Protein AF-A0A1S9RMY6-F1 (afdb_monomer_lite)

Sequence (888 aa):
MLRELLTLALVGLMMPFSWACPTPISSTKAPSSTPTMIPQKTDRLVFCHFMIGITSNRHSASDYDDDMKRAKDAGIDAFALNIGTDSYTDTQLGFAYESAAKNGMQVFLSFDFNWWNVGQGSAVGAKVKQYADQPAQLKVDGKVFVSSFSGDSVDVNAMNSAAGQELFFAPNFHPGQGNFDAVQGALNWMAWPNNGNNKAPTAGQTLSVTQGDEAYNKALNGKPYIAPVSPWFSTHFGSEVSYSKNWVFPSDLLWYDRWREILALGPRFVEIITWNDYGESHYVGPLSSPHTDDGASKWVMDMPHNGWLDMAKPFIAAYKAGVTVALPYIQEEKLIYWYRPTKKDLNCDATDTTMQGNPNNSSGNFFAGRPNGHESMADEVFVVSLLKSAARVTVQSGDQSATFDAPAGISAHRVPMGVGKQKFAVSRNGQDILSGTSLKDIVDTCICGIYNFNAYVGTLPAPTTIDRLQPAGYAMLSQGLKVSGPTNTLNGGTAKEFPYLVNNLLTLSPGIGERDWGLIRDNKPSPLPRPRHHSPHTPQAQPQPQLQCALLTRLSPELRLIIWEMALGGQRLHIIQRSGQRLGHVICPLGHGHDAEPGADSGSRPRLDSYNQTARGTGHPFCEICHGAGIAQPVKEGDSWGVGFTECIHLLYATNTFEFSIPWSLPYLQPTIPPEYWGLIRAVELRWSFRGHWLPTKDPVRAIYVSAGRAQWLETCRSLKQLPALRSFVLILGSSWFSEPVEKLSMFLEPLCGLNLTQGKRRTERLRDKMEVGVDPLEWKRGNGSSTSLDEAMSSSASRVSFESGSSSSRLARSSASSLRSEGSACSCFDSGLALSMDIMDDHDRDVDSGLASWELRLQGQSYYSHEVGQIGDDLWRKGIDCWISMV

Secondary structure (DSSP, 8-state):
---SS----------------------PPPP-------------EEEEEEEGGG-TT--SGGGGHHHHHHHHHTT--EEEEEE---TTHHHHHHHHHHHHHHHT-EEEEEEETTTS-GGGHHHHHHHHHHHTTSTTB-EETTEEEEEEES-TT--HHHHHHHH-S-EEEEE-PPTTTS-TTT-S-EE----S-B-SSSS--BTTB-B-HHHHHHHHHHHHTTSPEEEEE-S--EEEE-TTSSS-EEEE---TTHHHHHHHHHHHH--SEEEES-SS-TTTT---S-TTS-----STHHHHTT---HHHHHHHHHHHHHHHTT-S--GGG--S-EEEEEE-SB-TT---TTT-SSSSS----TTS---SSS-BTGGGS-SEEEEEEEESS-EEEEEEETTEEEEEEE-SEEEEEEEE--SB-EEEEEEETTEEEEEEE-SS-BBSS-GGGS---PPEEEEESPPSS-----GGGGTTTTSS-SSPPP--GGGSS-PPPP---------------S----TT-TTSPPPPPPPPP--S-S-----------TTGGGS-HHHHHHHHHHHHSS-EEEEEEEGGGEEEEEE-TT-S-------------------------------SSTTTS---S---------SS-TTTHHHHHHS-EEEESSTTHHHHHGGGS-HHHHTT--EEEEEE--SS--S--S-HHHHHHHHHHHHHHHHHHHHHTT-TT--EEEEEE-GGGTTS-GGGHHHHHGGGTT----PPPPHHHHHHHHHHS-------------------------------------------------------------------------SS---S-EEEEEETT-GGGGGTHHHHHHHHHTTT---EEEE-

InterPro domains:
  IPR005197 Glycoside hydrolase family 71 [PF03659] (46-434)
  IPR005197 Glycoside hydrolase family 71 [cd11577] (40-322)
  IPR056632 Domain of unknown function DUF7730 [PF24864] (545-755)

Foldseek 3Di:
DPDPPDDDDDDDDDDDDDDDDDDDDDDDDDPPPPPPLPQDQALAAEEAEAEPVFQLVDDALVLCQVVLQLCVLLRHQEYAYEDADDPCSVVSVVSVLVSCLVNVHAYEYAYECVRDPLACLLVLLLVLLVCQPRNRQDDDPNAGEYEYEENQNHDLVSSCVNNVTHYQYAYQHDQPRHDLVSHQHYEPPCQFWDQVLPAEADDVGIDGLVNSVVSRCVSNVPGAYAREHFQWWAAAAFQLAQDAFFATGAHQCSLVVVLLVCLVVLTRYYYYHHCDPLRGLGHCHFLASDTFAPQNCLQSFLAGNVLSSVLCSLSSVCSSSSHNFSLVVLPDKKKKKKAFLEDLPQDLLVWALQQDDDHNCPVVRHDRDHGPNSVSYAQKMKMKTAANAKWKKWKDAAPDIDIDTDGRGIDMDIDHHHFFKIWMFTGDPRHTPWIDIALRTRDSDDALSHNRPHMHMAMPVGDLDRGGHDPSNCPNNPRSGRHDGDHPSSPPDDRDDDDDDDDDDDDDDDDDDDDDDCVVCPLPADDDPPPDPDDPDDDDDDQDPDPDDPVLVVDDLVVNLVVLCVVQFQWEWEWDQDPNRDIDIDTDPPGPDPPDDDDDDDDDDDDDDDDDDDDDDDDDDDCPVHPPPPDDDPPPPCPDPPRDPPSNLLRNQQGYAYEYAPLLVLLVVVVVDPLVNLLRHAHYEYEDADPDDQDDDPPPVVNVSNVSVVVSLLSSLVSLLSRNAHQYYEYEYEPNVVRDDLLCVLVSCLSNQPRDHDFDDWPVVVVVVVVVPDDDDDDDDDDDDDDDDDYDDDDDDDDDDDDDDDDDDDDDDDDDDDDDDDDDDDDDDDDDDDDDDDDDDDPPDPDDIPRHRAAEYEYEPPPPCPVPVVVSCVSNVVSNNNHHYHYD

Structure (mmCIF, N/CA/C/O backbone):
data_AF-A0A1S9RMY6-F1
#
_entry.id   AF-A0A1S9RMY6-F1
#
loop_
_atom_site.group_PDB
_atom_site.id
_atom_site.type_symbol
_atom_site.label_atom_id
_atom_site.label_alt_id
_atom_site.label_comp_id
_atom_site.label_asym_id
_atom_site.label_entity_id
_atom_site.label_seq_id
_atom_site.pdbx_PDB_ins_code
_atom_site.Cartn_x
_atom_site.Cartn_y
_atom_site.Cartn_z
_atom_site.occupancy
_atom_site.B_iso_or_equiv
_atom_site.auth_seq_id
_atom_site.auth_comp_id
_atom_site.auth_asym_id
_atom_site.auth_atom_id
_atom_site.pdbx_PDB_model_num
ATOM 1 N N . MET A 1 1 ? -53.483 19.531 -7.779 1.00 40.19 1 MET A N 1
ATOM 2 C CA . MET A 1 1 ? -54.023 18.154 -7.811 1.00 40.19 1 MET A CA 1
ATOM 3 C C . MET A 1 1 ? -53.890 17.484 -6.438 1.00 40.19 1 MET A C 1
ATOM 5 O O . MET A 1 1 ? -53.155 16.524 -6.287 1.00 40.19 1 MET A O 1
ATOM 9 N N . LEU A 1 2 ? -54.628 17.967 -5.431 1.00 35.31 2 LEU A N 1
ATOM 10 C CA . LEU A 1 2 ? -55.013 17.157 -4.266 1.00 35.31 2 LEU A CA 1
ATOM 11 C C . LEU A 1 2 ? -56.508 16.873 -4.449 1.00 35.31 2 LEU A C 1
ATOM 13 O O . LEU A 1 2 ? -57.294 17.792 -4.218 1.00 35.31 2 LEU A O 1
ATOM 17 N N . ARG A 1 3 ? -56.902 15.680 -4.932 1.00 27.38 3 ARG A N 1
ATOM 18 C CA . ARG A 1 3 ? -58.319 15.238 -4.891 1.00 27.38 3 ARG A CA 1
ATOM 19 C C . ARG A 1 3 ? -58.653 13.765 -5.184 1.00 27.38 3 ARG A C 1
ATOM 21 O O . ARG A 1 3 ? -59.828 13.436 -5.107 1.00 27.38 3 ARG A O 1
ATOM 28 N N . GLU A 1 4 ? -57.685 12.880 -5.428 1.00 32.75 4 GLU A N 1
ATOM 29 C CA . GLU A 1 4 ? -57.944 11.438 -5.667 1.00 32.75 4 GLU A CA 1
ATOM 30 C C . GLU A 1 4 ? -57.416 10.536 -4.532 1.00 32.75 4 GLU A C 1
ATOM 32 O O . GLU A 1 4 ? -56.929 9.433 -4.745 1.00 32.75 4 GLU A O 1
ATOM 37 N N . LEU A 1 5 ? -57.519 11.025 -3.292 1.00 32.09 5 LEU A N 1
ATOM 38 C CA . LEU A 1 5 ? -57.152 10.309 -2.065 1.00 32.09 5 LEU A CA 1
ATOM 39 C C . LEU A 1 5 ? -58.237 10.503 -0.989 1.00 32.09 5 LEU A C 1
ATOM 41 O O . LEU A 1 5 ? -57.959 11.103 0.044 1.00 32.09 5 LEU A O 1
ATOM 45 N N . LEU A 1 6 ? -59.486 10.068 -1.247 1.00 27.39 6 LEU A N 1
ATOM 46 C CA . LEU A 1 6 ? -60.552 9.967 -0.221 1.00 27.39 6 LEU A CA 1
ATOM 47 C C . LEU A 1 6 ? -61.852 9.265 -0.702 1.00 27.39 6 LEU A C 1
ATOM 49 O O . LEU A 1 6 ? -62.910 9.886 -0.755 1.00 27.39 6 LEU A O 1
ATOM 53 N N . THR A 1 7 ? -61.814 7.955 -0.988 1.00 29.59 7 THR A N 1
ATOM 54 C CA . THR A 1 7 ? -63.048 7.139 -1.142 1.00 29.59 7 THR A CA 1
ATOM 55 C C . THR A 1 7 ? -62.829 5.638 -0.886 1.00 29.59 7 THR A C 1
ATOM 57 O O . THR A 1 7 ? -62.691 4.858 -1.819 1.00 29.59 7 THR A O 1
ATOM 60 N N . LEU A 1 8 ? -62.816 5.228 0.389 1.00 25.33 8 LEU A N 1
ATOM 61 C CA . LEU A 1 8 ? -63.727 4.212 0.963 1.00 25.33 8 LEU A CA 1
ATOM 62 C C . LEU A 1 8 ? -63.372 3.966 2.444 1.00 25.33 8 LEU A C 1
ATOM 64 O O . LEU A 1 8 ? -62.287 3.485 2.757 1.00 25.33 8 LEU A O 1
ATOM 68 N N . ALA A 1 9 ? -64.300 4.266 3.354 1.00 25.78 9 ALA A N 1
ATOM 69 C CA . ALA A 1 9 ? -64.231 3.889 4.767 1.00 25.78 9 ALA A CA 1
ATOM 70 C C . ALA A 1 9 ? -65.653 3.841 5.362 1.00 25.78 9 ALA A C 1
ATOM 72 O O . ALA A 1 9 ? -66.499 4.634 4.954 1.00 25.78 9 ALA A O 1
ATOM 73 N N . LEU A 1 10 ? -65.865 2.957 6.352 1.00 25.67 10 LEU A N 1
ATOM 74 C CA . LEU A 1 10 ? -67.161 2.544 6.936 1.00 25.67 10 LEU A CA 1
ATOM 75 C C . LEU A 1 10 ? -68.070 1.798 5.927 1.00 25.67 10 LEU A C 1
ATOM 77 O O . LEU A 1 10 ? -68.237 2.231 4.795 1.00 25.67 10 LEU A O 1
ATOM 81 N N . VAL A 1 11 ? -68.683 0.650 6.248 1.00 29.48 11 VAL A N 1
ATOM 82 C CA . VAL A 1 11 ? -69.037 0.020 7.547 1.00 29.48 11 VAL A CA 1
ATOM 83 C C . VAL A 1 11 ? -68.469 -1.419 7.624 1.00 29.48 11 VAL A C 1
ATOM 85 O O . VAL A 1 11 ? -68.343 -2.061 6.590 1.00 29.48 11 VAL A O 1
ATOM 88 N N . GLY A 1 12 ? -68.129 -2.021 8.775 1.00 24.81 12 GLY A N 1
ATOM 89 C CA . GLY A 1 12 ? -68.074 -1.507 10.155 1.00 24.81 12 GLY A CA 1
ATOM 90 C C . GLY A 1 12 ? -68.701 -2.437 11.222 1.00 24.81 12 GLY A C 1
ATOM 91 O O . GLY A 1 12 ? -69.661 -3.137 10.941 1.00 24.81 12 GLY A O 1
ATOM 92 N N . LEU A 1 13 ? -68.183 -2.352 12.459 1.00 27.41 13 LEU A N 1
ATOM 93 C CA . LEU A 1 13 ? -68.825 -2.685 13.756 1.00 27.41 13 LEU A CA 1
ATOM 94 C C . LEU A 1 13 ? -69.414 -4.102 14.014 1.00 27.41 13 LEU A C 1
ATOM 96 O O . LEU A 1 13 ? -70.560 -4.351 13.661 1.00 27.41 13 LEU A O 1
ATOM 100 N N . MET A 1 14 ? -68.728 -4.931 14.836 1.00 26.48 14 MET A N 1
ATOM 101 C CA . MET A 1 14 ? -69.129 -5.286 16.235 1.00 26.48 14 MET A CA 1
ATOM 102 C C . MET A 1 14 ? -68.528 -6.602 16.816 1.00 26.48 14 MET A C 1
ATOM 104 O O . MET A 1 14 ? -68.572 -7.644 16.178 1.00 26.48 14 MET A O 1
ATOM 108 N N . MET A 1 15 ? -68.160 -6.540 18.111 1.00 28.56 15 MET A N 1
ATOM 109 C CA . MET A 1 15 ? -68.163 -7.619 19.140 1.00 28.56 15 MET A CA 1
ATOM 110 C C . MET A 1 15 ? -67.079 -8.754 19.135 1.00 28.56 15 MET A C 1
ATOM 112 O O . MET A 1 15 ? -66.407 -8.947 18.126 1.00 28.56 15 MET A O 1
ATOM 116 N N . PRO A 1 16 ? -66.783 -9.403 20.304 1.00 44.31 16 PRO A N 1
ATOM 117 C CA . PRO A 1 16 ? -65.393 -9.751 20.685 1.00 44.31 16 PRO A CA 1
ATOM 118 C C . PRO A 1 16 ? -65.153 -11.107 21.434 1.00 44.31 16 PRO A C 1
ATOM 120 O O . PRO A 1 16 ? -66.068 -11.892 21.642 1.00 44.31 16 PRO A O 1
ATOM 123 N N . PHE A 1 17 ? -63.912 -11.297 21.928 1.00 28.27 17 PHE A N 1
ATOM 124 C CA . PHE A 1 17 ? -63.446 -12.221 22.999 1.00 28.27 17 PHE A CA 1
ATOM 125 C C . PHE A 1 17 ? -63.621 -13.754 22.850 1.00 28.27 17 PHE A C 1
ATOM 127 O O . PHE A 1 17 ? -64.725 -14.272 22.989 1.00 28.27 17 PHE A O 1
ATOM 134 N N . SER A 1 18 ? -62.498 -14.503 22.839 1.00 26.00 18 SER A N 1
ATOM 135 C CA . SER A 1 18 ? -62.109 -15.467 23.912 1.00 26.00 18 SER A CA 1
ATOM 136 C C . SER A 1 18 ? -60.808 -16.249 23.611 1.00 26.00 18 SER A C 1
ATOM 138 O O . SER A 1 18 ? -60.327 -16.261 22.482 1.00 26.00 18 SER A O 1
ATOM 140 N N . TRP A 1 19 ? -60.217 -16.873 24.641 1.00 34.25 19 TRP A N 1
ATOM 141 C CA . TRP A 1 19 ? -58.987 -17.689 24.587 1.00 34.25 19 TRP A CA 1
ATOM 142 C C . TRP A 1 19 ? -59.186 -19.121 24.049 1.00 34.25 19 TRP A C 1
ATOM 144 O O . TRP A 1 19 ? -60.247 -19.714 24.229 1.00 34.25 19 TRP A O 1
ATOM 154 N N . ALA A 1 20 ? -58.091 -19.730 23.571 1.00 27.42 20 ALA A N 1
ATOM 155 C CA . ALA A 1 20 ? -57.866 -21.181 23.590 1.00 27.42 20 ALA A CA 1
ATOM 156 C C . ALA A 1 20 ? -56.366 -21.494 23.806 1.00 27.42 20 ALA A C 1
ATOM 158 O O . ALA A 1 20 ? -55.507 -20.768 23.306 1.00 27.42 20 ALA A O 1
ATOM 159 N N . CYS A 1 21 ? -56.041 -22.558 24.552 1.00 27.81 21 CYS A N 1
ATOM 160 C CA . CYS A 1 21 ? -54.656 -22.955 24.863 1.00 27.81 21 CYS A CA 1
ATOM 161 C C . CYS A 1 21 ? -54.056 -23.922 23.815 1.00 27.81 21 CYS A C 1
ATOM 163 O O . CYS A 1 21 ? -54.800 -24.710 23.230 1.00 27.81 21 CYS A O 1
ATOM 165 N N . PRO A 1 22 ? -52.719 -23.948 23.623 1.00 35.81 22 PRO A N 1
ATOM 166 C CA . PRO A 1 22 ? -52.059 -24.846 22.672 1.00 35.81 22 PRO A CA 1
ATOM 167 C C . PRO A 1 22 ? -51.617 -26.184 23.299 1.00 35.81 22 PRO A C 1
ATOM 169 O O . PRO A 1 22 ? -50.788 -26.201 24.206 1.00 35.81 22 PRO A O 1
ATOM 172 N N . THR A 1 23 ? -52.091 -27.313 22.762 1.00 27.77 23 THR A N 1
ATOM 173 C CA . THR A 1 23 ? -51.474 -28.658 22.887 1.00 27.77 23 THR A CA 1
ATOM 174 C C . THR A 1 23 ? -51.725 -29.455 21.575 1.00 27.77 23 THR A C 1
ATOM 176 O O . THR A 1 23 ? -52.382 -28.925 20.679 1.00 27.77 23 THR A O 1
ATOM 179 N N . PRO A 1 24 ? -51.103 -30.626 21.330 1.00 35.00 24 PRO A N 1
ATOM 180 C CA . PRO A 1 24 ? -49.762 -30.655 20.747 1.00 35.00 24 PRO A CA 1
ATOM 181 C C . PRO A 1 24 ? -49.682 -31.496 19.455 1.00 35.00 24 PRO A C 1
ATOM 183 O O . PRO A 1 24 ? -50.164 -32.627 19.405 1.00 35.00 24 PRO A O 1
ATOM 186 N N . ILE A 1 25 ? -49.001 -30.994 18.419 1.00 30.64 25 ILE A N 1
ATOM 187 C CA . ILE A 1 25 ? -48.734 -31.777 17.199 1.00 30.64 25 ILE A CA 1
ATOM 188 C C . ILE A 1 25 ? -47.434 -32.577 17.362 1.00 30.64 25 ILE A C 1
ATOM 190 O O . ILE A 1 25 ? -46.420 -32.060 17.829 1.00 30.64 25 ILE A O 1
ATOM 194 N N . SER A 1 26 ? -47.500 -33.864 17.009 1.00 27.53 26 SER A N 1
ATOM 195 C CA . SER A 1 26 ? -46.445 -34.856 17.243 1.00 27.53 26 SER A CA 1
ATOM 196 C C . SER A 1 26 ? -45.198 -34.650 16.371 1.00 27.53 26 SER A C 1
ATOM 198 O O . SER A 1 26 ? -45.248 -34.046 15.300 1.00 27.53 26 SER A O 1
ATOM 200 N N . SER A 1 27 ? -44.067 -35.191 16.822 1.00 39.03 27 SER A N 1
ATOM 201 C CA . SER A 1 27 ? -42.757 -35.020 16.200 1.00 39.03 27 SER A CA 1
ATOM 202 C C . SER A 1 27 ? -42.558 -35.880 14.944 1.00 39.03 27 SER A C 1
ATOM 204 O O . SER A 1 27 ? -42.190 -37.053 15.003 1.00 39.03 27 SER A O 1
ATOM 206 N N . THR A 1 28 ? -42.664 -35.260 13.769 1.00 30.95 28 THR A N 1
ATOM 207 C CA . THR A 1 28 ? -41.978 -35.759 12.568 1.00 30.95 28 THR A CA 1
ATOM 208 C C . THR A 1 28 ? -40.510 -35.343 12.626 1.00 30.95 28 THR A C 1
ATOM 210 O O . THR A 1 28 ? -40.214 -34.148 12.673 1.00 30.95 28 THR A O 1
ATOM 213 N N . LYS A 1 29 ? -39.578 -36.308 12.621 1.00 33.44 29 LYS A N 1
ATOM 214 C CA . LYS A 1 29 ? -38.132 -36.023 12.576 1.00 33.44 29 LYS A CA 1
ATOM 215 C C . LYS A 1 29 ? -37.803 -35.128 11.377 1.00 33.44 29 LYS A C 1
ATOM 217 O O . LYS A 1 29 ? -37.966 -35.558 10.238 1.00 33.44 29 LYS A O 1
ATOM 222 N N . ALA A 1 30 ? -37.265 -33.938 11.633 1.00 29.69 30 ALA A N 1
ATOM 223 C CA . ALA A 1 30 ? -36.529 -33.210 10.607 1.00 29.69 30 ALA A CA 1
ATOM 224 C C . ALA A 1 30 ? -35.314 -34.057 10.170 1.00 29.69 30 ALA A C 1
ATOM 226 O O . ALA A 1 30 ? -34.680 -34.683 11.030 1.00 29.69 30 ALA A O 1
ATOM 227 N N . PRO A 1 31 ? -34.968 -34.108 8.871 1.00 31.52 31 PRO A N 1
ATOM 228 C CA . PRO A 1 31 ? -33.744 -34.761 8.434 1.00 31.52 31 PRO A CA 1
ATOM 229 C C . PRO A 1 31 ? -32.549 -34.000 9.012 1.00 31.52 31 PRO A C 1
ATOM 231 O O . PRO A 1 31 ? -32.338 -32.828 8.709 1.00 31.52 31 PRO A O 1
ATOM 234 N N . SER A 1 32 ? -31.752 -34.663 9.851 1.00 35.97 32 SER A N 1
ATOM 235 C CA . SER A 1 32 ? -30.537 -34.098 10.444 1.00 35.97 32 SER A CA 1
ATOM 236 C C . SER A 1 32 ? -29.379 -34.092 9.438 1.00 35.97 32 SER A C 1
ATOM 238 O O . SER A 1 32 ? -28.316 -34.659 9.688 1.00 35.97 32 SER A O 1
ATOM 240 N N . SER A 1 33 ? -29.596 -33.476 8.275 1.00 31.59 33 SER A N 1
ATOM 241 C CA . SER A 1 33 ? -28.551 -33.181 7.301 1.00 31.59 33 SER A CA 1
ATOM 242 C C . SER A 1 33 ? -27.780 -31.945 7.755 1.00 31.59 33 SER A C 1
ATOM 244 O O . SER A 1 33 ? -27.959 -30.849 7.220 1.00 31.59 33 SER A O 1
ATOM 246 N N . THR A 1 34 ? -26.919 -32.120 8.761 1.00 32.91 34 THR A N 1
ATOM 247 C CA . THR A 1 34 ? -25.829 -31.174 9.023 1.00 32.91 34 THR A CA 1
ATOM 248 C C . THR A 1 34 ? -25.098 -30.950 7.695 1.00 32.91 34 THR A C 1
ATOM 250 O O . THR A 1 34 ? -24.687 -31.949 7.090 1.00 32.91 34 THR A O 1
ATOM 253 N N . PRO A 1 35 ? -24.951 -29.704 7.199 1.00 39.16 35 PRO A N 1
ATOM 254 C CA . PRO A 1 35 ? -24.263 -29.462 5.938 1.00 39.16 35 PRO A CA 1
ATOM 255 C C . PRO A 1 35 ? -22.855 -30.033 6.068 1.00 39.16 35 PRO A C 1
ATOM 257 O O . PRO A 1 35 ? -22.073 -29.608 6.918 1.00 39.16 35 PRO A O 1
ATOM 260 N N . THR A 1 36 ? -22.569 -31.081 5.299 1.00 36.75 36 THR A N 1
ATOM 261 C CA . THR A 1 36 ? -21.333 -31.841 5.469 1.00 36.75 36 THR A CA 1
ATOM 262 C C . THR A 1 36 ? -20.213 -31.027 4.843 1.00 36.75 36 THR A C 1
ATOM 264 O O . THR A 1 36 ? -20.001 -31.082 3.635 1.00 36.75 36 THR A O 1
ATOM 267 N N . MET A 1 37 ? -19.537 -30.225 5.670 1.00 48.66 37 MET A N 1
ATOM 268 C CA . MET A 1 37 ? -18.413 -29.371 5.282 1.00 48.66 37 MET A CA 1
ATOM 269 C C . MET A 1 37 ? -17.174 -30.227 4.995 1.00 48.66 37 MET A C 1
ATOM 271 O O . MET A 1 37 ? -16.189 -30.189 5.726 1.00 48.66 37 MET A O 1
ATOM 275 N N . ILE A 1 38 ? -17.250 -31.039 3.938 1.00 50.69 38 ILE A N 1
ATOM 276 C CA . ILE A 1 38 ? -16.104 -31.721 3.344 1.00 50.69 38 ILE A CA 1
ATOM 277 C C . ILE A 1 38 ? -15.214 -30.614 2.765 1.00 50.69 38 ILE A C 1
ATOM 279 O O . ILE A 1 38 ? -15.672 -29.922 1.852 1.00 50.69 38 ILE A O 1
ATOM 283 N N . PRO A 1 39 ? -13.979 -30.413 3.261 1.00 53.38 39 PRO A N 1
ATOM 284 C CA . PRO A 1 39 ? -13.091 -29.406 2.700 1.00 53.38 39 PRO A CA 1
ATOM 285 C C . PRO A 1 39 ? -12.806 -29.767 1.244 1.00 53.38 39 PRO A C 1
ATOM 287 O O . PRO A 1 39 ? -12.274 -30.844 0.961 1.00 53.38 39 PRO A O 1
ATOM 290 N N . GLN A 1 40 ? -13.175 -28.892 0.311 1.00 57.69 40 GLN A N 1
ATOM 291 C CA . GLN A 1 40 ? -12.792 -29.099 -1.077 1.00 57.69 40 GLN A CA 1
ATOM 292 C C . GLN A 1 40 ? -11.306 -28.782 -1.226 1.00 57.69 40 GLN A C 1
ATOM 294 O O . GLN A 1 40 ? -10.814 -27.787 -0.693 1.00 57.69 40 GLN A O 1
ATOM 299 N N . LYS A 1 41 ? -10.585 -29.614 -1.985 1.00 64.50 41 LYS A N 1
ATOM 300 C CA . LYS A 1 41 ? -9.242 -29.264 -2.451 1.00 64.50 41 LYS A CA 1
ATOM 301 C C . LYS A 1 41 ? -9.387 -28.191 -3.532 1.00 64.50 41 LYS A C 1
ATOM 303 O O . LYS A 1 41 ? -9.462 -28.516 -4.715 1.00 64.50 41 LYS A O 1
ATOM 308 N N . THR A 1 42 ? -9.484 -26.936 -3.108 1.00 86.44 42 THR A N 1
ATOM 309 C CA . THR A 1 42 ? -9.455 -25.786 -4.013 1.00 86.44 42 THR A CA 1
ATOM 310 C C . THR A 1 42 ? -8.023 -25.508 -4.479 1.00 86.44 42 THR A C 1
ATOM 312 O O . THR A 1 42 ? -7.054 -26.001 -3.898 1.00 86.44 42 THR A O 1
ATOM 315 N N . ASP A 1 43 ? -7.896 -24.706 -5.528 1.00 92.62 43 ASP A N 1
ATOM 316 C CA . ASP A 1 43 ? -6.659 -24.074 -5.985 1.00 92.62 43 ASP A CA 1
ATOM 317 C C . ASP A 1 43 ? -6.606 -22.582 -5.596 1.00 92.62 43 ASP A C 1
ATOM 319 O O . ASP A 1 43 ? -5.919 -21.787 -6.237 1.00 92.62 43 ASP A O 1
ATOM 323 N N . ARG A 1 44 ? -7.351 -22.197 -4.547 1.00 97.69 44 ARG A N 1
ATOM 324 C CA . ARG A 1 44 ? -7.447 -20.814 -4.074 1.00 97.69 44 ARG A CA 1
ATOM 325 C C . ARG A 1 44 ? -6.203 -20.392 -3.305 1.00 97.69 44 ARG A C 1
ATOM 327 O O . ARG A 1 44 ? -5.849 -21.031 -2.312 1.00 97.69 44 ARG A O 1
ATOM 334 N N . LEU A 1 45 ? -5.610 -19.274 -3.717 1.00 98.62 45 LEU A N 1
ATOM 335 C CA . LEU A 1 45 ? -4.443 -18.676 -3.063 1.00 98.62 45 LEU A CA 1
ATOM 336 C C . LEU A 1 45 ? -4.770 -17.283 -2.515 1.00 98.62 45 LEU A C 1
ATOM 338 O O . LEU A 1 45 ? -5.570 -16.544 -3.092 1.00 98.62 45 LEU A O 1
ATOM 342 N N . VAL A 1 46 ? -4.123 -16.926 -1.408 1.00 98.88 46 VAL A N 1
ATOM 343 C CA . VAL A 1 46 ? -4.137 -15.575 -0.839 1.00 98.88 46 VAL A CA 1
ATOM 344 C C . VAL A 1 46 ? -2.734 -14.995 -0.940 1.00 98.88 46 VAL A C 1
ATOM 346 O O . VAL A 1 46 ? -1.780 -15.560 -0.407 1.00 98.88 46 VAL A O 1
ATOM 349 N N . PHE A 1 47 ? -2.615 -13.853 -1.601 1.00 98.94 47 PHE A N 1
ATOM 350 C CA . PHE A 1 47 ? -1.395 -13.066 -1.701 1.00 98.94 47 PHE A CA 1
ATOM 351 C C . PHE A 1 47 ? -1.464 -11.860 -0.761 1.00 98.94 47 PHE A C 1
ATOM 353 O O . PHE A 1 47 ? -2.539 -11.469 -0.299 1.00 98.94 47 PHE A O 1
ATOM 360 N N . CYS A 1 48 ? -0.320 -11.245 -0.486 1.00 98.94 48 CYS A N 1
ATOM 361 C CA . CYS A 1 48 ? -0.259 -9.962 0.206 1.00 98.94 48 CYS A CA 1
ATOM 362 C C . CYS A 1 48 ? 0.789 -9.063 -0.453 1.00 98.94 48 CYS A C 1
ATOM 364 O O . CYS A 1 48 ? 1.892 -9.512 -0.761 1.00 98.94 48 CYS A O 1
ATOM 366 N N . HIS A 1 49 ? 0.435 -7.810 -0.708 1.00 98.88 49 HIS A N 1
ATOM 367 C CA . HIS A 1 49 ? 1.266 -6.877 -1.460 1.00 98.88 49 HIS A CA 1
ATOM 368 C C . HIS A 1 49 ? 2.357 -6.279 -0.566 1.00 98.88 49 HIS A C 1
ATOM 370 O O . HIS A 1 49 ? 2.053 -5.764 0.509 1.00 98.88 49 HIS A O 1
ATOM 376 N N . PHE A 1 50 ? 3.621 -6.360 -0.976 1.00 98.88 50 PHE A N 1
ATOM 377 C CA . PHE A 1 50 ? 4.776 -6.034 -0.136 1.00 98.88 50 PHE A CA 1
ATOM 378 C C . PHE A 1 50 ? 5.671 -4.997 -0.823 1.00 98.88 50 PHE A C 1
ATOM 380 O O . PHE A 1 50 ? 6.261 -5.266 -1.868 1.00 98.88 50 PHE A O 1
ATOM 387 N N . MET A 1 51 ? 5.812 -3.822 -0.212 1.00 98.62 51 MET A N 1
ATOM 388 C CA . MET A 1 51 ? 6.586 -2.697 -0.734 1.00 98.62 51 MET A CA 1
ATOM 389 C C . MET A 1 51 ? 8.086 -2.914 -0.510 1.00 98.62 51 MET A C 1
ATOM 391 O O . MET A 1 51 ? 8.564 -2.799 0.620 1.00 98.62 51 MET A O 1
ATOM 395 N N . ILE A 1 52 ? 8.848 -3.194 -1.577 1.00 98.62 52 ILE A N 1
ATOM 396 C CA . ILE A 1 52 ? 10.321 -3.260 -1.506 1.00 98.62 52 ILE A CA 1
ATOM 397 C C . ILE A 1 52 ? 10.927 -1.855 -1.356 1.00 98.62 52 ILE A C 1
ATOM 399 O O . ILE A 1 52 ? 11.933 -1.707 -0.660 1.00 98.62 52 ILE A O 1
ATOM 403 N N . GLY A 1 53 ? 10.286 -0.820 -1.914 1.00 96.19 53 GLY A N 1
ATOM 404 C CA . GLY A 1 53 ? 10.756 0.579 -1.931 1.00 96.19 53 GLY A CA 1
ATOM 405 C C . GLY A 1 53 ? 10.950 1.267 -0.566 1.00 96.19 53 GLY A C 1
ATOM 406 O O . GLY A 1 53 ? 11.398 2.406 -0.513 1.00 96.19 53 GLY A O 1
ATOM 407 N N . ILE A 1 54 ? 10.639 0.589 0.545 1.00 96.56 54 ILE A N 1
ATOM 408 C CA . ILE A 1 54 ? 10.906 1.061 1.917 1.00 96.56 54 ILE A CA 1
ATOM 409 C C . ILE A 1 54 ? 11.831 0.121 2.713 1.00 96.56 54 ILE A C 1
ATOM 411 O O . ILE A 1 54 ? 11.970 0.266 3.923 1.00 96.56 54 ILE A O 1
ATOM 415 N N . THR A 1 55 ? 12.460 -0.871 2.073 1.00 97.69 55 THR A N 1
ATOM 416 C CA . THR A 1 55 ? 13.259 -1.918 2.755 1.00 97.69 55 THR A CA 1
ATOM 417 C C . THR A 1 55 ? 14.772 -1.752 2.625 1.00 97.69 55 THR A C 1
ATOM 419 O O . THR A 1 55 ? 15.530 -2.659 2.965 1.00 97.69 55 THR A O 1
ATOM 422 N N . SER A 1 56 ? 15.244 -0.586 2.176 1.00 96.56 56 SER A N 1
ATOM 423 C CA . SER A 1 56 ? 16.673 -0.304 1.944 1.00 96.56 56 SER A CA 1
ATOM 424 C C . SER A 1 56 ? 17.586 -0.518 3.169 1.00 96.56 56 SER A C 1
ATOM 426 O O . SER A 1 56 ? 18.790 -0.713 3.009 1.00 96.56 56 SER A O 1
ATOM 428 N N . ASN A 1 57 ? 17.023 -0.539 4.382 1.00 95.38 57 ASN A N 1
ATOM 429 C CA . ASN A 1 57 ? 17.714 -0.808 5.645 1.00 95.38 57 ASN A CA 1
ATOM 430 C C . ASN A 1 57 ? 17.819 -2.294 6.038 1.00 95.38 57 ASN A C 1
ATOM 432 O O . ASN A 1 57 ? 18.397 -2.585 7.082 1.00 95.38 57 ASN A O 1
ATOM 436 N N . ARG A 1 58 ? 17.270 -3.234 5.261 1.00 97.94 58 ARG A N 1
ATOM 437 C CA . ARG A 1 58 ? 17.457 -4.674 5.506 1.00 97.94 58 ARG A CA 1
ATOM 438 C C . ARG A 1 58 ? 18.816 -5.124 4.977 1.00 97.94 58 ARG A C 1
ATOM 440 O O . ARG A 1 58 ? 19.254 -4.683 3.912 1.00 97.94 58 ARG A O 1
ATOM 447 N N . HIS A 1 59 ? 19.501 -5.983 5.722 1.00 96.94 59 HIS A N 1
ATOM 448 C CA . HIS A 1 59 ? 20.899 -6.357 5.478 1.00 96.94 59 HIS A CA 1
ATOM 449 C C . HIS A 1 59 ? 21.088 -7.864 5.244 1.00 96.94 59 HIS A C 1
ATOM 451 O O . HIS A 1 59 ? 22.197 -8.304 4.940 1.00 96.94 59 HIS A O 1
ATOM 457 N N . SER A 1 60 ? 20.025 -8.653 5.396 1.00 98.38 60 SER A N 1
ATOM 458 C CA . SER A 1 60 ? 20.037 -10.108 5.319 1.00 98.38 60 SER A CA 1
ATOM 459 C C . SER A 1 60 ? 18.655 -10.682 4.987 1.00 98.38 60 SER A C 1
ATOM 461 O O . SER A 1 60 ? 17.625 -10.052 5.230 1.00 98.38 60 SER A O 1
ATOM 463 N N . ALA A 1 61 ? 18.612 -11.938 4.534 1.00 98.56 61 ALA A N 1
ATOM 464 C CA . ALA A 1 61 ? 17.367 -12.702 4.439 1.00 98.56 61 ALA A CA 1
ATOM 465 C C . ALA A 1 61 ? 16.658 -12.854 5.801 1.00 98.56 61 ALA A C 1
ATOM 467 O O . ALA A 1 61 ? 15.432 -12.842 5.871 1.00 98.56 61 ALA A O 1
ATOM 468 N N . SER A 1 62 ? 17.408 -12.929 6.906 1.00 98.50 62 SER A N 1
ATOM 469 C CA . SER A 1 62 ? 16.840 -12.998 8.261 1.00 98.50 62 SER A CA 1
ATOM 470 C C . SER A 1 62 ? 15.951 -11.805 8.623 1.00 98.50 62 SER A C 1
ATOM 472 O O . SER A 1 62 ? 15.016 -11.983 9.398 1.00 98.50 62 SER A O 1
ATOM 474 N N . ASP A 1 63 ? 16.166 -10.631 8.023 1.00 98.50 63 ASP A N 1
ATOM 475 C CA . ASP A 1 63 ? 15.341 -9.440 8.273 1.00 98.50 63 ASP A CA 1
ATOM 476 C C . ASP A 1 63 ? 13.921 -9.557 7.680 1.00 98.50 63 ASP A C 1
ATOM 478 O O . ASP A 1 63 ? 13.056 -8.744 7.996 1.00 98.50 63 ASP A O 1
ATOM 482 N N . TYR A 1 64 ? 13.669 -10.572 6.840 1.00 98.75 64 TYR A N 1
ATOM 483 C CA . TYR A 1 64 ? 12.354 -10.938 6.294 1.00 98.75 64 TYR A CA 1
ATOM 484 C C . TYR A 1 64 ? 11.716 -12.150 6.993 1.00 98.75 64 TYR A C 1
ATOM 486 O O . TYR A 1 64 ? 10.526 -12.402 6.803 1.00 98.75 64 TYR A O 1
ATOM 494 N N . ASP A 1 65 ? 12.461 -12.906 7.808 1.00 98.75 65 ASP A N 1
ATOM 495 C CA . ASP A 1 65 ? 12.009 -14.212 8.310 1.00 98.75 65 ASP A CA 1
ATOM 496 C C . ASP A 1 65 ? 10.700 -14.130 9.112 1.00 98.75 65 ASP A C 1
ATOM 498 O O . ASP A 1 65 ? 9.842 -15.004 8.990 1.00 98.75 65 ASP A O 1
ATOM 502 N N . ASP A 1 66 ? 10.531 -13.094 9.934 1.00 98.50 66 ASP A N 1
ATOM 503 C CA . ASP A 1 66 ? 9.342 -12.937 10.782 1.00 98.50 66 ASP A CA 1
ATOM 504 C C . ASP A 1 66 ? 8.130 -12.374 10.020 1.00 98.50 66 ASP A C 1
ATOM 506 O O . ASP A 1 66 ? 6.993 -12.652 10.410 1.00 98.50 66 ASP A O 1
ATOM 510 N N . ASP A 1 67 ? 8.348 -11.682 8.894 1.00 98.69 67 ASP A N 1
ATOM 511 C CA . ASP A 1 67 ? 7.276 -11.354 7.945 1.00 98.69 67 ASP A CA 1
ATOM 512 C C . ASP A 1 67 ? 6.763 -12.638 7.275 1.00 98.69 67 ASP A C 1
ATOM 514 O O . ASP A 1 67 ? 5.563 -12.919 7.292 1.00 98.69 67 ASP A O 1
ATOM 518 N N . MET A 1 68 ? 7.686 -13.461 6.755 1.00 98.69 68 MET A N 1
ATOM 519 C CA . MET A 1 68 ? 7.377 -14.724 6.073 1.00 98.69 68 MET A CA 1
ATOM 520 C C . MET A 1 68 ? 6.610 -15.692 6.982 1.00 98.69 68 MET A C 1
ATOM 522 O O . MET A 1 68 ? 5.579 -16.231 6.578 1.00 98.69 68 MET A O 1
ATOM 526 N N . LYS A 1 69 ? 7.068 -15.889 8.228 1.00 98.69 69 LYS A N 1
ATOM 527 C CA . LYS A 1 69 ? 6.376 -16.735 9.220 1.00 98.69 69 LYS A CA 1
ATOM 528 C C . LYS A 1 69 ? 4.975 -16.208 9.524 1.00 98.69 69 LYS A C 1
ATOM 530 O O . LYS A 1 69 ? 4.013 -16.963 9.452 1.00 98.69 69 LYS A O 1
ATOM 535 N N . ARG A 1 70 ? 4.836 -14.910 9.821 1.00 98.38 70 ARG A N 1
ATOM 536 C CA . ARG A 1 70 ? 3.547 -14.315 10.213 1.00 98.38 70 ARG A CA 1
ATOM 537 C C . ARG A 1 70 ? 2.521 -14.347 9.080 1.00 98.38 70 ARG A C 1
ATOM 539 O O . ARG A 1 70 ? 1.344 -14.577 9.351 1.00 98.38 70 ARG A O 1
ATOM 546 N N . ALA A 1 71 ? 2.949 -14.136 7.836 1.00 98.75 71 ALA A N 1
ATOM 547 C CA . ALA A 1 71 ? 2.079 -14.255 6.670 1.00 98.75 71 ALA A CA 1
ATOM 548 C C . ALA A 1 71 ? 1.605 -15.705 6.472 1.00 98.75 71 ALA A C 1
ATOM 550 O O . ALA A 1 71 ? 0.403 -15.954 6.353 1.00 98.75 71 ALA A O 1
ATOM 551 N N . LYS A 1 72 ? 2.532 -16.667 6.552 1.00 98.44 72 LYS A N 1
ATOM 552 C CA . LYS A 1 72 ? 2.248 -18.105 6.471 1.00 98.44 72 LYS A CA 1
ATOM 553 C C . LYS A 1 72 ? 1.287 -18.587 7.560 1.00 98.44 72 LYS A C 1
ATOM 555 O O . LYS A 1 72 ? 0.307 -19.263 7.256 1.00 98.44 72 LYS A O 1
ATOM 560 N N . ASP A 1 73 ? 1.510 -18.172 8.805 1.00 97.94 73 ASP A N 1
ATOM 561 C CA . ASP A 1 73 ? 0.646 -18.470 9.957 1.00 97.94 73 ASP A CA 1
ATOM 562 C C . ASP A 1 73 ? -0.733 -17.792 9.857 1.00 97.94 73 ASP A C 1
ATOM 564 O O . ASP A 1 73 ? -1.693 -18.217 10.504 1.00 97.94 73 ASP A O 1
ATOM 568 N N . ALA A 1 74 ? -0.862 -16.739 9.041 1.00 98.31 74 ALA A N 1
ATOM 569 C CA . ALA A 1 74 ? -2.149 -16.149 8.684 1.00 98.31 74 ALA A CA 1
ATOM 570 C C . ALA A 1 74 ? -2.848 -16.851 7.503 1.00 98.31 74 ALA A C 1
ATOM 572 O O . ALA A 1 74 ? -4.008 -16.557 7.219 1.00 98.31 74 ALA A O 1
ATOM 573 N N . GLY A 1 75 ? -2.172 -17.794 6.838 1.00 98.31 75 GLY A N 1
ATOM 574 C CA . GLY A 1 75 ? -2.676 -18.534 5.684 1.00 98.31 75 GLY A CA 1
ATOM 575 C C . GLY A 1 75 ? -2.432 -17.862 4.329 1.00 98.31 75 GLY A C 1
ATOM 576 O O . GLY A 1 75 ? -3.007 -18.323 3.342 1.00 98.31 75 GLY A O 1
ATOM 577 N N . ILE A 1 76 ? -1.603 -16.814 4.272 1.00 98.88 76 ILE A N 1
ATOM 578 C CA . ILE A 1 76 ? -1.126 -16.183 3.030 1.00 98.88 76 ILE A CA 1
ATOM 579 C C . ILE A 1 76 ? -0.097 -17.122 2.378 1.00 98.88 76 ILE A C 1
ATOM 581 O O . ILE A 1 76 ? 0.770 -17.658 3.062 1.00 98.88 76 ILE A O 1
ATOM 585 N N . ASP A 1 77 ? -0.203 -17.339 1.067 1.00 98.81 77 ASP A N 1
ATOM 586 C CA . ASP A 1 77 ? 0.652 -18.256 0.298 1.00 98.81 77 ASP A CA 1
ATOM 587 C C . ASP A 1 77 ? 1.910 -17.574 -0.252 1.00 98.81 77 ASP A C 1
ATOM 589 O O . ASP A 1 77 ? 2.979 -18.188 -0.317 1.00 98.81 77 ASP A O 1
ATOM 593 N N . ALA A 1 78 ? 1.788 -16.303 -0.653 1.00 98.94 78 ALA A N 1
ATOM 594 C CA . ALA A 1 78 ? 2.891 -15.547 -1.232 1.00 98.94 78 ALA A CA 1
ATOM 595 C C . ALA A 1 78 ? 2.834 -14.039 -0.953 1.00 98.94 78 ALA A C 1
ATOM 597 O O . ALA A 1 78 ? 1.751 -13.464 -0.823 1.00 98.94 78 ALA A O 1
ATOM 598 N N . PHE A 1 79 ? 4.000 -13.386 -0.944 1.00 98.94 79 PHE A N 1
ATOM 599 C CA . PHE A 1 79 ? 4.069 -11.930 -1.097 1.00 98.94 79 PHE A CA 1
ATOM 600 C C . PHE A 1 79 ? 4.202 -11.531 -2.575 1.00 98.94 79 PHE A C 1
ATOM 602 O O . PHE A 1 79 ? 5.053 -12.064 -3.295 1.00 98.94 79 PHE A O 1
ATOM 609 N N . ALA A 1 80 ? 3.404 -10.549 -2.996 1.00 98.94 80 ALA A N 1
ATOM 610 C CA . ALA A 1 80 ? 3.591 -9.825 -4.248 1.00 98.94 80 ALA A CA 1
ATOM 611 C C . ALA A 1 80 ? 4.624 -8.716 -4.000 1.00 98.94 80 ALA A C 1
ATOM 613 O O . ALA A 1 80 ? 4.314 -7.703 -3.374 1.00 98.94 80 ALA A O 1
ATOM 614 N N . LEU A 1 81 ? 5.873 -8.928 -4.415 1.00 98.94 81 LEU A N 1
ATOM 615 C CA . LEU A 1 81 ? 6.979 -8.006 -4.156 1.00 98.94 81 LEU A CA 1
ATOM 616 C C . LEU A 1 81 ? 6.892 -6.821 -5.124 1.00 98.94 81 LEU A C 1
ATOM 618 O O . LEU A 1 81 ? 7.305 -6.929 -6.281 1.00 98.94 81 LEU A O 1
ATOM 622 N N . ASN A 1 82 ? 6.335 -5.707 -4.651 1.00 98.75 82 ASN A N 1
ATOM 623 C CA . ASN A 1 82 ? 6.235 -4.453 -5.386 1.00 98.75 82 ASN A CA 1
ATOM 624 C C . ASN A 1 82 ? 7.630 -3.862 -5.604 1.00 98.75 82 ASN A C 1
ATOM 626 O O . ASN A 1 82 ? 8.344 -3.588 -4.634 1.00 98.75 82 ASN A O 1
ATOM 630 N N . ILE A 1 83 ? 8.007 -3.678 -6.871 1.00 98.62 83 ILE A N 1
ATOM 631 C CA . ILE A 1 83 ? 9.316 -3.165 -7.269 1.00 98.62 83 ILE A CA 1
ATOM 632 C C . ILE A 1 83 ? 9.224 -1.944 -8.188 1.00 98.62 83 ILE A C 1
ATOM 634 O O . ILE A 1 83 ? 8.715 -2.010 -9.309 1.00 98.62 83 ILE A O 1
ATOM 638 N N . GLY A 1 84 ? 9.828 -0.849 -7.722 1.00 95.38 84 GLY A N 1
ATOM 639 C CA . GLY A 1 84 ? 10.281 0.255 -8.560 1.00 95.38 84 GLY A CA 1
ATOM 640 C C . GLY A 1 84 ? 11.608 -0.073 -9.256 1.00 95.38 84 GLY A C 1
ATOM 641 O O . GLY A 1 84 ? 11.879 -1.227 -9.604 1.00 95.38 84 GLY A O 1
ATOM 642 N N . THR A 1 85 ? 12.455 0.940 -9.440 1.00 93.25 85 THR A N 1
ATOM 643 C CA . THR A 1 85 ? 13.765 0.831 -10.115 1.00 93.25 85 THR A CA 1
ATOM 644 C C . THR A 1 85 ? 14.940 1.225 -9.209 1.00 93.25 85 THR A C 1
ATOM 646 O O . THR A 1 85 ? 15.966 1.709 -9.690 1.00 93.25 85 THR A O 1
ATOM 649 N N . ASP A 1 86 ? 14.789 1.076 -7.893 1.00 94.38 86 ASP A N 1
ATOM 650 C CA . ASP A 1 86 ? 15.782 1.479 -6.899 1.00 94.38 86 ASP A CA 1
ATOM 651 C C . ASP A 1 86 ? 17.109 0.711 -7.001 1.00 94.38 86 ASP A C 1
ATOM 653 O O . ASP A 1 86 ? 17.175 -0.473 -7.339 1.00 94.38 86 ASP A O 1
ATOM 657 N N . SER A 1 87 ? 18.199 1.373 -6.603 1.00 96.12 87 SER A N 1
ATOM 658 C CA . SER A 1 87 ? 19.558 0.811 -6.637 1.00 96.12 87 SER A CA 1
ATOM 659 C C . SER A 1 87 ? 19.779 -0.387 -5.703 1.00 96.12 87 SER A C 1
ATOM 661 O O . SER A 1 87 ? 20.765 -1.105 -5.861 1.00 96.12 87 SER A O 1
ATOM 663 N N . TYR A 1 88 ? 18.879 -0.610 -4.742 1.00 96.06 88 TYR A N 1
ATOM 664 C CA . TYR A 1 88 ? 18.912 -1.725 -3.793 1.00 96.06 88 TYR A CA 1
ATOM 665 C C . TYR A 1 88 ? 17.886 -2.830 -4.107 1.00 96.06 88 TYR A C 1
ATOM 667 O O . TYR A 1 88 ? 17.888 -3.849 -3.414 1.00 96.06 88 TYR A O 1
ATOM 675 N N . THR A 1 89 ? 17.038 -2.676 -5.136 1.00 97.56 89 THR A N 1
ATOM 676 C CA . THR A 1 89 ? 15.940 -3.614 -5.439 1.00 97.56 89 THR A CA 1
ATOM 677 C C . THR A 1 89 ? 16.424 -5.052 -5.602 1.00 97.56 89 THR A C 1
ATOM 679 O O . THR A 1 89 ? 15.894 -5.940 -4.943 1.00 97.56 89 THR A O 1
ATOM 682 N N . ASP A 1 90 ? 17.466 -5.302 -6.399 1.00 98.06 90 ASP A N 1
ATOM 683 C CA . ASP A 1 90 ? 17.954 -6.671 -6.637 1.00 98.06 90 ASP A CA 1
ATOM 684 C C . ASP A 1 90 ? 18.538 -7.335 -5.379 1.00 98.06 90 ASP A C 1
ATOM 686 O O . ASP A 1 90 ? 18.375 -8.543 -5.193 1.00 98.06 90 ASP A O 1
ATOM 690 N N . THR A 1 91 ? 19.158 -6.549 -4.492 1.00 98.56 91 THR A N 1
ATOM 691 C CA . THR A 1 91 ? 19.646 -7.007 -3.181 1.00 98.56 91 THR A CA 1
ATOM 692 C C . THR A 1 91 ? 18.478 -7.418 -2.286 1.00 98.56 91 THR A C 1
ATOM 694 O O . THR A 1 91 ? 18.494 -8.503 -1.707 1.00 98.56 91 THR A O 1
ATOM 697 N N . GLN A 1 92 ? 17.439 -6.581 -2.210 1.00 98.75 92 GLN A N 1
ATOM 698 C CA . GLN A 1 92 ? 16.267 -6.844 -1.375 1.00 98.75 92 GLN A CA 1
ATOM 699 C C . GLN A 1 92 ? 15.403 -7.986 -1.916 1.00 98.75 92 GLN A C 1
ATOM 701 O O . GLN A 1 92 ? 14.954 -8.827 -1.141 1.00 98.75 92 GLN A O 1
ATOM 706 N N . LEU A 1 93 ? 15.264 -8.104 -3.240 1.00 98.88 93 LEU A N 1
ATOM 707 C CA . LEU A 1 93 ? 14.695 -9.292 -3.874 1.00 98.88 93 LEU A CA 1
ATOM 708 C C . LEU A 1 93 ? 15.515 -10.546 -3.535 1.00 98.88 93 LEU A C 1
ATOM 710 O O . LEU A 1 93 ? 14.932 -11.564 -3.178 1.00 98.88 93 LEU A O 1
ATOM 714 N N . GLY A 1 94 ? 16.850 -10.488 -3.583 1.00 98.69 94 GLY A N 1
ATOM 715 C CA . GLY A 1 94 ? 17.710 -11.606 -3.177 1.00 98.69 94 GLY A CA 1
ATOM 716 C C . GLY A 1 94 ? 17.398 -12.103 -1.760 1.00 98.69 94 GLY A C 1
ATOM 717 O O . GLY A 1 94 ? 17.101 -13.283 -1.569 1.00 98.69 94 GLY A O 1
ATOM 718 N N . PHE A 1 95 ? 17.368 -11.189 -0.786 1.00 98.88 95 PHE A N 1
ATOM 719 C CA . PHE A 1 95 ? 17.022 -11.496 0.606 1.00 98.88 95 PHE A CA 1
ATOM 720 C C . PHE A 1 95 ? 15.580 -12.004 0.777 1.00 98.88 95 PHE A C 1
ATOM 722 O O . PHE A 1 95 ? 15.354 -12.957 1.526 1.00 98.88 95 PHE A O 1
ATOM 729 N N . ALA A 1 96 ? 14.610 -11.420 0.068 1.00 98.88 96 ALA A N 1
ATOM 730 C CA . ALA A 1 96 ? 13.210 -11.832 0.132 1.00 98.88 96 ALA A CA 1
ATOM 731 C C . ALA A 1 96 ? 12.988 -13.248 -0.432 1.00 98.88 96 ALA A C 1
ATOM 733 O O . ALA A 1 96 ? 12.313 -14.055 0.207 1.00 98.88 96 ALA A O 1
ATOM 734 N N . TYR A 1 97 ? 13.587 -13.589 -1.581 1.00 98.88 97 TYR A N 1
ATOM 735 C CA . TYR A 1 97 ? 13.497 -14.936 -2.164 1.00 98.88 97 TYR A CA 1
ATOM 736 C C . TYR A 1 97 ? 14.231 -15.989 -1.314 1.00 98.88 97 TYR A C 1
ATOM 738 O O . TYR A 1 97 ? 13.714 -17.096 -1.146 1.00 98.88 97 TYR A O 1
ATOM 746 N N . GLU A 1 98 ? 15.392 -15.658 -0.734 1.00 98.88 98 GLU A N 1
ATOM 747 C CA . GLU A 1 98 ? 16.112 -16.550 0.189 1.00 98.88 98 GLU A CA 1
ATOM 748 C C . GLU A 1 98 ? 15.285 -16.826 1.458 1.00 98.88 98 GLU A C 1
ATOM 750 O O . GLU A 1 98 ? 15.092 -17.985 1.838 1.00 98.88 98 GLU A O 1
ATOM 755 N N . SER A 1 99 ? 14.737 -15.781 2.089 1.00 98.88 99 SER A N 1
ATOM 756 C CA . SER A 1 99 ? 13.903 -15.922 3.288 1.00 98.88 99 SER A CA 1
ATOM 757 C C . SER A 1 99 ? 12.605 -16.675 3.003 1.00 98.88 99 SER A C 1
ATOM 759 O O . SER A 1 99 ? 12.214 -17.554 3.776 1.00 98.88 99 SER A O 1
ATOM 761 N N . ALA A 1 100 ? 11.956 -16.405 1.868 1.00 98.88 100 ALA A N 1
ATOM 762 C CA . ALA A 1 100 ? 10.767 -17.139 1.458 1.00 98.88 100 ALA A CA 1
ATOM 763 C C . ALA A 1 100 ? 11.070 -18.641 1.319 1.00 98.88 100 ALA A C 1
ATOM 765 O O . ALA A 1 100 ? 10.389 -19.458 1.941 1.00 98.88 100 ALA A O 1
ATOM 766 N N . ALA A 1 101 ? 12.159 -19.011 0.633 1.00 98.75 101 ALA A N 1
ATOM 767 C CA . ALA A 1 101 ? 12.578 -20.408 0.491 1.00 98.75 101 ALA A CA 1
ATOM 768 C C . ALA A 1 101 ? 12.868 -21.063 1.854 1.00 98.75 101 ALA A C 1
ATOM 770 O O . ALA A 1 101 ? 12.383 -22.159 2.140 1.00 98.75 101 ALA A O 1
ATOM 771 N N . LYS A 1 102 ? 13.607 -20.364 2.724 1.00 98.69 102 LYS A N 1
ATOM 772 C CA . LYS A 1 102 ? 13.992 -20.808 4.073 1.00 98.69 102 LYS A CA 1
ATOM 773 C C . LYS A 1 102 ? 12.796 -21.069 4.995 1.00 98.69 102 LYS A C 1
ATOM 775 O O . LYS A 1 102 ? 12.809 -22.038 5.749 1.00 98.69 102 LYS A O 1
ATOM 780 N N . ASN A 1 103 ? 11.764 -20.226 4.937 1.00 98.56 103 ASN A N 1
ATOM 781 C CA . ASN A 1 103 ? 10.556 -20.354 5.763 1.00 98.56 103 ASN A CA 1
ATOM 782 C C . ASN A 1 103 ? 9.436 -21.156 5.059 1.00 98.56 103 ASN A C 1
ATOM 784 O O . ASN A 1 103 ? 8.385 -21.432 5.649 1.00 98.56 103 ASN A O 1
ATOM 788 N N . GLY A 1 104 ? 9.647 -21.569 3.804 1.00 97.50 104 GLY A N 1
ATOM 789 C CA . GLY A 1 104 ? 8.664 -22.261 2.970 1.00 97.50 104 GLY A CA 1
ATOM 790 C C . GLY A 1 104 ? 7.438 -21.402 2.645 1.00 97.50 104 GLY A C 1
ATOM 791 O O . GLY A 1 104 ? 6.317 -21.904 2.726 1.00 97.50 104 GLY A O 1
ATOM 792 N N . MET A 1 105 ? 7.659 -20.116 2.381 1.00 98.31 105 MET A N 1
ATOM 793 C CA . MET A 1 105 ? 6.729 -19.186 1.733 1.00 98.31 105 MET A CA 1
ATOM 794 C C . MET A 1 105 ? 7.045 -19.109 0.236 1.00 98.31 105 MET A C 1
ATOM 796 O O . MET A 1 105 ? 8.138 -19.489 -0.188 1.00 98.31 105 MET A O 1
ATOM 800 N N . GLN A 1 106 ? 6.120 -18.574 -0.560 1.00 98.81 106 GLN A N 1
ATOM 801 C CA . GLN A 1 106 ? 6.408 -18.186 -1.941 1.00 98.81 106 GLN A CA 1
ATOM 802 C C . GLN A 1 106 ? 6.448 -16.659 -2.099 1.00 98.81 106 GLN A C 1
ATOM 804 O O . GLN A 1 106 ? 6.003 -15.903 -1.236 1.00 98.81 106 GLN A O 1
ATOM 809 N N . VAL A 1 107 ? 7.014 -16.198 -3.208 1.00 98.94 107 VAL A N 1
ATOM 810 C CA . VAL A 1 107 ? 7.071 -14.786 -3.608 1.00 98.94 107 VAL A CA 1
ATOM 811 C C . VAL A 1 107 ? 6.957 -14.672 -5.125 1.00 98.94 107 VAL A C 1
ATOM 813 O O . VAL A 1 107 ? 7.271 -15.614 -5.855 1.00 98.94 107 VAL A O 1
ATOM 816 N N . PHE A 1 108 ? 6.515 -13.518 -5.611 1.00 98.94 108 PHE A N 1
ATOM 817 C CA . PHE A 1 108 ? 6.558 -13.167 -7.030 1.00 98.94 108 PHE A CA 1
ATOM 818 C C . PHE A 1 108 ? 6.803 -11.672 -7.217 1.00 98.94 108 PHE A C 1
ATOM 820 O O . PHE A 1 108 ? 6.644 -10.890 -6.284 1.00 98.94 108 PHE A O 1
ATOM 827 N N . LEU A 1 109 ? 7.205 -11.272 -8.424 1.00 98.94 109 LEU A N 1
ATOM 828 C CA . LEU A 1 109 ? 7.421 -9.864 -8.756 1.00 98.94 109 LEU A CA 1
ATOM 829 C C . LEU A 1 109 ? 6.097 -9.173 -9.113 1.00 98.94 109 LEU A C 1
ATOM 831 O O . LEU A 1 109 ? 5.341 -9.679 -9.945 1.00 98.94 109 LEU A O 1
ATOM 835 N N . SER A 1 110 ? 5.877 -7.998 -8.524 1.00 98.81 110 SER A N 1
ATOM 836 C CA . SER A 1 110 ? 4.853 -7.029 -8.912 1.00 98.81 110 SER A CA 1
ATOM 837 C C . SER A 1 110 ? 5.544 -5.759 -9.409 1.00 98.81 110 SER A C 1
ATOM 839 O O . SER A 1 110 ? 6.114 -5.007 -8.623 1.00 98.81 110 SER A O 1
ATOM 841 N N . PHE A 1 111 ? 5.521 -5.506 -10.713 1.00 98.75 111 PHE A N 1
ATOM 842 C CA . PHE A 1 111 ? 6.175 -4.328 -11.296 1.00 98.75 111 PHE A CA 1
ATOM 843 C C . PHE A 1 111 ? 5.342 -3.061 -11.073 1.00 98.75 111 PHE A C 1
ATOM 845 O O . PHE A 1 111 ? 4.163 -3.047 -11.416 1.00 98.75 111 PHE A O 1
ATOM 852 N N . ASP A 1 112 ? 5.925 -1.990 -10.531 1.00 97.94 112 ASP A N 1
ATOM 853 C CA . ASP A 1 112 ? 5.227 -0.705 -10.399 1.00 97.94 112 ASP A CA 1
ATOM 854 C C . ASP A 1 112 ? 5.468 0.187 -11.630 1.00 97.94 112 ASP A C 1
ATOM 856 O O . ASP A 1 112 ? 6.559 0.734 -11.815 1.00 97.94 112 ASP A O 1
ATOM 860 N N . PHE A 1 113 ? 4.440 0.369 -12.468 1.00 96.50 113 PHE A N 1
ATOM 861 C CA . PHE A 1 113 ? 4.506 1.221 -13.663 1.00 96.50 113 PHE A CA 1
ATOM 862 C C . PHE A 1 113 ? 4.419 2.739 -13.387 1.00 96.50 113 PHE A C 1
ATOM 864 O O . PHE A 1 113 ? 4.364 3.528 -14.329 1.00 96.50 113 PHE A O 1
ATOM 871 N N . ASN A 1 114 ? 4.485 3.175 -12.122 1.00 90.75 114 ASN A N 1
ATOM 872 C CA . ASN A 1 114 ? 4.917 4.538 -11.787 1.00 90.75 114 ASN A CA 1
ATOM 873 C C . ASN A 1 114 ? 6.439 4.727 -11.981 1.00 90.75 114 ASN A C 1
ATOM 875 O O . ASN A 1 114 ? 6.894 5.847 -12.208 1.00 90.75 114 ASN A O 1
ATOM 879 N N . TRP A 1 115 ? 7.222 3.642 -11.902 1.00 92.62 115 TRP A N 1
ATOM 880 C CA . TRP A 1 115 ? 8.687 3.637 -12.050 1.00 92.62 115 TRP A CA 1
ATOM 881 C C . TRP A 1 115 ? 9.149 2.920 -13.324 1.00 92.62 115 TRP A C 1
ATOM 883 O O . TRP A 1 115 ? 10.088 3.359 -13.988 1.00 92.62 115 TRP A O 1
ATOM 893 N N . TRP A 1 116 ? 8.478 1.824 -13.683 1.00 95.00 116 TRP A N 1
ATOM 894 C CA . TRP A 1 116 ? 8.674 1.108 -14.943 1.00 95.00 116 TRP A CA 1
ATOM 895 C C . TRP A 1 116 ? 7.847 1.744 -16.065 1.00 95.00 116 TRP A C 1
ATOM 897 O O . TRP A 1 116 ? 6.748 2.241 -15.847 1.00 95.00 116 TRP A O 1
ATOM 907 N N . ASN A 1 117 ? 8.346 1.705 -17.299 1.00 95.12 117 ASN A N 1
ATOM 908 C CA . ASN A 1 117 ? 7.643 2.244 -18.464 1.00 95.12 117 ASN A CA 1
ATOM 909 C C . ASN A 1 117 ? 7.065 1.118 -19.337 1.00 95.12 117 ASN A C 1
ATOM 911 O O . ASN A 1 117 ? 7.716 0.101 -19.561 1.00 95.12 117 ASN A O 1
ATOM 915 N N . VAL A 1 118 ? 5.869 1.309 -19.901 1.00 94.38 118 VAL A N 1
ATOM 916 C CA . VAL A 1 118 ? 5.199 0.310 -20.762 1.00 94.38 118 VAL A CA 1
ATOM 917 C C . VAL A 1 118 ? 6.026 -0.126 -21.986 1.00 94.38 118 VAL A C 1
ATOM 919 O O . VAL A 1 118 ? 5.945 -1.278 -22.408 1.00 94.38 118 VAL A O 1
ATOM 922 N N . GLY A 1 119 ? 6.907 0.733 -22.509 1.00 95.62 119 GLY A N 1
ATOM 923 C CA . GLY A 1 119 ? 7.852 0.380 -23.577 1.00 95.62 119 GLY A CA 1
ATOM 924 C C . GLY A 1 119 ? 8.981 -0.574 -23.153 1.00 95.62 119 GLY A C 1
ATOM 925 O O . GLY A 1 119 ? 9.755 -1.019 -23.997 1.00 95.62 119 GLY A O 1
ATOM 926 N N . GLN A 1 120 ? 9.099 -0.909 -21.864 1.00 96.56 120 GLN A N 1
ATOM 927 C CA . GLN A 1 120 ? 10.169 -1.742 -21.304 1.00 96.56 120 GLN A CA 1
ATOM 928 C C . GLN A 1 120 ? 9.803 -3.234 -21.191 1.00 96.56 120 GLN A C 1
ATOM 930 O O . GLN A 1 120 ? 10.454 -3.950 -20.432 1.00 96.56 120 GLN A O 1
ATOM 935 N N . GLY A 1 121 ? 8.817 -3.738 -21.947 1.00 97.25 121 GLY A N 1
ATOM 936 C CA . GLY A 1 121 ? 8.367 -5.142 -21.887 1.00 97.25 121 GLY A CA 1
ATOM 937 C C . GLY A 1 121 ? 9.513 -6.169 -21.873 1.00 97.25 121 GLY A C 1
ATOM 938 O O . GLY A 1 121 ? 9.573 -7.018 -20.986 1.00 97.25 121 GLY A O 1
ATOM 939 N N . SER A 1 122 ? 10.508 -6.029 -22.759 1.00 98.38 122 SER A N 1
ATOM 940 C CA . SER A 1 122 ? 11.707 -6.889 -22.769 1.00 98.38 122 SER A CA 1
ATOM 941 C C . SER A 1 122 ? 12.546 -6.825 -21.483 1.00 98.38 122 SER A C 1
ATOM 943 O O . SER A 1 122 ? 13.137 -7.825 -21.088 1.00 98.38 122 SER A O 1
ATOM 945 N N . ALA A 1 123 ? 12.628 -5.667 -20.821 1.00 98.31 123 ALA A N 1
ATOM 946 C CA . ALA A 1 123 ? 13.381 -5.505 -19.576 1.00 98.31 123 ALA A CA 1
ATOM 947 C C . ALA A 1 123 ? 12.606 -6.053 -18.367 1.00 98.31 123 ALA A C 1
ATOM 949 O O . ALA A 1 123 ? 13.209 -6.690 -17.505 1.00 98.31 123 ALA A O 1
ATOM 950 N N . VAL A 1 124 ? 11.276 -5.895 -18.350 1.00 98.44 124 VAL A N 1
ATOM 951 C CA . VAL A 1 124 ? 10.376 -6.570 -17.398 1.00 98.44 124 VAL A CA 1
ATOM 952 C C . VAL A 1 124 ? 10.545 -8.088 -17.522 1.00 98.44 124 VAL A C 1
ATOM 954 O O . VAL A 1 124 ? 10.838 -8.761 -16.537 1.00 98.44 124 VAL A O 1
ATOM 957 N N . GLY A 1 125 ? 10.493 -8.630 -18.744 1.00 98.62 125 GLY A N 1
ATOM 958 C CA . GLY A 1 125 ? 10.718 -10.057 -19.002 1.00 98.62 125 GLY A CA 1
ATOM 959 C C . GLY A 1 125 ? 12.112 -10.537 -18.582 1.00 98.62 125 GLY A C 1
ATOM 960 O O . GLY A 1 125 ? 12.240 -11.564 -17.917 1.00 98.62 125 GLY A O 1
ATOM 961 N N . ALA A 1 126 ? 13.163 -9.770 -18.884 1.00 98.62 126 ALA A N 1
ATOM 962 C CA . ALA A 1 126 ? 14.521 -10.078 -18.433 1.00 98.62 126 ALA A CA 1
ATOM 963 C C . ALA A 1 126 ? 14.660 -10.055 -16.896 1.00 98.62 126 ALA A C 1
ATOM 965 O O . ALA A 1 126 ? 15.376 -10.886 -16.336 1.00 98.62 126 ALA A O 1
ATOM 966 N N . LYS A 1 127 ? 13.944 -9.158 -16.202 1.00 98.56 127 LYS A N 1
ATOM 967 C CA . LYS A 1 127 ? 13.884 -9.123 -14.734 1.00 98.56 127 LYS A CA 1
ATOM 968 C C . LYS A 1 127 ? 13.127 -10.330 -14.172 1.00 98.56 127 LYS A C 1
ATOM 970 O O . LYS A 1 127 ? 13.615 -10.945 -13.232 1.00 98.56 127 LYS A O 1
ATOM 975 N N . VAL A 1 128 ? 12.012 -10.743 -14.782 1.00 98.69 128 VAL A N 1
ATOM 976 C CA . VAL A 1 128 ? 11.321 -11.999 -14.426 1.00 98.69 128 VAL A CA 1
ATOM 977 C C . VAL A 1 128 ? 12.264 -13.197 -14.571 1.00 98.69 128 VAL A C 1
ATOM 979 O O . VAL A 1 128 ? 12.382 -13.998 -13.647 1.00 98.69 128 VAL A O 1
ATOM 982 N N . LYS A 1 129 ? 13.013 -13.290 -15.677 1.00 98.62 129 LYS A N 1
ATOM 983 C CA . LYS A 1 129 ? 13.971 -14.381 -15.935 1.00 98.62 129 LYS A CA 1
ATOM 984 C C . LYS A 1 129 ? 15.040 -14.549 -14.848 1.00 98.62 129 LYS A C 1
ATOM 986 O O . LYS A 1 129 ? 15.462 -15.669 -14.585 1.00 98.62 129 LYS A O 1
ATOM 991 N N . GLN A 1 130 ? 15.466 -13.458 -14.210 1.00 98.19 130 GLN A N 1
ATOM 992 C CA . GLN A 1 130 ? 16.457 -13.467 -13.124 1.00 98.19 130 GLN A CA 1
ATOM 993 C C . GLN A 1 130 ? 15.954 -14.181 -11.853 1.00 98.19 130 GLN A C 1
ATOM 995 O O . GLN A 1 130 ? 16.764 -14.709 -11.091 1.00 98.19 130 GLN A O 1
ATOM 1000 N N . TYR A 1 131 ? 14.633 -14.226 -11.640 1.00 98.31 131 TYR A N 1
ATOM 1001 C CA . TYR A 1 131 ? 14.004 -14.812 -10.449 1.00 98.31 131 TYR A CA 1
ATOM 1002 C C . TYR A 1 131 ? 13.124 -16.043 -10.747 1.00 98.31 131 TYR A C 1
ATOM 1004 O O . TYR A 1 131 ? 12.818 -16.810 -9.837 1.00 98.31 131 TYR A O 1
ATOM 1012 N N . ALA A 1 132 ? 12.803 -16.300 -12.020 1.00 97.94 132 ALA A N 1
ATOM 1013 C CA . ALA A 1 132 ? 11.921 -17.371 -12.495 1.00 97.94 132 ALA A CA 1
ATOM 1014 C C . ALA A 1 132 ? 12.256 -18.790 -11.991 1.00 97.94 132 ALA A C 1
ATOM 1016 O O . ALA A 1 132 ? 11.347 -19.606 -11.844 1.00 97.94 132 ALA A O 1
ATOM 1017 N N . ASP A 1 133 ? 13.530 -19.093 -11.725 1.00 97.25 133 ASP A N 1
ATOM 1018 C CA . ASP A 1 133 ? 13.995 -20.406 -11.242 1.00 97.25 133 ASP A CA 1
ATOM 1019 C C . ASP A 1 133 ? 14.452 -20.407 -9.774 1.00 97.25 133 ASP A C 1
ATOM 1021 O O . ASP A 1 133 ? 15.028 -21.385 -9.297 1.00 97.25 133 ASP A O 1
ATOM 1025 N N . GLN A 1 134 ? 14.179 -19.332 -9.030 1.00 98.25 134 GLN A N 1
ATOM 1026 C CA . GLN A 1 134 ? 14.447 -19.294 -7.593 1.00 98.25 134 GLN A CA 1
ATOM 1027 C C . GLN A 1 134 ? 13.494 -20.241 -6.839 1.00 98.25 134 GLN A C 1
ATOM 1029 O O . GLN A 1 134 ? 12.305 -20.280 -7.166 1.00 98.25 134 GLN A O 1
ATOM 1034 N N . PRO A 1 135 ? 13.944 -20.959 -5.787 1.00 98.12 135 PRO A N 1
ATOM 1035 C CA . PRO A 1 135 ? 13.130 -21.983 -5.116 1.00 98.12 135 PRO A CA 1
ATOM 1036 C C . PRO A 1 135 ? 11.793 -21.493 -4.538 1.00 98.12 135 PRO A C 1
ATOM 1038 O O . PRO A 1 135 ? 10.871 -22.289 -4.382 1.00 98.12 135 PRO A O 1
ATOM 1041 N N . ALA A 1 136 ? 11.688 -20.199 -4.219 1.00 98.56 136 ALA A N 1
ATOM 1042 C CA . ALA A 1 136 ? 10.485 -19.573 -3.672 1.00 98.56 136 ALA A CA 1
ATOM 1043 C C . ALA A 1 136 ? 9.582 -18.893 -4.716 1.00 98.56 136 ALA A C 1
ATOM 1045 O O . ALA A 1 136 ? 8.536 -18.363 -4.346 1.00 98.56 136 ALA A O 1
ATOM 1046 N N . GLN A 1 137 ? 9.954 -18.880 -6.001 1.00 98.75 137 GLN A N 1
ATOM 1047 C CA . GLN A 1 137 ? 9.122 -18.283 -7.047 1.00 98.75 137 GLN A CA 1
ATOM 1048 C C . GLN A 1 137 ? 7.747 -18.964 -7.078 1.00 98.75 137 GLN A C 1
ATOM 1050 O O . GLN A 1 137 ? 7.642 -20.182 -7.251 1.00 98.75 137 GLN A O 1
ATOM 1055 N N . LEU A 1 138 ? 6.677 -18.179 -6.950 1.00 98.81 138 LEU A N 1
ATOM 1056 C CA . LEU A 1 138 ? 5.322 -18.675 -7.152 1.00 98.81 138 LEU A CA 1
ATOM 1057 C C . LEU A 1 138 ? 5.170 -19.141 -8.605 1.00 98.81 138 LEU A C 1
ATOM 1059 O O . LEU A 1 138 ? 5.393 -18.366 -9.541 1.00 98.81 138 LEU A O 1
ATOM 1063 N N . LYS A 1 139 ? 4.770 -20.401 -8.796 1.00 98.44 139 LYS A N 1
ATOM 1064 C CA . LYS A 1 139 ? 4.354 -20.928 -10.099 1.00 98.44 139 LYS A CA 1
ATOM 1065 C C . LYS A 1 139 ? 2.916 -21.442 -10.014 1.00 98.44 139 LYS A C 1
ATOM 1067 O O . LYS A 1 139 ? 2.579 -22.199 -9.107 1.00 98.44 139 LYS A O 1
ATOM 1072 N N . VAL A 1 140 ? 2.079 -21.021 -10.958 1.00 97.75 140 VAL A N 1
ATOM 1073 C CA . VAL A 1 140 ? 0.639 -21.323 -11.055 1.00 97.75 140 VAL A CA 1
ATOM 1074 C C . VAL A 1 140 ? 0.387 -21.967 -12.411 1.00 97.75 140 VAL A C 1
ATOM 1076 O O . VAL A 1 140 ? 0.903 -21.498 -13.421 1.00 97.75 140 VAL A O 1
ATOM 1079 N N . ASP A 1 141 ? -0.359 -23.071 -12.440 1.00 96.75 141 ASP A N 1
ATOM 1080 C CA . ASP A 1 141 ? -0.608 -23.871 -13.654 1.00 96.75 141 ASP A CA 1
ATOM 1081 C C . ASP A 1 141 ? 0.686 -24.291 -14.395 1.00 96.75 141 ASP A C 1
ATOM 1083 O O . ASP A 1 141 ? 0.700 -24.474 -15.610 1.00 96.75 141 ASP A O 1
ATOM 1087 N N . GLY A 1 142 ? 1.794 -24.425 -13.651 1.00 96.81 142 GLY A N 1
ATOM 1088 C CA . GLY A 1 142 ? 3.143 -24.712 -14.162 1.00 96.81 142 GLY A CA 1
ATOM 1089 C C . GLY A 1 142 ? 3.951 -23.488 -14.623 1.00 96.81 142 GLY A C 1
ATOM 1090 O O . GLY A 1 142 ? 5.143 -23.620 -14.894 1.00 96.81 142 GLY A O 1
ATOM 1091 N N . LYS A 1 143 ? 3.336 -22.303 -14.676 1.00 98.56 143 LYS A N 1
ATOM 1092 C CA . LYS A 1 143 ? 3.886 -21.061 -15.241 1.00 98.56 143 LYS A CA 1
ATOM 1093 C C . LYS A 1 143 ? 4.396 -20.118 -14.149 1.00 98.56 143 LYS A C 1
ATOM 1095 O O . LYS A 1 143 ? 3.873 -20.122 -13.039 1.00 98.56 143 LYS A O 1
ATOM 1100 N N . VAL A 1 144 ? 5.387 -19.283 -14.455 1.00 98.81 144 VAL A N 1
ATOM 1101 C CA . VAL A 1 144 ? 5.952 -18.291 -13.518 1.00 98.81 144 VAL A CA 1
ATOM 1102 C C . VAL A 1 144 ? 4.930 -17.184 -13.256 1.00 98.81 144 VAL A C 1
ATOM 1104 O O . VAL A 1 144 ? 4.528 -16.496 -14.192 1.00 98.81 144 VAL A O 1
ATOM 1107 N N . PHE A 1 145 ? 4.494 -17.005 -12.008 1.00 98.88 145 PHE A N 1
ATOM 1108 C CA . PHE A 1 145 ? 3.508 -15.977 -11.665 1.00 98.88 145 PHE A CA 1
ATOM 1109 C C . PHE A 1 145 ? 4.154 -14.588 -11.583 1.00 98.88 145 PHE A C 1
ATOM 1111 O O . PHE A 1 145 ? 5.223 -14.434 -10.987 1.00 98.88 145 PHE A O 1
ATOM 1118 N N . VAL A 1 146 ? 3.505 -13.589 -12.184 1.00 98.81 146 VAL A N 1
ATOM 1119 C CA . VAL A 1 146 ? 3.960 -12.190 -12.250 1.00 98.81 146 VAL A CA 1
ATOM 1120 C C . VAL A 1 146 ? 2.741 -11.264 -12.233 1.00 98.81 146 VAL A C 1
ATOM 1122 O O . VAL A 1 146 ? 1.746 -11.547 -12.903 1.00 98.81 146 VAL A O 1
ATOM 1125 N N . SER A 1 147 ? 2.821 -10.135 -11.533 1.00 98.75 147 SER A N 1
ATOM 1126 C CA . SER A 1 147 ? 1.796 -9.082 -11.558 1.00 98.75 147 SER A CA 1
ATOM 1127 C C . SER A 1 147 ? 2.414 -7.698 -11.796 1.00 98.75 147 SER A C 1
ATOM 1129 O O . SER A 1 147 ? 3.613 -7.556 -12.060 1.00 98.75 147 SER A O 1
ATOM 1131 N N . SER A 1 148 ? 1.584 -6.661 -11.734 1.00 98.62 148 SER A N 1
ATOM 1132 C CA . SER A 1 148 ? 2.013 -5.265 -11.747 1.00 98.62 148 SER A CA 1
ATOM 1133 C C . SER A 1 148 ? 0.989 -4.368 -11.063 1.00 98.62 148 SER A C 1
ATOM 1135 O O . SER A 1 148 ? -0.193 -4.711 -11.022 1.00 98.62 148 SER A O 1
ATOM 1137 N N . PHE A 1 149 ? 1.434 -3.203 -10.593 1.00 97.12 149 PHE A N 1
ATOM 1138 C CA . PHE A 1 149 ? 0.576 -2.041 -10.376 1.00 97.12 149 PHE A CA 1
ATOM 1139 C C . PHE A 1 149 ? 0.540 -1.219 -11.673 1.00 97.12 149 PHE A C 1
ATOM 1141 O O . PHE A 1 149 ? 1.599 -0.859 -12.196 1.00 97.12 149 PHE A O 1
ATOM 1148 N N . SER A 1 150 ? -0.657 -0.917 -12.194 1.00 95.31 150 SER A N 1
ATOM 1149 C CA . SER A 1 150 ? -0.851 -0.333 -13.534 1.00 95.31 150 SER A CA 1
ATOM 1150 C C . SER A 1 150 ? -0.135 -1.124 -14.659 1.00 95.31 150 SER A C 1
ATOM 1152 O O . SER A 1 150 ? 0.249 -2.286 -14.485 1.00 95.31 150 SER A O 1
ATOM 1154 N N . GLY A 1 151 ? 0.041 -0.507 -15.836 1.00 95.38 151 GLY A N 1
ATOM 1155 C CA . GLY A 1 151 ? 0.868 -1.037 -16.933 1.00 95.38 151 GLY A CA 1
ATOM 1156 C C . GLY A 1 151 ? 0.122 -1.405 -18.219 1.00 95.38 151 GLY A C 1
ATOM 1157 O O . GLY A 1 151 ? 0.699 -2.086 -19.058 1.00 95.38 151 GLY A O 1
ATOM 1158 N N . ASP A 1 152 ? -1.126 -0.955 -18.385 1.00 96.12 152 ASP A N 1
ATOM 1159 C CA . ASP A 1 152 ? -2.101 -1.295 -19.442 1.00 96.12 152 ASP A CA 1
ATOM 1160 C C . ASP A 1 152 ? -1.572 -1.570 -20.862 1.00 96.12 152 ASP A C 1
ATOM 1162 O O . ASP A 1 152 ? -2.079 -2.458 -21.552 1.00 96.12 152 ASP A O 1
ATOM 1166 N N . SER A 1 153 ? -0.562 -0.813 -21.297 1.00 95.31 153 SER A N 1
ATOM 1167 C CA . SER A 1 153 ? 0.003 -0.858 -22.653 1.00 95.31 153 SER A CA 1
ATOM 1168 C C . SER A 1 153 ? 1.368 -1.556 -22.744 1.00 95.31 153 SER A C 1
ATOM 1170 O O . SER A 1 153 ? 2.074 -1.366 -23.735 1.00 95.31 153 SER A O 1
ATOM 1172 N N . VAL A 1 154 ? 1.794 -2.312 -21.722 1.00 97.12 154 VAL A N 1
ATOM 1173 C CA . VAL A 1 154 ? 3.082 -3.027 -21.754 1.00 97.12 154 VAL A CA 1
ATOM 1174 C C . VAL A 1 154 ? 3.097 -4.103 -22.842 1.00 97.12 154 VAL A C 1
ATOM 1176 O O . VAL A 1 154 ? 2.132 -4.850 -23.012 1.00 97.12 154 VAL A O 1
ATOM 1179 N N . ASP A 1 155 ? 4.210 -4.219 -23.572 1.00 96.19 155 ASP A N 1
ATOM 1180 C CA . ASP A 1 155 ? 4.376 -5.284 -24.566 1.00 96.19 155 ASP A CA 1
ATOM 1181 C C . ASP A 1 155 ? 4.577 -6.651 -23.883 1.00 96.19 155 ASP A C 1
ATOM 1183 O O . ASP A 1 155 ? 5.693 -7.087 -23.581 1.00 96.19 155 ASP A O 1
ATOM 1187 N N . VAL A 1 156 ? 3.453 -7.335 -23.656 1.00 96.94 156 VAL A N 1
ATOM 1188 C CA . VAL A 1 156 ? 3.375 -8.693 -23.100 1.00 96.94 156 VAL A CA 1
ATOM 1189 C C . VAL A 1 156 ? 4.091 -9.719 -23.989 1.00 96.94 156 VAL A C 1
ATOM 1191 O O . VAL A 1 156 ? 4.646 -10.688 -23.471 1.00 96.94 156 VAL A O 1
ATOM 1194 N N . ASN A 1 157 ? 4.153 -9.517 -25.311 1.00 96.19 157 ASN A N 1
ATOM 1195 C CA . ASN A 1 157 ? 4.848 -10.441 -26.213 1.00 96.19 157 ASN A CA 1
ATOM 1196 C C . ASN A 1 157 ? 6.368 -10.303 -26.075 1.00 96.19 157 ASN A C 1
ATOM 1198 O O . ASN A 1 157 ? 7.069 -11.314 -25.973 1.00 96.19 157 ASN A O 1
ATOM 1202 N N . ALA A 1 158 ? 6.876 -9.072 -26.005 1.00 97.62 158 ALA A N 1
ATOM 1203 C CA . ALA A 1 158 ? 8.278 -8.798 -25.703 1.00 97.62 158 ALA A CA 1
ATOM 1204 C C . ALA A 1 158 ? 8.666 -9.292 -24.299 1.00 97.62 158 ALA A C 1
ATOM 1206 O O . ALA A 1 158 ? 9.721 -9.907 -24.134 1.00 97.62 158 ALA A O 1
ATOM 1207 N N . MET A 1 159 ? 7.789 -9.104 -23.306 1.00 98.38 159 MET A N 1
ATOM 1208 C CA . MET A 1 159 ? 7.975 -9.615 -21.946 1.00 98.38 159 MET A CA 1
ATOM 1209 C C . MET A 1 159 ? 8.076 -11.146 -21.910 1.00 98.38 159 MET A C 1
ATOM 1211 O O . MET A 1 159 ? 9.070 -11.673 -21.411 1.00 98.38 159 MET A O 1
ATOM 1215 N N . ASN A 1 160 ? 7.109 -11.864 -22.489 1.00 97.31 160 ASN A N 1
ATOM 1216 C CA . ASN A 1 160 ? 7.131 -13.330 -22.565 1.00 97.31 160 ASN A CA 1
ATOM 1217 C C . ASN A 1 160 ? 8.385 -13.839 -23.303 1.00 97.31 160 ASN A C 1
ATOM 1219 O O . ASN A 1 160 ? 9.056 -14.765 -22.841 1.00 97.31 160 ASN A O 1
ATOM 1223 N N . SER A 1 161 ? 8.747 -13.191 -24.416 1.00 97.62 161 SER A N 1
ATOM 1224 C CA . SER A 1 161 ? 9.929 -13.546 -25.215 1.00 97.62 161 SER A CA 1
ATOM 1225 C C . SER A 1 161 ? 11.241 -13.361 -24.445 1.00 97.62 161 SER A C 1
ATOM 1227 O O . SER A 1 161 ? 12.137 -14.200 -24.541 1.00 97.62 161 SER A O 1
ATOM 1229 N N . ALA A 1 162 ? 11.367 -12.282 -23.667 1.00 98.44 162 ALA A N 1
ATOM 1230 C CA . ALA A 1 162 ? 12.561 -12.004 -22.872 1.00 98.44 162 ALA A CA 1
ATOM 1231 C C . ALA A 1 162 ? 12.638 -12.843 -21.584 1.00 98.44 162 ALA A C 1
ATOM 1233 O O . ALA A 1 162 ? 13.740 -13.203 -21.163 1.00 98.44 162 ALA A O 1
ATOM 1234 N N . ALA A 1 163 ? 11.491 -13.199 -20.993 1.00 98.00 163 ALA A N 1
ATOM 1235 C CA . ALA A 1 163 ? 11.418 -14.099 -19.845 1.00 98.00 163 ALA A CA 1
ATOM 1236 C C . ALA A 1 163 ? 11.916 -15.513 -20.186 1.00 98.00 163 ALA A C 1
ATOM 1238 O O . ALA A 1 163 ? 12.659 -16.118 -19.412 1.00 98.00 163 ALA A O 1
ATOM 1239 N N . GLY A 1 164 ? 11.558 -16.035 -21.364 1.00 95.19 164 GLY A N 1
ATOM 1240 C CA . GLY A 1 164 ? 12.007 -17.353 -21.830 1.00 95.19 164 GLY A CA 1
ATOM 1241 C C . GLY A 1 164 ? 11.417 -18.544 -21.060 1.00 95.19 164 GLY A C 1
ATOM 1242 O O . GLY A 1 164 ? 11.899 -19.663 -21.217 1.00 95.19 164 GLY A O 1
ATOM 1243 N N . GLN A 1 165 ? 10.382 -18.309 -20.251 1.00 95.50 165 GLN A N 1
ATOM 1244 C CA . GLN A 1 165 ? 9.507 -19.313 -19.642 1.00 95.50 165 GLN A CA 1
ATOM 1245 C C . GLN A 1 165 ? 8.052 -18.887 -19.855 1.00 95.50 165 GLN A C 1
ATOM 1247 O O . GLN A 1 165 ? 7.780 -17.709 -20.095 1.00 95.50 165 GLN A O 1
ATOM 1252 N N . GLU A 1 166 ? 7.107 -19.820 -19.739 1.00 97.31 166 GLU A N 1
ATOM 1253 C CA . GLU A 1 166 ? 5.693 -19.447 -19.714 1.00 97.31 166 GLU A CA 1
ATOM 1254 C C . GLU A 1 166 ? 5.364 -18.654 -18.445 1.00 97.31 166 GLU A C 1
ATOM 1256 O O . GLU A 1 166 ? 5.693 -19.079 -17.332 1.00 97.31 166 GLU A O 1
ATOM 1261 N N . LEU A 1 167 ? 4.678 -17.524 -18.618 1.00 98.56 167 LEU A N 1
ATOM 1262 C CA . LEU A 1 167 ? 4.214 -16.679 -17.523 1.00 98.56 167 LEU A CA 1
ATOM 1263 C C . LEU A 1 167 ? 2.729 -16.918 -17.230 1.00 98.56 167 LEU A C 1
ATOM 1265 O O . LEU A 1 167 ? 1.928 -17.183 -18.128 1.00 98.56 167 LEU A O 1
ATOM 1269 N N . PHE A 1 168 ? 2.365 -16.791 -15.957 1.00 98.69 168 PHE A N 1
ATOM 1270 C CA . PHE A 1 168 ? 1.019 -16.436 -15.535 1.00 98.69 168 PHE A CA 1
ATOM 1271 C C . PHE A 1 168 ? 1.057 -14.943 -15.200 1.00 98.69 168 PHE A C 1
ATOM 1273 O O . PHE A 1 168 ? 1.352 -14.566 -14.067 1.00 98.69 168 PHE A O 1
ATOM 1280 N N . PHE A 1 169 ? 0.838 -14.092 -16.204 1.00 98.69 169 PHE A N 1
ATOM 1281 C CA . PHE A 1 169 ? 0.806 -12.648 -16.003 1.00 98.69 169 PHE A CA 1
ATOM 1282 C C . PHE A 1 169 ? -0.602 -12.209 -15.595 1.00 98.69 169 PHE A C 1
ATOM 1284 O O . PHE A 1 169 ? -1.576 -12.458 -16.314 1.00 98.69 169 PHE A O 1
ATOM 1291 N N . ALA A 1 170 ? -0.699 -11.569 -14.431 1.00 98.69 170 ALA A N 1
ATOM 1292 C CA . ALA A 1 170 ? -1.935 -11.048 -13.861 1.00 98.69 170 ALA A CA 1
ATOM 1293 C C . ALA A 1 170 ? -1.754 -9.590 -13.386 1.00 98.69 170 ALA A C 1
ATOM 1295 O O . ALA A 1 170 ? -1.683 -9.328 -12.185 1.00 98.69 170 ALA A O 1
ATOM 1296 N N . PRO A 1 171 ? -1.626 -8.634 -14.323 1.00 98.44 171 PRO A N 1
ATOM 1297 C CA . PRO A 1 171 ? -1.370 -7.232 -14.014 1.00 98.44 171 PRO A CA 1
ATOM 1298 C C . PRO A 1 171 ? -2.603 -6.501 -13.490 1.00 98.44 171 PRO A C 1
ATOM 1300 O O . PRO A 1 171 ? -3.743 -6.910 -13.728 1.00 98.44 171 PRO A O 1
ATOM 1303 N N . ASN A 1 172 ? -2.379 -5.346 -12.871 1.00 97.81 172 ASN A N 1
ATOM 1304 C CA . ASN A 1 172 ? -3.409 -4.340 -12.654 1.00 97.81 172 ASN A CA 1
ATOM 1305 C C . ASN A 1 172 ? -3.645 -3.508 -13.928 1.00 97.81 172 ASN A C 1
ATOM 1307 O O . ASN A 1 172 ? -3.306 -2.333 -14.005 1.00 97.81 172 ASN A O 1
ATOM 1311 N N . PHE A 1 173 ? -4.224 -4.146 -14.947 1.00 97.56 173 PHE A N 1
ATOM 1312 C CA . PHE A 1 173 ? -4.778 -3.452 -16.112 1.00 97.56 173 PHE A CA 1
ATOM 1313 C C . PHE A 1 173 ? -6.173 -2.909 -15.786 1.00 97.56 173 PHE A C 1
ATOM 1315 O O . PHE A 1 173 ? -7.005 -3.610 -15.209 1.00 97.56 173 PHE A O 1
ATOM 1322 N N . HIS A 1 174 ? -6.456 -1.684 -16.209 1.00 95.50 174 HIS A N 1
ATOM 1323 C CA . HIS A 1 174 ? -7.737 -1.017 -16.047 1.00 95.50 174 HIS A CA 1
ATOM 1324 C C . HIS A 1 174 ? -8.756 -1.546 -17.078 1.00 95.50 174 HIS A C 1
ATOM 1326 O O . HIS A 1 174 ? -8.502 -1.484 -18.288 1.00 95.50 174 HIS A O 1
ATOM 1332 N N . PRO A 1 175 ? -9.935 -2.045 -16.651 1.00 94.44 175 PRO A N 1
ATOM 1333 C CA . PRO A 1 175 ? -10.992 -2.487 -17.557 1.00 94.44 175 PRO A CA 1
ATOM 1334 C C . PRO A 1 175 ? -11.374 -1.410 -18.579 1.00 94.44 175 PRO A C 1
ATOM 1336 O O . PRO A 1 175 ? -11.778 -0.306 -18.220 1.00 94.44 175 PRO A O 1
ATOM 1339 N N . GLY A 1 176 ? -11.259 -1.745 -19.866 1.00 93.31 176 GLY A N 1
ATOM 1340 C CA . GLY A 1 176 ? -11.509 -0.820 -20.977 1.00 93.31 176 GLY A CA 1
ATOM 1341 C C . GLY A 1 176 ? -10.293 -0.014 -21.453 1.00 93.31 176 GLY A C 1
ATOM 1342 O O . GLY A 1 176 ? -10.447 0.755 -22.398 1.00 93.31 176 GLY A O 1
ATOM 1343 N N . GLN A 1 177 ? -9.110 -0.198 -20.853 1.00 94.06 177 GLN A N 1
ATOM 1344 C CA . GLN A 1 177 ? -7.843 0.375 -21.329 1.00 94.06 177 GLN A CA 1
ATOM 1345 C C . GLN A 1 177 ? -6.845 -0.725 -21.721 1.00 94.06 177 GLN A C 1
ATOM 1347 O O . GLN A 1 177 ? -6.499 -0.842 -22.896 1.00 94.06 177 GLN A O 1
ATOM 1352 N N . GLY A 1 178 ? -6.411 -1.550 -20.763 1.00 94.38 178 GLY A N 1
ATOM 1353 C CA . GLY A 1 178 ? -5.420 -2.599 -20.998 1.00 94.38 178 GLY A CA 1
ATOM 1354 C C . GLY A 1 178 ? -5.925 -3.786 -21.824 1.00 94.38 178 GLY A C 1
ATOM 1355 O O . GLY A 1 178 ? -7.124 -4.059 -21.919 1.00 94.38 178 GLY A O 1
ATOM 1356 N N . ASN A 1 179 ? -4.993 -4.533 -22.421 1.00 95.56 179 ASN A N 1
ATOM 1357 C CA . ASN A 1 179 ? -5.313 -5.685 -23.269 1.00 95.56 179 ASN A CA 1
ATOM 1358 C C . ASN A 1 179 ? -5.554 -6.966 -22.444 1.00 95.56 179 ASN A C 1
ATOM 1360 O O . ASN A 1 179 ? -4.636 -7.752 -22.197 1.00 95.56 179 ASN A O 1
ATOM 1364 N N . PHE A 1 180 ? -6.813 -7.205 -22.067 1.00 97.25 180 PHE A N 1
ATOM 1365 C CA . PHE A 1 180 ? -7.220 -8.394 -21.307 1.00 97.25 180 PHE A CA 1
ATOM 1366 C C . PHE A 1 180 ? -7.102 -9.720 -22.084 1.00 97.25 180 PHE A C 1
ATOM 1368 O O . PHE A 1 180 ? -7.070 -10.780 -21.456 1.00 97.25 180 PHE A O 1
ATOM 1375 N N . ASP A 1 181 ? -6.969 -9.717 -23.416 1.00 96.25 181 ASP A N 1
ATOM 1376 C CA . ASP A 1 181 ? -6.753 -10.951 -24.186 1.00 96.25 181 ASP A CA 1
ATOM 1377 C C . ASP A 1 181 ? -5.322 -11.493 -24.029 1.00 96.25 181 ASP A C 1
ATOM 1379 O O . ASP A 1 181 ? -5.140 -12.711 -23.972 1.00 96.25 181 ASP A O 1
ATOM 1383 N N . ALA A 1 182 ? -4.326 -10.616 -23.857 1.00 96.12 182 ALA A N 1
ATOM 1384 C CA . ALA A 1 182 ? -2.910 -10.988 -23.738 1.00 96.12 182 ALA A CA 1
ATOM 1385 C C . ALA A 1 182 ? -2.519 -11.624 -22.383 1.00 96.12 182 ALA A C 1
ATOM 1387 O O . ALA A 1 182 ? -1.520 -12.342 -22.296 1.00 96.12 182 ALA A O 1
ATOM 1388 N N . VAL A 1 183 ? -3.291 -11.365 -21.323 1.00 98.00 183 VAL A N 1
ATOM 1389 C CA . VAL A 1 183 ? -2.971 -11.743 -19.930 1.00 98.00 183 VAL A CA 1
ATOM 1390 C C . VAL A 1 183 ? -3.629 -13.063 -19.506 1.00 98.00 183 VAL A C 1
ATOM 1392 O O . VAL A 1 183 ? -4.558 -13.545 -20.158 1.00 98.00 183 VAL A O 1
ATOM 1395 N N . GLN A 1 184 ? -3.156 -13.674 -18.415 1.00 98.25 184 GLN A N 1
ATOM 1396 C CA . GLN A 1 184 ? -3.687 -14.941 -17.880 1.00 98.25 184 GLN A CA 1
ATOM 1397 C C . GLN A 1 184 ? -4.662 -14.716 -16.715 1.00 98.25 184 GLN A C 1
ATOM 1399 O O . GLN A 1 184 ? -5.546 -15.540 -16.495 1.00 98.25 184 GLN A O 1
ATOM 1404 N N . GLY A 1 185 ? -4.547 -13.583 -16.025 1.00 98.38 185 GLY A N 1
ATOM 1405 C CA . GLY A 1 185 ? -5.525 -13.068 -15.069 1.00 98.38 185 GLY A CA 1
ATOM 1406 C C . GLY A 1 185 ? -5.414 -11.547 -14.963 1.00 98.38 185 GLY A C 1
ATOM 1407 O O . GLY A 1 185 ? -4.762 -10.925 -15.799 1.00 98.38 185 GLY A O 1
ATOM 1408 N N . ALA A 1 186 ? -6.008 -10.940 -13.936 1.00 98.56 186 ALA A N 1
ATOM 1409 C CA . ALA A 1 186 ? -5.771 -9.530 -13.609 1.00 98.56 186 ALA A CA 1
ATOM 1410 C C . ALA A 1 186 ? -5.958 -9.246 -12.113 1.00 98.56 186 ALA A C 1
ATOM 1412 O O . ALA A 1 186 ? -6.800 -9.868 -11.456 1.00 98.56 186 ALA A O 1
ATOM 1413 N N . LEU A 1 187 ? -5.189 -8.274 -11.617 1.00 98.31 187 LEU A N 1
ATOM 1414 C CA . LEU A 1 187 ? -5.294 -7.698 -10.280 1.00 98.31 187 LEU A CA 1
ATOM 1415 C C . LEU A 1 187 ? -6.203 -6.472 -10.307 1.00 98.31 187 LEU A C 1
ATOM 1417 O O . LEU A 1 187 ? -5.886 -5.470 -10.944 1.00 98.31 187 LEU A O 1
ATOM 1421 N N . ASN A 1 188 ? -7.308 -6.502 -9.570 1.00 97.38 188 ASN A N 1
ATOM 1422 C CA . ASN A 1 188 ? -8.026 -5.268 -9.278 1.00 97.38 188 ASN A CA 1
ATOM 1423 C C . ASN A 1 188 ? -7.402 -4.597 -8.049 1.00 97.38 188 ASN A C 1
ATOM 1425 O O . ASN A 1 188 ? -7.429 -5.168 -6.968 1.00 97.38 188 ASN A O 1
ATOM 1429 N N . TRP A 1 189 ? -6.866 -3.385 -8.208 1.00 95.88 189 TRP A N 1
ATOM 1430 C CA . TRP A 1 189 ? -6.332 -2.578 -7.100 1.00 95.88 189 TRP A CA 1
ATOM 1431 C C . TRP A 1 189 ? -7.417 -1.852 -6.285 1.00 95.88 189 TRP A C 1
ATOM 1433 O O . TRP A 1 189 ? -7.146 -1.300 -5.223 1.00 95.88 189 TRP A O 1
ATOM 1443 N N . MET A 1 190 ? -8.659 -1.815 -6.775 1.00 95.50 190 MET A N 1
ATOM 1444 C CA . MET A 1 190 ? -9.738 -0.968 -6.261 1.00 95.50 190 MET A CA 1
ATOM 1445 C C . MET A 1 190 ? -10.350 -1.513 -4.957 1.00 95.50 190 MET A C 1
ATOM 1447 O O . MET A 1 190 ? -11.525 -1.869 -4.907 1.00 95.50 190 MET A O 1
ATOM 1451 N N . ALA A 1 191 ? -9.542 -1.593 -3.897 1.00 97.00 191 ALA A N 1
ATOM 1452 C CA . ALA A 1 191 ? -9.887 -2.207 -2.617 1.00 97.00 191 ALA A CA 1
ATOM 1453 C C . ALA A 1 191 ? -10.892 -1.404 -1.773 1.00 97.00 191 ALA A C 1
ATOM 1455 O O . ALA A 1 191 ? -11.438 -1.957 -0.819 1.00 97.00 191 ALA A O 1
ATOM 1456 N N . TRP A 1 192 ? -11.158 -0.140 -2.128 1.00 97.75 192 TRP A N 1
ATOM 1457 C CA . TRP A 1 192 ? -12.023 0.785 -1.386 1.00 97.75 192 TRP A CA 1
ATOM 1458 C C . TRP A 1 192 ? -13.041 1.503 -2.290 1.00 97.75 192 TRP A C 1
ATOM 1460 O O . TRP A 1 192 ? -12.778 1.701 -3.484 1.00 97.75 192 TRP A O 1
ATOM 1470 N N . PRO A 1 193 ? -14.180 1.970 -1.741 1.00 96.06 193 PRO A N 1
ATOM 1471 C CA . PRO A 1 193 ? -15.102 2.846 -2.458 1.00 96.06 193 PRO A CA 1
ATOM 1472 C C . PRO A 1 193 ? -14.444 4.172 -2.870 1.00 96.06 193 PRO A C 1
ATOM 1474 O O . PRO A 1 193 ? -13.764 4.817 -2.077 1.00 96.06 193 PRO A O 1
ATOM 1477 N N . ASN A 1 194 ? -14.653 4.599 -4.113 1.00 95.31 194 ASN A N 1
ATOM 1478 C CA . ASN A 1 194 ? -13.952 5.744 -4.713 1.00 95.31 194 ASN A CA 1
ATOM 1479 C C . ASN A 1 194 ? -14.794 6.388 -5.836 1.00 95.31 194 ASN A C 1
ATOM 1481 O O . ASN A 1 194 ? -15.891 5.921 -6.129 1.00 95.31 194 ASN A O 1
ATOM 1485 N N . ASN A 1 195 ? -14.306 7.455 -6.474 1.00 92.94 195 ASN A N 1
ATOM 1486 C CA . ASN A 1 195 ? -15.011 8.166 -7.554 1.00 92.94 195 ASN A CA 1
ATOM 1487 C C . ASN A 1 195 ? -14.695 7.682 -8.991 1.00 92.94 195 ASN A C 1
ATOM 1489 O O . ASN A 1 195 ? -15.044 8.362 -9.955 1.00 92.94 195 ASN A O 1
ATOM 1493 N N . GLY A 1 196 ? -13.985 6.562 -9.154 1.00 88.88 196 GLY A N 1
ATOM 1494 C CA . GLY A 1 196 ? -13.500 6.048 -10.442 1.00 88.88 196 GLY A CA 1
ATOM 1495 C C . GLY A 1 196 ? -12.174 6.642 -10.933 1.00 88.88 196 GLY A C 1
ATOM 1496 O O . GLY A 1 196 ? -11.630 6.153 -11.915 1.00 88.88 196 GLY A O 1
ATOM 1497 N N . ASN A 1 197 ? -11.622 7.651 -10.248 1.00 87.00 197 ASN A N 1
ATOM 1498 C CA . ASN A 1 197 ? -10.364 8.329 -10.603 1.00 87.00 197 ASN A CA 1
ATOM 1499 C C . ASN A 1 197 ? -9.297 8.189 -9.493 1.00 87.00 197 ASN A C 1
ATOM 1501 O O . ASN A 1 197 ? -8.455 9.070 -9.293 1.00 87.00 197 ASN A O 1
ATOM 1505 N N . ASN A 1 198 ? -9.369 7.093 -8.727 1.00 87.94 198 ASN A N 1
ATOM 1506 C CA . ASN A 1 198 ? -8.535 6.826 -7.550 1.00 87.94 198 ASN A CA 1
ATOM 1507 C C . ASN A 1 198 ? -8.548 7.985 -6.523 1.00 87.94 198 ASN A C 1
ATOM 1509 O O . ASN A 1 198 ? -7.495 8.427 -6.064 1.00 87.94 198 ASN A O 1
ATOM 1513 N N . LYS A 1 199 ? -9.740 8.532 -6.222 1.00 90.88 199 LYS A N 1
ATOM 1514 C CA . LYS A 1 199 ? -10.002 9.564 -5.192 1.00 90.88 199 LYS A CA 1
ATOM 1515 C C . LYS A 1 199 ? -11.282 9.259 -4.418 1.00 90.88 199 LYS A C 1
ATOM 1517 O O . LYS A 1 199 ? -12.104 8.466 -4.882 1.00 90.88 199 LYS A O 1
ATOM 1522 N N . ALA A 1 200 ? -11.442 9.879 -3.249 1.00 92.31 200 ALA A N 1
ATOM 1523 C CA . ALA A 1 200 ? -12.632 9.731 -2.416 1.00 92.31 200 ALA A CA 1
ATOM 1524 C C . ALA A 1 200 ? -13.933 9.949 -3.226 1.00 92.31 200 ALA A C 1
ATOM 1526 O O . ALA A 1 200 ? -13.934 10.760 -4.159 1.00 92.31 200 ALA A O 1
ATOM 1527 N N . PRO A 1 201 ? -15.040 9.247 -2.906 1.00 93.12 201 PRO A N 1
ATOM 1528 C CA . PRO A 1 201 ? -16.318 9.440 -3.590 1.00 93.12 201 PRO A CA 1
ATOM 1529 C C . PRO A 1 201 ? -16.784 10.900 -3.572 1.00 93.12 201 PRO A C 1
ATOM 1531 O O . PRO A 1 201 ? -16.660 11.588 -2.559 1.00 93.12 201 PRO A O 1
ATOM 1534 N N . THR A 1 202 ? -17.363 11.364 -4.679 1.00 89.44 202 THR A N 1
ATOM 1535 C CA . THR A 1 202 ? -17.874 12.737 -4.821 1.00 89.44 202 THR A CA 1
ATOM 1536 C C . THR A 1 202 ? -19.367 12.735 -5.152 1.00 89.44 202 THR A C 1
ATOM 1538 O O . THR A 1 202 ? -19.963 11.700 -5.461 1.00 89.44 202 THR A O 1
ATOM 1541 N N . ALA A 1 203 ? -20.017 13.900 -5.074 1.00 84.06 203 ALA A N 1
ATOM 1542 C CA . ALA A 1 203 ? -21.444 14.027 -5.361 1.00 84.06 203 ALA A CA 1
ATOM 1543 C C . ALA A 1 203 ? -21.763 13.623 -6.817 1.00 84.06 203 ALA A C 1
ATOM 1545 O O . ALA A 1 203 ? -21.512 14.377 -7.754 1.00 84.06 203 ALA A O 1
ATOM 1546 N N . GLY A 1 204 ? -22.329 12.425 -6.993 1.00 79.50 204 GLY A N 1
ATOM 1547 C CA . GLY A 1 204 ? -22.650 11.839 -8.300 1.00 79.50 204 GLY A CA 1
ATOM 1548 C C . GLY A 1 204 ? -21.592 10.885 -8.873 1.00 79.50 204 GLY A C 1
ATOM 1549 O O . GLY A 1 204 ? -21.838 10.310 -9.930 1.00 79.50 204 GLY A O 1
ATOM 1550 N N . GLN A 1 205 ? -20.457 10.668 -8.195 1.00 86.81 205 GLN A N 1
ATOM 1551 C CA . GLN A 1 205 ? -19.435 9.692 -8.597 1.00 86.81 205 GLN A CA 1
ATOM 1552 C C . GLN A 1 205 ? -19.006 8.834 -7.400 1.00 86.81 205 GLN A C 1
ATOM 1554 O O . GLN A 1 205 ? -18.129 9.207 -6.618 1.00 86.81 205 GLN A O 1
ATOM 1559 N N . THR A 1 206 ? -19.612 7.650 -7.303 1.00 91.75 206 THR A N 1
ATOM 1560 C CA . THR A 1 206 ? -19.285 6.618 -6.313 1.00 91.75 206 THR A CA 1
ATOM 1561 C C . THR A 1 206 ? -19.283 5.256 -6.995 1.00 91.75 206 THR A C 1
ATOM 1563 O O . THR A 1 206 ? -20.285 4.872 -7.596 1.00 91.75 206 THR A O 1
ATOM 1566 N N . LEU A 1 207 ? -18.181 4.522 -6.863 1.00 93.69 207 LEU A N 1
ATOM 1567 C CA . LEU A 1 207 ? -18.038 3.113 -7.215 1.00 93.69 207 LEU A CA 1
ATOM 1568 C C . LEU A 1 207 ? -17.772 2.305 -5.942 1.00 93.69 207 LEU A C 1
ATOM 1570 O O . LEU A 1 207 ? -16.919 2.689 -5.140 1.00 93.69 207 LEU A O 1
ATOM 1574 N N . SER A 1 208 ? -18.477 1.189 -5.758 1.00 94.38 208 SER A N 1
ATOM 1575 C CA . SER A 1 208 ? -18.162 0.197 -4.724 1.00 94.38 208 SER A CA 1
ATOM 1576 C C . SER A 1 208 ? -17.105 -0.799 -5.208 1.00 94.38 208 SER A C 1
ATOM 1578 O O . SER A 1 208 ? -16.933 -1.011 -6.410 1.00 94.38 208 SER A O 1
ATOM 1580 N N . VAL A 1 209 ? -16.438 -1.475 -4.270 1.00 95.50 209 VAL A N 1
ATOM 1581 C CA . VAL A 1 209 ? -15.475 -2.550 -4.574 1.00 95.50 209 VAL A CA 1
ATOM 1582 C C . VAL A 1 209 ? -16.119 -3.647 -5.435 1.00 95.50 209 VAL A C 1
ATOM 1584 O O . VAL A 1 209 ? -15.515 -4.101 -6.404 1.00 95.50 209 VAL A O 1
ATOM 1587 N N . THR A 1 210 ? -17.382 -3.989 -5.160 1.00 94.69 210 THR A N 1
ATOM 1588 C CA . THR A 1 210 ? -18.174 -4.965 -5.926 1.00 94.69 210 THR A CA 1
ATOM 1589 C C . THR A 1 210 ? -18.379 -4.554 -7.387 1.00 94.69 210 THR A C 1
ATOM 1591 O O . THR A 1 210 ? -18.300 -5.397 -8.273 1.00 94.69 210 THR A O 1
ATOM 1594 N N . GLN A 1 211 ? -18.571 -3.262 -7.677 1.00 95.12 211 GLN A N 1
ATOM 1595 C CA . GLN A 1 211 ? -18.645 -2.772 -9.063 1.00 95.12 211 GLN A CA 1
ATOM 1596 C C . GLN A 1 211 ? -17.284 -2.875 -9.776 1.00 95.12 211 GLN A C 1
ATOM 1598 O O . GLN A 1 211 ? -17.229 -3.067 -10.991 1.00 95.12 211 GLN A O 1
ATOM 1603 N N . GLY A 1 212 ? -16.182 -2.811 -9.019 1.00 95.56 212 GLY A N 1
ATOM 1604 C CA . GLY A 1 212 ? -14.849 -3.181 -9.496 1.00 95.56 212 GLY A CA 1
ATOM 1605 C C . GLY A 1 212 ? -14.750 -4.672 -9.824 1.00 95.56 212 GLY A C 1
ATOM 1606 O O . GLY A 1 212 ? -14.317 -5.020 -10.921 1.00 95.56 212 GLY A O 1
ATOM 1607 N N . ASP A 1 213 ? -15.218 -5.553 -8.932 1.00 97.31 213 ASP A N 1
ATOM 1608 C CA . ASP A 1 213 ? -15.276 -6.997 -9.204 1.00 97.31 213 ASP A CA 1
ATOM 1609 C C . ASP A 1 213 ? -16.073 -7.292 -10.486 1.00 97.31 213 ASP A C 1
ATOM 1611 O O . ASP A 1 213 ? -15.605 -8.045 -11.338 1.00 97.31 213 ASP A O 1
ATOM 1615 N N . GLU A 1 214 ? -17.245 -6.678 -10.666 1.00 96.94 214 GLU A N 1
ATOM 1616 C CA . GLU A 1 214 ? -18.068 -6.818 -11.875 1.00 96.94 214 GLU A CA 1
ATOM 1617 C C . GLU A 1 214 ? -17.321 -6.366 -13.141 1.00 96.94 214 GLU A C 1
ATOM 1619 O O . GLU A 1 214 ? -17.320 -7.079 -14.149 1.00 96.94 214 GLU A O 1
ATOM 1624 N N . ALA A 1 215 ? -16.644 -5.213 -13.093 1.00 96.94 215 ALA A N 1
ATOM 1625 C CA . ALA A 1 215 ? -15.878 -4.680 -14.218 1.00 96.94 215 ALA A CA 1
ATOM 1626 C C . ALA A 1 215 ? -14.700 -5.589 -14.613 1.00 96.94 215 ALA A C 1
ATOM 1628 O O . ALA A 1 215 ? -14.514 -5.867 -15.801 1.00 96.94 215 ALA A O 1
ATOM 1629 N N . TYR A 1 216 ? -13.939 -6.095 -13.637 1.00 98.00 216 TYR A N 1
ATOM 1630 C CA . TYR A 1 216 ? -12.812 -6.995 -13.893 1.00 98.00 216 TYR A CA 1
ATOM 1631 C C . TYR A 1 216 ? -13.263 -8.384 -14.348 1.00 98.00 216 TYR A C 1
ATOM 1633 O O . TYR A 1 216 ? -12.730 -8.883 -15.334 1.00 98.00 216 TYR A O 1
ATOM 1641 N N . ASN A 1 217 ? -14.272 -8.996 -13.718 1.00 97.56 217 ASN A N 1
ATOM 1642 C CA . ASN A 1 217 ? -14.789 -10.300 -14.159 1.00 97.56 217 ASN A CA 1
ATOM 1643 C C . ASN A 1 217 ? -15.363 -10.231 -15.587 1.00 97.56 217 ASN A C 1
ATOM 1645 O O . ASN A 1 217 ? -15.171 -11.159 -16.375 1.00 97.56 217 ASN A O 1
ATOM 1649 N N . LYS A 1 218 ? -16.000 -9.109 -15.955 1.00 97.69 218 LYS A N 1
ATOM 1650 C CA . LYS A 1 218 ? -16.454 -8.848 -17.328 1.00 97.69 218 LYS A CA 1
ATOM 1651 C C . LYS A 1 218 ? -15.288 -8.706 -18.312 1.00 97.69 218 LYS A C 1
ATOM 1653 O O . LYS A 1 218 ? -15.357 -9.280 -19.395 1.00 97.69 218 LYS A O 1
ATOM 1658 N N . ALA A 1 219 ? -14.238 -7.962 -17.958 1.00 97.81 219 ALA A N 1
ATOM 1659 C CA . ALA A 1 219 ? -13.060 -7.779 -18.812 1.00 97.81 219 ALA A CA 1
ATOM 1660 C C . ALA A 1 219 ? -12.232 -9.069 -18.970 1.00 97.81 219 ALA A C 1
ATOM 1662 O O . ALA A 1 219 ? -11.707 -9.341 -20.045 1.00 97.81 219 ALA A O 1
ATOM 1663 N N . LEU A 1 220 ? -12.165 -9.893 -17.920 1.00 98.00 220 LEU A N 1
ATOM 1664 C CA . LEU A 1 220 ? -11.469 -11.180 -17.910 1.00 98.00 220 LEU A CA 1
ATOM 1665 C C . LEU A 1 220 ? -12.196 -12.286 -18.686 1.00 98.00 220 LEU A C 1
ATOM 1667 O O . LEU A 1 220 ? -11.557 -13.270 -19.051 1.00 98.00 220 LEU A O 1
ATOM 1671 N N . ASN A 1 221 ? -13.506 -12.156 -18.930 1.00 96.56 221 ASN A N 1
ATOM 1672 C CA . ASN A 1 221 ? -14.309 -13.104 -19.714 1.00 96.56 221 ASN A CA 1
ATOM 1673 C C . ASN A 1 221 ? -14.106 -14.583 -19.292 1.00 96.56 221 ASN A C 1
ATOM 1675 O O . ASN A 1 221 ? -13.923 -15.474 -20.120 1.00 96.56 221 ASN A O 1
ATOM 1679 N N . GLY A 1 222 ? -14.079 -14.835 -17.978 1.00 96.12 222 GLY A N 1
ATOM 1680 C CA . GLY A 1 222 ? -13.862 -16.166 -17.394 1.00 96.12 222 GLY A CA 1
ATOM 1681 C C . GLY A 1 222 ? -12.403 -16.536 -17.086 1.00 96.12 222 GLY A C 1
ATOM 1682 O O . GLY A 1 222 ? -12.169 -17.592 -16.497 1.00 96.12 222 GLY A O 1
ATOM 1683 N N . LYS A 1 223 ? -11.418 -15.689 -17.419 1.00 98.06 223 LYS A N 1
ATOM 1684 C CA . LYS A 1 223 ? -10.039 -15.827 -16.915 1.00 98.06 223 LYS A CA 1
ATOM 1685 C C . LYS A 1 223 ? -9.972 -15.569 -15.393 1.00 98.06 223 LYS A C 1
ATOM 1687 O O . LYS A 1 223 ? -10.779 -14.795 -14.877 1.00 98.06 223 LYS A O 1
ATOM 1692 N N . PRO A 1 224 ? -9.015 -16.172 -14.659 1.00 97.88 224 PRO A N 1
ATOM 1693 C CA . PRO A 1 224 ? -8.844 -15.957 -13.223 1.00 97.88 224 PRO A CA 1
ATOM 1694 C C . PRO A 1 224 ? -8.734 -14.492 -12.778 1.00 97.88 224 PRO A C 1
ATOM 1696 O O . PRO A 1 224 ? -7.925 -13.716 -13.284 1.00 97.88 224 PRO A O 1
ATOM 1699 N N . TYR A 1 225 ? -9.513 -14.162 -11.753 1.00 98.38 225 TYR A N 1
ATOM 1700 C CA . TYR A 1 225 ? -9.552 -12.859 -11.098 1.00 98.38 225 TYR A CA 1
ATOM 1701 C C . TYR A 1 225 ? -8.779 -12.880 -9.769 1.00 98.38 225 TYR A C 1
ATOM 1703 O O . TYR A 1 225 ? -8.937 -13.830 -8.992 1.00 98.38 225 TYR A O 1
ATOM 1711 N N . ILE A 1 226 ? -7.979 -11.837 -9.506 1.00 98.81 226 ILE A N 1
ATOM 1712 C CA . ILE A 1 226 ? -7.411 -11.543 -8.183 1.00 98.81 226 ILE A CA 1
ATOM 1713 C C . ILE A 1 226 ? -8.234 -10.418 -7.547 1.00 98.81 226 ILE A C 1
ATOM 1715 O O . ILE A 1 226 ? -8.195 -9.271 -7.999 1.00 98.81 226 ILE A O 1
ATOM 1719 N N . ALA A 1 227 ? -8.990 -10.760 -6.505 1.00 98.81 227 ALA A N 1
ATOM 1720 C CA . ALA A 1 227 ? -9.867 -9.820 -5.819 1.00 98.81 227 ALA A CA 1
ATOM 1721 C C . ALA A 1 227 ? -9.126 -9.060 -4.700 1.00 98.81 227 ALA A C 1
ATOM 1723 O O . ALA A 1 227 ? -8.468 -9.702 -3.875 1.00 98.81 227 ALA A O 1
ATOM 1724 N N . PRO A 1 228 ? -9.264 -7.726 -4.604 1.00 98.38 228 PRO A N 1
ATOM 1725 C CA . PRO A 1 228 ? -8.623 -6.947 -3.557 1.00 98.38 228 PRO A CA 1
ATOM 1726 C C . PRO A 1 228 ? -9.355 -7.065 -2.226 1.00 98.38 228 PRO A C 1
ATOM 1728 O O . PRO A 1 228 ? -10.593 -7.121 -2.173 1.00 98.38 228 PRO A O 1
ATOM 1731 N N . VAL A 1 229 ? -8.578 -6.989 -1.147 1.00 98.50 229 VAL A N 1
ATOM 1732 C CA . VAL A 1 229 ? -9.056 -6.723 0.212 1.00 98.50 229 VAL A CA 1
ATOM 1733 C C . VAL A 1 229 ? -8.079 -5.766 0.892 1.00 98.50 229 VAL A C 1
ATOM 1735 O O . VAL A 1 229 ? -6.874 -6.008 0.892 1.00 98.50 229 VAL A O 1
ATOM 1738 N N . SER A 1 230 ? -8.587 -4.703 1.510 1.00 98.38 230 SER A N 1
ATOM 1739 C CA . SER A 1 230 ? -7.792 -3.771 2.313 1.00 98.38 230 SER A CA 1
ATOM 1740 C C . SER A 1 230 ? -8.596 -3.280 3.521 1.00 98.38 230 SER A C 1
ATOM 1742 O O . SER A 1 230 ? -9.824 -3.193 3.413 1.00 98.38 230 SER A O 1
ATOM 1744 N N . PRO A 1 231 ? -7.970 -3.010 4.685 1.00 97.44 231 PRO A N 1
ATOM 1745 C CA . PRO A 1 231 ? -8.722 -2.635 5.876 1.00 97.44 231 PRO A CA 1
ATOM 1746 C C . PRO A 1 231 ? -9.044 -1.142 5.989 1.00 97.44 231 PRO A C 1
ATOM 1748 O O . PRO A 1 231 ? -10.053 -0.785 6.595 1.00 97.44 231 PRO A O 1
ATOM 1751 N N . TRP A 1 232 ? -8.173 -0.279 5.463 1.00 98.12 232 TRP A N 1
ATOM 1752 C CA . TRP A 1 232 ? -8.182 1.165 5.707 1.00 98.12 232 TRP A CA 1
ATOM 1753 C C . TRP A 1 232 ? -7.517 1.914 4.556 1.00 98.12 232 TRP A C 1
ATOM 1755 O O . TRP A 1 232 ? -6.843 1.282 3.753 1.00 98.12 232 TRP A O 1
ATOM 1765 N N . PHE A 1 233 ? -7.678 3.233 4.471 1.00 98.31 233 PHE A N 1
ATOM 1766 C CA . PHE A 1 233 ? -6.821 4.095 3.654 1.00 98.31 233 PHE A CA 1
ATOM 1767 C C . PHE A 1 233 ? -6.733 5.486 4.274 1.00 98.31 233 PHE A C 1
ATOM 1769 O O . PHE A 1 233 ? -7.755 6.136 4.509 1.00 98.31 233 PHE A O 1
ATOM 1776 N N . SER A 1 234 ? -5.513 5.971 4.491 1.00 97.94 234 SER A N 1
ATOM 1777 C CA . SER A 1 234 ? -5.250 7.346 4.911 1.00 97.94 234 SER A CA 1
ATOM 1778 C C . SER A 1 234 ? -3.832 7.746 4.531 1.00 97.94 234 SER A C 1
ATOM 1780 O O . SER A 1 234 ? -2.874 7.112 4.965 1.00 97.94 234 SER A O 1
ATOM 1782 N N . THR A 1 235 ? -3.681 8.843 3.798 1.00 97.19 235 THR A N 1
ATOM 1783 C CA . THR A 1 235 ? -2.367 9.398 3.458 1.00 97.19 235 THR A CA 1
ATOM 1784 C C . THR A 1 235 ? -2.351 10.910 3.670 1.00 97.19 235 THR A C 1
ATOM 1786 O O . THR A 1 235 ? -3.368 11.572 3.458 1.00 97.19 235 THR A O 1
ATOM 1789 N N . HIS A 1 236 ? -1.228 11.447 4.156 1.00 97.12 236 HIS A N 1
ATOM 1790 C CA . HIS A 1 236 ? -1.134 12.823 4.663 1.00 97.12 236 HIS A CA 1
ATOM 1791 C C . HIS A 1 236 ? 0.274 13.430 4.465 1.00 97.12 236 HIS A C 1
ATOM 1793 O O . HIS A 1 236 ? 0.851 14.086 5.332 1.00 97.12 236 HIS A O 1
ATOM 1799 N N . PHE A 1 237 ? 0.863 13.174 3.298 1.00 95.88 237 PHE A N 1
ATOM 1800 C CA . PHE A 1 237 ? 2.168 13.683 2.889 1.00 95.88 237 PHE A CA 1
ATOM 1801 C C . PHE A 1 237 ? 2.088 15.150 2.436 1.00 95.88 237 PHE A C 1
ATOM 1803 O O . PHE A 1 237 ? 1.489 15.460 1.400 1.00 95.88 237 PHE A O 1
ATOM 1810 N N . GLY A 1 238 ? 2.734 16.045 3.190 1.00 94.38 238 GLY A N 1
ATOM 1811 C CA . GLY A 1 238 ? 2.815 17.476 2.892 1.00 94.38 238 GLY A CA 1
ATOM 1812 C C . GLY A 1 238 ? 3.966 17.856 1.952 1.00 94.38 238 GLY A C 1
ATOM 1813 O O . GLY A 1 238 ? 4.364 17.099 1.063 1.00 94.38 238 GLY A O 1
ATOM 1814 N N . SER A 1 239 ? 4.506 19.065 2.144 1.00 92.06 239 SER A N 1
ATOM 1815 C CA . SER A 1 239 ? 5.637 19.602 1.359 1.00 92.06 239 SER A CA 1
ATOM 1816 C C . SER A 1 239 ? 6.998 18.976 1.715 1.00 92.06 239 SER A C 1
ATOM 1818 O O . SER A 1 239 ? 8.009 19.318 1.107 1.00 92.06 239 SER A O 1
ATOM 1820 N N . GLU A 1 240 ? 7.059 18.108 2.727 1.00 90.06 240 GLU A N 1
ATOM 1821 C CA . GLU A 1 240 ? 8.292 17.471 3.204 1.00 90.06 240 GLU A CA 1
ATOM 1822 C C . GLU A 1 240 ? 8.776 16.285 2.349 1.00 90.06 240 GLU A C 1
ATOM 1824 O O . GLU A 1 240 ? 9.915 15.849 2.512 1.00 90.06 240 GLU A O 1
ATOM 1829 N N . VAL A 1 241 ? 7.951 15.794 1.417 1.00 90.44 241 VAL A N 1
ATOM 1830 C CA . VAL A 1 241 ? 8.305 14.748 0.440 1.00 90.44 241 VAL A CA 1
ATOM 1831 C C . VAL A 1 241 ? 8.044 15.212 -0.994 1.00 90.44 241 VAL A C 1
ATOM 1833 O O . VAL A 1 241 ? 7.240 16.107 -1.242 1.00 90.44 241 VAL A O 1
ATOM 1836 N N . SER A 1 242 ? 8.693 14.570 -1.968 1.00 89.00 242 SER A N 1
ATOM 1837 C CA . SER A 1 242 ? 8.494 14.844 -3.401 1.00 89.00 242 SER A CA 1
ATOM 1838 C C . SER A 1 242 ? 7.242 14.189 -4.003 1.00 89.00 242 SER A C 1
ATOM 1840 O O . SER A 1 242 ? 6.979 14.367 -5.190 1.00 89.00 242 SER A O 1
ATOM 1842 N N . TYR A 1 243 ? 6.480 13.435 -3.209 1.00 89.12 243 TYR A N 1
ATOM 1843 C CA . TYR A 1 243 ? 5.277 12.689 -3.594 1.00 89.12 243 TYR A CA 1
ATOM 1844 C C . TYR A 1 243 ? 4.098 13.060 -2.681 1.00 89.12 243 TYR A C 1
ATOM 1846 O O . TYR A 1 243 ? 3.494 12.208 -2.037 1.00 89.12 243 TYR A O 1
ATOM 1854 N N . SER A 1 244 ? 3.797 14.356 -2.582 1.00 94.25 244 SER A N 1
ATOM 1855 C CA . SER A 1 244 ? 2.727 14.868 -1.722 1.00 94.25 244 SER A CA 1
ATOM 1856 C C . SER A 1 244 ? 1.362 14.254 -2.085 1.00 94.25 244 SER A C 1
ATOM 1858 O O . SER A 1 244 ? 0.989 14.157 -3.255 1.00 94.25 244 SER A O 1
ATOM 1860 N N . LYS A 1 245 ? 0.618 13.826 -1.064 1.00 95.12 245 LYS A N 1
ATOM 1861 C CA . LYS A 1 245 ? -0.587 12.984 -1.153 1.00 95.12 245 LYS A CA 1
ATOM 1862 C C . LYS A 1 245 ? -1.461 13.259 0.074 1.00 95.12 245 LYS A C 1
ATOM 1864 O O . LYS A 1 245 ? -0.940 13.199 1.182 1.00 95.12 245 LYS A O 1
ATOM 1869 N N . ASN A 1 246 ? -2.753 13.569 -0.080 1.00 97.25 246 ASN A N 1
ATOM 1870 C CA . ASN A 1 246 ? -3.596 13.929 1.078 1.00 97.25 246 ASN A CA 1
ATOM 1871 C C . ASN A 1 246 ? -5.097 13.589 0.920 1.00 97.25 246 ASN A C 1
ATOM 1873 O O . ASN A 1 246 ? -5.911 14.461 0.606 1.00 97.25 246 ASN A O 1
ATOM 1877 N N . TRP A 1 247 ? -5.476 12.323 1.123 1.00 97.31 247 TRP A N 1
ATOM 1878 C CA . TRP A 1 247 ? -6.876 11.862 1.098 1.00 97.31 247 TRP A CA 1
ATOM 1879 C C . TRP A 1 247 ? -7.100 10.593 1.936 1.00 97.31 247 TRP A C 1
ATOM 1881 O O . TRP A 1 247 ? -6.159 9.953 2.412 1.00 97.31 247 TRP A O 1
ATOM 1891 N N . VAL A 1 248 ? -8.374 10.234 2.097 1.00 98.00 248 VAL A N 1
ATOM 1892 C CA . VAL A 1 248 ? -8.848 8.970 2.684 1.00 98.00 248 VAL A CA 1
ATOM 1893 C C . VAL A 1 248 ? -9.800 8.255 1.717 1.00 98.00 248 VAL A C 1
ATOM 1895 O O . VAL A 1 248 ? -10.389 8.893 0.843 1.00 98.00 248 VAL A O 1
ATOM 1898 N N . PHE A 1 249 ? -10.011 6.950 1.898 1.00 97.69 249 PHE A N 1
ATOM 1899 C CA . PHE A 1 249 ? -11.168 6.249 1.321 1.00 97.69 249 PHE A CA 1
ATOM 1900 C C . PHE A 1 249 ? -12.107 5.754 2.435 1.00 97.69 249 PHE A C 1
ATOM 1902 O O . PHE A 1 249 ? -11.618 5.391 3.511 1.00 97.69 249 PHE A O 1
ATOM 1909 N N . PRO A 1 250 ? -13.434 5.669 2.196 1.00 96.12 250 PRO A N 1
ATOM 1910 C CA . PRO A 1 250 ? -14.389 5.117 3.156 1.00 96.12 250 PRO A CA 1
ATOM 1911 C C . PRO A 1 250 ? -13.984 3.704 3.588 1.00 96.12 250 PRO A C 1
ATOM 1913 O O . PRO A 1 250 ? -13.960 2.783 2.772 1.00 96.12 250 PRO A O 1
ATOM 1916 N N . SER A 1 251 ? -13.653 3.548 4.871 1.00 96.25 251 SER A N 1
ATOM 1917 C CA . SER A 1 251 ? -12.992 2.337 5.382 1.00 96.25 251 SER A CA 1
ATOM 1918 C C . SER A 1 251 ? -13.678 1.697 6.590 1.00 96.25 251 SER A C 1
ATOM 1920 O O . SER A 1 251 ? -13.685 0.480 6.687 1.00 96.25 251 SER A O 1
ATOM 1922 N N . ASP A 1 252 ? -14.285 2.486 7.481 1.00 95.56 252 ASP A N 1
ATOM 1923 C CA . ASP A 1 252 ? -15.143 2.105 8.619 1.00 95.56 252 ASP A CA 1
ATOM 1924 C C . ASP A 1 252 ? -15.239 0.595 8.969 1.00 95.56 252 ASP A C 1
ATOM 1926 O O . ASP A 1 252 ? -14.486 0.126 9.820 1.00 95.56 252 ASP A O 1
ATOM 1930 N N . LEU A 1 253 ? -16.138 -0.172 8.324 1.00 97.00 253 LEU A N 1
ATOM 1931 C CA . LEU A 1 253 ? -16.288 -1.637 8.488 1.00 97.00 253 LEU A CA 1
ATOM 1932 C C . LEU A 1 253 ? -15.829 -2.466 7.269 1.00 97.00 253 LEU A C 1
ATOM 1934 O O . LEU A 1 253 ? -16.014 -3.686 7.246 1.00 97.00 253 LEU A O 1
ATOM 1938 N N . LEU A 1 254 ? -15.206 -1.822 6.278 1.00 97.25 254 LEU A N 1
ATOM 1939 C CA . LEU A 1 254 ? -14.838 -2.388 4.977 1.00 97.25 254 LEU A CA 1
ATOM 1940 C C . LEU A 1 254 ? -14.079 -3.709 5.106 1.00 97.25 254 LEU A C 1
ATOM 1942 O O . LEU A 1 254 ? -14.434 -4.662 4.425 1.00 97.25 254 LEU A O 1
ATOM 1946 N N . TRP A 1 255 ? -13.104 -3.814 6.016 1.00 98.12 255 TRP A N 1
ATOM 1947 C CA . TRP A 1 255 ? -12.344 -5.054 6.230 1.00 98.12 255 TRP A CA 1
ATOM 1948 C C . TRP A 1 255 ? -13.244 -6.267 6.516 1.00 98.12 255 TRP A C 1
ATOM 1950 O O . TRP A 1 255 ? -13.070 -7.336 5.934 1.00 98.12 255 TRP A O 1
ATOM 1960 N N . TYR A 1 256 ? -14.225 -6.107 7.407 1.00 98.50 256 TYR A N 1
ATOM 1961 C CA . TYR A 1 256 ? -15.121 -7.184 7.830 1.00 98.50 256 TYR A CA 1
ATOM 1962 C C . TYR A 1 256 ? -16.143 -7.533 6.748 1.00 98.50 256 TYR A C 1
ATOM 1964 O O . TYR A 1 256 ? -16.345 -8.713 6.449 1.00 98.50 256 TYR A O 1
ATOM 1972 N N . ASP A 1 257 ? -16.767 -6.526 6.138 1.00 98.31 257 ASP A N 1
ATOM 1973 C CA . ASP A 1 257 ? -17.768 -6.764 5.101 1.00 98.31 257 ASP A CA 1
ATOM 1974 C C . ASP A 1 257 ? -17.124 -7.288 3.810 1.00 98.31 257 ASP A C 1
ATOM 1976 O O . ASP A 1 257 ? -17.628 -8.250 3.228 1.00 98.31 257 ASP A O 1
ATOM 1980 N N . ARG A 1 258 ? -15.936 -6.796 3.438 1.00 98.38 258 ARG A N 1
ATOM 1981 C CA . ARG A 1 258 ? -15.193 -7.289 2.276 1.00 98.38 258 ARG A CA 1
ATOM 1982 C C . ARG A 1 258 ? -14.747 -8.739 2.438 1.00 98.38 258 ARG A C 1
ATOM 1984 O O . ARG A 1 258 ? -14.890 -9.514 1.498 1.00 98.38 258 ARG A O 1
ATOM 1991 N N . TRP A 1 259 ? -14.284 -9.169 3.615 1.00 98.62 259 TRP A N 1
ATOM 1992 C CA . TRP A 1 259 ? -13.984 -10.593 3.830 1.00 98.62 259 TRP A CA 1
ATOM 1993 C C . TRP A 1 259 ? -15.229 -11.490 3.699 1.00 98.62 259 TRP A C 1
ATOM 1995 O O . TRP A 1 259 ? -15.119 -12.622 3.225 1.00 98.62 259 TRP A O 1
ATOM 2005 N N . ARG A 1 260 ? -16.426 -10.988 4.036 1.00 98.06 260 ARG A N 1
ATOM 2006 C CA . ARG A 1 260 ? -17.699 -11.694 3.792 1.00 98.06 260 ARG A CA 1
ATOM 2007 C C . ARG A 1 260 ? -18.066 -11.727 2.305 1.00 98.06 260 ARG A C 1
ATOM 2009 O O . ARG A 1 260 ? -18.520 -12.766 1.830 1.00 98.06 260 ARG A O 1
ATOM 2016 N N . GLU A 1 261 ? -17.833 -10.640 1.569 1.00 98.12 261 GLU A N 1
ATOM 2017 C CA . GLU A 1 261 ? -17.976 -10.603 0.105 1.00 98.12 261 GLU A CA 1
ATOM 2018 C C . GLU A 1 261 ? -17.038 -11.606 -0.575 1.00 98.12 261 GLU A C 1
ATOM 2020 O O . GLU A 1 261 ? -17.493 -12.380 -1.409 1.00 98.12 261 GLU A O 1
ATOM 2025 N N . ILE A 1 262 ? -15.763 -11.674 -0.178 1.00 98.56 262 ILE A N 1
ATOM 2026 C CA . ILE A 1 262 ? -14.783 -12.636 -0.711 1.00 98.56 262 ILE A CA 1
ATOM 2027 C C . ILE A 1 262 ? -15.219 -14.088 -0.490 1.00 98.56 262 ILE A C 1
ATOM 2029 O O . ILE A 1 262 ? -15.053 -14.917 -1.387 1.00 98.56 262 ILE A O 1
ATOM 2033 N N . LEU A 1 263 ? -15.819 -14.411 0.663 1.00 98.19 263 LEU A N 1
ATOM 2034 C CA . LEU A 1 263 ? -16.385 -15.743 0.896 1.00 98.19 263 LEU A CA 1
ATOM 2035 C C . LEU A 1 263 ? -17.560 -16.066 -0.040 1.00 98.19 263 LEU A C 1
ATOM 2037 O O . LEU A 1 263 ? -17.703 -17.223 -0.432 1.00 98.19 263 LEU A O 1
ATOM 2041 N N . ALA A 1 264 ? -18.380 -15.076 -0.407 1.00 96.50 264 ALA A N 1
ATOM 2042 C CA . ALA A 1 264 ? -19.522 -15.250 -1.307 1.00 96.50 264 ALA A CA 1
ATOM 2043 C C . ALA A 1 264 ? -19.124 -15.262 -2.797 1.00 96.50 264 ALA A C 1
ATOM 2045 O O . ALA A 1 264 ? -19.623 -16.091 -3.555 1.00 96.50 264 ALA A O 1
ATOM 2046 N N . LEU A 1 265 ? -18.212 -14.373 -3.204 1.00 96.50 265 LEU A N 1
ATOM 2047 C CA . LEU A 1 265 ? -17.650 -14.271 -4.554 1.00 96.50 265 LEU A CA 1
ATOM 2048 C C . LEU A 1 265 ? -16.770 -15.484 -4.884 1.00 96.50 265 LEU A C 1
ATOM 2050 O O . LEU A 1 265 ? -16.768 -15.971 -6.010 1.00 96.50 265 LEU A O 1
ATOM 2054 N N . GLY A 1 266 ? -16.017 -15.973 -3.894 1.00 96.31 266 GLY A N 1
ATOM 2055 C CA . GLY A 1 266 ? -15.191 -17.168 -4.009 1.00 96.31 266 GLY A CA 1
ATOM 2056 C C . GLY A 1 266 ? -14.166 -17.167 -5.158 1.00 96.31 266 GLY A C 1
ATOM 2057 O O . GLY A 1 266 ? -14.041 -18.215 -5.803 1.00 96.31 266 GLY A O 1
ATOM 2058 N N . PRO A 1 267 ? -13.441 -16.057 -5.422 1.00 97.44 267 PRO A N 1
ATOM 2059 C CA . PRO A 1 267 ? -12.525 -15.925 -6.560 1.00 97.44 267 PRO A CA 1
ATOM 2060 C C . PRO A 1 267 ? -11.375 -16.940 -6.498 1.00 97.44 267 PRO A C 1
ATOM 2062 O O . PRO A 1 267 ? -11.120 -17.537 -5.449 1.00 97.44 267 PRO A O 1
ATOM 2065 N N . ARG A 1 268 ? -10.635 -17.117 -7.603 1.00 97.38 268 ARG A N 1
ATOM 2066 C CA . ARG A 1 268 ? -9.446 -17.991 -7.621 1.00 97.38 268 ARG A CA 1
ATOM 2067 C C . ARG A 1 268 ? -8.313 -17.430 -6.762 1.00 97.38 268 ARG A C 1
ATOM 2069 O O . ARG A 1 268 ? -7.644 -18.194 -6.077 1.00 97.38 268 ARG A O 1
ATOM 2076 N N . PHE A 1 269 ? -8.131 -16.113 -6.775 1.00 98.81 269 PHE A N 1
ATOM 2077 C CA . PHE A 1 269 ? -7.086 -15.443 -6.013 1.00 98.81 269 PHE A CA 1
ATOM 2078 C C . PHE A 1 269 ? -7.642 -14.250 -5.234 1.00 98.81 269 PHE A C 1
ATOM 2080 O O . PHE A 1 269 ? -8.609 -13.602 -5.647 1.00 98.81 269 PHE A O 1
ATOM 2087 N N . VAL A 1 270 ? -6.993 -13.947 -4.116 1.00 98.94 270 VAL A N 1
ATOM 2088 C CA . VAL A 1 270 ? -7.227 -12.760 -3.289 1.00 98.94 270 VAL A CA 1
ATOM 2089 C C . VAL A 1 270 ? -5.884 -12.092 -3.042 1.00 98.94 270 VAL A C 1
ATOM 2091 O O . VAL A 1 270 ? -4.925 -12.794 -2.736 1.00 98.94 270 VAL A O 1
ATOM 2094 N N . GLU A 1 271 ? -5.808 -10.766 -3.117 1.00 98.88 271 GLU A N 1
ATOM 2095 C CA . GLU A 1 271 ? -4.611 -10.019 -2.719 1.00 98.88 271 GLU A CA 1
ATOM 2096 C C . GLU A 1 271 ? -4.944 -9.016 -1.614 1.00 98.88 271 GLU A C 1
ATOM 2098 O O . GLU A 1 271 ? -5.841 -8.178 -1.744 1.00 98.88 271 GLU A O 1
ATOM 2103 N N . ILE A 1 272 ? -4.226 -9.137 -0.496 1.00 98.94 272 ILE A N 1
ATOM 2104 C CA . ILE A 1 272 ? -4.306 -8.206 0.625 1.00 98.94 272 ILE A CA 1
ATOM 2105 C C . ILE A 1 272 ? -3.406 -7.009 0.316 1.00 98.94 272 ILE A C 1
ATOM 2107 O O . ILE A 1 272 ? -2.185 -7.141 0.221 1.00 98.94 272 ILE A O 1
ATOM 2111 N N . ILE A 1 273 ? -4.019 -5.840 0.184 1.00 98.56 273 ILE A N 1
ATOM 2112 C CA . ILE A 1 273 ? -3.358 -4.559 -0.072 1.00 98.56 273 ILE A CA 1
ATOM 2113 C C . ILE A 1 273 ? -3.334 -3.831 1.280 1.00 98.56 273 ILE A C 1
ATOM 2115 O O . ILE A 1 273 ? -4.352 -3.293 1.704 1.00 98.56 273 ILE A O 1
ATOM 2119 N N . THR A 1 274 ? -2.262 -3.871 2.073 1.00 98.56 274 THR A N 1
ATOM 2120 C CA . THR A 1 274 ? -0.881 -4.356 1.833 1.00 98.56 274 THR A CA 1
ATOM 2121 C C . THR A 1 274 ? -0.293 -4.998 3.098 1.00 98.56 274 THR A C 1
ATOM 2123 O O . THR A 1 274 ? -0.875 -4.910 4.178 1.00 98.56 274 THR A O 1
ATOM 2126 N N . TRP A 1 275 ? 0.912 -5.565 3.019 1.00 98.81 275 TRP A N 1
ATOM 2127 C CA . TRP A 1 275 ? 1.690 -5.953 4.195 1.00 98.81 275 TRP A CA 1
ATOM 2128 C C . TRP A 1 275 ? 2.250 -4.743 4.951 1.00 98.81 275 TRP A C 1
ATOM 2130 O O . TRP A 1 275 ? 2.057 -4.651 6.159 1.00 98.81 275 TRP A O 1
ATOM 2140 N N . ASN A 1 276 ? 2.930 -3.828 4.254 1.00 98.50 276 ASN A N 1
ATOM 2141 C CA . ASN A 1 276 ? 3.823 -2.827 4.851 1.00 98.50 276 ASN A CA 1
ATOM 2142 C C . ASN A 1 276 ? 3.749 -1.425 4.214 1.00 98.50 276 ASN A C 1
ATOM 2144 O O . ASN A 1 276 ? 4.683 -0.652 4.393 1.00 98.50 276 ASN A O 1
ATOM 2148 N N . ASP A 1 277 ? 2.695 -1.062 3.478 1.00 98.06 277 ASP A N 1
ATOM 2149 C CA . ASP A 1 277 ? 2.535 0.338 3.060 1.00 98.06 277 ASP A CA 1
ATOM 2150 C C . ASP A 1 277 ? 1.996 1.181 4.227 1.00 98.06 277 ASP A C 1
ATOM 2152 O O . ASP A 1 277 ? 0.795 1.217 4.524 1.00 98.06 277 ASP A O 1
ATOM 2156 N N . TYR A 1 278 ? 2.940 1.809 4.926 1.00 98.19 278 TYR A N 1
ATOM 2157 C CA . TYR A 1 278 ? 2.707 2.709 6.051 1.00 98.19 278 TYR A CA 1
ATOM 2158 C C . TYR A 1 278 ? 2.233 4.102 5.590 1.00 98.19 278 TYR A C 1
ATOM 2160 O O . TYR A 1 278 ? 1.410 4.725 6.266 1.00 98.19 278 TYR A O 1
ATOM 2168 N N . GLY A 1 279 ? 2.682 4.563 4.418 1.00 96.88 279 GLY A N 1
ATOM 2169 C CA . GLY A 1 279 ? 2.354 5.865 3.833 1.00 96.88 279 GLY A CA 1
ATOM 2170 C C . GLY A 1 279 ? 0.892 6.049 3.437 1.00 96.88 279 GLY A C 1
ATOM 2171 O O . GLY A 1 279 ? 0.358 7.156 3.555 1.00 96.88 279 GLY A O 1
ATOM 2172 N N . GLU A 1 280 ? 0.220 4.976 3.027 1.00 97.56 280 GLU A N 1
ATOM 2173 C CA . GLU A 1 280 ? -1.216 4.969 2.708 1.00 97.56 280 GLU A CA 1
ATOM 2174 C C . GLU A 1 280 ? -2.072 4.303 3.811 1.00 97.56 280 GLU A C 1
ATOM 2176 O O . GLU A 1 280 ? -3.292 4.164 3.695 1.00 97.56 280 GLU A O 1
ATOM 2181 N N . SER A 1 281 ? -1.445 4.002 4.958 1.00 98.56 281 SER A N 1
ATOM 2182 C CA . SER A 1 281 ? -2.065 3.487 6.190 1.00 98.56 281 SER A CA 1
ATOM 2183 C C . SER A 1 281 ? -2.821 2.159 6.036 1.00 98.56 281 SER A C 1
ATOM 2185 O O . SER A 1 281 ? -3.745 1.878 6.799 1.00 98.56 281 SER A O 1
ATOM 2187 N N . HIS A 1 282 ? -2.433 1.325 5.069 1.00 97.75 282 HIS A N 1
ATOM 2188 C CA . HIS A 1 282 ? -3.126 0.071 4.745 1.00 97.75 282 HIS A CA 1
ATOM 2189 C C . HIS A 1 282 ? -2.281 -1.195 4.921 1.00 97.75 282 HIS A C 1
ATOM 2191 O O . HIS A 1 282 ? -2.573 -2.253 4.368 1.00 97.75 282 HIS A O 1
ATOM 2197 N N . TYR A 1 283 ? -1.228 -1.100 5.725 1.00 98.62 283 TYR A N 1
ATOM 2198 C CA . TYR A 1 283 ? -0.461 -2.231 6.233 1.00 98.62 283 TYR A CA 1
ATOM 2199 C C . TYR A 1 283 ? -1.306 -3.132 7.155 1.00 98.62 283 TYR A C 1
ATOM 2201 O O . TYR A 1 283 ? -2.027 -2.641 8.024 1.00 98.62 283 TYR A O 1
ATOM 2209 N N . VAL A 1 284 ? -1.181 -4.456 7.004 1.00 98.56 284 VAL A N 1
ATOM 2210 C CA . VAL A 1 284 ? -1.649 -5.469 7.981 1.00 98.56 284 VAL A CA 1
ATOM 2211 C C . VAL A 1 284 ? -0.502 -6.145 8.745 1.00 98.56 284 VAL A C 1
ATOM 2213 O O . VAL A 1 284 ? -0.744 -6.890 9.698 1.00 98.56 284 VAL A O 1
ATOM 2216 N N . GLY A 1 285 ? 0.741 -5.905 8.322 1.00 97.81 285 GLY A N 1
ATOM 2217 C CA . GLY A 1 285 ? 1.960 -6.351 8.987 1.00 97.81 285 GLY A CA 1
ATOM 2218 C C . GLY A 1 285 ? 2.270 -5.555 10.266 1.00 97.81 285 GLY A C 1
ATOM 2219 O O . GLY A 1 285 ? 1.588 -4.575 10.586 1.00 97.81 285 GLY A O 1
ATOM 2220 N N . PRO A 1 286 ? 3.282 -5.986 11.039 1.00 96.88 286 PRO A N 1
ATOM 2221 C CA . PRO A 1 286 ? 3.661 -5.336 12.286 1.00 96.88 286 PRO A CA 1
ATOM 2222 C C . PRO A 1 286 ? 4.559 -4.115 12.037 1.00 96.88 286 PRO A C 1
ATOM 2224 O O . PRO A 1 286 ? 5.480 -4.182 11.227 1.00 96.88 286 PRO A O 1
ATOM 2227 N N . LEU A 1 287 ? 4.377 -3.044 12.815 1.00 96.81 287 LEU A N 1
ATOM 2228 C CA . LEU A 1 287 ? 5.227 -1.842 12.793 1.00 96.81 287 LEU A CA 1
ATOM 2229 C C . LEU A 1 287 ? 6.714 -2.163 13.038 1.00 96.81 287 LEU A C 1
ATOM 2231 O O . LEU A 1 287 ? 7.602 -1.451 12.570 1.00 96.81 287 LEU A O 1
ATOM 2235 N N . SER A 1 288 ? 6.979 -3.238 13.783 1.00 95.44 288 SER A N 1
ATOM 2236 C CA . SER A 1 288 ? 8.321 -3.745 14.086 1.00 95.44 288 SER A CA 1
ATOM 2237 C C . SER A 1 288 ? 9.015 -4.455 12.915 1.00 95.44 288 SER A C 1
ATOM 2239 O O . SER A 1 288 ? 10.213 -4.735 13.019 1.00 95.44 288 SER A O 1
ATOM 2241 N N . SER A 1 289 ? 8.312 -4.692 11.799 1.00 96.94 289 SER A N 1
ATOM 2242 C CA . SER A 1 289 ? 8.882 -5.165 10.532 1.00 96.94 289 SER A CA 1
ATOM 2243 C C . SER A 1 289 ? 9.897 -4.141 9.991 1.00 96.94 289 SER A C 1
ATOM 2245 O O . SER A 1 289 ? 9.535 -2.972 9.831 1.00 96.94 289 SER A O 1
ATOM 2247 N N . PRO A 1 290 ? 11.167 -4.504 9.713 1.00 97.12 290 PRO A N 1
ATOM 2248 C CA . PRO A 1 290 ? 12.196 -3.524 9.355 1.00 97.12 290 PRO A CA 1
ATOM 2249 C C . PRO A 1 290 ? 11.881 -2.738 8.073 1.00 97.12 290 PRO A C 1
ATOM 2251 O O . PRO A 1 290 ? 11.664 -3.325 7.013 1.00 97.12 290 PRO A O 1
ATOM 2254 N N . HIS A 1 291 ? 11.883 -1.409 8.163 1.00 97.25 291 HIS A N 1
ATOM 2255 C CA . HIS A 1 291 ? 11.714 -0.491 7.031 1.00 97.25 291 HIS A CA 1
ATOM 2256 C C . HIS A 1 291 ? 12.383 0.862 7.322 1.00 97.25 291 HIS A C 1
ATOM 2258 O O . HIS A 1 291 ? 12.735 1.152 8.472 1.00 97.25 291 HIS A O 1
ATOM 2264 N N . THR A 1 292 ? 12.567 1.681 6.290 1.00 96.56 292 THR A N 1
ATOM 2265 C CA . THR A 1 292 ? 12.921 3.103 6.385 1.00 96.56 292 THR A CA 1
ATOM 2266 C C . THR A 1 292 ? 11.671 3.973 6.393 1.00 96.56 292 THR A C 1
ATOM 2268 O O . THR A 1 292 ? 10.745 3.709 5.632 1.00 96.56 292 THR A O 1
ATOM 2271 N N . ASP A 1 293 ? 11.674 5.027 7.208 1.00 95.69 293 ASP A N 1
ATOM 2272 C CA . ASP A 1 293 ? 10.636 6.064 7.215 1.00 95.69 293 ASP A CA 1
ATOM 2273 C C . ASP A 1 293 ? 10.564 6.775 5.851 1.00 95.69 293 ASP A C 1
ATOM 2275 O O . ASP A 1 293 ? 11.550 7.355 5.394 1.00 95.69 293 ASP A O 1
ATOM 2279 N N . ASP A 1 294 ? 9.395 6.726 5.221 1.00 93.94 294 ASP A N 1
ATOM 2280 C CA . ASP A 1 294 ? 9.013 7.464 4.009 1.00 93.94 294 ASP A CA 1
ATOM 2281 C C . ASP A 1 294 ? 8.438 8.859 4.336 1.00 93.94 294 ASP A C 1
ATOM 2283 O O . ASP A 1 294 ? 8.144 9.654 3.446 1.00 93.94 294 ASP A O 1
ATOM 2287 N N . GLY A 1 295 ? 8.270 9.175 5.623 1.00 93.75 295 GLY A N 1
ATOM 2288 C CA . GLY A 1 295 ? 7.578 10.357 6.124 1.00 93.75 295 GLY A CA 1
ATOM 2289 C C . GLY A 1 295 ? 6.282 10.033 6.870 1.00 93.75 295 GLY A C 1
ATOM 2290 O O . GLY A 1 295 ? 5.727 10.941 7.496 1.00 93.75 295 GLY A O 1
ATOM 2291 N N . ALA A 1 296 ? 5.799 8.789 6.841 1.00 95.50 296 ALA A N 1
ATOM 2292 C CA . ALA A 1 296 ? 4.526 8.393 7.438 1.00 95.50 296 ALA A CA 1
ATOM 2293 C C . ALA A 1 296 ? 4.553 8.249 8.966 1.00 95.50 296 ALA A C 1
ATOM 2295 O O . ALA A 1 296 ? 3.500 8.258 9.611 1.00 95.50 296 ALA A O 1
ATOM 2296 N N . SER A 1 297 ? 5.737 8.166 9.586 1.00 95.00 297 SER A N 1
ATOM 2297 C CA . SER A 1 297 ? 5.894 7.952 11.036 1.00 95.00 297 SER A CA 1
ATOM 2298 C C . SER A 1 297 ? 5.112 8.940 11.917 1.00 95.00 297 SER A C 1
ATOM 2300 O O . SER A 1 297 ? 4.690 8.584 13.019 1.00 95.00 297 SER A O 1
ATOM 2302 N N . LYS A 1 298 ? 4.820 10.141 11.398 1.00 92.75 298 LYS A N 1
ATOM 2303 C CA . LYS A 1 298 ? 3.951 11.170 11.998 1.00 92.75 298 LYS A CA 1
ATOM 2304 C C . LYS A 1 298 ? 2.546 10.662 12.356 1.00 92.75 298 LYS A C 1
ATOM 2306 O O . LYS A 1 298 ? 2.005 11.077 13.382 1.00 92.75 298 LYS A O 1
ATOM 2311 N N . TRP A 1 299 ? 1.956 9.805 11.512 1.00 95.31 299 TRP A N 1
ATOM 2312 C CA . TRP A 1 299 ? 0.616 9.225 11.699 1.00 95.31 299 TRP A CA 1
ATOM 2313 C C . TRP A 1 299 ? 0.617 7.713 11.963 1.00 95.31 299 TRP A C 1
ATOM 2315 O O . TRP A 1 299 ? -0.363 7.192 12.494 1.00 95.31 299 TRP A O 1
ATOM 2325 N N . VAL A 1 300 ? 1.712 7.023 11.639 1.00 96.12 300 VAL A N 1
ATOM 2326 C CA . VAL A 1 300 ? 1.903 5.571 11.815 1.00 96.12 300 VAL A CA 1
ATOM 2327 C C . VAL A 1 300 ? 2.428 5.209 13.212 1.00 96.12 300 VAL A C 1
ATOM 2329 O O . VAL A 1 300 ? 2.165 4.115 13.716 1.00 96.12 300 VAL A O 1
ATOM 2332 N N . MET A 1 301 ? 3.137 6.120 13.889 1.00 92.94 301 MET A N 1
ATOM 2333 C CA . MET A 1 301 ? 3.592 5.880 15.260 1.00 92.94 301 MET A CA 1
ATOM 2334 C C . MET A 1 301 ? 2.419 5.577 16.198 1.00 92.94 301 MET A C 1
ATOM 2336 O O . MET A 1 301 ? 1.395 6.267 16.213 1.00 92.94 301 MET A O 1
ATOM 2340 N N . ASP A 1 302 ? 2.610 4.559 17.042 1.00 93.25 302 ASP A N 1
ATOM 2341 C CA . ASP A 1 302 ? 1.615 4.100 18.008 1.00 93.25 302 ASP A CA 1
ATOM 2342 C C . ASP A 1 302 ? 0.274 3.688 17.344 1.00 93.25 302 ASP A C 1
ATOM 2344 O O . ASP A 1 302 ? -0.779 3.825 17.972 1.00 93.25 302 ASP A O 1
ATOM 2348 N N . MET A 1 303 ? 0.304 3.206 16.090 1.00 96.50 303 MET A N 1
ATOM 2349 C CA . MET A 1 303 ? -0.841 2.667 15.329 1.00 96.50 303 MET A CA 1
ATOM 2350 C C . MET A 1 303 ? -0.587 1.219 14.850 1.00 96.50 303 MET A C 1
ATOM 2352 O O . MET A 1 303 ? -0.356 0.977 13.664 1.00 96.50 303 MET A O 1
ATOM 2356 N N . PRO A 1 304 ? -0.560 0.220 15.750 1.00 96.69 304 PRO A N 1
ATOM 2357 C CA . PRO A 1 304 ? -0.412 -1.179 15.353 1.00 96.69 304 PRO A CA 1
ATOM 2358 C C . PRO A 1 304 ? -1.666 -1.671 14.612 1.00 96.69 304 PRO A C 1
ATOM 2360 O O . PRO A 1 304 ? -2.777 -1.438 15.077 1.00 96.69 304 PRO A O 1
ATOM 2363 N N . HIS A 1 305 ? -1.500 -2.393 13.496 1.00 97.69 305 HIS A N 1
ATOM 2364 C CA . HIS A 1 305 ? -2.614 -2.910 12.672 1.00 97.69 305 HIS A CA 1
ATOM 2365 C C . HIS A 1 305 ? -2.840 -4.431 12.775 1.00 97.69 305 HIS A C 1
ATOM 2367 O O . HIS A 1 305 ? -3.795 -4.963 12.209 1.00 97.69 305 HIS A O 1
ATOM 2373 N N . ASN A 1 306 ? -2.013 -5.139 13.555 1.00 94.38 306 ASN A N 1
ATOM 2374 C CA . ASN A 1 306 ? -2.020 -6.604 13.717 1.00 94.38 306 ASN A CA 1
ATOM 2375 C C . ASN A 1 306 ? -3.409 -7.235 13.944 1.00 94.38 306 ASN A C 1
ATOM 2377 O O . ASN A 1 306 ? -3.644 -8.366 13.519 1.00 94.38 306 ASN A O 1
ATOM 2381 N N . GLY A 1 307 ? -4.331 -6.524 14.606 1.00 96.88 307 GLY A N 1
ATOM 2382 C CA . GLY A 1 307 ? -5.690 -7.011 14.850 1.00 96.88 307 GLY A CA 1
ATOM 2383 C C . GLY A 1 307 ? -6.482 -7.287 13.569 1.00 96.88 307 GLY A C 1
ATOM 2384 O O . GLY A 1 307 ? -7.261 -8.235 13.536 1.00 96.88 307 GLY A O 1
ATOM 2385 N N . TRP A 1 308 ? -6.248 -6.542 12.487 1.00 98.62 308 TRP A N 1
ATOM 2386 C CA . TRP A 1 308 ? -6.894 -6.809 11.201 1.00 98.62 308 TRP A CA 1
ATOM 2387 C C . TRP A 1 308 ? -6.398 -8.112 10.567 1.00 98.62 308 TRP A C 1
ATOM 2389 O O . TRP A 1 308 ? -7.224 -8.905 10.107 1.00 98.62 308 TRP A O 1
ATOM 2399 N N . LEU A 1 309 ? -5.094 -8.401 10.623 1.00 98.06 309 LEU A N 1
ATOM 2400 C CA . LEU A 1 309 ? -4.559 -9.692 10.177 1.00 98.06 309 LEU A CA 1
ATOM 2401 C C . LEU A 1 309 ? -5.136 -10.850 11.008 1.00 98.06 309 LEU A C 1
ATOM 2403 O O . LEU A 1 309 ? -5.561 -11.857 10.448 1.00 98.06 309 LEU A O 1
ATOM 2407 N N . ASP A 1 310 ? -5.221 -10.689 12.332 1.00 96.44 310 ASP A N 1
ATOM 2408 C CA . ASP A 1 310 ? -5.819 -11.684 13.233 1.00 96.44 310 ASP A CA 1
ATOM 2409 C C . ASP A 1 310 ? -7.318 -11.913 12.964 1.00 96.44 310 ASP A C 1
ATOM 2411 O O . ASP A 1 310 ? -7.779 -13.056 13.003 1.00 96.44 310 ASP A O 1
ATOM 2415 N N . MET A 1 311 ? -8.070 -10.860 12.623 1.00 98.25 311 MET A N 1
ATOM 2416 C CA . MET A 1 311 ? -9.477 -10.956 12.213 1.00 98.25 311 MET A CA 1
ATOM 2417 C C . MET A 1 311 ? -9.647 -11.726 10.891 1.00 98.25 311 MET A C 1
ATOM 2419 O O . MET A 1 311 ? -10.640 -12.432 10.719 1.00 98.25 311 MET A O 1
ATOM 2423 N N . ALA A 1 312 ? -8.691 -11.609 9.963 1.00 98.44 312 ALA A N 1
ATOM 2424 C CA . ALA A 1 312 ? -8.755 -12.230 8.639 1.00 98.44 312 ALA A CA 1
ATOM 2425 C C . ALA A 1 312 ? -8.500 -13.747 8.649 1.00 98.44 312 ALA A C 1
ATOM 2427 O O . ALA A 1 312 ? -9.065 -14.458 7.820 1.00 98.44 312 ALA A O 1
ATOM 2428 N N . LYS A 1 313 ? -7.709 -14.271 9.595 1.00 98.56 313 LYS A N 1
ATOM 2429 C CA . LYS A 1 313 ? -7.333 -15.702 9.688 1.00 98.56 313 LYS A CA 1
ATOM 2430 C C . LYS A 1 313 ? -8.492 -16.701 9.482 1.00 98.56 313 LYS A C 1
ATOM 2432 O O . LYS A 1 313 ? -8.368 -17.565 8.609 1.00 98.56 313 LYS A O 1
ATOM 2437 N N . PRO A 1 314 ? -9.632 -16.620 10.204 1.00 98.56 314 PRO A N 1
ATOM 2438 C CA . PRO A 1 314 ? -10.753 -17.540 9.988 1.00 98.56 314 PRO A CA 1
ATOM 2439 C C . PRO A 1 314 ? -11.459 -17.348 8.633 1.00 98.56 314 PRO A C 1
ATOM 2441 O O . PRO A 1 314 ? -12.001 -18.315 8.098 1.00 98.56 314 PRO A O 1
ATOM 2444 N N . PHE A 1 315 ? -11.434 -16.143 8.047 1.00 98.75 315 PHE A N 1
ATOM 2445 C CA . PHE A 1 315 ? -11.947 -15.905 6.692 1.00 98.75 315 PHE A CA 1
ATOM 2446 C C . PHE A 1 315 ? -11.020 -16.504 5.626 1.00 98.75 315 PHE A C 1
ATOM 2448 O O . PHE A 1 315 ? -11.503 -17.206 4.744 1.00 98.75 315 PHE A O 1
ATOM 2455 N N . ILE A 1 316 ? -9.700 -16.318 5.741 1.00 98.81 316 ILE A N 1
ATOM 2456 C CA . ILE A 1 316 ? -8.689 -16.918 4.851 1.00 98.81 316 ILE A CA 1
ATOM 2457 C C . ILE A 1 316 ? -8.814 -18.450 4.849 1.00 98.81 316 ILE A C 1
ATOM 2459 O O . ILE A 1 316 ? -8.850 -19.076 3.788 1.00 98.81 316 ILE A O 1
ATOM 2463 N N . ALA A 1 317 ? -8.951 -19.062 6.027 1.00 98.44 317 ALA A N 1
ATOM 2464 C CA . ALA A 1 317 ? -9.110 -20.508 6.150 1.00 98.44 317 ALA A CA 1
ATOM 2465 C C . ALA A 1 317 ? -10.426 -21.025 5.526 1.00 98.44 317 ALA A C 1
ATOM 2467 O O . ALA A 1 317 ? -10.410 -22.029 4.812 1.00 98.44 317 ALA A O 1
ATOM 2468 N N . ALA A 1 318 ? -11.547 -20.322 5.725 1.00 98.25 318 ALA A N 1
ATOM 2469 C CA . ALA A 1 318 ? -12.829 -20.656 5.095 1.00 98.25 318 ALA A CA 1
ATOM 2470 C C . ALA A 1 318 ? -12.794 -20.488 3.564 1.00 98.25 318 ALA A C 1
ATOM 2472 O O . ALA A 1 318 ? -13.229 -21.378 2.827 1.00 98.25 318 ALA A O 1
ATOM 2473 N N . TYR A 1 319 ? -12.200 -19.390 3.086 1.00 98.56 319 TYR A N 1
ATOM 2474 C CA . TYR A 1 319 ? -11.998 -19.087 1.670 1.00 98.56 319 TYR A CA 1
ATOM 2475 C C . TYR A 1 319 ? -11.253 -20.229 0.967 1.00 98.56 319 TYR A C 1
ATOM 2477 O O . TYR A 1 319 ? -11.762 -20.784 -0.013 1.00 98.56 319 TYR A O 1
ATOM 2485 N N . LYS A 1 320 ? -10.104 -20.646 1.514 1.00 97.81 320 LYS A N 1
ATOM 2486 C CA . LYS A 1 320 ? -9.257 -21.718 0.959 1.00 97.81 320 LYS A CA 1
ATOM 2487 C C . LYS A 1 320 ? -9.898 -23.107 1.064 1.00 97.81 320 LYS A C 1
ATOM 2489 O O . LYS A 1 320 ? -9.691 -23.941 0.186 1.00 97.81 320 LYS A O 1
ATOM 2494 N N . ALA A 1 321 ? -10.740 -23.346 2.071 1.00 96.81 321 ALA A N 1
ATOM 2495 C CA . ALA A 1 321 ? -11.518 -24.583 2.202 1.00 96.81 321 ALA A CA 1
ATOM 2496 C C . ALA A 1 321 ? -12.751 -24.670 1.272 1.00 96.81 321 ALA A C 1
ATOM 2498 O O . ALA A 1 321 ? -13.407 -25.713 1.229 1.00 96.81 321 ALA A O 1
ATOM 2499 N N . GLY A 1 322 ? -13.072 -23.599 0.534 1.00 95.94 322 GLY A N 1
ATOM 2500 C CA . GLY A 1 322 ? -14.196 -23.565 -0.408 1.00 95.94 322 GLY A CA 1
ATOM 2501 C C . GLY A 1 322 ? -15.541 -23.138 0.193 1.00 95.94 322 GLY A C 1
ATOM 2502 O O . GLY A 1 322 ? -16.559 -23.272 -0.481 1.00 95.94 322 GLY A O 1
ATOM 2503 N N . VAL A 1 323 ? -15.583 -22.644 1.438 1.00 95.50 323 VAL A N 1
ATOM 2504 C CA . VAL A 1 323 ? -16.833 -22.498 2.212 1.00 95.50 323 VAL A CA 1
ATOM 2505 C C . VAL A 1 323 ? -17.162 -21.055 2.600 1.00 95.50 323 VAL A C 1
ATOM 2507 O O . VAL A 1 323 ? -16.286 -20.240 2.866 1.00 95.50 323 VAL A O 1
ATOM 2510 N N . THR A 1 324 ? -18.458 -20.751 2.691 1.00 95.38 324 THR A N 1
ATOM 2511 C CA . THR A 1 324 ? -18.996 -19.400 2.942 1.00 95.38 324 THR A CA 1
ATOM 2512 C C . THR A 1 324 ? -19.126 -19.025 4.426 1.00 95.38 324 THR A C 1
ATOM 2514 O O . THR A 1 324 ? -19.600 -17.937 4.748 1.00 95.38 324 THR A O 1
ATOM 2517 N N . VAL A 1 325 ? -18.733 -19.911 5.352 1.00 94.31 325 VAL A N 1
ATOM 2518 C CA . VAL A 1 325 ? -18.953 -19.752 6.801 1.00 94.31 325 VAL A CA 1
ATOM 2519 C C . VAL A 1 325 ? -17.642 -19.919 7.568 1.00 94.31 325 VAL A C 1
ATOM 2521 O O . VAL A 1 325 ? -17.074 -21.008 7.612 1.00 94.31 325 VAL A O 1
ATOM 2524 N N . ALA A 1 326 ? -17.196 -18.846 8.227 1.00 96.50 326 ALA A N 1
ATOM 2525 C CA . ALA A 1 326 ? -15.922 -18.792 8.949 1.00 96.50 326 ALA A CA 1
ATOM 2526 C C . ALA A 1 326 ? -15.944 -19.394 10.372 1.00 96.50 326 ALA A C 1
ATOM 2528 O O . ALA A 1 326 ? -14.884 -19.683 10.922 1.00 96.50 326 ALA A O 1
ATOM 2529 N N . LEU A 1 327 ? -17.125 -19.625 10.968 1.00 97.12 327 LEU A N 1
ATOM 2530 C CA . LEU A 1 327 ? -17.281 -20.126 12.348 1.00 97.12 327 LEU A CA 1
ATOM 2531 C C . LEU A 1 327 ? -16.420 -21.374 12.679 1.00 97.12 327 LEU A C 1
ATOM 2533 O O . LEU A 1 327 ? -15.749 -21.343 13.710 1.00 97.12 327 LEU A O 1
ATOM 2537 N N . PRO A 1 328 ? -16.344 -22.434 11.844 1.00 97.19 328 PRO A N 1
ATOM 2538 C CA . PRO A 1 328 ? -15.518 -23.612 12.143 1.00 97.19 328 PRO A CA 1
ATOM 2539 C C . PRO A 1 328 ? -14.006 -23.341 12.217 1.00 97.19 328 PRO A C 1
ATOM 2541 O O . PRO A 1 328 ? -13.262 -24.175 12.729 1.00 97.19 328 PRO A O 1
ATOM 2544 N N . TYR A 1 329 ? -13.548 -22.194 11.709 1.00 97.38 329 TYR A N 1
ATOM 2545 C CA . TYR A 1 329 ? -12.134 -21.820 11.636 1.00 97.38 329 TYR A CA 1
ATOM 2546 C C . TYR A 1 329 ? -11.709 -20.856 12.753 1.00 97.38 329 TYR A C 1
ATOM 2548 O O . TYR A 1 329 ? -10.526 -20.532 12.860 1.00 97.38 329 TYR A O 1
ATOM 2556 N N . ILE A 1 330 ? -12.638 -20.432 13.619 1.00 97.44 330 ILE A N 1
ATOM 2557 C CA . ILE A 1 330 ? -12.352 -19.612 14.804 1.00 97.44 330 ILE A CA 1
ATOM 2558 C C . ILE A 1 330 ? -11.634 -20.481 15.848 1.00 97.44 330 ILE A C 1
ATOM 2560 O O . ILE A 1 330 ? -12.267 -21.165 16.650 1.00 97.44 330 ILE A O 1
ATOM 2564 N N . GLN A 1 331 ? -10.297 -20.473 15.837 1.00 94.44 331 GLN A N 1
ATOM 2565 C CA . GLN A 1 331 ? -9.483 -21.260 16.777 1.00 94.44 331 GLN A CA 1
ATOM 2566 C C . GLN A 1 331 ? -9.446 -20.652 18.185 1.00 94.44 331 GLN A C 1
ATOM 2568 O O . GLN A 1 331 ? -9.481 -21.383 19.176 1.00 94.44 331 GLN A O 1
ATOM 2573 N N . GLU A 1 332 ? -9.466 -19.326 18.283 1.00 95.06 332 GLU A N 1
ATOM 2574 C CA . GLU A 1 332 ? -9.444 -18.550 19.528 1.00 95.06 332 GLU A CA 1
ATOM 2575 C C . GLU A 1 332 ? -10.647 -17.601 19.541 1.00 95.06 332 GLU A C 1
ATOM 2577 O O . GLU A 1 332 ? -10.995 -17.051 18.497 1.00 95.06 332 GLU A O 1
ATOM 2582 N N . GLU A 1 333 ? -11.288 -17.399 20.697 1.00 97.12 333 GLU A N 1
ATOM 2583 C CA . GLU A 1 333 ? -12.283 -16.326 20.817 1.00 97.12 333 GLU A CA 1
ATOM 2584 C C . GLU A 1 333 ? -11.548 -14.988 20.970 1.00 97.12 333 GLU A C 1
ATOM 2586 O O . GLU A 1 333 ? -10.684 -14.862 21.841 1.00 97.12 333 GLU A O 1
ATOM 2591 N N . LYS A 1 334 ? -11.870 -14.004 20.123 1.00 98.44 334 LYS A N 1
ATOM 2592 C CA . LYS A 1 334 ? -11.224 -12.681 20.119 1.00 98.44 334 LYS A CA 1
ATOM 2593 C C . LYS A 1 334 ? -12.230 -11.549 19.978 1.00 98.44 334 LYS A C 1
ATOM 2595 O O . LYS A 1 334 ? -13.315 -11.721 19.428 1.00 98.44 334 LYS A O 1
ATOM 2600 N N . LEU A 1 335 ? -11.819 -10.365 20.410 1.00 98.69 335 LEU A N 1
ATOM 2601 C CA . LEU A 1 335 ? -12.463 -9.101 20.074 1.00 98.69 335 LEU A CA 1
ATOM 2602 C C . LEU A 1 335 ? -11.428 -8.204 19.396 1.00 98.69 335 LEU A C 1
ATOM 2604 O O . LEU A 1 335 ? -10.398 -7.920 19.996 1.00 98.69 335 LEU A O 1
ATOM 2608 N N . ILE A 1 336 ? -11.677 -7.765 18.169 1.00 98.75 336 ILE A N 1
ATOM 2609 C CA . ILE A 1 336 ? -10.832 -6.809 17.448 1.00 98.75 336 ILE A CA 1
ATOM 2610 C C . ILE A 1 336 ? -11.573 -5.478 17.411 1.00 98.75 336 ILE A C 1
ATOM 2612 O O . ILE A 1 336 ? -12.783 -5.459 17.201 1.00 98.75 336 ILE A O 1
ATOM 2616 N N . TYR A 1 337 ? -10.878 -4.368 17.636 1.00 98.75 337 TYR A N 1
ATOM 2617 C CA . TYR A 1 337 ? -11.485 -3.039 17.650 1.00 98.75 337 TYR A CA 1
ATOM 2618 C C . TYR A 1 337 ? -10.575 -2.001 16.999 1.00 98.75 337 TYR A C 1
ATOM 2620 O O . TYR A 1 337 ? -9.352 -2.119 17.081 1.00 98.75 337 TYR A O 1
ATOM 2628 N N . TRP A 1 338 ? -11.162 -0.985 16.365 1.00 98.81 338 TRP A N 1
ATOM 2629 C CA . TRP A 1 338 ? -10.411 0.121 15.771 1.00 98.81 338 TRP A CA 1
ATOM 2630 C C . TRP A 1 338 ? -11.185 1.438 15.731 1.00 98.81 338 TRP A C 1
ATOM 2632 O O . TRP A 1 338 ? -12.415 1.465 15.801 1.00 98.81 338 TRP A O 1
ATOM 2642 N N . TYR A 1 339 ? -10.435 2.538 15.665 1.00 98.62 339 TYR A N 1
ATOM 2643 C CA . TYR A 1 339 ? -10.936 3.915 15.619 1.00 98.62 339 TYR A CA 1
ATOM 2644 C C . TYR A 1 339 ? -9.811 4.891 15.242 1.00 98.62 339 TYR A C 1
ATOM 2646 O O . TYR A 1 339 ? -8.632 4.601 15.452 1.00 98.62 339 TYR A O 1
ATOM 2654 N N . ARG A 1 340 ? -10.166 6.080 14.738 1.00 97.81 340 ARG A N 1
ATOM 2655 C CA . ARG A 1 340 ? -9.224 7.211 14.617 1.00 97.81 340 ARG A CA 1
ATOM 2656 C C . ARG A 1 340 ? -8.906 7.794 16.000 1.00 97.81 340 ARG A C 1
ATOM 2658 O O . ARG A 1 340 ? -9.783 7.788 16.864 1.00 97.81 340 ARG A O 1
ATOM 2665 N N . PRO A 1 341 ? -7.698 8.340 16.227 1.00 95.75 341 PRO A N 1
ATOM 2666 C CA . PRO A 1 341 ? -7.307 8.888 17.528 1.00 95.75 341 PRO A CA 1
ATOM 2667 C C . PRO A 1 341 ? -8.035 10.194 17.878 1.00 95.75 341 PRO A C 1
ATOM 2669 O O . PRO A 1 341 ? -8.000 10.626 19.026 1.00 95.75 341 PRO A O 1
ATOM 2672 N N . THR A 1 342 ? -8.661 10.833 16.891 1.00 96.88 342 THR A N 1
ATOM 2673 C CA . THR A 1 342 ? -9.334 12.128 16.979 1.00 96.88 342 THR A CA 1
ATOM 2674 C C . THR A 1 342 ? -10.641 12.096 16.185 1.00 96.88 342 THR A C 1
ATOM 2676 O O . THR A 1 342 ? -10.831 11.274 15.281 1.00 96.88 342 THR A O 1
ATOM 2679 N N . LYS A 1 343 ? -11.547 13.024 16.507 1.00 96.81 343 LYS A N 1
ATOM 2680 C CA . LYS A 1 343 ? -12.759 13.275 15.715 1.00 96.81 343 LYS A CA 1
ATOM 2681 C C . LYS A 1 343 ? -12.413 13.917 14.380 1.00 96.81 343 LYS A C 1
ATOM 2683 O O . LYS A 1 343 ? -11.535 14.776 14.323 1.00 96.81 343 LYS A O 1
ATOM 2688 N N . LYS A 1 344 ? -13.133 13.549 13.318 1.00 96.31 344 LYS A N 1
ATOM 2689 C CA . LYS A 1 344 ? -12.836 14.013 11.952 1.00 96.31 344 LYS A CA 1
ATOM 2690 C C . LYS A 1 344 ? -12.940 15.530 11.788 1.00 96.31 344 LYS A C 1
ATOM 2692 O O . LYS A 1 344 ? -12.195 16.104 11.005 1.00 96.31 344 LYS A O 1
ATOM 2697 N N . ASP A 1 345 ? -13.821 16.166 12.557 1.00 96.12 345 ASP A N 1
ATOM 2698 C CA . ASP A 1 345 ? -14.074 17.610 12.508 1.00 96.12 345 ASP A CA 1
ATOM 2699 C C . ASP A 1 345 ? -13.246 18.409 13.537 1.00 96.12 345 ASP A C 1
ATOM 2701 O O . ASP A 1 345 ? -13.439 19.617 13.686 1.00 96.12 345 ASP A O 1
ATOM 2705 N N . LEU A 1 346 ? -12.280 17.769 14.218 1.00 96.88 346 LEU A N 1
ATOM 2706 C CA . LEU A 1 346 ? -11.218 18.484 14.934 1.00 96.88 346 LEU A CA 1
ATOM 2707 C C . LEU A 1 346 ? -10.515 19.453 13.965 1.00 96.88 346 LEU A C 1
ATOM 2709 O O . LEU A 1 346 ? -10.394 19.163 12.773 1.00 96.88 346 LEU A O 1
ATOM 2713 N N . ASN A 1 347 ? -10.057 20.607 14.454 1.00 97.00 347 ASN A N 1
ATOM 2714 C CA . ASN A 1 347 ? -9.320 21.584 13.654 1.00 97.00 347 ASN A CA 1
ATOM 2715 C C . ASN A 1 347 ? -7.837 21.596 14.055 1.00 97.00 347 ASN A C 1
ATOM 2717 O O . ASN A 1 347 ? -7.512 21.842 15.216 1.00 97.00 347 ASN A O 1
ATOM 2721 N N . CYS A 1 348 ? -6.966 21.359 13.074 1.00 96.69 348 CYS A N 1
ATOM 2722 C CA . CYS A 1 348 ? -5.508 21.400 13.188 1.00 96.69 348 CYS A CA 1
ATOM 2723 C C . CYS A 1 348 ? -4.880 22.443 12.239 1.00 96.69 348 CYS A C 1
ATOM 2725 O O . CYS A 1 348 ? -3.662 22.486 12.097 1.00 96.69 348 CYS A O 1
ATOM 2727 N N . ASP A 1 349 ? -5.683 23.313 11.611 1.00 96.56 349 ASP A N 1
ATOM 2728 C CA . ASP A 1 349 ? -5.296 24.202 10.501 1.00 96.56 349 ASP A CA 1
ATOM 2729 C C . ASP A 1 349 ? -4.052 25.061 10.799 1.00 96.56 349 ASP A C 1
ATOM 2731 O O . ASP A 1 349 ? -3.209 25.310 9.934 1.00 96.56 349 ASP A O 1
ATOM 2735 N N . ALA A 1 350 ? -3.920 25.512 12.049 1.00 94.88 350 ALA A N 1
ATOM 2736 C CA . ALA A 1 350 ? -2.806 26.340 12.502 1.00 94.88 350 ALA A CA 1
ATOM 2737 C C . ALA A 1 350 ? -1.460 25.585 12.560 1.00 94.88 350 ALA A C 1
ATOM 2739 O O . ALA A 1 350 ? -0.401 26.207 12.453 1.00 94.88 350 ALA A O 1
ATOM 2740 N N . THR A 1 351 ? -1.487 24.261 12.728 1.00 93.94 351 THR A N 1
ATOM 2741 C CA . THR A 1 351 ? -0.315 23.415 13.024 1.00 93.94 351 THR A CA 1
ATOM 2742 C C . THR A 1 351 ? -0.042 22.336 11.974 1.00 93.94 351 THR A C 1
ATOM 2744 O O . THR A 1 351 ? 1.065 21.804 11.927 1.00 93.94 351 THR A O 1
ATOM 2747 N N . ASP A 1 352 ? -1.007 22.058 11.103 1.00 96.19 352 ASP A N 1
ATOM 2748 C CA . ASP A 1 352 ? -0.966 20.971 10.128 1.00 96.19 352 ASP A CA 1
ATOM 2749 C C . ASP A 1 352 ? 0.018 21.219 8.965 1.00 96.19 352 ASP A C 1
ATOM 2751 O O . ASP A 1 352 ? 0.233 22.364 8.548 1.00 96.19 352 ASP A O 1
ATOM 2755 N N . THR A 1 353 ? 0.629 20.155 8.432 1.00 91.38 353 THR A N 1
ATOM 2756 C CA . THR A 1 353 ? 1.669 20.219 7.384 1.00 91.38 353 THR A CA 1
ATOM 2757 C C . THR A 1 353 ? 1.118 20.442 5.975 1.00 91.38 353 THR A C 1
ATOM 2759 O O . THR A 1 353 ? 1.828 20.973 5.122 1.00 91.38 353 THR A O 1
ATOM 2762 N N . THR A 1 354 ? -0.144 20.094 5.726 1.00 94.69 354 THR A N 1
ATOM 2763 C CA . THR A 1 354 ? -0.799 20.127 4.404 1.00 94.69 354 THR A CA 1
ATOM 2764 C C . THR A 1 354 ? -1.589 21.416 4.143 1.00 94.69 354 THR A C 1
ATOM 2766 O O . THR A 1 354 ? -2.074 21.658 3.039 1.00 94.69 354 THR A O 1
ATOM 2769 N N . MET A 1 355 ? -1.690 22.291 5.144 1.00 92.69 355 MET A N 1
ATOM 2770 C CA . MET A 1 355 ? -2.353 23.598 5.044 1.00 92.69 355 MET A CA 1
ATOM 2771 C C . MET A 1 355 ? -1.550 24.664 4.282 1.00 92.69 355 MET A C 1
ATOM 2773 O O . MET A 1 355 ? -2.097 25.706 3.926 1.00 92.69 355 MET A O 1
ATOM 2777 N N . GLN A 1 356 ? -0.234 24.481 4.136 1.00 80.31 356 GLN A N 1
ATOM 2778 C CA . GLN A 1 356 ? 0.711 25.517 3.702 1.00 80.31 356 GLN A CA 1
ATOM 2779 C C . GLN A 1 356 ? 1.928 24.902 2.992 1.00 80.31 356 GLN A C 1
ATOM 2781 O O . GLN A 1 356 ? 2.204 23.712 3.126 1.00 80.31 356 GLN A O 1
ATOM 2786 N N . GLY A 1 357 ? 2.702 25.741 2.301 1.00 79.50 357 GLY A N 1
ATOM 2787 C CA . GLY A 1 357 ? 3.877 25.327 1.532 1.00 79.50 357 GLY A CA 1
ATOM 2788 C C . GLY A 1 357 ? 3.562 25.156 0.047 1.00 79.50 357 GLY A C 1
ATOM 2789 O O . GLY A 1 357 ? 2.536 25.632 -0.428 1.00 79.50 357 GLY A O 1
ATOM 2790 N N . ASN A 1 358 ? 4.463 24.489 -0.674 1.00 84.19 358 ASN A N 1
ATOM 2791 C CA . ASN A 1 358 ? 4.348 24.239 -2.113 1.00 84.19 358 ASN A CA 1
ATOM 2792 C C . ASN A 1 358 ? 4.531 22.730 -2.381 1.00 84.19 358 ASN A C 1
ATOM 2794 O O . ASN A 1 358 ? 5.582 22.319 -2.877 1.00 84.19 358 ASN A O 1
ATOM 2798 N N . PRO A 1 359 ? 3.560 21.894 -1.966 1.00 87.50 359 PRO A N 1
ATOM 2799 C CA . PRO A 1 359 ? 3.630 20.441 -2.098 1.00 87.50 359 PRO A CA 1
ATOM 2800 C C . PRO A 1 359 ? 3.599 20.013 -3.569 1.00 87.50 359 PRO A C 1
ATOM 2802 O O . PRO A 1 359 ? 2.945 20.653 -4.397 1.00 87.50 359 PRO A O 1
ATOM 2805 N N . ASN A 1 360 ? 4.283 18.917 -3.911 1.00 87.19 360 ASN A N 1
ATOM 2806 C CA . ASN A 1 360 ? 4.309 18.448 -5.293 1.00 87.19 360 ASN A CA 1
ATOM 2807 C C . ASN A 1 360 ? 2.985 17.767 -5.661 1.00 87.19 360 ASN A C 1
ATOM 2809 O O . ASN A 1 360 ? 2.746 16.622 -5.283 1.00 87.19 360 ASN A O 1
ATOM 2813 N N . ASN A 1 361 ? 2.165 18.453 -6.458 1.00 91.44 361 ASN A N 1
ATOM 2814 C CA . ASN A 1 361 ? 0.892 17.937 -6.953 1.00 91.44 361 ASN A CA 1
ATOM 2815 C C . ASN A 1 361 ? 0.922 17.511 -8.434 1.00 91.44 361 ASN A C 1
ATOM 2817 O O . ASN A 1 361 ? -0.121 17.485 -9.084 1.00 91.44 361 ASN A O 1
ATOM 2821 N N . SER A 1 362 ? 2.091 17.162 -8.991 1.00 85.50 362 SER A N 1
ATOM 2822 C CA . SER A 1 362 ? 2.206 16.701 -10.390 1.00 85.50 362 SER A CA 1
ATOM 2823 C C . SER A 1 362 ? 1.343 15.472 -10.717 1.00 85.50 362 SER A C 1
ATOM 2825 O O . SER A 1 362 ? 1.028 15.232 -11.877 1.00 85.50 362 SER A O 1
ATOM 2827 N N . SER A 1 363 ? 0.946 14.709 -9.695 1.00 82.94 363 SER A N 1
ATOM 2828 C CA . SER A 1 363 ? 0.094 13.520 -9.801 1.00 82.94 363 SER A CA 1
ATOM 2829 C C . SER A 1 363 ? -1.400 13.774 -9.534 1.00 82.94 363 SER A C 1
ATOM 2831 O O . SER A 1 363 ? -2.190 12.835 -9.601 1.00 82.94 363 SER A O 1
ATOM 2833 N N . GLY A 1 364 ? -1.811 1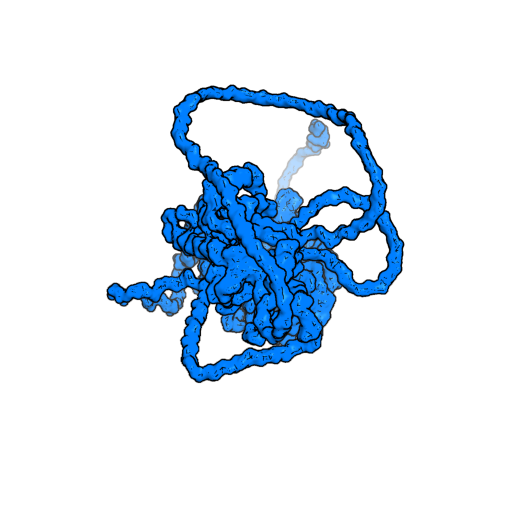5.006 -9.199 1.00 88.88 364 GLY A N 1
ATOM 2834 C CA . GLY A 1 364 ? -3.202 15.325 -8.834 1.00 88.88 364 GLY A CA 1
ATOM 2835 C C . GLY A 1 364 ? -3.691 14.654 -7.538 1.00 88.88 364 GLY A C 1
ATOM 2836 O O . GLY A 1 364 ? -4.895 14.512 -7.323 1.00 88.88 364 GLY A O 1
ATOM 2837 N N . ASN A 1 365 ? -2.761 14.195 -6.696 1.00 89.06 365 ASN A N 1
ATOM 2838 C CA . ASN A 1 365 ? -3.020 13.419 -5.483 1.00 89.06 365 ASN A CA 1
ATOM 2839 C C . ASN A 1 365 ? -2.947 14.248 -4.187 1.00 89.06 365 ASN A C 1
ATOM 2841 O O . ASN A 1 365 ? -3.341 13.771 -3.121 1.00 89.06 365 ASN A O 1
ATOM 2845 N N . PHE A 1 366 ? -2.461 15.488 -4.250 1.00 94.56 366 PHE A N 1
ATOM 2846 C CA . PHE A 1 366 ? -2.433 16.389 -3.106 1.00 94.56 366 PHE A CA 1
ATOM 2847 C C . PHE A 1 366 ? -3.656 17.315 -3.082 1.00 94.56 366 PHE A C 1
ATOM 2849 O O . PHE A 1 366 ? -4.007 17.949 -4.078 1.00 94.56 366 PHE A O 1
ATOM 2856 N N . PHE A 1 367 ? -4.250 17.454 -1.898 1.00 94.94 367 PHE A N 1
ATOM 2857 C CA . PHE A 1 367 ? -5.323 18.398 -1.589 1.00 94.94 367 PHE A CA 1
ATOM 2858 C C . PHE A 1 367 ? -4.880 19.232 -0.387 1.00 94.94 367 PHE A C 1
ATOM 2860 O O . PHE A 1 367 ? -4.331 18.681 0.562 1.00 94.94 367 PHE A O 1
ATOM 2867 N N . ALA A 1 368 ? -5.078 20.550 -0.418 1.00 94.88 368 ALA A N 1
ATOM 2868 C CA . ALA A 1 368 ? -4.659 21.414 0.684 1.00 94.88 368 ALA A CA 1
ATOM 2869 C C . ALA A 1 368 ? -5.658 21.354 1.854 1.00 94.88 368 ALA A C 1
ATOM 2871 O O . ALA A 1 368 ? -6.863 21.500 1.646 1.00 94.88 368 ALA A O 1
ATOM 2872 N N . GLY A 1 369 ? -5.146 21.198 3.076 1.00 95.25 369 GLY A N 1
ATOM 2873 C CA . GLY A 1 369 ? -5.933 21.142 4.313 1.00 95.25 369 GLY A CA 1
ATOM 2874 C C . GLY A 1 369 ? -6.318 19.732 4.758 1.00 95.25 369 GLY A C 1
ATOM 2875 O O . GLY A 1 369 ? -5.581 18.783 4.524 1.00 95.25 369 GLY A O 1
ATOM 2876 N N . ARG A 1 370 ? -7.445 19.563 5.459 1.00 96.38 370 ARG A N 1
ATOM 2877 C CA . ARG A 1 370 ? -7.841 18.238 5.976 1.00 96.38 370 ARG A CA 1
ATOM 2878 C C . ARG A 1 370 ? -7.961 17.210 4.825 1.00 96.38 370 ARG A C 1
ATOM 2880 O O . ARG A 1 370 ? -8.505 17.587 3.787 1.00 96.38 370 ARG A O 1
ATOM 2887 N N . PRO A 1 371 ? -7.490 15.948 4.985 1.00 96.94 371 PRO A N 1
ATOM 2888 C CA . PRO A 1 371 ? -7.502 14.939 3.924 1.00 96.94 371 PRO A CA 1
ATOM 2889 C C . PRO A 1 371 ? -8.812 14.892 3.129 1.00 96.94 371 PRO A C 1
ATOM 2891 O O . PRO A 1 371 ? -9.900 14.830 3.707 1.00 96.94 371 PRO A O 1
ATOM 2894 N N . ASN A 1 372 ? -8.715 14.905 1.798 1.00 96.44 372 ASN A N 1
ATOM 2895 C CA . ASN A 1 372 ? -9.894 14.867 0.937 1.00 96.44 372 ASN A CA 1
ATOM 2896 C C . ASN A 1 372 ? -10.739 13.606 1.207 1.00 96.44 372 ASN A C 1
ATOM 2898 O O . ASN A 1 372 ? -10.204 12.500 1.300 1.00 96.44 372 ASN A O 1
ATOM 2902 N N . GLY A 1 373 ? -12.055 13.785 1.353 1.00 95.81 373 GLY A N 1
ATOM 2903 C CA . GLY A 1 373 ? -12.989 12.708 1.682 1.00 95.81 373 GLY A CA 1
ATOM 2904 C C . GLY A 1 373 ? -13.162 12.427 3.176 1.00 95.81 373 GLY A C 1
ATOM 2905 O O . GLY A 1 373 ? -13.892 11.489 3.512 1.00 95.81 373 GLY A O 1
ATOM 2906 N N . HIS A 1 374 ? -12.541 13.200 4.078 1.00 96.31 374 HIS A N 1
ATOM 2907 C CA . HIS A 1 374 ? -12.668 13.020 5.531 1.00 96.31 374 HIS A CA 1
ATOM 2908 C C . HIS A 1 374 ? -14.123 12.956 6.018 1.00 96.31 374 HIS A C 1
ATOM 2910 O O . HIS A 1 374 ? -14.428 12.278 6.999 1.00 96.31 374 HIS A O 1
ATOM 2916 N N . GLU A 1 375 ? -15.026 13.648 5.326 1.00 94.81 375 GLU A N 1
ATOM 2917 C CA . GLU A 1 375 ? -16.452 13.736 5.611 1.00 94.81 375 GLU A CA 1
ATOM 2918 C C . GLU A 1 375 ? -17.132 12.362 5.557 1.00 94.81 375 GLU A C 1
ATOM 2920 O O . GLU A 1 375 ? -18.069 12.118 6.320 1.00 94.81 375 GLU A O 1
ATOM 2925 N N . SER A 1 376 ? -16.630 11.459 4.706 1.00 93.25 376 SER A N 1
ATOM 2926 C CA . SER A 1 376 ? -17.167 10.107 4.498 1.00 93.25 376 SER A CA 1
ATOM 2927 C C . SER A 1 376 ? -16.887 9.130 5.644 1.00 93.25 376 SER A C 1
ATOM 2929 O O . SER A 1 376 ? -17.592 8.134 5.774 1.00 93.25 376 SER A O 1
ATOM 2931 N N . MET A 1 377 ? -15.897 9.423 6.491 1.00 94.75 377 MET A N 1
ATOM 2932 C CA . MET A 1 377 ? -15.489 8.562 7.603 1.00 94.75 377 MET A CA 1
ATOM 2933 C C . MET A 1 377 ? -16.437 8.754 8.798 1.00 94.75 377 MET A C 1
ATOM 2935 O O . MET A 1 377 ? -16.750 9.895 9.159 1.00 94.75 377 MET A O 1
ATOM 2939 N N . ALA A 1 378 ? -16.885 7.687 9.463 1.00 96.69 378 ALA A N 1
ATOM 2940 C CA . ALA A 1 378 ? -17.717 7.826 10.664 1.00 96.69 378 ALA A CA 1
ATOM 2941 C C . ALA A 1 378 ? -16.869 8.100 11.922 1.00 96.69 378 ALA A C 1
ATOM 2943 O O . ALA A 1 378 ? -15.797 7.518 12.106 1.00 96.69 378 ALA A O 1
ATOM 2944 N N . ASP A 1 379 ? -17.327 8.998 12.803 1.00 97.75 379 ASP A N 1
ATOM 2945 C CA . ASP A 1 379 ? -16.766 9.209 14.153 1.00 97.75 379 ASP A CA 1
ATOM 2946 C C . ASP A 1 379 ? -17.298 8.114 15.096 1.00 97.75 379 ASP A C 1
ATOM 2948 O O . ASP A 1 379 ? -18.137 8.349 15.970 1.00 97.75 379 ASP A O 1
ATOM 2952 N N . GLU A 1 380 ? -16.817 6.890 14.881 1.00 98.31 380 GLU A N 1
ATOM 2953 C CA . GLU A 1 380 ? -17.237 5.688 15.601 1.00 98.31 380 GLU A CA 1
ATOM 2954 C C . GLU A 1 380 ? -16.042 4.845 16.071 1.00 98.31 380 GLU A C 1
ATOM 2956 O O . GLU A 1 380 ? -14.931 4.926 15.544 1.00 98.31 380 GLU A O 1
ATOM 2961 N N . VAL A 1 381 ? -16.305 4.021 17.083 1.00 98.62 381 VAL A N 1
ATOM 2962 C CA . VAL A 1 381 ? -15.485 2.892 17.514 1.00 98.62 381 VAL A CA 1
ATOM 2963 C C . VAL A 1 381 ? -16.080 1.629 16.905 1.00 98.62 381 VAL A C 1
ATOM 2965 O O . VAL A 1 381 ? -17.221 1.258 17.202 1.00 98.62 381 VAL A O 1
ATOM 2968 N N . PHE A 1 382 ? -15.301 0.968 16.056 1.00 98.62 382 PHE A N 1
ATOM 2969 C CA . PHE A 1 382 ? -15.678 -0.267 15.379 1.00 98.62 382 PHE A CA 1
ATOM 2970 C C . PHE A 1 382 ? -15.187 -1.467 16.179 1.00 98.62 382 PHE A C 1
ATOM 2972 O O . PHE A 1 382 ? -14.071 -1.455 16.701 1.00 98.62 382 PHE A O 1
ATOM 2979 N N . VAL A 1 383 ? -16.017 -2.506 16.292 1.00 98.38 383 VAL A N 1
ATOM 2980 C CA . VAL A 1 383 ? -15.708 -3.706 17.079 1.00 98.38 383 VAL A CA 1
ATOM 2981 C C . VAL A 1 383 ? -16.199 -4.955 16.357 1.00 98.38 383 VAL A C 1
ATOM 2983 O O . VAL A 1 383 ? -17.380 -5.060 16.037 1.00 98.38 383 VAL A O 1
ATOM 2986 N N . VAL A 1 384 ? -15.317 -5.932 16.152 1.00 98.69 384 VAL A N 1
ATOM 2987 C CA . VAL A 1 384 ? -15.628 -7.243 15.5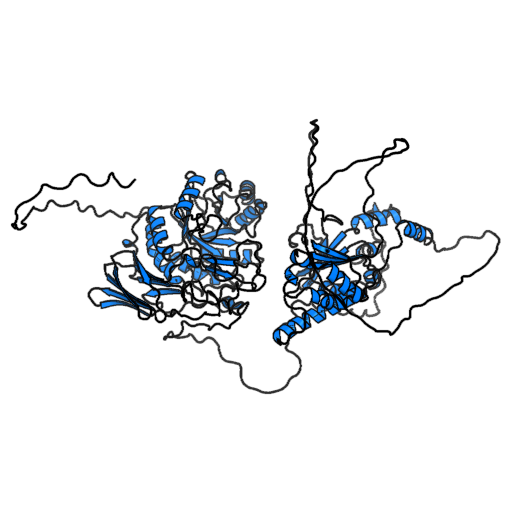70 1.00 98.69 384 VAL A CA 1
ATOM 2988 C C . VAL A 1 384 ? -15.316 -8.344 16.576 1.00 98.69 384 VAL A C 1
ATOM 2990 O O . VAL A 1 384 ? -14.186 -8.472 17.045 1.00 98.69 384 VAL A O 1
ATOM 2993 N N . SER A 1 385 ? -16.316 -9.161 16.900 1.00 98.56 385 SER A N 1
ATOM 2994 C CA . SER A 1 385 ? -16.158 -10.326 17.774 1.00 98.56 385 SER A CA 1
ATOM 2995 C C . SER A 1 385 ? -16.019 -11.611 16.959 1.00 98.56 385 SER A C 1
ATOM 2997 O O . SER A 1 385 ? -16.768 -11.817 16.007 1.00 98.56 385 SER A O 1
ATOM 2999 N N . LEU A 1 386 ? -15.051 -12.454 17.324 1.00 98.56 386 LEU A N 1
ATOM 3000 C CA . LEU A 1 386 ? -14.831 -13.808 16.810 1.00 98.56 386 LEU A CA 1
ATOM 3001 C C . LEU A 1 386 ? -15.188 -14.763 17.949 1.00 98.56 386 LEU A C 1
ATOM 3003 O O . LEU A 1 386 ? -14.439 -14.863 18.920 1.00 98.56 386 LEU A O 1
ATOM 3007 N N . LEU A 1 387 ? -16.332 -15.438 17.857 1.00 98.44 387 LEU A N 1
ATOM 3008 C CA . LEU A 1 387 ? -16.914 -16.204 18.959 1.00 98.44 387 LEU A CA 1
ATOM 3009 C C . LEU A 1 387 ? -17.287 -17.630 18.538 1.00 98.44 387 LEU A C 1
ATOM 3011 O O . LEU A 1 387 ? -17.922 -17.854 17.511 1.00 98.44 387 LEU A O 1
ATOM 3015 N N . LYS A 1 388 ? -16.973 -18.607 19.390 1.00 97.56 388 LYS A N 1
ATOM 3016 C CA . LYS A 1 388 ? -17.398 -20.013 19.267 1.00 97.56 388 LYS A CA 1
ATOM 3017 C C . LYS A 1 388 ? -18.809 -20.247 19.812 1.00 97.56 388 LYS A C 1
ATOM 3019 O O . LYS A 1 388 ? -19.418 -21.282 19.560 1.00 97.56 388 LYS A O 1
ATOM 3024 N N . SER A 1 389 ? -19.327 -19.322 20.613 1.00 97.25 389 SER A N 1
ATOM 3025 C CA . SER A 1 389 ? -20.664 -19.375 21.215 1.00 97.25 389 SER A CA 1
ATOM 3026 C C . SER A 1 389 ? -21.186 -17.963 21.451 1.00 97.25 389 SER A C 1
ATOM 3028 O O . SER A 1 389 ? -20.392 -17.044 21.638 1.00 97.25 389 SER A O 1
ATOM 3030 N N . ALA A 1 390 ? -22.505 -17.774 21.484 1.00 97.81 390 ALA A N 1
ATOM 3031 C CA . ALA A 1 390 ? -23.075 -16.451 21.725 1.00 97.81 390 ALA A CA 1
ATOM 3032 C C . ALA A 1 390 ? -22.561 -15.832 23.044 1.00 97.81 390 ALA A C 1
ATOM 3034 O O . ALA A 1 390 ? -22.275 -16.536 24.022 1.00 97.81 390 ALA A O 1
ATOM 3035 N N . ALA A 1 391 ? -22.405 -14.514 23.045 1.00 98.44 391 ALA A N 1
ATOM 3036 C CA . ALA A 1 391 ? -21.931 -13.719 24.172 1.00 98.44 391 ALA A CA 1
ATOM 3037 C C . ALA A 1 391 ? -22.488 -12.291 24.063 1.00 98.44 391 ALA A C 1
ATOM 3039 O O . ALA A 1 391 ? -23.253 -11.980 23.155 1.00 98.44 391 ALA A O 1
ATOM 3040 N N . ARG A 1 392 ? -22.103 -11.411 24.984 1.00 98.25 392 ARG A N 1
ATOM 3041 C CA . ARG A 1 392 ? -22.514 -10.008 25.011 1.00 98.25 392 ARG A CA 1
ATOM 3042 C C . ARG A 1 392 ? -21.297 -9.098 24.997 1.00 98.25 392 ARG A C 1
ATOM 3044 O O . ARG A 1 392 ? -20.488 -9.150 25.921 1.00 98.25 392 ARG A O 1
ATOM 3051 N N . VAL A 1 393 ? -21.183 -8.276 23.961 1.00 98.50 393 VAL A N 1
ATOM 3052 C CA . VAL A 1 393 ? -20.103 -7.302 23.780 1.00 98.50 393 VAL A CA 1
ATOM 3053 C C . VAL A 1 393 ? -20.521 -5.979 24.413 1.00 98.50 393 VAL A C 1
ATOM 3055 O O . VAL A 1 393 ? -21.528 -5.390 24.023 1.00 98.50 393 VAL A O 1
ATOM 3058 N N . THR A 1 394 ? -19.732 -5.500 25.368 1.00 98.38 394 THR A N 1
ATOM 3059 C CA . THR A 1 394 ? -19.864 -4.183 25.998 1.00 98.38 394 THR A CA 1
ATOM 3060 C C . THR A 1 394 ? -18.695 -3.308 25.570 1.00 98.38 394 THR A C 1
ATOM 3062 O O . THR A 1 394 ? -17.543 -3.742 25.595 1.00 98.38 394 THR A O 1
ATOM 3065 N N . VAL A 1 395 ? -18.990 -2.064 25.202 1.00 98.56 395 VAL A N 1
ATOM 3066 C CA . VAL A 1 395 ? -18.022 -1.075 24.726 1.00 98.56 395 VAL A CA 1
ATOM 3067 C C . VAL A 1 395 ? -18.246 0.222 25.493 1.00 98.56 395 VAL A C 1
ATOM 3069 O O . VAL A 1 395 ? -19.327 0.800 25.411 1.00 98.56 395 VAL A O 1
ATOM 3072 N N . GLN A 1 396 ? -17.228 0.688 26.213 1.00 98.38 396 GLN A N 1
ATOM 3073 C CA . GLN A 1 396 ? -17.185 2.035 26.777 1.00 98.38 396 GLN A CA 1
ATOM 3074 C C . GLN A 1 396 ? -16.301 2.917 25.888 1.00 98.38 396 GLN A C 1
ATOM 3076 O O . GLN A 1 396 ? -15.127 2.602 25.694 1.00 98.38 396 GLN A O 1
ATOM 3081 N N . SER A 1 397 ? -16.853 4.024 25.393 1.00 98.25 397 SER A N 1
ATOM 3082 C CA . SER A 1 397 ? -16.146 5.047 24.621 1.00 98.25 397 SER A CA 1
ATOM 3083 C C . SER A 1 397 ? -16.234 6.381 25.360 1.00 98.25 397 SER A C 1
ATOM 3085 O O . SER A 1 397 ? -17.270 7.050 25.349 1.00 98.25 397 SER A O 1
ATOM 3087 N N . GLY A 1 398 ? -15.173 6.734 26.091 1.00 96.62 398 GLY A N 1
ATOM 3088 C CA . GLY A 1 398 ? -15.214 7.845 27.043 1.00 96.62 398 GLY A CA 1
ATOM 3089 C C . GLY A 1 398 ? -16.284 7.623 28.119 1.00 96.62 398 GLY A C 1
ATOM 3090 O O . GLY A 1 398 ? -16.334 6.570 28.759 1.00 96.62 398 GLY A O 1
ATOM 3091 N N . ASP A 1 399 ? -17.172 8.600 28.289 1.00 94.00 399 ASP A N 1
ATOM 3092 C CA . ASP A 1 399 ? -18.322 8.511 29.201 1.00 94.00 399 ASP A CA 1
ATOM 3093 C C . ASP A 1 399 ? -19.516 7.724 28.622 1.00 94.00 399 ASP A C 1
ATOM 3095 O O . ASP A 1 399 ? -20.460 7.405 29.346 1.00 94.00 399 ASP A O 1
ATOM 3099 N N . GLN A 1 400 ? -19.501 7.394 27.325 1.00 93.94 400 GLN A N 1
ATOM 3100 C CA . GLN A 1 400 ? -20.573 6.636 26.676 1.00 93.94 400 GLN A CA 1
ATOM 3101 C C . GLN A 1 400 ? -20.351 5.130 26.830 1.00 93.94 400 GLN A C 1
ATOM 3103 O O . GLN A 1 400 ? -19.220 4.650 26.806 1.00 93.94 400 GLN A O 1
ATOM 3108 N N . SER A 1 401 ? -21.433 4.362 26.957 1.00 95.50 401 SER A N 1
ATOM 3109 C CA . SER A 1 401 ? -21.383 2.900 27.027 1.00 95.50 401 SER A CA 1
ATOM 3110 C C . SER A 1 401 ? -22.516 2.285 26.215 1.00 95.50 401 SER A C 1
ATOM 3112 O O . SER A 1 401 ? -23.657 2.741 26.293 1.00 95.50 401 SER A O 1
ATOM 3114 N N . ALA A 1 402 ? -22.196 1.254 25.437 1.00 97.12 402 ALA A N 1
ATOM 3115 C CA . ALA A 1 402 ? -23.140 0.500 24.624 1.00 97.12 402 ALA A CA 1
ATOM 3116 C C . ALA A 1 402 ? -22.910 -1.007 24.792 1.00 97.12 402 ALA A C 1
ATOM 3118 O O . ALA A 1 402 ? -21.805 -1.466 25.094 1.00 97.12 402 ALA A O 1
ATOM 3119 N N . THR A 1 403 ? -23.971 -1.795 24.635 1.00 97.69 403 THR A N 1
ATOM 3120 C CA . THR A 1 403 ? -23.957 -3.233 24.920 1.00 97.69 403 THR A CA 1
ATOM 3121 C C . THR A 1 403 ? -24.828 -3.974 23.918 1.00 97.69 403 THR A C 1
ATOM 3123 O O . THR A 1 403 ? -25.979 -3.600 23.701 1.00 97.69 403 THR A O 1
ATOM 3126 N N . PHE A 1 404 ? -24.279 -5.030 23.321 1.00 96.81 404 PHE A N 1
ATOM 3127 C CA . PHE A 1 404 ? -24.885 -5.766 22.216 1.00 96.81 404 PHE A CA 1
ATOM 3128 C C . PHE A 1 404 ? -24.782 -7.270 22.460 1.00 96.81 404 PHE A C 1
ATOM 3130 O O . PHE A 1 404 ? -23.740 -7.758 22.897 1.00 96.81 404 PHE A O 1
ATOM 3137 N N . ASP A 1 405 ? -25.831 -8.021 22.137 1.00 97.06 405 ASP A N 1
ATOM 3138 C CA . ASP A 1 405 ? -25.743 -9.480 22.077 1.00 97.06 405 ASP A CA 1
ATOM 3139 C C . ASP A 1 405 ? -25.111 -9.890 20.733 1.00 97.06 405 ASP A C 1
ATOM 3141 O O . ASP A 1 405 ? -25.559 -9.465 19.666 1.00 97.06 405 ASP A O 1
ATOM 3145 N N . ALA A 1 406 ? -24.051 -10.696 20.794 1.00 96.94 406 ALA A N 1
ATOM 3146 C CA . ALA A 1 406 ? -23.262 -11.154 19.656 1.00 96.94 406 ALA A CA 1
ATOM 3147 C C . ALA A 1 406 ? -23.439 -12.676 19.459 1.00 96.94 406 ALA A C 1
ATOM 3149 O O . ALA A 1 406 ? -23.316 -13.443 20.424 1.00 96.94 406 ALA A O 1
ATOM 3150 N N . PRO A 1 407 ? -23.747 -13.148 18.236 1.00 96.94 407 PRO A N 1
ATOM 3151 C CA . PRO A 1 407 ? -23.940 -14.568 17.953 1.00 96.94 407 PRO A CA 1
ATOM 3152 C C . PRO A 1 407 ? -22.613 -15.344 17.959 1.00 96.94 407 PRO A C 1
ATOM 3154 O O . PRO A 1 407 ? -21.527 -14.773 17.953 1.00 96.94 407 PRO A O 1
ATOM 3157 N N . ALA A 1 408 ? -22.700 -16.676 17.903 1.00 97.06 408 ALA A N 1
ATOM 3158 C CA . ALA A 1 408 ? -21.556 -17.488 17.496 1.00 97.06 408 ALA A CA 1
ATOM 3159 C C . ALA A 1 408 ? -21.209 -17.194 16.023 1.00 97.06 408 ALA A C 1
ATOM 3161 O O . ALA A 1 408 ? -22.102 -17.136 15.176 1.00 97.06 408 ALA A O 1
ATOM 3162 N N . GLY A 1 409 ? -19.924 -17.048 15.715 1.00 97.44 409 GLY A N 1
ATOM 3163 C CA . GLY A 1 409 ? -19.411 -16.688 14.398 1.00 97.44 409 GLY A CA 1
ATOM 3164 C C . GLY A 1 409 ? -18.565 -15.424 14.466 1.00 97.44 409 GLY A C 1
ATOM 3165 O O . GLY A 1 409 ? -17.822 -15.220 15.423 1.00 97.44 409 GLY A O 1
ATOM 3166 N N . ILE A 1 410 ? -18.666 -14.596 13.428 1.00 98.06 410 ILE A N 1
ATOM 3167 C CA . ILE A 1 410 ? -17.987 -13.302 13.351 1.00 98.06 410 ILE A CA 1
ATOM 3168 C C . ILE A 1 410 ? -19.064 -12.226 13.196 1.00 98.06 410 ILE A C 1
ATOM 3170 O O . ILE A 1 410 ? -19.883 -12.332 12.283 1.00 98.06 410 ILE A O 1
ATOM 3174 N N . SER A 1 411 ? -19.089 -11.222 14.076 1.00 97.50 411 SER A N 1
ATOM 3175 C CA . SER A 1 411 ? -20.068 -10.123 14.024 1.00 97.50 411 SER A CA 1
ATOM 3176 C C . SER A 1 411 ? -19.437 -8.764 14.307 1.00 97.50 411 SER A C 1
ATOM 3178 O O . SER A 1 411 ? -18.623 -8.633 15.223 1.00 97.50 411 SER A O 1
ATOM 3180 N N . ALA A 1 412 ? -19.846 -7.753 13.538 1.00 98.00 412 ALA A N 1
ATOM 3181 C CA . ALA A 1 412 ? -19.417 -6.366 13.686 1.00 98.00 412 ALA A CA 1
ATOM 3182 C C . ALA A 1 412 ? -20.471 -5.499 14.392 1.00 98.00 412 ALA A C 1
ATOM 3184 O O . ALA A 1 412 ? -21.671 -5.633 14.151 1.00 98.00 412 ALA A O 1
ATOM 3185 N N . HIS A 1 413 ? -19.999 -4.571 15.219 1.00 96.94 413 HIS A N 1
ATOM 3186 C CA . HIS A 1 413 ? -20.775 -3.559 15.929 1.00 96.94 413 HIS A CA 1
ATOM 3187 C C . HIS A 1 413 ? -20.061 -2.199 15.834 1.00 96.94 413 HIS A C 1
ATOM 3189 O O . HIS A 1 413 ? -18.854 -2.129 15.595 1.00 96.94 413 HIS A O 1
ATOM 3195 N N . ARG A 1 414 ? -20.819 -1.115 16.022 1.00 96.88 414 ARG A N 1
ATOM 3196 C CA . ARG A 1 414 ? -20.347 0.278 15.978 1.00 96.88 414 ARG A CA 1
ATOM 3197 C C . ARG A 1 414 ? -20.879 1.050 17.185 1.00 96.88 414 ARG A C 1
ATOM 3199 O O . ARG A 1 414 ? -21.996 0.781 17.633 1.00 96.88 414 ARG A O 1
ATOM 3206 N N . VAL A 1 415 ? -20.090 1.982 17.710 1.00 97.19 415 VAL A N 1
ATOM 3207 C CA . VAL A 1 415 ? -20.448 2.841 18.854 1.00 97.19 415 VAL A CA 1
ATOM 3208 C C . VAL A 1 415 ? -19.987 4.270 18.568 1.00 97.19 415 VAL A C 1
ATOM 3210 O O . VAL A 1 415 ? -18.871 4.423 18.077 1.00 97.19 415 VAL A O 1
ATOM 3213 N N . PRO A 1 416 ? -20.774 5.320 18.867 1.00 97.44 416 PRO A N 1
ATOM 3214 C CA . PRO A 1 416 ? -20.329 6.698 18.672 1.00 97.44 416 PRO A CA 1
ATOM 3215 C C . PRO A 1 416 ? -19.044 7.018 19.447 1.00 97.44 416 PRO A C 1
ATOM 3217 O O . PRO A 1 416 ? -18.843 6.557 20.570 1.00 97.44 416 PRO A O 1
ATOM 3220 N N . MET A 1 417 ? -18.170 7.822 18.842 1.00 96.38 417 MET A N 1
ATOM 3221 C CA . MET A 1 417 ? -16.860 8.153 19.398 1.00 96.38 417 MET A CA 1
ATOM 3222 C C . MET A 1 417 ? -16.950 9.138 20.577 1.00 96.38 417 MET A C 1
ATOM 3224 O O . MET A 1 417 ? -17.245 10.329 20.401 1.00 96.38 417 MET A O 1
ATOM 3228 N N . GLY A 1 418 ? -16.620 8.660 21.777 1.00 97.44 418 GLY A N 1
ATOM 3229 C CA . GLY A 1 418 ? -16.371 9.463 22.974 1.00 97.44 418 GLY A CA 1
ATOM 3230 C C . GLY A 1 418 ? -14.877 9.715 23.208 1.00 97.44 418 GLY A C 1
ATOM 3231 O O . GLY A 1 418 ? -14.050 8.816 23.055 1.00 97.44 418 GLY A O 1
ATOM 3232 N N . VAL A 1 419 ? -14.538 10.946 23.601 1.00 97.06 419 VAL A N 1
ATOM 3233 C CA . VAL A 1 419 ? -13.177 11.350 24.001 1.00 97.06 419 VAL A CA 1
ATOM 3234 C C . VAL A 1 419 ? -12.794 10.660 25.317 1.00 97.06 419 VAL A C 1
ATOM 3236 O O . VAL A 1 419 ? -13.636 10.452 26.189 1.00 97.06 419 VAL A O 1
ATOM 3239 N N . GLY A 1 420 ? -11.520 10.303 25.463 1.00 96.38 420 GLY A N 1
ATOM 3240 C CA . GLY A 1 420 ? -10.959 9.604 26.613 1.00 96.38 420 GLY A CA 1
ATOM 3241 C C . GLY A 1 420 ? -10.774 8.102 26.382 1.00 96.38 420 GLY A C 1
ATOM 3242 O O . GLY A 1 420 ? -10.436 7.644 25.285 1.00 96.38 420 GLY A O 1
ATOM 3243 N N . LYS A 1 421 ? -10.956 7.332 27.458 1.00 96.81 421 LYS A N 1
ATOM 3244 C CA . LYS A 1 421 ? -10.638 5.899 27.540 1.00 96.81 421 LYS A CA 1
ATOM 3245 C C . LYS A 1 421 ? -11.598 5.043 26.719 1.00 96.81 421 LYS A C 1
ATOM 3247 O O . LYS A 1 421 ? -12.813 5.158 26.867 1.00 96.81 421 LYS A O 1
ATOM 3252 N N . GLN A 1 422 ? -11.043 4.113 25.947 1.00 98.12 422 GLN A N 1
ATOM 3253 C CA . GLN A 1 422 ? -11.801 3.100 25.208 1.00 98.12 422 GLN A CA 1
ATOM 3254 C C . GLN A 1 422 ? -11.649 1.750 25.923 1.00 98.12 422 GLN A C 1
ATOM 3256 O O . GLN A 1 422 ? -10.523 1.276 26.103 1.00 98.12 422 GLN A O 1
ATOM 3261 N N . LYS A 1 423 ? -12.749 1.141 26.376 1.00 98.38 423 LYS A N 1
ATOM 3262 C CA . LYS A 1 423 ? -12.740 -0.151 27.088 1.00 98.38 423 LYS A CA 1
ATOM 3263 C C . LYS A 1 423 ? -13.724 -1.123 26.469 1.00 98.38 423 LYS A C 1
ATOM 3265 O O . LYS A 1 423 ? -14.783 -0.725 25.991 1.00 98.38 423 LYS A O 1
ATOM 3270 N N . PHE A 1 424 ? -13.399 -2.404 26.556 1.00 98.50 424 PHE A N 1
ATOM 3271 C CA . PHE A 1 424 ? -14.164 -3.462 25.920 1.00 98.50 424 PHE A CA 1
ATOM 3272 C C . PHE A 1 424 ? -14.280 -4.663 26.855 1.00 98.50 424 PHE A C 1
ATOM 3274 O O . PHE A 1 424 ? -13.329 -5.001 27.562 1.00 98.50 424 PHE A O 1
ATOM 3281 N N . ALA A 1 425 ? -15.434 -5.321 26.828 1.00 98.25 425 ALA A N 1
ATOM 3282 C CA . ALA A 1 425 ? -15.665 -6.596 27.488 1.00 98.25 425 ALA A CA 1
ATOM 3283 C C . ALA A 1 425 ? -16.531 -7.500 26.605 1.00 98.25 425 ALA A C 1
ATOM 3285 O O . ALA A 1 425 ? -17.436 -7.035 25.914 1.00 98.25 425 ALA A O 1
ATOM 3286 N N . VAL A 1 426 ? -16.270 -8.801 26.646 1.00 98.56 426 VAL A N 1
ATOM 3287 C CA . VAL A 1 426 ? -17.143 -9.846 26.117 1.00 98.56 426 VAL A CA 1
ATOM 3288 C C . VAL A 1 426 ? -17.559 -10.699 27.300 1.00 98.56 426 VAL A C 1
ATOM 3290 O O . VAL A 1 426 ? -16.714 -11.320 27.942 1.00 98.56 426 VAL A O 1
ATOM 3293 N N . SER A 1 427 ? -18.856 -10.729 27.586 1.00 98.12 427 SER A N 1
ATOM 3294 C CA . SER A 1 427 ? -19.425 -11.408 28.747 1.00 98.12 427 SER A CA 1
ATOM 3295 C C . SER A 1 427 ? -20.311 -12.583 28.337 1.00 98.12 427 SER A C 1
ATOM 3297 O O . SER A 1 427 ? -21.069 -12.517 27.367 1.00 98.12 427 SER A O 1
ATOM 3299 N N . ARG A 1 428 ? -20.228 -13.687 29.079 1.00 97.44 428 ARG A N 1
ATOM 3300 C CA . ARG A 1 428 ? -21.051 -14.890 28.895 1.00 97.44 428 ARG A CA 1
ATOM 3301 C C . ARG A 1 428 ? -21.472 -15.392 30.274 1.00 97.44 428 ARG A C 1
ATOM 3303 O O . ARG A 1 428 ? -20.648 -15.495 31.174 1.00 97.44 428 ARG A O 1
ATOM 3310 N N . ASN A 1 429 ? -22.765 -15.656 30.468 1.00 94.00 429 ASN A N 1
ATOM 3311 C CA . ASN A 1 429 ? -23.345 -16.063 31.761 1.00 94.00 429 ASN A CA 1
ATOM 3312 C C . ASN A 1 429 ? -23.009 -15.120 32.944 1.00 94.00 429 ASN A C 1
ATOM 3314 O O . ASN A 1 429 ? -22.898 -15.565 34.083 1.00 94.00 429 ASN A O 1
ATOM 3318 N N . GLY A 1 430 ? -22.836 -13.818 32.681 1.00 90.25 430 GLY A N 1
ATOM 3319 C CA . GLY A 1 430 ? -22.489 -12.823 33.706 1.00 90.25 430 GLY A CA 1
ATOM 3320 C C . GLY A 1 430 ? -21.020 -12.831 34.150 1.00 90.25 430 GLY A C 1
ATOM 3321 O O . GLY A 1 430 ? -20.715 -12.272 35.198 1.00 90.25 430 GLY A O 1
ATOM 3322 N N . GLN A 1 431 ? -20.124 -13.464 33.386 1.00 95.06 431 GLN A N 1
ATOM 3323 C CA . GLN A 1 431 ? -18.671 -13.413 33.574 1.00 95.06 431 GLN A CA 1
ATOM 3324 C C . GLN A 1 431 ? -18.003 -12.870 32.308 1.00 95.06 431 GLN A C 1
ATOM 3326 O O . GLN A 1 431 ? -18.382 -13.265 31.203 1.00 95.06 431 GLN A O 1
ATOM 3331 N N . ASP A 1 432 ? -17.004 -12.003 32.459 1.00 96.75 432 ASP A N 1
ATOM 3332 C CA . ASP A 1 432 ? -16.184 -11.534 31.339 1.00 96.75 432 ASP A CA 1
ATOM 3333 C C . ASP A 1 432 ? -15.215 -12.642 30.909 1.00 96.75 432 ASP A C 1
ATOM 3335 O O . ASP A 1 432 ? -14.368 -13.081 31.685 1.00 96.75 432 ASP A O 1
ATOM 3339 N N . ILE A 1 433 ? -15.342 -13.098 29.661 1.00 97.38 433 ILE A N 1
ATOM 3340 C CA . ILE A 1 433 ? -14.430 -14.071 29.036 1.00 97.38 433 ILE A CA 1
ATOM 3341 C C . ILE A 1 433 ? -13.260 -13.381 28.322 1.00 97.38 433 ILE A C 1
ATOM 3343 O O . ILE A 1 433 ? -12.206 -13.981 28.139 1.00 97.38 433 ILE A O 1
ATOM 3347 N N . LEU A 1 434 ? -13.447 -12.114 27.942 1.00 97.88 434 LEU A N 1
ATOM 3348 C CA . LEU A 1 434 ? -12.434 -11.200 27.424 1.00 97.88 434 LEU A CA 1
ATOM 3349 C C . LEU A 1 434 ? -12.737 -9.817 28.003 1.00 97.88 434 LEU A C 1
ATOM 3351 O O . LEU A 1 434 ? -13.881 -9.378 27.926 1.00 97.88 434 LEU A O 1
ATOM 3355 N N . SER A 1 435 ? -11.747 -9.095 28.520 1.00 97.62 435 SER A N 1
ATOM 3356 C CA . SER A 1 435 ? -11.909 -7.674 28.849 1.00 97.62 435 SER A CA 1
ATOM 3357 C C . SER A 1 435 ? -10.579 -6.924 28.781 1.00 97.62 435 SER A C 1
ATOM 3359 O O . SER A 1 435 ? -9.505 -7.526 28.834 1.00 97.62 435 SER A O 1
ATOM 3361 N N . GLY A 1 436 ? -10.643 -5.604 28.605 1.00 97.12 436 GLY A N 1
ATOM 3362 C CA . GLY A 1 436 ? -9.458 -4.752 28.571 1.00 97.12 436 GLY A CA 1
ATOM 3363 C C . GLY A 1 436 ? -9.753 -3.282 28.279 1.00 97.12 436 GLY A C 1
ATOM 3364 O O . GLY A 1 436 ? -10.864 -2.894 27.919 1.00 97.12 436 GLY A O 1
ATOM 3365 N N . THR A 1 437 ? -8.724 -2.456 28.446 1.00 96.69 437 THR A N 1
ATOM 3366 C CA . THR A 1 437 ? -8.703 -1.038 28.055 1.00 96.69 437 THR A CA 1
ATOM 3367 C C . THR A 1 437 ? -7.691 -0.878 26.927 1.00 96.69 437 THR A C 1
ATOM 3369 O O . THR A 1 437 ? -6.645 -1.525 26.957 1.00 96.69 437 THR A O 1
ATOM 3372 N N . SER A 1 438 ? -7.998 -0.049 25.934 1.00 96.75 438 SER A N 1
ATOM 3373 C CA . SER A 1 438 ? -7.058 0.259 24.858 1.00 96.75 438 SER A CA 1
ATOM 3374 C C . SER A 1 438 ? -5.852 1.055 25.362 1.00 96.75 438 SER A C 1
ATOM 3376 O O . SER A 1 438 ? -5.943 1.792 26.344 1.00 96.75 438 SER A O 1
ATOM 3378 N N . LEU A 1 439 ? -4.725 0.932 24.660 1.00 94.56 439 LEU A N 1
ATOM 3379 C CA . LEU A 1 439 ? -3.495 1.667 24.960 1.00 94.56 439 LEU A CA 1
ATOM 3380 C C . LEU A 1 439 ? -3.489 3.093 24.383 1.00 94.56 439 LEU A C 1
ATOM 3382 O O . LEU A 1 439 ? -2.659 3.900 24.794 1.00 94.56 439 LEU A O 1
ATOM 3386 N N . LYS A 1 440 ? -4.404 3.414 23.456 1.00 94.50 440 LYS A N 1
ATOM 3387 C CA . LYS A 1 440 ? -4.541 4.750 22.855 1.00 94.50 440 LYS A CA 1
ATOM 3388 C C . LYS A 1 440 ? -5.903 5.352 23.198 1.00 94.50 440 LYS A C 1
ATOM 3390 O O . LYS A 1 440 ? -6.928 4.882 22.705 1.00 94.50 440 LYS A O 1
ATOM 3395 N N . ASP A 1 441 ? -5.922 6.381 24.038 1.00 95.12 441 ASP A N 1
ATOM 3396 C CA . ASP A 1 441 ? -7.139 7.157 24.301 1.00 95.12 441 ASP A CA 1
ATOM 3397 C C . ASP A 1 441 ? -7.506 8.000 23.060 1.00 95.12 441 ASP A C 1
ATOM 3399 O O . ASP A 1 441 ? -6.638 8.357 22.261 1.00 95.12 441 ASP A O 1
ATOM 3403 N N . ILE A 1 442 ? -8.793 8.314 22.893 1.00 97.19 442 ILE A N 1
ATOM 3404 C CA . ILE A 1 442 ? -9.277 9.230 21.846 1.00 97.19 442 ILE A CA 1
ATOM 3405 C C . ILE A 1 442 ? -9.206 10.654 22.392 1.00 97.19 442 ILE A C 1
ATOM 3407 O O . ILE A 1 442 ? -9.650 10.893 23.513 1.00 97.19 442 ILE A O 1
ATOM 3411 N N . VAL A 1 443 ? -8.668 11.603 21.629 1.00 95.88 443 VAL A N 1
ATOM 3412 C CA . VAL A 1 443 ? -8.380 12.964 22.107 1.00 95.88 443 VAL A CA 1
ATOM 3413 C C . VAL A 1 443 ? -9.018 14.052 21.242 1.00 95.88 443 VAL A C 1
ATOM 3415 O O . VAL A 1 443 ? -9.334 13.863 20.069 1.00 95.88 443 VAL A O 1
ATOM 3418 N N . ASP A 1 444 ? -9.194 15.220 21.848 1.00 95.94 444 ASP A N 1
ATOM 3419 C CA . ASP A 1 444 ? -9.649 16.481 21.255 1.00 95.94 444 ASP A CA 1
ATOM 3420 C C . ASP A 1 444 ? -8.476 17.424 20.911 1.00 95.94 444 ASP A C 1
ATOM 3422 O O . ASP A 1 444 ? -8.656 18.626 20.728 1.00 95.94 444 ASP A O 1
ATOM 3426 N N . THR A 1 445 ? -7.261 16.877 20.803 1.00 93.75 445 THR A N 1
ATOM 3427 C CA . THR A 1 445 ? -6.025 17.614 20.508 1.00 93.75 445 THR A CA 1
ATOM 3428 C C . THR A 1 445 ? -5.282 17.010 19.318 1.00 93.75 445 THR A C 1
ATOM 3430 O O . THR A 1 445 ? -5.282 15.798 19.102 1.00 93.75 445 THR A O 1
ATOM 3433 N N . CYS A 1 446 ? -4.641 17.863 18.517 1.00 93.00 446 CYS A N 1
ATOM 3434 C CA . CYS A 1 446 ? -3.932 17.447 17.308 1.00 93.00 446 CYS A CA 1
ATOM 3435 C C . CYS A 1 446 ? -2.611 16.748 17.660 1.00 93.00 446 CYS A C 1
ATOM 3437 O O . CYS A 1 446 ? -1.603 17.401 17.940 1.00 93.00 446 CYS A O 1
ATOM 3439 N N . ILE A 1 447 ? -2.606 15.413 17.635 1.00 90.81 447 ILE A N 1
ATOM 3440 C CA . ILE A 1 447 ? -1.391 14.600 17.793 1.00 90.81 447 ILE A CA 1
ATOM 3441 C C . ILE A 1 447 ? -0.392 14.993 16.695 1.00 90.81 447 ILE A C 1
ATOM 3443 O O . ILE A 1 447 ? -0.762 15.104 15.528 1.00 90.81 447 ILE A O 1
ATOM 3447 N N . CYS A 1 448 ? 0.862 15.262 17.076 1.00 90.81 448 CYS A N 1
ATOM 3448 C CA . CYS A 1 448 ? 1.900 15.816 16.190 1.00 90.81 448 CYS A CA 1
ATOM 3449 C C . CYS A 1 448 ? 1.518 17.157 15.508 1.00 90.81 448 CYS A C 1
ATOM 3451 O O . CYS A 1 448 ? 2.219 17.610 14.612 1.00 90.81 448 CYS A O 1
ATOM 3453 N N . GLY A 1 449 ? 0.422 17.809 15.916 1.00 93.94 449 GLY A N 1
ATOM 3454 C CA . GLY A 1 449 ? -0.118 19.006 15.266 1.00 93.94 449 GLY A CA 1
ATOM 3455 C C . GLY A 1 449 ? -0.876 18.761 13.953 1.00 93.94 449 GLY A C 1
ATOM 3456 O O . GLY A 1 449 ? -1.228 19.745 13.307 1.00 93.94 449 GLY A O 1
ATOM 3457 N N . ILE A 1 450 ? -1.137 17.508 13.557 1.00 95.44 450 ILE A N 1
ATOM 3458 C CA . ILE A 1 450 ? -1.645 17.154 12.215 1.00 95.44 450 ILE A CA 1
ATOM 3459 C C . ILE A 1 450 ? -3.011 16.454 12.207 1.00 95.44 450 ILE A C 1
ATOM 3461 O O . ILE A 1 450 ? -3.465 15.900 13.214 1.00 95.44 450 ILE A O 1
ATOM 3465 N N . TYR A 1 451 ? -3.626 16.402 11.025 1.00 96.94 451 TYR A N 1
ATOM 3466 C CA . TYR A 1 451 ? -4.805 15.602 10.709 1.00 96.94 451 TYR A CA 1
ATOM 3467 C C . TYR A 1 451 ? -4.489 14.101 10.572 1.00 96.94 451 TYR A C 1
ATOM 3469 O O . TYR A 1 451 ? -4.500 13.533 9.482 1.00 96.94 451 TYR A O 1
ATOM 3477 N N . ASN A 1 452 ? -4.254 13.419 11.698 1.00 95.69 452 ASN A N 1
ATOM 3478 C CA . ASN A 1 452 ? -4.070 11.965 11.706 1.00 95.69 452 ASN A CA 1
ATOM 3479 C C . ASN A 1 452 ? -5.401 11.209 11.474 1.00 95.69 452 ASN A C 1
ATOM 3481 O O . ASN A 1 452 ? -6.204 11.051 12.394 1.00 95.69 452 ASN A O 1
ATOM 3485 N N . PHE A 1 453 ? -5.596 10.711 10.247 1.00 97.94 453 PHE A N 1
ATOM 3486 C CA . PHE A 1 453 ? -6.725 9.860 9.844 1.00 97.94 453 PHE A CA 1
ATOM 3487 C C . PHE A 1 453 ? -6.407 8.352 9.804 1.00 97.94 453 PHE A C 1
ATOM 3489 O O . PHE A 1 453 ? -7.269 7.550 9.429 1.00 97.94 453 PHE A O 1
ATOM 3496 N N . ASN A 1 454 ? -5.214 7.943 10.244 1.00 97.94 454 ASN A N 1
ATOM 3497 C CA . ASN A 1 454 ? -4.892 6.536 10.472 1.00 97.94 454 ASN A CA 1
ATOM 3498 C C . ASN A 1 454 ? -5.695 5.982 11.671 1.00 97.94 454 ASN A C 1
ATOM 3500 O O . ASN A 1 454 ? -6.130 6.735 12.550 1.00 97.94 454 ASN A O 1
ATOM 3504 N N . ALA A 1 455 ? -5.901 4.668 11.717 1.00 97.94 455 ALA A N 1
ATOM 3505 C CA . ALA A 1 455 ? -6.608 4.005 12.805 1.00 97.94 455 ALA A CA 1
ATOM 3506 C C . ALA A 1 455 ? -5.638 3.418 13.840 1.00 97.94 455 ALA A C 1
ATOM 3508 O O . ALA A 1 455 ? -4.576 2.904 13.514 1.00 97.94 455 ALA A O 1
ATOM 3509 N N . TYR A 1 456 ? -6.041 3.415 15.107 1.00 98.31 456 TYR A N 1
ATOM 3510 C CA . TYR A 1 456 ? -5.477 2.488 16.084 1.00 98.31 456 TYR A CA 1
ATOM 3511 C C . TYR A 1 456 ? -6.253 1.171 16.015 1.00 98.31 456 TYR A C 1
ATOM 3513 O O . TYR A 1 456 ? -7.482 1.212 16.077 1.00 98.31 456 TYR A O 1
ATOM 3521 N N . VAL A 1 457 ? -5.573 0.019 15.957 1.00 98.62 457 VAL A N 1
ATOM 3522 C CA . VAL A 1 457 ? -6.212 -1.309 16.000 1.00 98.62 457 VAL A CA 1
ATOM 3523 C C . VAL A 1 457 ? -5.734 -2.081 17.227 1.00 98.62 457 VAL A C 1
ATOM 3525 O O . VAL A 1 457 ? -4.538 -2.244 17.461 1.00 98.62 457 VAL A O 1
ATOM 3528 N N . GLY A 1 458 ? -6.673 -2.599 18.014 1.00 97.44 458 GLY A N 1
ATOM 3529 C CA . GLY A 1 458 ? -6.386 -3.420 19.186 1.00 97.44 458 GLY A CA 1
ATOM 3530 C C . GLY A 1 458 ? -7.120 -4.757 19.173 1.00 97.44 458 GLY A C 1
ATOM 3531 O O . GLY A 1 458 ? -8.072 -4.968 18.418 1.00 97.44 458 GLY A O 1
ATOM 3532 N N . THR A 1 459 ? -6.669 -5.670 20.034 1.00 97.44 459 THR A N 1
ATOM 3533 C CA . THR A 1 459 ? -7.277 -6.992 20.232 1.00 97.44 459 THR A CA 1
ATOM 3534 C C . THR A 1 459 ? -7.519 -7.275 21.712 1.00 97.44 459 THR A C 1
ATOM 3536 O O . THR A 1 459 ? -6.770 -6.809 22.570 1.00 97.44 459 THR A O 1
ATOM 3539 N N . LEU A 1 460 ? -8.533 -8.088 22.005 1.00 97.69 460 LEU A N 1
ATOM 3540 C CA . LEU A 1 460 ? -8.650 -8.886 23.222 1.00 97.69 460 LEU A CA 1
ATOM 3541 C C . LEU A 1 460 ? -8.616 -10.382 22.838 1.00 97.69 460 LEU A C 1
ATOM 3543 O O . LEU A 1 460 ? -9.353 -10.754 21.922 1.00 97.69 460 LEU A O 1
ATOM 3547 N N . PRO A 1 461 ? -7.826 -11.243 23.512 1.00 96.31 461 PRO A N 1
ATOM 3548 C CA . PRO A 1 461 ? -6.851 -10.905 24.550 1.00 96.31 461 PRO A CA 1
ATOM 3549 C C . PRO A 1 461 ? -5.806 -9.889 24.066 1.00 96.31 461 PRO A C 1
ATOM 3551 O O . PRO A 1 461 ? -5.473 -9.837 22.879 1.00 96.31 461 PRO A O 1
ATOM 3554 N N . ALA A 1 462 ? -5.351 -9.032 24.981 1.00 92.19 462 ALA A N 1
ATOM 3555 C CA . ALA A 1 462 ? -4.352 -8.020 24.662 1.00 92.19 462 ALA A CA 1
ATOM 3556 C C . ALA A 1 462 ? -3.001 -8.697 24.357 1.00 92.19 462 ALA A C 1
ATOM 3558 O O . ALA A 1 462 ? -2.634 -9.639 25.070 1.00 92.19 462 ALA A O 1
ATOM 3559 N N . PRO A 1 463 ? -2.245 -8.248 23.337 1.00 88.75 463 PRO A N 1
ATOM 3560 C CA . PRO A 1 463 ? -0.914 -8.777 23.069 1.00 88.75 463 PRO A CA 1
ATOM 3561 C C . PRO A 1 463 ? 0.021 -8.564 24.267 1.00 88.75 463 PRO A C 1
ATOM 3563 O O . PRO A 1 463 ? -0.030 -7.535 24.938 1.00 88.75 463 PRO A O 1
ATOM 3566 N N . THR A 1 464 ? 0.910 -9.524 24.524 1.00 86.56 464 THR A N 1
ATOM 3567 C CA . THR A 1 464 ? 1.900 -9.447 25.617 1.00 86.56 464 THR A CA 1
ATOM 3568 C C . THR A 1 464 ? 3.040 -8.462 25.339 1.00 86.56 464 THR A C 1
ATOM 3570 O O . THR A 1 464 ? 3.823 -8.158 26.240 1.00 86.56 464 THR A O 1
ATOM 3573 N N . THR A 1 465 ? 3.137 -7.957 24.108 1.00 88.00 465 THR A N 1
ATOM 3574 C CA . THR A 1 465 ? 4.118 -6.972 23.648 1.00 88.00 465 THR A CA 1
ATOM 3575 C C . THR A 1 465 ? 3.425 -5.858 22.865 1.00 88.00 465 THR A C 1
ATOM 3577 O O . THR A 1 465 ? 2.444 -6.086 22.160 1.00 88.00 465 THR A O 1
ATOM 3580 N N . ILE A 1 466 ? 3.944 -4.634 22.981 1.00 88.81 466 ILE A N 1
ATOM 3581 C CA . ILE A 1 466 ? 3.470 -3.482 22.205 1.00 88.81 466 ILE A CA 1
ATOM 3582 C C . ILE A 1 466 ? 4.296 -3.420 20.920 1.00 88.81 466 ILE A C 1
ATOM 3584 O O . ILE A 1 466 ? 5.507 -3.217 20.985 1.00 88.81 466 ILE A O 1
ATOM 3588 N N . ASP A 1 467 ? 3.643 -3.588 19.773 1.00 94.00 467 ASP A N 1
ATOM 3589 C CA . ASP A 1 467 ? 4.255 -3.452 18.447 1.00 94.00 467 ASP A CA 1
ATOM 3590 C C . ASP A 1 467 ? 4.544 -1.975 18.118 1.00 94.00 467 ASP A C 1
ATOM 3592 O O . ASP A 1 467 ? 3.731 -1.099 18.426 1.00 94.00 467 ASP A O 1
ATOM 3596 N N . ARG A 1 468 ? 5.726 -1.688 17.554 1.00 93.00 468 ARG A N 1
ATOM 3597 C CA . ARG A 1 468 ? 6.265 -0.327 17.364 1.00 93.00 468 ARG A CA 1
ATOM 3598 C C . ARG A 1 468 ? 7.225 -0.249 16.188 1.00 93.00 468 ARG A C 1
ATOM 3600 O O . ARG A 1 468 ? 7.919 -1.216 15.896 1.00 93.00 468 ARG A O 1
ATOM 3607 N N . LEU A 1 469 ? 7.320 0.944 15.607 1.00 94.00 469 LEU A N 1
ATOM 3608 C CA . LEU A 1 469 ? 8.313 1.287 14.593 1.00 94.00 469 LEU A CA 1
ATOM 3609 C C . LEU A 1 469 ? 9.741 1.068 15.119 1.00 94.00 469 LEU A C 1
ATOM 3611 O O . LEU A 1 469 ? 10.063 1.430 16.254 1.00 94.00 469 LEU A O 1
ATOM 3615 N N . GLN A 1 470 ? 10.598 0.501 14.270 1.00 92.50 470 GLN A N 1
ATOM 3616 C CA . GLN A 1 470 ? 12.044 0.424 14.502 1.00 92.50 470 GLN A CA 1
ATOM 3617 C C . GLN A 1 470 ? 12.689 1.822 14.385 1.00 92.50 470 GLN A C 1
ATOM 3619 O O . GLN A 1 470 ? 12.108 2.697 13.744 1.00 92.50 470 GLN A O 1
ATOM 3624 N N . PRO A 1 471 ? 13.913 2.062 14.905 1.00 92.00 471 PRO A N 1
ATOM 3625 C CA . PRO A 1 471 ? 14.569 3.376 14.832 1.00 92.00 471 PRO A CA 1
ATOM 3626 C C . PRO A 1 471 ? 14.667 3.987 13.421 1.00 92.00 471 PRO A C 1
ATOM 3628 O O . PRO A 1 471 ? 14.546 5.200 13.269 1.00 92.00 471 PRO A O 1
ATOM 3631 N N . ALA A 1 472 ? 14.833 3.160 12.383 1.00 93.25 472 ALA A N 1
ATOM 3632 C CA . ALA A 1 472 ? 14.853 3.604 10.984 1.00 93.25 472 ALA A CA 1
ATOM 3633 C C . ALA A 1 472 ? 13.479 4.088 10.469 1.00 93.25 472 ALA A C 1
ATOM 3635 O O . ALA A 1 472 ? 13.432 4.937 9.581 1.00 93.25 472 ALA A O 1
ATOM 3636 N N . GLY A 1 473 ? 12.384 3.609 11.069 1.00 93.00 473 GLY A N 1
ATOM 3637 C CA . GLY A 1 473 ? 11.004 4.044 10.832 1.00 93.00 473 GLY A CA 1
ATOM 3638 C C . GLY A 1 473 ? 10.619 5.337 11.565 1.00 93.00 473 GLY A C 1
ATOM 3639 O O . GLY A 1 473 ? 9.447 5.683 11.588 1.00 93.00 473 GLY A O 1
ATOM 3640 N N . TYR A 1 474 ? 11.576 6.051 12.172 1.00 91.88 474 TYR A N 1
ATOM 3641 C CA . TYR A 1 474 ? 11.375 7.383 12.770 1.00 91.88 474 TYR A CA 1
ATOM 3642 C C . TYR A 1 474 ? 12.231 8.488 12.117 1.00 91.88 474 TYR A C 1
ATOM 3644 O O . TYR A 1 474 ? 12.242 9.625 12.595 1.00 91.88 474 TYR A O 1
ATOM 3652 N N . ALA A 1 475 ? 12.986 8.181 11.055 1.00 91.94 475 ALA A N 1
ATOM 3653 C CA . ALA A 1 475 ? 14.005 9.074 10.485 1.00 91.94 475 ALA A CA 1
ATOM 3654 C C . ALA A 1 475 ? 13.459 10.395 9.892 1.00 91.94 475 ALA A C 1
ATOM 3656 O O . ALA A 1 475 ? 14.203 11.370 9.743 1.00 91.94 475 ALA A O 1
ATOM 3657 N N . MET A 1 476 ? 12.164 10.452 9.576 1.00 92.50 476 MET A N 1
ATOM 3658 C CA . MET A 1 476 ? 11.462 11.614 9.028 1.00 92.50 476 MET A CA 1
ATOM 3659 C C . MET A 1 476 ? 10.393 12.189 9.970 1.00 92.50 476 MET A C 1
ATOM 3661 O O . MET A 1 476 ? 9.740 13.167 9.606 1.00 92.50 476 MET A O 1
ATOM 3665 N N . LEU A 1 477 ? 10.255 11.668 11.197 1.00 90.88 477 LEU A N 1
ATOM 3666 C CA . LEU A 1 477 ? 9.197 12.038 12.149 1.00 90.88 477 LEU A CA 1
ATOM 3667 C C . LEU A 1 477 ? 9.044 13.552 12.368 1.00 90.88 477 LEU A C 1
ATOM 3669 O O . LEU A 1 477 ? 7.930 14.062 12.401 1.00 90.88 477 LEU A O 1
ATOM 3673 N N . SER A 1 478 ? 10.149 14.281 12.527 1.00 89.31 478 SER A N 1
ATOM 3674 C CA . SER A 1 478 ? 10.138 15.733 12.758 1.00 89.31 478 SER A CA 1
ATOM 3675 C C . SER A 1 478 ? 10.135 16.574 11.476 1.00 89.31 478 SER A C 1
ATOM 3677 O O . SER A 1 478 ? 10.072 17.800 11.552 1.00 89.31 478 SER A O 1
ATOM 3679 N N . GLN A 1 479 ? 10.218 15.955 10.296 1.00 89.94 479 GLN A N 1
ATOM 3680 C CA . GLN A 1 479 ? 10.306 16.670 9.024 1.00 89.94 479 GLN A CA 1
ATOM 3681 C C . GLN A 1 479 ? 8.914 17.161 8.603 1.00 89.94 479 GLN A C 1
ATOM 3683 O O . GLN A 1 479 ? 7.946 16.409 8.620 1.00 89.94 479 GLN A O 1
ATOM 3688 N N . GLY A 1 480 ? 8.789 18.446 8.264 1.00 85.00 480 GLY A N 1
ATOM 3689 C CA . GLY A 1 480 ? 7.511 19.088 7.923 1.00 85.00 480 GLY A CA 1
ATOM 3690 C C . GLY A 1 480 ? 6.644 19.501 9.122 1.00 85.00 480 GLY A C 1
ATOM 3691 O O . GLY A 1 480 ? 5.970 20.526 9.034 1.00 85.00 480 GLY A O 1
ATOM 3692 N N . LEU A 1 481 ? 6.685 18.770 10.246 1.00 90.94 481 LEU A N 1
ATOM 3693 C CA . LEU A 1 481 ? 5.890 19.081 11.444 1.00 90.94 481 LEU A CA 1
ATOM 3694 C C . LEU A 1 481 ? 6.143 20.504 11.971 1.00 90.94 481 LEU A C 1
ATOM 3696 O O . LEU A 1 481 ? 7.284 20.909 12.193 1.00 90.94 481 LEU A O 1
ATOM 3700 N N . LYS A 1 482 ? 5.061 21.243 12.256 1.00 89.94 482 LYS A N 1
ATOM 3701 C CA . LYS A 1 482 ? 5.128 22.571 12.900 1.00 89.94 482 LYS A CA 1
ATOM 3702 C C . LYS A 1 482 ? 5.158 22.494 14.432 1.00 89.94 482 LYS A C 1
ATOM 3704 O O . LYS A 1 482 ? 5.511 23.475 15.082 1.00 89.94 482 LYS A O 1
ATOM 3709 N N . VAL A 1 483 ? 4.779 21.349 15.006 1.00 87.69 483 VAL A N 1
ATOM 3710 C CA . VAL A 1 483 ? 4.719 21.089 16.453 1.00 87.69 483 VAL A CA 1
ATOM 3711 C C . VAL A 1 483 ? 5.308 19.709 16.737 1.00 87.69 483 VAL A C 1
ATOM 3713 O O . VAL A 1 483 ? 4.971 18.739 16.063 1.00 87.69 483 VAL A O 1
ATOM 3716 N N . SER A 1 484 ? 6.170 19.601 17.748 1.00 79.44 484 SER A N 1
ATOM 3717 C CA . SER A 1 484 ? 6.729 18.314 18.175 1.00 79.44 484 SER A CA 1
ATOM 3718 C C . SER A 1 484 ? 5.641 17.397 18.737 1.00 79.44 484 SER A C 1
ATOM 3720 O O . SER A 1 484 ? 4.981 17.743 19.717 1.00 79.44 484 SER A O 1
ATOM 3722 N N . GLY A 1 485 ? 5.480 16.211 18.151 1.00 71.00 485 GLY A N 1
ATOM 3723 C CA . GLY A 1 485 ? 4.628 15.160 18.706 1.00 71.00 485 GLY A CA 1
ATOM 3724 C C . GLY A 1 485 ? 5.255 14.448 19.915 1.00 71.00 485 GLY A C 1
ATOM 3725 O O . GLY A 1 485 ? 6.482 14.417 20.041 1.00 71.00 485 GLY A O 1
ATOM 3726 N N . PRO A 1 486 ? 4.439 13.845 20.801 1.00 73.00 486 PRO A N 1
ATOM 3727 C CA . PRO A 1 486 ? 4.928 12.871 21.774 1.00 73.00 486 PRO A CA 1
ATOM 3728 C C . PRO A 1 486 ? 5.365 11.582 21.059 1.00 73.00 486 PRO A C 1
ATOM 3730 O O . PRO A 1 486 ? 4.872 11.280 19.973 1.00 73.00 486 PRO A O 1
ATOM 3733 N N . THR A 1 487 ? 6.248 10.791 21.677 1.00 65.50 487 THR A N 1
ATOM 3734 C CA . THR A 1 487 ? 6.664 9.485 21.134 1.00 65.50 487 THR A CA 1
ATOM 3735 C C . THR A 1 487 ? 6.372 8.337 22.099 1.00 65.50 487 THR A C 1
ATOM 3737 O O . THR A 1 487 ? 6.408 8.522 23.315 1.00 65.50 487 THR A O 1
ATOM 3740 N N . ASN A 1 488 ? 6.105 7.139 21.560 1.00 65.06 488 ASN A N 1
ATOM 3741 C CA . ASN A 1 488 ? 5.876 5.900 22.323 1.00 65.06 488 ASN A CA 1
ATOM 3742 C C . ASN A 1 488 ? 4.746 6.002 23.377 1.00 65.06 488 ASN A C 1
ATOM 3744 O O . ASN A 1 488 ? 4.860 5.496 24.497 1.00 65.06 488 ASN A O 1
ATOM 3748 N N . THR A 1 489 ? 3.641 6.656 23.021 1.00 72.62 489 THR A N 1
ATOM 3749 C CA . THR A 1 489 ? 2.512 6.990 23.909 1.00 72.62 489 THR A CA 1
ATOM 3750 C C . THR A 1 489 ? 1.788 5.777 24.500 1.00 72.62 489 THR A C 1
ATOM 3752 O O . THR A 1 489 ? 1.216 5.882 25.584 1.00 72.62 489 THR A O 1
ATOM 3755 N N . LEU A 1 490 ? 1.857 4.605 23.856 1.00 78.62 490 LEU A N 1
ATOM 3756 C CA . LEU A 1 490 ? 1.165 3.383 24.301 1.00 78.62 490 LEU A CA 1
ATOM 3757 C C . LEU A 1 490 ? 1.733 2.771 25.599 1.00 78.62 490 LEU A C 1
ATOM 3759 O O . LEU A 1 490 ? 1.160 1.824 26.133 1.00 78.62 490 LEU A O 1
ATOM 3763 N N . ASN A 1 491 ? 2.856 3.278 26.124 1.00 59.53 491 ASN A N 1
ATOM 3764 C CA . ASN A 1 491 ? 3.587 2.682 27.254 1.00 59.53 491 ASN A CA 1
ATOM 3765 C C . ASN A 1 491 ? 2.935 2.908 28.643 1.00 59.53 491 ASN A C 1
ATOM 3767 O O . ASN A 1 491 ? 3.554 2.634 29.669 1.00 59.53 491 ASN A O 1
ATOM 3771 N N . GLY A 1 492 ? 1.691 3.400 28.702 1.00 47.75 492 GLY A N 1
ATOM 3772 C CA . GLY A 1 492 ? 0.992 3.821 29.928 1.00 47.75 492 GLY A CA 1
ATOM 3773 C C . GLY A 1 492 ? 0.582 2.717 30.919 1.00 47.75 492 GLY A C 1
ATOM 3774 O O . GLY A 1 492 ? -0.167 3.004 31.851 1.00 47.75 492 GLY A O 1
ATOM 3775 N N . GLY A 1 493 ? 1.032 1.469 30.742 1.00 34.09 493 GLY A N 1
ATOM 3776 C CA . GLY A 1 493 ? 0.660 0.347 31.608 1.00 34.09 493 GLY A CA 1
ATOM 3777 C C . GLY A 1 493 ? 1.532 -0.903 31.454 1.00 34.09 493 GLY A C 1
ATOM 3778 O O . GLY A 1 493 ? 1.244 -1.768 30.636 1.00 34.09 493 GLY A O 1
ATOM 3779 N N . THR A 1 494 ? 2.557 -1.025 32.303 1.00 31.70 494 THR A N 1
ATOM 3780 C CA . THR A 1 494 ? 3.193 -2.297 32.721 1.00 31.70 494 THR A CA 1
ATOM 3781 C C . THR A 1 494 ? 3.464 -3.360 31.637 1.00 31.70 494 THR A C 1
ATOM 3783 O O . THR A 1 494 ? 3.050 -4.511 31.779 1.00 31.70 494 THR A O 1
ATOM 3786 N N . ALA A 1 495 ? 4.260 -3.024 30.620 1.00 30.28 495 ALA A N 1
ATOM 3787 C CA . ALA A 1 495 ? 5.037 -4.009 29.858 1.00 30.28 495 ALA A CA 1
ATOM 3788 C C . ALA A 1 495 ? 6.511 -3.941 30.306 1.00 30.28 495 ALA A C 1
ATOM 3790 O O . ALA A 1 495 ? 7.027 -2.854 30.558 1.00 30.28 495 ALA A O 1
ATOM 3791 N N . LYS A 1 496 ? 7.195 -5.085 30.452 1.00 26.84 496 LYS A N 1
ATOM 3792 C CA . LYS A 1 496 ? 8.615 -5.104 30.853 1.00 26.84 496 LYS A CA 1
ATOM 3793 C C . LYS A 1 496 ? 9.512 -4.807 29.653 1.00 26.84 496 LYS A C 1
ATOM 3795 O O . LYS A 1 496 ? 9.507 -5.562 28.686 1.00 26.84 496 LYS A O 1
ATOM 3800 N N . GLU A 1 497 ? 10.321 -3.760 29.755 1.00 29.30 497 GLU A N 1
ATOM 3801 C CA . GLU A 1 497 ? 11.373 -3.464 28.782 1.00 29.30 497 GLU A CA 1
ATOM 3802 C C . GLU A 1 497 ? 12.524 -4.479 28.888 1.00 29.30 497 GLU A C 1
ATOM 3804 O O . GLU A 1 497 ? 12.921 -4.878 29.987 1.00 29.30 497 GLU A O 1
ATOM 3809 N N . PHE A 1 498 ? 13.085 -4.877 27.743 1.00 27.11 498 PHE A N 1
ATOM 3810 C CA . PHE A 1 498 ? 14.382 -5.554 27.683 1.00 27.11 498 PHE A CA 1
ATOM 3811 C C . PHE A 1 498 ? 15.490 -4.491 27.576 1.00 27.11 498 PHE A C 1
ATOM 3813 O O . PHE A 1 498 ? 15.468 -3.697 26.634 1.00 27.11 498 PHE A O 1
ATOM 3820 N N . PRO A 1 499 ? 16.466 -4.448 28.501 1.00 27.59 499 PRO A N 1
ATOM 3821 C CA . PRO A 1 499 ? 17.461 -3.383 28.526 1.00 27.59 499 PRO A CA 1
ATOM 3822 C C . PRO A 1 499 ? 18.594 -3.633 27.521 1.00 27.59 499 PRO A C 1
ATOM 3824 O O . PRO A 1 499 ? 19.536 -4.370 27.810 1.00 27.59 499 PRO A O 1
ATOM 3827 N N . TYR A 1 500 ? 18.555 -2.945 26.378 1.00 25.55 500 TYR A N 1
ATOM 3828 C CA . TYR A 1 500 ? 19.708 -2.814 25.482 1.00 25.55 500 TYR A CA 1
ATOM 3829 C C . TYR A 1 500 ? 20.198 -1.360 25.402 1.00 25.55 500 TYR A C 1
ATOM 3831 O O . TYR A 1 500 ? 19.708 -0.549 24.627 1.00 25.55 500 TYR A O 1
ATOM 3839 N N . LEU A 1 501 ? 21.223 -1.078 26.215 1.00 27.80 501 LEU A N 1
ATOM 3840 C CA . LEU A 1 501 ? 22.221 -0.014 26.031 1.00 27.80 501 LEU A CA 1
ATOM 3841 C C . LEU A 1 501 ? 21.714 1.431 25.833 1.00 27.80 501 LEU A C 1
ATOM 3843 O O . LEU A 1 501 ? 22.101 2.116 24.889 1.00 27.80 501 LEU A O 1
ATOM 3847 N N . VAL A 1 502 ? 21.011 1.962 26.838 1.00 28.88 502 VAL A N 1
ATOM 3848 C CA . VAL A 1 502 ? 21.032 3.409 27.130 1.00 28.88 502 VAL A CA 1
ATOM 3849 C C . VAL A 1 502 ? 21.875 3.651 28.384 1.00 28.88 502 VAL A C 1
ATOM 3851 O O . VAL A 1 502 ? 21.349 3.627 29.492 1.00 28.88 502 VAL A O 1
ATOM 3854 N N . ASN A 1 503 ? 23.193 3.823 28.212 1.00 24.11 503 ASN A N 1
ATOM 3855 C CA . ASN A 1 503 ? 24.092 4.505 29.161 1.00 24.11 503 ASN A CA 1
ATOM 3856 C C . ASN A 1 503 ? 25.539 4.556 28.633 1.00 24.11 503 ASN A C 1
ATOM 3858 O O . ASN A 1 503 ? 26.242 3.550 28.689 1.00 24.11 503 ASN A O 1
ATOM 3862 N N . ASN A 1 504 ? 25.983 5.729 28.159 1.00 24.62 504 ASN A N 1
ATOM 3863 C CA . ASN A 1 504 ? 27.362 6.236 28.310 1.00 24.62 504 ASN A CA 1
ATOM 3864 C C . ASN A 1 504 ? 27.509 7.638 27.690 1.00 24.62 504 ASN A C 1
ATOM 3866 O O . ASN A 1 504 ? 28.125 7.821 26.644 1.00 24.62 504 ASN A O 1
ATOM 3870 N N . LEU A 1 505 ? 26.928 8.645 28.346 1.00 29.23 505 LEU A N 1
ATOM 3871 C CA . LEU A 1 505 ? 27.169 10.056 28.037 1.00 29.23 505 LEU A CA 1
ATOM 3872 C C . LEU A 1 505 ? 26.807 10.908 29.261 1.00 29.23 505 LEU A C 1
ATOM 3874 O O . LEU A 1 505 ? 25.634 11.208 29.449 1.00 29.23 505 LEU A O 1
ATOM 3878 N N . LEU A 1 506 ? 27.809 11.219 30.104 1.00 27.92 506 LEU A N 1
ATOM 3879 C CA . LEU A 1 506 ? 27.921 12.386 31.012 1.00 27.92 506 LEU A CA 1
ATOM 3880 C C . LEU A 1 506 ? 28.993 12.155 32.107 1.00 27.92 506 LEU A C 1
ATOM 3882 O O . LEU A 1 506 ? 28.658 11.803 33.231 1.00 27.92 506 LEU A O 1
ATOM 3886 N N . THR A 1 507 ? 30.275 12.403 31.807 1.00 23.94 507 THR A N 1
ATOM 3887 C CA . THR A 1 507 ? 31.260 13.000 32.747 1.00 23.94 507 THR A CA 1
ATOM 3888 C C . THR A 1 507 ? 32.584 13.314 32.037 1.00 23.94 507 THR A C 1
ATOM 3890 O O . THR A 1 507 ? 33.365 12.412 31.761 1.00 23.94 507 THR A O 1
ATOM 3893 N N . LEU A 1 508 ? 32.851 14.603 31.784 1.00 23.98 508 LEU A N 1
ATOM 3894 C CA . LEU A 1 508 ? 34.103 15.338 32.077 1.00 23.98 508 LEU A CA 1
ATOM 3895 C C . LEU A 1 508 ? 34.203 16.614 31.221 1.00 23.98 508 LEU A C 1
ATOM 3897 O O . LEU A 1 508 ? 33.821 16.643 30.055 1.00 23.98 508 LEU A O 1
ATOM 3901 N N . SER A 1 509 ? 34.735 17.670 31.832 1.00 22.16 509 SER A N 1
ATOM 3902 C CA . SER A 1 509 ? 34.935 19.005 31.246 1.00 22.16 509 SER A CA 1
ATOM 3903 C C . SER A 1 509 ? 36.444 19.290 31.085 1.00 22.16 509 SER A C 1
ATOM 3905 O O . SER A 1 509 ? 37.263 18.477 31.507 1.00 22.16 509 SER A O 1
ATOM 3907 N N . PRO A 1 510 ? 36.859 20.471 30.599 1.00 35.16 510 PRO A N 1
ATOM 3908 C CA . PRO A 1 510 ? 36.577 20.984 29.265 1.00 35.16 510 PRO A CA 1
ATOM 3909 C C . PRO A 1 510 ? 37.880 21.282 28.492 1.00 35.16 510 PRO A C 1
ATOM 3911 O O . PRO A 1 510 ? 38.834 21.818 29.054 1.00 35.16 510 PRO A O 1
ATOM 3914 N N . GLY A 1 511 ? 37.876 21.058 27.175 1.00 28.91 511 GLY A N 1
ATOM 3915 C CA . GLY A 1 511 ? 38.860 21.657 26.265 1.00 28.91 511 GLY A CA 1
ATOM 3916 C C . GLY A 1 511 ? 39.654 20.680 25.400 1.00 28.91 511 GLY A C 1
ATOM 3917 O O . GLY A 1 511 ? 40.595 20.050 25.861 1.00 28.91 511 GLY A O 1
ATOM 3918 N N . ILE A 1 512 ? 39.321 20.673 24.109 1.00 24.97 512 ILE A N 1
ATOM 3919 C CA . ILE A 1 512 ? 40.217 20.537 22.949 1.00 24.97 512 ILE A CA 1
ATOM 3920 C C . ILE A 1 512 ? 39.495 21.265 21.799 1.00 24.97 512 ILE A C 1
ATOM 3922 O O . ILE A 1 512 ? 38.271 21.203 21.699 1.00 24.97 512 ILE A O 1
ATOM 3926 N N . GLY A 1 513 ? 40.226 22.050 21.004 1.00 25.36 513 GLY A N 1
ATOM 3927 C CA . GLY A 1 513 ? 39.632 22.975 20.030 1.00 25.36 513 GLY A CA 1
ATOM 3928 C C . GLY A 1 513 ? 39.277 22.348 18.677 1.00 25.36 513 GLY A C 1
ATOM 3929 O O . GLY A 1 513 ? 39.896 21.373 18.257 1.00 25.36 513 GLY A O 1
ATOM 3930 N N . GLU A 1 514 ? 38.312 22.975 17.993 1.00 33.59 514 GLU A N 1
ATOM 3931 C CA . GLU A 1 514 ? 38.010 22.878 16.552 1.00 33.59 514 GLU A CA 1
ATOM 3932 C C . GLU A 1 514 ? 38.372 21.552 15.854 1.00 33.59 514 GLU A C 1
ATOM 3934 O O . GLU A 1 514 ? 39.319 21.492 15.057 1.00 33.59 514 GLU A O 1
ATOM 3939 N N . ARG A 1 515 ? 37.587 20.488 16.099 1.00 29.36 515 ARG A N 1
ATOM 3940 C CA . ARG A 1 515 ? 37.558 19.322 15.197 1.00 29.36 515 ARG A CA 1
ATOM 3941 C C . ARG A 1 515 ? 36.370 18.360 15.334 1.00 29.36 515 ARG A C 1
ATOM 3943 O O . ARG A 1 515 ? 36.582 17.163 15.263 1.00 29.36 515 ARG A O 1
ATOM 3950 N N . ASP A 1 516 ? 35.137 18.865 15.420 1.00 29.83 516 ASP A N 1
ATOM 3951 C CA . ASP A 1 516 ? 33.950 18.057 15.073 1.00 29.83 516 ASP A CA 1
ATOM 3952 C C . ASP A 1 516 ? 32.750 18.923 14.648 1.00 29.83 516 ASP A C 1
ATOM 3954 O O . ASP A 1 516 ? 31.949 19.362 15.463 1.00 29.83 516 ASP A O 1
ATOM 3958 N N . TRP A 1 517 ? 32.643 19.173 13.336 1.00 28.44 517 TRP A N 1
ATOM 3959 C CA . TRP A 1 517 ? 31.469 19.758 12.662 1.00 28.44 517 TRP A CA 1
ATOM 3960 C C . TRP A 1 517 ? 31.376 19.201 11.227 1.00 28.44 517 TRP A C 1
ATOM 3962 O O . TRP A 1 517 ? 31.522 19.924 10.239 1.00 28.44 517 TRP A O 1
ATOM 3972 N N . GLY A 1 518 ? 31.237 17.876 11.107 1.00 28.45 518 GLY A N 1
ATOM 3973 C CA . GLY A 1 518 ? 31.279 17.167 9.818 1.00 28.45 518 GLY A CA 1
ATOM 3974 C C . GLY A 1 518 ? 30.038 17.349 8.935 1.00 28.45 518 GLY A C 1
ATOM 3975 O O . GLY A 1 518 ? 30.173 17.510 7.725 1.00 28.45 518 GLY A O 1
ATOM 3976 N N . LEU A 1 519 ? 28.846 17.399 9.542 1.00 32.62 519 LEU A N 1
ATOM 3977 C CA . LEU A 1 519 ? 27.534 17.177 8.900 1.00 32.62 519 LEU A CA 1
ATOM 3978 C C . LEU A 1 519 ? 27.008 18.302 7.976 1.00 32.62 519 LEU A C 1
ATOM 3980 O O . LEU A 1 519 ? 25.814 18.377 7.703 1.00 32.62 519 LEU A O 1
ATOM 3984 N N . ILE A 1 520 ? 27.883 19.176 7.466 1.00 37.06 520 ILE A N 1
ATOM 3985 C CA . ILE A 1 520 ? 27.582 20.074 6.331 1.00 37.06 520 ILE A CA 1
ATOM 3986 C C . ILE A 1 520 ? 28.732 20.029 5.301 1.00 37.06 520 ILE A C 1
ATOM 3988 O O . ILE A 1 520 ? 29.132 21.043 4.727 1.00 37.06 520 ILE A O 1
ATOM 3992 N N . ARG A 1 521 ? 29.317 18.841 5.081 1.00 33.34 521 ARG A N 1
ATOM 3993 C CA . ARG A 1 521 ? 30.356 18.614 4.057 1.00 33.34 521 ARG A CA 1
ATOM 3994 C C . ARG A 1 521 ? 30.000 17.569 3.002 1.00 33.34 521 ARG A C 1
ATOM 3996 O O . ARG A 1 521 ? 30.675 17.531 1.982 1.00 33.34 521 ARG A O 1
ATOM 4003 N N . ASP A 1 522 ? 28.951 16.774 3.174 1.00 38.66 522 ASP A N 1
ATOM 4004 C CA . ASP A 1 522 ? 28.854 15.486 2.464 1.00 38.66 522 ASP A CA 1
ATOM 4005 C C . ASP A 1 522 ? 28.459 15.559 0.973 1.00 38.66 522 ASP A C 1
ATOM 4007 O O . ASP A 1 522 ? 28.607 14.578 0.246 1.00 38.66 522 ASP A O 1
ATOM 4011 N N . ASN A 1 523 ? 28.100 16.747 0.469 1.00 41.59 523 ASN A N 1
ATOM 4012 C CA . ASN A 1 523 ? 27.994 17.018 -0.974 1.00 41.59 523 ASN A CA 1
ATOM 4013 C C . ASN A 1 523 ? 29.249 17.666 -1.593 1.00 41.59 523 ASN A C 1
ATOM 4015 O O . ASN A 1 523 ? 29.275 17.870 -2.802 1.00 41.59 523 ASN A O 1
ATOM 4019 N N . LYS A 1 524 ? 30.298 17.982 -0.818 1.00 40.31 524 LYS A N 1
ATOM 4020 C CA . LYS A 1 524 ? 31.563 18.535 -1.333 1.00 40.31 524 LYS A CA 1
ATOM 4021 C C . LYS A 1 524 ? 32.459 17.410 -1.874 1.00 40.31 524 LYS A C 1
ATOM 4023 O O . LYS A 1 524 ? 32.905 16.597 -1.067 1.00 40.31 524 LYS A O 1
ATOM 4028 N N . PRO A 1 525 ? 32.818 17.405 -3.177 1.00 43.31 525 PRO A N 1
ATOM 4029 C CA . PRO A 1 525 ? 33.863 16.538 -3.711 1.00 43.31 525 PRO A CA 1
ATOM 4030 C C . PRO A 1 525 ? 35.152 16.547 -2.890 1.00 43.31 525 PRO A C 1
ATOM 4032 O O . PRO A 1 525 ? 35.615 17.601 -2.434 1.00 43.31 525 PRO A O 1
ATOM 4035 N N . SER A 1 526 ? 35.753 15.362 -2.767 1.00 42.56 526 SER A N 1
ATOM 4036 C CA . SER A 1 526 ? 37.070 15.172 -2.153 1.00 42.56 526 SER A CA 1
ATOM 4037 C C . SER A 1 526 ? 38.108 16.148 -2.737 1.00 42.56 526 SER A C 1
ATOM 4039 O O . SER A 1 526 ? 38.132 16.342 -3.956 1.00 42.56 526 SER A O 1
ATOM 4041 N N . PRO A 1 527 ? 38.978 16.766 -1.910 1.00 46.72 527 PRO A N 1
ATOM 4042 C CA . PRO A 1 527 ? 39.990 17.699 -2.398 1.00 46.72 527 PRO A CA 1
ATOM 4043 C C . PRO A 1 527 ? 40.875 17.069 -3.476 1.00 46.72 527 PRO A C 1
ATOM 4045 O O . PRO A 1 527 ? 41.349 15.944 -3.308 1.00 46.72 527 PRO A O 1
ATOM 4048 N N . LEU A 1 528 ? 41.131 17.811 -4.558 1.00 44.78 528 LEU A N 1
ATOM 4049 C CA . LEU A 1 528 ? 42.032 17.362 -5.619 1.00 44.78 528 LEU A CA 1
ATOM 4050 C C . LEU A 1 528 ? 43.406 17.002 -5.022 1.00 44.78 528 LEU A C 1
ATOM 4052 O O . LEU A 1 528 ? 43.930 17.765 -4.199 1.00 44.78 528 LEU A O 1
ATOM 4056 N N . PRO A 1 529 ? 44.006 15.858 -5.406 1.00 36.72 529 PRO A N 1
ATOM 4057 C CA . PRO A 1 529 ? 45.321 15.481 -4.912 1.00 36.72 529 PRO A CA 1
ATOM 4058 C C . PRO A 1 529 ? 46.334 16.562 -5.295 1.00 36.72 529 PRO A C 1
ATOM 4060 O O . PRO A 1 529 ? 46.398 16.983 -6.451 1.00 36.72 529 PRO A O 1
ATOM 4063 N N . ARG A 1 530 ? 47.130 17.019 -4.318 1.00 35.22 530 ARG A N 1
ATOM 4064 C CA . ARG A 1 530 ? 48.168 18.033 -4.560 1.00 35.22 530 ARG A CA 1
ATOM 4065 C C . ARG A 1 530 ? 49.094 17.565 -5.692 1.00 35.22 530 ARG A C 1
ATOM 4067 O O . ARG A 1 530 ? 49.446 16.380 -5.699 1.00 35.22 530 ARG A O 1
ATOM 4074 N N . PRO A 1 531 ? 49.542 18.464 -6.592 1.00 32.47 531 PRO A N 1
ATOM 4075 C CA . PRO A 1 531 ? 50.534 18.119 -7.600 1.00 32.47 531 PRO A CA 1
ATOM 4076 C C . PRO A 1 531 ? 51.734 17.434 -6.945 1.00 32.47 531 PRO A C 1
ATOM 4078 O O . PRO A 1 531 ? 52.329 17.967 -6.004 1.00 32.47 531 PRO A O 1
ATOM 4081 N N . ARG A 1 532 ? 52.085 16.233 -7.417 1.00 29.47 532 ARG A N 1
ATOM 4082 C CA . ARG A 1 532 ? 53.330 15.586 -6.996 1.00 29.47 532 ARG A CA 1
ATOM 4083 C C . ARG A 1 532 ? 54.475 16.465 -7.488 1.00 29.47 532 ARG A C 1
ATOM 4085 O O . ARG A 1 532 ? 54.597 16.670 -8.691 1.00 29.47 532 ARG A O 1
ATOM 4092 N N . HIS A 1 533 ? 55.310 16.963 -6.576 1.00 34.12 533 HIS A N 1
ATOM 4093 C CA . HIS A 1 533 ? 56.559 17.616 -6.960 1.00 34.12 533 HIS A CA 1
ATOM 4094 C C . HIS A 1 533 ? 57.361 16.652 -7.843 1.00 34.12 533 HIS A C 1
ATOM 4096 O O . HIS A 1 533 ? 57.753 15.575 -7.390 1.00 34.12 533 HIS A O 1
ATOM 4102 N N . HIS A 1 534 ? 57.586 17.027 -9.103 1.00 33.00 534 HIS A N 1
ATOM 4103 C CA . HIS A 1 534 ? 58.464 16.269 -9.982 1.00 33.00 534 HIS A CA 1
ATOM 4104 C C . HIS A 1 534 ? 59.894 16.355 -9.444 1.00 33.00 534 HIS A C 1
ATOM 4106 O O . HIS A 1 534 ? 60.487 17.432 -9.398 1.00 33.00 534 HIS A O 1
ATOM 4112 N N . SER A 1 535 ? 60.446 15.211 -9.039 1.00 28.81 535 SER A N 1
ATOM 4113 C CA . SER A 1 535 ? 61.877 15.095 -8.764 1.00 28.81 535 SER A CA 1
ATOM 4114 C C . SER A 1 535 ? 62.637 15.216 -10.097 1.00 28.81 535 SER A C 1
ATOM 4116 O O . SER A 1 535 ? 62.240 14.552 -11.058 1.00 28.81 535 SER A O 1
ATOM 4118 N N . PRO A 1 536 ? 63.683 16.055 -10.212 1.00 38.88 536 PRO A N 1
ATOM 4119 C CA . PRO A 1 536 ? 64.177 16.557 -11.501 1.00 38.88 536 PRO A CA 1
ATOM 4120 C C . PRO A 1 536 ? 65.093 15.586 -12.282 1.00 38.88 536 PRO A C 1
ATOM 4122 O O . PRO A 1 536 ? 66.004 16.024 -12.979 1.00 38.88 536 PRO A O 1
ATOM 4125 N N . HIS A 1 537 ? 64.868 14.268 -12.191 1.00 37.56 537 HIS A N 1
ATOM 4126 C CA . HIS A 1 537 ? 65.711 13.248 -12.833 1.00 37.56 537 HIS A CA 1
ATOM 4127 C C . HIS A 1 537 ? 64.923 12.087 -13.466 1.00 37.56 537 HIS A C 1
ATOM 4129 O O . HIS A 1 537 ? 65.039 10.937 -13.051 1.00 37.56 537 HIS A O 1
ATOM 4135 N N . THR A 1 538 ? 64.209 12.386 -14.553 1.00 28.95 538 THR A N 1
ATOM 4136 C CA . THR A 1 538 ? 63.855 11.401 -15.591 1.00 28.95 538 THR A CA 1
ATOM 4137 C C . THR A 1 538 ? 64.017 12.075 -16.960 1.00 28.95 538 THR A C 1
ATOM 4139 O O . THR A 1 538 ? 63.567 13.215 -17.095 1.00 28.95 538 THR A O 1
ATOM 4142 N N . PRO A 1 539 ? 64.651 11.451 -17.974 1.00 33.34 539 PRO A N 1
ATOM 4143 C CA . PRO A 1 539 ? 64.787 12.067 -19.294 1.00 33.34 539 PRO A CA 1
ATOM 4144 C C . PRO A 1 539 ? 63.428 12.387 -19.925 1.00 33.34 539 PRO A C 1
ATOM 4146 O O . PRO A 1 539 ? 62.485 11.604 -19.804 1.00 33.34 539 PRO A O 1
ATOM 4149 N N . GLN A 1 540 ? 63.336 13.513 -20.638 1.00 35.09 540 GLN A N 1
ATOM 4150 C CA . GLN A 1 540 ? 62.161 13.820 -21.452 1.00 35.09 540 GLN A CA 1
ATOM 4151 C C . GLN A 1 540 ? 62.018 12.767 -22.555 1.00 35.09 540 GLN A C 1
ATOM 4153 O O . GLN A 1 540 ? 62.816 12.725 -23.492 1.00 35.09 540 GLN A O 1
ATOM 4158 N N . ALA A 1 541 ? 60.970 11.947 -22.475 1.00 30.58 541 ALA A N 1
ATOM 4159 C CA . ALA A 1 541 ? 60.480 11.246 -23.649 1.00 30.58 541 ALA A CA 1
ATOM 4160 C C . ALA A 1 541 ? 60.013 12.304 -24.659 1.00 30.58 541 ALA A C 1
ATOM 4162 O O . ALA A 1 541 ? 59.139 13.116 -24.349 1.00 30.58 541 ALA A O 1
ATOM 4163 N N . GLN A 1 542 ? 60.612 12.320 -25.851 1.00 31.39 542 GLN A N 1
ATOM 4164 C CA . GLN A 1 542 ? 60.120 13.154 -26.945 1.00 31.39 542 GLN A CA 1
ATOM 4165 C C . GLN A 1 542 ? 58.661 12.772 -27.251 1.00 31.39 542 GLN A C 1
ATOM 4167 O O . GLN A 1 542 ? 58.340 11.579 -27.202 1.00 31.39 542 GLN A O 1
ATOM 4172 N N . PRO A 1 543 ? 57.780 13.728 -27.603 1.00 32.50 543 PRO A N 1
ATOM 4173 C CA . PRO A 1 543 ? 56.452 13.394 -28.100 1.00 32.50 543 PRO A CA 1
ATOM 4174 C C . PRO A 1 543 ? 56.602 12.541 -29.362 1.00 32.50 543 PRO A C 1
ATOM 4176 O O . PRO A 1 543 ? 57.042 13.037 -30.401 1.00 32.50 543 PRO A O 1
ATOM 4179 N N . GLN A 1 544 ? 56.288 11.246 -29.276 1.00 32.28 544 GLN A N 1
ATOM 4180 C CA . GLN A 1 544 ? 56.296 10.395 -30.461 1.00 32.28 544 GLN A CA 1
ATOM 4181 C C . GLN A 1 544 ? 55.229 10.908 -31.439 1.00 32.28 544 GLN A C 1
ATOM 4183 O O . GLN A 1 544 ? 54.097 11.151 -31.008 1.00 32.28 544 GLN A O 1
ATOM 4188 N N . PRO A 1 545 ? 55.542 11.059 -32.741 1.00 38.06 545 PRO A N 1
ATOM 4189 C CA . PRO A 1 545 ? 54.527 11.361 -33.737 1.00 38.06 545 PRO A CA 1
ATOM 4190 C C . PRO A 1 545 ? 53.509 10.219 -33.738 1.00 38.06 545 PRO A C 1
ATOM 4192 O O . PRO A 1 545 ? 53.824 9.062 -34.017 1.00 38.06 545 PRO A O 1
ATOM 4195 N N . GLN A 1 546 ? 52.293 10.558 -33.332 1.00 42.94 546 GLN A N 1
ATOM 4196 C CA . GLN A 1 546 ? 51.233 9.617 -33.009 1.00 42.94 546 GLN A CA 1
ATOM 4197 C C . GLN A 1 546 ? 50.845 8.791 -34.243 1.00 42.94 546 GLN A C 1
ATOM 4199 O O . GLN A 1 546 ? 50.506 9.357 -35.284 1.00 42.94 546 GLN A O 1
ATOM 4204 N N . LEU A 1 547 ? 50.818 7.457 -34.119 1.00 46.72 547 LEU A N 1
ATOM 4205 C CA . LEU A 1 547 ? 50.224 6.577 -35.134 1.00 46.72 547 LEU A CA 1
ATOM 4206 C C . LEU A 1 547 ? 48.689 6.692 -35.101 1.00 46.72 547 LEU A C 1
ATOM 4208 O O . LEU A 1 547 ? 47.977 5.784 -34.676 1.00 46.72 547 LEU A O 1
ATOM 4212 N N . GLN A 1 548 ? 48.179 7.845 -35.533 1.00 50.88 548 GLN A N 1
ATOM 4213 C CA . GLN A 1 548 ? 46.761 8.051 -35.804 1.00 50.88 548 GLN A CA 1
ATOM 4214 C C . GLN A 1 548 ? 46.310 7.253 -37.037 1.00 50.88 548 GLN A C 1
ATOM 4216 O O . GLN A 1 548 ? 47.111 6.803 -37.859 1.00 50.88 548 GLN A O 1
ATOM 4221 N N . CYS A 1 549 ? 44.989 7.132 -37.191 1.00 51.69 549 CYS A N 1
ATOM 4222 C CA . CYS A 1 549 ? 44.351 6.583 -38.383 1.00 51.69 549 CYS A CA 1
ATOM 4223 C C . CYS A 1 549 ? 44.923 7.213 -39.669 1.00 51.69 549 CYS A C 1
ATOM 4225 O O . CYS A 1 549 ? 44.847 8.428 -39.856 1.00 51.69 549 CYS A O 1
ATOM 4227 N N . ALA A 1 550 ? 45.431 6.378 -40.583 1.00 54.88 550 ALA A N 1
ATOM 4228 C CA . ALA A 1 550 ? 46.131 6.793 -41.807 1.00 54.88 550 ALA A CA 1
ATOM 4229 C C . ALA A 1 550 ? 45.266 7.546 -42.849 1.00 54.88 550 ALA A C 1
ATOM 4231 O O . ALA A 1 550 ? 45.760 7.887 -43.926 1.00 54.88 550 ALA A O 1
ATOM 4232 N N . LEU A 1 551 ? 43.987 7.784 -42.540 1.00 57.44 551 LEU A N 1
ATOM 4233 C CA . LEU A 1 551 ? 43.092 8.698 -43.253 1.00 57.44 551 LEU A CA 1
ATOM 4234 C C . LEU A 1 551 ? 43.242 10.146 -42.764 1.00 57.44 551 LEU A C 1
ATOM 4236 O O . LEU A 1 551 ? 43.357 11.046 -43.589 1.00 57.44 551 LEU A O 1
ATOM 4240 N N . LEU A 1 552 ? 43.289 10.381 -41.446 1.00 59.62 552 LEU A N 1
ATOM 4241 C CA . LEU A 1 552 ? 43.343 11.736 -40.880 1.00 59.62 552 LEU A CA 1
ATOM 4242 C C . LEU A 1 552 ? 44.673 12.430 -41.183 1.00 59.62 552 LEU A C 1
ATOM 4244 O O . LEU A 1 552 ? 44.684 13.607 -41.525 1.00 59.62 552 LEU A O 1
ATOM 4248 N N . THR A 1 553 ? 45.788 11.699 -41.148 1.00 61.56 553 THR A N 1
ATOM 4249 C CA . THR A 1 553 ? 47.132 12.235 -41.441 1.00 61.56 553 THR A CA 1
ATOM 4250 C C . THR A 1 553 ? 47.360 12.609 -42.912 1.00 61.56 553 THR A C 1
ATOM 4252 O O . THR A 1 553 ? 48.423 13.125 -43.247 1.00 61.56 553 THR A O 1
ATOM 4255 N N . ARG A 1 554 ? 46.377 12.376 -43.794 1.00 66.94 554 ARG A N 1
ATOM 4256 C CA . ARG A 1 554 ? 46.392 12.781 -45.213 1.00 66.94 554 ARG A CA 1
ATOM 4257 C C . ARG A 1 554 ? 45.585 14.052 -45.500 1.00 66.94 554 ARG A C 1
ATOM 4259 O O . ARG A 1 554 ? 45.548 14.489 -46.646 1.00 66.94 554 ARG A O 1
ATOM 4266 N N . LEU A 1 555 ? 44.916 14.616 -44.496 1.00 69.62 555 LEU A N 1
ATOM 4267 C CA . LEU A 1 555 ? 44.065 15.798 -44.630 1.00 69.62 555 LEU A CA 1
ATOM 4268 C C . LEU A 1 555 ? 44.811 17.062 -44.181 1.00 69.62 555 LEU A C 1
ATOM 4270 O O . LEU A 1 555 ? 45.657 17.011 -43.287 1.00 69.62 555 LEU A O 1
ATOM 4274 N N . SER A 1 556 ? 44.485 18.207 -44.783 1.00 74.38 556 SER A N 1
ATOM 4275 C CA . SER A 1 556 ? 45.090 19.487 -44.400 1.00 74.38 556 SER A CA 1
ATOM 4276 C C . SER A 1 556 ? 44.672 19.902 -42.976 1.00 74.38 556 SER A C 1
ATOM 4278 O O . SER A 1 556 ? 43.633 19.442 -42.487 1.00 74.38 556 SER A O 1
ATOM 4280 N N . PRO A 1 557 ? 45.442 20.751 -42.267 1.00 64.31 557 PRO A N 1
ATOM 4281 C CA . PRO A 1 557 ? 45.089 21.200 -40.917 1.00 64.31 557 PRO A CA 1
ATOM 4282 C C . PRO A 1 557 ? 43.686 21.813 -40.823 1.00 64.31 557 PRO A C 1
ATOM 4284 O O . PRO A 1 557 ? 42.993 21.599 -39.835 1.00 64.31 557 PRO A O 1
ATOM 4287 N N . GLU A 1 558 ? 43.238 22.503 -41.869 1.00 67.75 558 GLU A N 1
ATOM 4288 C CA . GLU A 1 558 ? 41.930 23.157 -41.953 1.00 67.75 558 GLU A CA 1
ATOM 4289 C C . GLU A 1 558 ? 40.809 22.115 -42.029 1.00 67.75 558 GLU A C 1
ATOM 4291 O O . GLU A 1 558 ? 39.853 22.184 -41.260 1.00 67.75 558 GLU A O 1
ATOM 4296 N N . LEU A 1 559 ? 40.958 21.100 -42.890 1.00 68.94 559 LEU A N 1
ATOM 4297 C CA . LEU A 1 559 ? 40.008 19.989 -42.994 1.00 68.94 559 LEU A CA 1
ATOM 4298 C C . LEU A 1 559 ? 39.959 19.161 -41.705 1.00 68.94 559 LEU A C 1
ATOM 4300 O O . LEU A 1 559 ? 38.881 18.749 -41.281 1.00 68.94 559 LEU A O 1
ATOM 4304 N N . ARG A 1 560 ? 41.105 18.949 -41.046 1.00 71.81 560 ARG A N 1
ATOM 4305 C CA . ARG A 1 560 ? 41.167 18.249 -39.753 1.00 71.81 560 ARG A CA 1
ATOM 4306 C C . ARG A 1 560 ? 40.483 19.063 -38.654 1.00 71.81 560 ARG A C 1
ATOM 4308 O O . ARG A 1 560 ? 39.711 18.492 -37.894 1.00 71.81 560 ARG A O 1
ATOM 4315 N N . LEU A 1 561 ? 40.673 20.384 -38.611 1.00 67.31 561 LEU A N 1
ATOM 4316 C CA . LEU A 1 561 ? 39.949 21.265 -37.687 1.00 67.31 561 LEU A CA 1
ATOM 4317 C C . LEU A 1 561 ? 38.437 21.278 -37.946 1.00 67.31 561 LEU A C 1
ATOM 4319 O O . LEU A 1 561 ? 37.689 21.216 -36.980 1.00 67.31 561 LEU A O 1
ATOM 4323 N N . ILE A 1 562 ? 37.983 21.282 -39.205 1.00 69.50 562 ILE A N 1
ATOM 4324 C CA . ILE A 1 562 ? 36.550 21.173 -39.546 1.00 69.50 562 ILE A CA 1
ATOM 4325 C C . ILE A 1 562 ? 35.975 19.833 -39.060 1.00 69.50 562 ILE A C 1
ATOM 4327 O O . ILE A 1 562 ? 34.921 19.810 -38.431 1.00 69.50 562 ILE A O 1
ATOM 4331 N N . ILE A 1 563 ? 36.685 18.721 -39.282 1.00 70.56 563 ILE A N 1
ATOM 4332 C CA . ILE A 1 563 ? 36.281 17.393 -38.790 1.00 70.56 563 ILE A CA 1
ATOM 4333 C C . ILE A 1 563 ? 36.234 17.359 -37.256 1.00 70.56 563 ILE A C 1
ATOM 4335 O O . ILE A 1 563 ? 35.299 16.800 -36.686 1.00 70.56 563 ILE A O 1
ATOM 4339 N N . TRP A 1 564 ? 37.200 17.978 -36.572 1.00 74.12 564 TRP A N 1
ATOM 4340 C CA . TRP A 1 564 ? 37.186 18.067 -35.112 1.00 74.12 564 TRP A CA 1
ATOM 4341 C C . TRP A 1 564 ? 36.088 18.994 -34.576 1.00 74.12 564 TRP A C 1
ATOM 4343 O O . TRP A 1 564 ? 35.508 18.684 -33.541 1.00 74.12 564 TRP A O 1
ATOM 4353 N N . GLU A 1 565 ? 35.756 20.084 -35.269 1.00 73.44 565 GLU A N 1
ATOM 4354 C CA . GLU A 1 565 ? 34.650 20.982 -34.909 1.00 73.44 565 GLU A CA 1
ATOM 4355 C C . GLU A 1 565 ? 33.295 20.275 -35.087 1.00 73.44 565 GLU A C 1
ATOM 4357 O O . GLU A 1 565 ? 32.459 20.338 -34.191 1.00 73.44 565 GLU A O 1
ATOM 4362 N N . MET A 1 566 ? 33.126 19.479 -36.151 1.00 67.94 566 MET A N 1
ATOM 4363 C CA . MET A 1 566 ? 31.959 18.600 -36.345 1.00 67.94 566 MET A CA 1
ATOM 4364 C C . MET A 1 566 ? 31.866 17.455 -35.319 1.00 67.94 566 MET A C 1
ATOM 4366 O O . MET A 1 566 ? 30.767 17.002 -35.007 1.00 67.94 566 MET A O 1
ATOM 4370 N N . ALA A 1 567 ? 32.995 16.954 -34.807 1.00 66.88 567 ALA A N 1
ATOM 4371 C CA . ALA A 1 567 ? 33.025 15.819 -33.878 1.00 66.88 567 ALA A CA 1
ATOM 4372 C C . ALA A 1 567 ? 32.959 16.217 -32.389 1.00 66.88 567 ALA A C 1
ATOM 4374 O O . ALA A 1 567 ? 32.520 15.414 -31.564 1.00 66.88 567 ALA A O 1
ATOM 4375 N N . LEU A 1 568 ? 33.430 17.418 -32.032 1.00 71.62 568 LEU A N 1
ATOM 4376 C CA . LEU A 1 568 ? 33.664 17.850 -30.645 1.00 71.62 568 LEU A CA 1
ATOM 4377 C C . LEU A 1 568 ? 33.058 19.222 -30.299 1.00 71.62 568 LEU A C 1
ATOM 4379 O O . LEU A 1 568 ? 33.185 19.643 -29.149 1.00 71.62 568 LEU A O 1
ATOM 4383 N N . GLY A 1 569 ? 32.467 19.930 -31.266 1.00 74.62 569 GLY A N 1
ATOM 4384 C CA . GLY A 1 569 ? 31.901 21.271 -31.103 1.00 74.62 569 GLY A CA 1
ATOM 4385 C C . GLY A 1 569 ? 30.386 21.336 -31.310 1.00 74.62 569 GLY A C 1
ATOM 4386 O O . GLY A 1 569 ? 29.764 20.377 -31.766 1.00 74.62 569 GLY A O 1
ATOM 4387 N N . GLY A 1 570 ? 29.780 22.474 -30.955 1.00 74.06 570 GLY A N 1
ATOM 4388 C CA . GLY A 1 570 ? 28.336 22.719 -31.079 1.00 74.06 570 GLY A CA 1
ATOM 4389 C C . GLY A 1 570 ? 27.461 21.958 -30.072 1.00 74.06 570 GLY A C 1
ATOM 4390 O O . GLY A 1 570 ? 26.236 22.007 -30.159 1.00 74.06 570 GLY A O 1
ATOM 4391 N N . GLN A 1 571 ? 28.064 21.254 -29.114 1.00 82.62 571 GLN A N 1
ATOM 4392 C CA . GLN A 1 571 ? 27.381 20.387 -28.158 1.00 82.62 571 GLN A CA 1
ATOM 4393 C C . GLN A 1 571 ? 26.965 21.152 -26.896 1.00 82.62 571 GLN A C 1
ATOM 4395 O O . GLN A 1 571 ? 27.688 22.013 -26.388 1.00 82.62 571 GLN A O 1
ATOM 4400 N N . ARG A 1 572 ? 25.814 20.777 -26.333 1.00 83.81 572 ARG A N 1
ATOM 4401 C CA . ARG A 1 572 ? 25.400 21.153 -24.975 1.00 83.81 572 ARG A CA 1
ATOM 4402 C C . ARG A 1 572 ? 25.811 20.028 -24.023 1.00 83.81 572 ARG A C 1
ATOM 4404 O O . ARG A 1 572 ? 25.410 18.879 -24.204 1.00 83.81 572 ARG A O 1
ATOM 4411 N N . LEU A 1 573 ? 26.663 20.348 -23.055 1.00 86.19 573 LEU A N 1
ATOM 4412 C CA . LEU A 1 573 ? 27.316 19.413 -22.142 1.00 86.19 573 LEU A CA 1
ATOM 4413 C C . LEU A 1 573 ? 26.748 19.590 -20.733 1.00 86.19 573 LEU A C 1
ATOM 4415 O O . LEU A 1 573 ? 27.022 20.590 -20.073 1.00 86.19 573 LEU A O 1
ATOM 4419 N N . HIS A 1 574 ? 25.988 18.604 -20.267 1.00 85.38 574 HIS A N 1
ATOM 4420 C CA . HIS A 1 574 ? 25.457 18.559 -18.907 1.00 85.38 574 HIS A CA 1
ATOM 4421 C C . HIS A 1 574 ? 26.549 18.096 -17.940 1.00 85.38 574 HIS A C 1
ATOM 4423 O O . HIS A 1 574 ? 27.009 16.954 -18.032 1.00 85.38 574 HIS A O 1
ATOM 4429 N N . ILE A 1 575 ? 26.976 18.961 -17.020 1.00 85.19 575 ILE A N 1
ATOM 4430 C CA . ILE A 1 575 ? 27.995 18.660 -16.010 1.00 85.19 575 ILE A CA 1
ATOM 4431 C C . ILE A 1 575 ? 27.323 18.098 -14.756 1.00 85.19 575 ILE A C 1
ATOM 4433 O O . ILE A 1 575 ? 26.563 18.783 -14.074 1.00 85.19 575 ILE A O 1
ATOM 4437 N N . ILE A 1 576 ? 27.629 16.836 -14.449 1.00 75.19 576 ILE A N 1
ATOM 4438 C CA . ILE A 1 576 ? 26.954 16.037 -13.422 1.00 75.19 576 ILE A CA 1
ATOM 4439 C C . ILE A 1 576 ? 27.933 15.478 -12.385 1.00 75.19 576 ILE A C 1
ATOM 4441 O O . ILE A 1 576 ? 29.101 15.197 -12.676 1.00 75.19 576 ILE A O 1
ATOM 4445 N N . GLN A 1 577 ? 27.438 15.248 -11.169 1.00 69.75 577 GLN A N 1
ATOM 4446 C CA . GLN A 1 577 ? 28.156 14.498 -10.142 1.00 69.75 577 GLN A CA 1
ATOM 4447 C C . GLN A 1 577 ? 27.934 12.992 -10.349 1.00 69.75 577 GLN A C 1
ATOM 4449 O O . GLN A 1 577 ? 26.804 12.527 -10.473 1.00 69.75 577 GLN A O 1
ATOM 4454 N N . ARG A 1 578 ? 29.022 12.224 -10.393 1.00 60.75 578 ARG A N 1
ATOM 4455 C CA . ARG A 1 578 ? 29.038 10.756 -10.469 1.00 60.75 578 ARG A CA 1
ATOM 4456 C C . ARG A 1 578 ? 29.403 10.156 -9.103 1.00 60.75 578 ARG A C 1
ATOM 4458 O O . ARG A 1 578 ? 29.831 10.863 -8.186 1.00 60.75 578 ARG A O 1
ATOM 4465 N N . SER A 1 579 ? 29.249 8.838 -8.972 1.00 52.53 579 SER A N 1
ATOM 4466 C CA . SER A 1 579 ? 29.602 8.082 -7.762 1.00 52.53 579 SER A CA 1
ATOM 4467 C C . SER A 1 579 ? 31.046 8.351 -7.299 1.00 52.53 579 SER A C 1
ATOM 4469 O O . SER A 1 579 ? 31.943 8.648 -8.093 1.00 52.53 579 SER A O 1
ATOM 4471 N N . GLY A 1 580 ? 31.264 8.321 -5.979 1.00 54.88 580 GLY A N 1
ATOM 4472 C CA . GLY A 1 580 ? 32.524 8.777 -5.374 1.00 54.88 580 GLY A CA 1
ATOM 4473 C C . GLY A 1 580 ? 32.738 10.298 -5.441 1.00 54.88 580 GLY A C 1
ATOM 4474 O O . GLY A 1 580 ? 33.879 10.751 -5.413 1.00 54.88 580 GLY A O 1
ATOM 4475 N N . GLN A 1 581 ? 31.657 11.081 -5.566 1.00 60.12 581 GLN A N 1
ATOM 4476 C CA . GLN A 1 581 ? 31.646 12.551 -5.657 1.00 60.12 581 GLN A CA 1
ATOM 4477 C C . GLN A 1 581 ? 32.484 13.153 -6.811 1.00 60.12 581 GLN A C 1
ATOM 4479 O O . GLN A 1 581 ? 32.886 14.315 -6.737 1.00 60.12 581 GLN A O 1
ATOM 4484 N N . ARG A 1 582 ? 32.769 12.401 -7.881 1.00 64.12 582 ARG A N 1
ATOM 4485 C CA . ARG A 1 582 ? 33.575 12.891 -9.016 1.00 64.12 582 ARG A CA 1
ATOM 4486 C C . ARG A 1 582 ? 32.709 13.675 -10.005 1.00 64.12 582 ARG A C 1
ATOM 4488 O O . ARG A 1 582 ? 31.595 13.256 -10.294 1.00 64.12 582 ARG A O 1
ATOM 4495 N N . LEU A 1 583 ? 33.226 14.762 -10.578 1.00 72.56 583 LEU A N 1
ATOM 4496 C CA . LEU A 1 583 ? 32.575 15.419 -11.719 1.00 72.56 583 LEU A CA 1
ATOM 4497 C C . LEU A 1 583 ? 32.702 14.562 -12.991 1.00 72.56 583 LEU A C 1
ATOM 4499 O O . LEU A 1 583 ? 33.703 13.872 -13.200 1.00 72.56 583 LEU A O 1
ATOM 4503 N N . GLY A 1 584 ? 31.690 14.636 -13.850 1.00 77.00 584 GLY A N 1
ATOM 4504 C CA . GLY A 1 584 ? 31.671 14.085 -15.203 1.00 77.00 584 GLY A CA 1
ATOM 4505 C C . GLY A 1 584 ? 30.674 14.844 -16.082 1.00 77.00 584 GLY A C 1
ATOM 4506 O O . GLY A 1 584 ? 30.070 15.814 -15.633 1.00 77.00 584 GLY A O 1
ATOM 4507 N N . HIS A 1 585 ? 30.491 14.408 -17.328 1.00 80.06 585 HIS A N 1
ATOM 4508 C CA . HIS A 1 585 ? 29.565 15.049 -18.269 1.00 80.06 585 HIS A CA 1
ATOM 4509 C C . HIS A 1 585 ? 28.632 14.047 -18.968 1.00 80.06 585 HIS A C 1
ATOM 4511 O O . HIS A 1 585 ? 28.882 12.836 -18.933 1.00 80.06 585 HIS A O 1
ATOM 4517 N N . VAL A 1 586 ? 27.590 14.569 -19.619 1.00 77.94 586 VAL A N 1
ATOM 4518 C CA . VAL A 1 586 ? 26.717 13.899 -20.600 1.00 77.94 586 VAL A CA 1
ATOM 4519 C C . VAL A 1 586 ? 26.479 14.867 -21.768 1.00 77.94 586 VAL A C 1
ATOM 4521 O O . VAL A 1 586 ? 26.330 16.066 -21.546 1.00 77.94 586 VAL A O 1
ATOM 4524 N N . ILE A 1 587 ? 26.454 14.365 -23.005 1.00 79.88 587 ILE A N 1
ATOM 4525 C CA . ILE A 1 587 ? 26.164 15.168 -24.206 1.00 79.88 587 ILE A CA 1
ATOM 4526 C C . ILE A 1 587 ? 24.646 15.195 -24.433 1.00 79.88 587 ILE A C 1
ATOM 4528 O O . ILE A 1 587 ? 24.005 14.145 -24.465 1.00 79.88 587 ILE A O 1
ATOM 4532 N N . CYS A 1 588 ? 24.070 16.385 -24.594 1.00 75.81 588 CYS A N 1
ATOM 4533 C CA . CYS A 1 588 ? 22.652 16.577 -24.892 1.00 75.81 588 CYS A CA 1
ATOM 4534 C C . CYS A 1 588 ? 22.339 16.216 -26.363 1.00 75.81 588 CYS A C 1
ATOM 4536 O O . CYS A 1 588 ? 23.007 16.736 -27.258 1.00 75.81 588 CYS A O 1
ATOM 4538 N N . PRO A 1 589 ? 21.310 15.397 -26.658 1.00 64.06 589 PRO A N 1
ATOM 4539 C CA . PRO A 1 589 ? 20.933 15.018 -28.016 1.00 64.06 589 PRO A CA 1
ATOM 4540 C C . PRO A 1 589 ? 19.989 16.026 -28.700 1.00 64.06 589 PRO A C 1
ATOM 4542 O O . PRO A 1 589 ? 19.604 15.781 -29.838 1.00 64.06 589 PRO A O 1
ATOM 4545 N N . LEU A 1 590 ? 19.591 17.127 -28.038 1.00 59.34 590 LEU A N 1
ATOM 4546 C CA . LEU A 1 590 ? 18.711 18.144 -28.647 1.00 59.34 590 LEU A CA 1
ATOM 4547 C C . LEU A 1 590 ? 19.431 19.067 -29.640 1.00 59.34 590 LEU A C 1
ATOM 4549 O O . LEU A 1 590 ? 18.778 19.676 -30.481 1.00 59.34 590 LEU A O 1
ATOM 4553 N N . GLY A 1 591 ? 20.751 19.226 -29.505 1.00 53.94 591 GLY A N 1
ATOM 4554 C CA . GLY A 1 591 ? 21.462 20.360 -30.099 1.00 53.94 591 GLY A CA 1
ATOM 4555 C C . GLY A 1 591 ? 21.089 21.696 -29.437 1.00 53.94 591 GLY A C 1
ATOM 4556 O O . GLY A 1 591 ? 20.616 21.733 -28.298 1.00 53.94 591 GLY A O 1
ATOM 4557 N N . HIS A 1 592 ? 21.330 22.795 -30.153 1.00 40.56 592 HIS A N 1
ATOM 4558 C CA . HIS A 1 592 ? 20.877 24.144 -29.796 1.00 40.56 592 HIS A CA 1
ATOM 4559 C C . HIS A 1 592 ? 19.571 24.481 -30.531 1.00 40.56 592 HIS A C 1
ATOM 4561 O O . HIS A 1 592 ? 19.449 24.163 -31.708 1.00 40.56 592 HIS A O 1
ATOM 4567 N N . GLY A 1 593 ? 18.643 25.179 -29.865 1.00 43.97 593 GLY A N 1
ATOM 4568 C CA . GLY A 1 593 ? 17.604 25.986 -30.533 1.00 43.97 593 GLY A CA 1
ATOM 4569 C C . GLY A 1 593 ? 16.133 25.565 -30.381 1.00 43.97 593 GLY A C 1
ATOM 4570 O O . GLY A 1 593 ? 15.265 26.416 -30.543 1.00 43.97 593 GLY A O 1
ATOM 4571 N N . HIS A 1 594 ? 15.810 24.312 -30.044 1.00 37.09 594 HIS A N 1
ATOM 4572 C CA . HIS A 1 594 ? 14.410 23.845 -30.044 1.00 37.09 594 HIS A CA 1
ATOM 4573 C C . HIS A 1 594 ? 13.646 24.053 -28.720 1.00 37.09 594 HIS A C 1
ATOM 4575 O O . HIS A 1 594 ? 13.334 23.095 -28.018 1.00 37.09 594 HIS A O 1
ATOM 4581 N N . ASP A 1 595 ? 13.265 25.306 -28.456 1.00 36.03 595 ASP A N 1
ATOM 4582 C CA . ASP A 1 595 ? 12.106 25.675 -27.627 1.00 36.03 595 ASP A CA 1
ATOM 4583 C C . ASP A 1 595 ? 11.079 26.367 -28.560 1.00 36.03 595 ASP A C 1
ATOM 4585 O O . ASP A 1 595 ? 11.269 27.526 -28.924 1.00 36.03 595 ASP A O 1
ATOM 4589 N N . ALA A 1 596 ? 10.032 25.665 -29.024 1.00 28.98 596 ALA A N 1
ATOM 4590 C CA . ALA A 1 596 ? 9.090 26.180 -30.037 1.00 28.98 596 ALA A CA 1
ATOM 4591 C C . ALA A 1 596 ? 7.613 25.893 -29.694 1.00 28.98 596 ALA A C 1
ATOM 4593 O O . ALA A 1 596 ? 7.264 24.775 -29.313 1.00 28.98 596 ALA A O 1
ATOM 4594 N N . GLU A 1 597 ? 6.744 26.899 -29.846 1.00 27.73 597 GLU A N 1
ATOM 4595 C CA . GLU A 1 597 ? 5.326 26.833 -29.452 1.00 27.73 597 GLU A CA 1
ATOM 4596 C C . GLU A 1 597 ? 4.416 26.074 -30.449 1.00 27.73 597 GLU A C 1
ATOM 4598 O O . GLU A 1 597 ? 4.645 26.109 -31.661 1.00 27.73 597 GLU A O 1
ATOM 4603 N N . PRO A 1 598 ? 3.322 25.441 -29.973 1.00 30.98 598 PRO A N 1
ATOM 4604 C CA . PRO A 1 598 ? 2.316 24.808 -30.826 1.00 30.98 598 PRO A CA 1
ATOM 4605 C C . PRO A 1 598 ? 1.245 25.813 -31.305 1.00 30.98 598 PRO A C 1
ATOM 4607 O O . PRO A 1 598 ? 0.313 26.132 -30.566 1.00 30.98 598 PRO A O 1
ATOM 4610 N N . GLY A 1 599 ? 1.331 26.280 -32.559 1.00 26.33 599 GLY A N 1
ATOM 4611 C CA . GLY A 1 599 ? 0.445 27.330 -33.088 1.00 26.33 599 GLY A CA 1
ATOM 4612 C C . GLY A 1 599 ? -0.136 27.104 -34.496 1.00 26.33 599 GLY A C 1
ATOM 4613 O O . GLY A 1 599 ? 0.599 27.097 -35.475 1.00 26.33 599 GLY A O 1
ATOM 4614 N N . ALA A 1 600 ? -1.475 27.090 -34.564 1.00 26.27 600 ALA A N 1
ATOM 4615 C CA . ALA A 1 600 ? -2.344 27.311 -35.737 1.00 26.27 600 ALA A CA 1
ATOM 4616 C C . ALA A 1 600 ? -2.419 26.254 -36.872 1.00 26.27 600 ALA A C 1
ATOM 4618 O O . ALA A 1 600 ? -1.513 25.472 -37.134 1.00 26.27 600 ALA A O 1
ATOM 4619 N N . ASP A 1 601 ? -3.580 26.251 -37.539 1.00 31.77 601 ASP A N 1
ATOM 4620 C CA . ASP A 1 601 ? -4.022 25.308 -38.578 1.00 31.77 601 ASP A CA 1
ATOM 4621 C C . ASP A 1 601 ? -3.941 25.926 -39.987 1.00 31.77 601 ASP A C 1
ATOM 4623 O O . ASP A 1 601 ? -4.338 27.074 -40.191 1.00 31.77 601 ASP A O 1
ATOM 4627 N N . SER A 1 602 ? -3.489 25.145 -40.974 1.00 25.14 602 SER A N 1
ATOM 4628 C CA . SER A 1 602 ? -3.900 25.311 -42.375 1.00 25.14 602 SER A CA 1
ATOM 4629 C C . SER A 1 602 ? -3.679 24.014 -43.170 1.00 25.14 602 SER A C 1
ATOM 4631 O O . SER A 1 602 ? -2.581 23.462 -43.227 1.00 25.14 602 SER A O 1
ATOM 4633 N N . GLY A 1 603 ? -4.742 23.495 -43.789 1.00 27.12 603 GLY A N 1
ATOM 4634 C CA . GLY A 1 603 ? -4.711 22.199 -44.472 1.00 27.12 603 GLY A CA 1
ATOM 4635 C C . GLY A 1 603 ? -4.308 22.258 -45.950 1.00 27.12 603 GLY A C 1
ATOM 4636 O O . GLY A 1 603 ? -4.781 23.104 -46.708 1.00 27.12 603 GLY A O 1
ATOM 4637 N N . SER A 1 604 ? -3.518 21.278 -46.403 1.00 24.14 604 SER A N 1
ATOM 4638 C CA . SER A 1 604 ? -3.391 20.904 -47.823 1.00 24.14 604 SER A CA 1
ATOM 4639 C C . SER A 1 604 ? -2.907 19.458 -47.984 1.00 24.14 604 SER A C 1
ATOM 4641 O O . SER A 1 604 ? -1.870 19.077 -47.453 1.00 24.14 604 SER A O 1
ATOM 4643 N N . ARG A 1 605 ? -3.651 18.641 -48.744 1.00 31.23 605 ARG A N 1
ATOM 4644 C CA . ARG A 1 605 ? -3.256 17.279 -49.154 1.00 31.23 605 ARG A CA 1
ATOM 4645 C C . ARG A 1 605 ? -2.932 17.240 -50.648 1.00 31.23 605 ARG A C 1
ATOM 4647 O O . ARG A 1 605 ? -3.803 17.579 -51.447 1.00 31.23 605 ARG A O 1
ATOM 4654 N N . PRO A 1 606 ? -1.784 16.664 -51.025 1.00 27.14 606 PRO A N 1
ATOM 4655 C CA . PRO A 1 606 ? -1.686 15.829 -52.225 1.00 27.14 606 PRO A CA 1
ATOM 4656 C C . PRO A 1 606 ? -1.807 14.326 -51.899 1.00 27.14 606 PRO A C 1
ATOM 4658 O O . PRO A 1 606 ? -2.009 13.931 -50.749 1.00 27.14 606 PRO A O 1
ATOM 4661 N N . ARG A 1 607 ? -1.730 13.475 -52.930 1.00 24.00 607 ARG A N 1
ATOM 4662 C CA . ARG A 1 607 ? -1.789 12.002 -52.842 1.00 24.00 607 ARG A CA 1
ATOM 4663 C C . ARG A 1 607 ? -0.467 11.368 -53.295 1.00 24.00 607 ARG A C 1
ATOM 4665 O O . ARG A 1 607 ? 0.269 12.003 -54.035 1.00 24.00 607 ARG A O 1
ATOM 4672 N N . LEU A 1 608 ? -0.269 10.119 -52.855 1.00 27.72 608 LEU A N 1
ATOM 4673 C CA . LEU A 1 608 ? 0.486 9.007 -53.467 1.00 27.72 608 LEU A CA 1
ATOM 4674 C C . LEU A 1 608 ? 1.473 9.332 -54.609 1.00 27.72 608 LEU A C 1
ATOM 4676 O O . LEU A 1 608 ? 1.055 9.809 -55.657 1.00 27.72 608 LEU A O 1
ATOM 4680 N N . ASP A 1 609 ? 2.691 8.791 -54.506 1.00 23.64 609 ASP A N 1
ATOM 4681 C CA . ASP A 1 609 ? 2.914 7.472 -55.121 1.00 23.64 609 ASP A CA 1
ATOM 4682 C C . ASP A 1 609 ? 4.057 6.673 -54.458 1.00 23.64 609 ASP A C 1
ATOM 4684 O O . ASP A 1 609 ? 4.661 7.113 -53.479 1.00 23.64 609 ASP A O 1
ATOM 4688 N N . SER A 1 610 ? 4.250 5.428 -54.900 1.00 26.70 610 SER A N 1
ATOM 4689 C CA . SER A 1 610 ? 5.013 4.372 -54.215 1.00 26.70 610 SER A CA 1
ATOM 4690 C C . SER A 1 610 ? 6.535 4.405 -54.415 1.00 26.70 610 SER A C 1
ATOM 4692 O O . SER A 1 610 ? 6.980 4.570 -55.545 1.00 26.70 610 SER A O 1
ATOM 4694 N N . TYR A 1 611 ? 7.308 3.993 -53.399 1.00 23.20 611 TYR A N 1
ATOM 4695 C CA . TYR A 1 611 ? 8.118 2.755 -53.457 1.00 23.20 611 TYR A CA 1
ATOM 4696 C C . TYR A 1 611 ? 8.605 2.335 -52.053 1.00 23.20 611 TYR A C 1
ATOM 4698 O O . TYR A 1 611 ? 8.732 3.162 -51.155 1.00 23.20 611 TYR A O 1
ATOM 4706 N N . ASN A 1 612 ? 8.862 1.039 -51.849 1.00 29.03 612 ASN A N 1
ATOM 4707 C CA . ASN A 1 612 ? 9.265 0.483 -50.549 1.00 29.03 612 ASN A CA 1
ATOM 4708 C C . ASN A 1 612 ? 10.782 0.610 -50.311 1.00 29.03 612 ASN A C 1
ATOM 4710 O O . ASN A 1 612 ? 11.561 -0.013 -51.037 1.00 29.03 612 ASN A O 1
ATOM 4714 N N . GLN A 1 613 ? 11.206 1.304 -49.248 1.00 25.59 613 GLN A N 1
ATOM 4715 C CA . GLN A 1 613 ? 12.518 1.075 -48.628 1.00 25.59 613 GLN A CA 1
ATOM 4716 C C . GLN A 1 613 ? 12.557 1.486 -47.146 1.00 25.59 613 GLN A C 1
ATOM 4718 O O . GLN A 1 613 ? 11.666 2.162 -46.642 1.00 25.59 613 GLN A O 1
ATOM 4723 N N . THR A 1 614 ? 13.542 0.962 -46.416 1.00 26.44 614 THR A N 1
ATOM 4724 C CA . THR A 1 614 ? 13.497 0.806 -44.954 1.00 26.44 614 THR A CA 1
ATOM 4725 C C . THR A 1 614 ? 14.116 1.951 -44.144 1.00 26.44 614 THR A C 1
ATOM 4727 O O . THR A 1 614 ? 15.241 2.354 -44.423 1.00 26.44 614 THR A O 1
ATOM 4730 N N . ALA A 1 615 ? 13.471 2.233 -43.005 1.00 28.48 615 ALA A N 1
ATOM 4731 C CA . ALA A 1 615 ? 14.006 2.805 -41.758 1.00 28.48 615 ALA A CA 1
ATOM 4732 C C . ALA A 1 615 ? 14.158 4.340 -41.603 1.00 28.48 615 ALA A C 1
ATOM 4734 O O . ALA A 1 615 ? 14.715 5.033 -42.446 1.00 28.48 615 ALA A O 1
ATOM 4735 N N . ARG A 1 616 ? 13.814 4.781 -40.375 1.00 31.08 616 ARG A N 1
ATOM 4736 C CA . ARG A 1 616 ? 13.968 6.116 -39.739 1.00 31.08 616 ARG A CA 1
ATOM 4737 C C . ARG A 1 616 ? 12.949 7.200 -40.139 1.00 31.08 616 ARG A C 1
ATOM 4739 O O . ARG A 1 616 ? 12.402 7.185 -41.232 1.00 31.08 616 ARG A O 1
ATOM 4746 N N . GLY A 1 617 ? 12.670 8.089 -39.177 1.00 22.45 617 GLY A N 1
ATOM 4747 C CA . GLY A 1 617 ? 11.519 9.004 -39.146 1.00 22.45 617 GLY A CA 1
ATOM 4748 C C . GLY A 1 617 ? 10.869 9.047 -37.750 1.00 22.45 617 GLY A C 1
ATOM 4749 O O . GLY A 1 617 ? 9.743 8.600 -37.595 1.00 22.45 617 GLY A O 1
ATOM 4750 N N . THR A 1 618 ? 11.592 9.246 -36.641 1.00 30.14 618 THR A N 1
ATOM 4751 C CA . THR A 1 618 ? 12.035 10.554 -36.092 1.00 30.14 618 THR A CA 1
ATOM 4752 C C . THR A 1 618 ? 10.922 11.601 -35.944 1.00 30.14 618 THR A C 1
ATOM 4754 O O . THR A 1 618 ? 10.739 12.444 -36.816 1.00 30.14 618 THR A O 1
ATOM 4757 N N . GLY A 1 619 ? 10.255 11.584 -34.786 1.00 24.41 619 GLY A N 1
ATOM 4758 C CA . GLY A 1 619 ? 9.570 12.734 -34.188 1.00 24.41 619 GLY A CA 1
ATOM 4759 C C . GLY A 1 619 ? 10.048 12.875 -32.739 1.00 24.41 619 GLY A C 1
ATOM 4760 O O . GLY A 1 619 ? 9.713 12.047 -31.898 1.00 24.41 619 GLY A O 1
ATOM 4761 N N . HIS A 1 620 ? 10.934 13.836 -32.484 1.00 36.50 620 HIS A N 1
ATOM 4762 C CA . HIS A 1 620 ? 11.705 14.015 -31.243 1.00 36.50 620 HIS A CA 1
ATOM 4763 C C . HIS A 1 620 ? 12.378 15.412 -31.301 1.00 36.50 620 HIS A C 1
ATOM 4765 O O . HIS A 1 620 ? 12.490 15.926 -32.416 1.00 36.50 620 HIS A O 1
ATOM 4771 N N . PRO A 1 621 ? 12.926 15.977 -30.197 1.00 46.00 621 PRO A N 1
ATOM 4772 C CA . PRO A 1 621 ? 13.083 15.356 -28.873 1.00 46.00 621 PRO A CA 1
ATOM 4773 C C . PRO A 1 621 ? 12.705 16.234 -27.650 1.00 46.00 621 PRO A C 1
ATOM 4775 O O . PRO A 1 621 ? 12.581 17.448 -27.739 1.00 46.00 621 PRO A O 1
ATOM 4778 N N . PHE A 1 622 ? 12.600 15.601 -26.474 1.00 44.22 622 PHE A N 1
ATOM 4779 C CA . PHE A 1 622 ? 12.577 16.257 -25.153 1.00 44.22 622 PHE A CA 1
ATOM 4780 C C . PHE A 1 622 ? 13.886 15.947 -24.400 1.00 44.22 622 PHE A C 1
ATOM 4782 O O . PHE A 1 622 ? 14.438 14.856 -24.550 1.00 44.22 622 PHE A O 1
ATOM 4789 N N . CYS A 1 623 ? 14.389 16.867 -23.567 1.00 44.81 623 CYS A N 1
ATOM 4790 C CA . CYS A 1 623 ? 15.488 16.590 -22.630 1.00 44.81 623 CYS A CA 1
ATOM 4791 C C . CYS A 1 623 ? 15.482 17.561 -21.439 1.00 44.81 623 CYS A C 1
ATOM 4793 O O . CYS A 1 623 ? 15.895 18.712 -21.544 1.00 44.81 623 CYS A O 1
ATOM 4795 N N . GLU A 1 624 ? 15.115 17.048 -20.267 1.00 51.03 624 GLU A N 1
ATOM 4796 C CA . GLU A 1 624 ? 15.271 17.725 -18.976 1.00 51.03 624 GLU A CA 1
ATOM 4797 C C . GLU A 1 624 ? 16.535 17.188 -18.283 1.00 51.03 624 GLU A C 1
ATOM 4799 O O . GLU A 1 624 ? 16.472 16.363 -17.376 1.00 51.03 624 GLU A O 1
ATOM 4804 N N . ILE A 1 625 ? 17.711 17.513 -18.843 1.00 56.38 625 ILE A N 1
ATOM 4805 C CA . ILE A 1 625 ? 18.976 16.780 -18.571 1.00 56.38 625 ILE A CA 1
ATOM 4806 C C . ILE A 1 625 ? 18.831 15.279 -18.937 1.00 56.38 625 ILE A C 1
ATOM 4808 O O . ILE A 1 625 ? 19.521 14.382 -18.458 1.00 56.38 625 ILE A O 1
ATOM 4812 N N . CYS A 1 626 ? 17.919 15.033 -19.880 1.00 54.62 626 CYS A N 1
ATOM 4813 C CA . CYS A 1 626 ? 17.748 13.815 -20.652 1.00 54.62 626 CYS A CA 1
ATOM 4814 C C . CYS A 1 626 ? 17.389 12.611 -19.770 1.00 54.62 626 CYS A C 1
ATOM 4816 O O . CYS A 1 626 ? 18.144 11.647 -19.652 1.00 54.62 626 CYS A O 1
ATOM 4818 N N . HIS A 1 627 ? 16.206 12.696 -19.152 1.00 45.97 627 HIS A N 1
ATOM 4819 C CA . HIS A 1 627 ? 15.522 11.611 -18.436 1.00 45.97 627 HIS A CA 1
ATOM 4820 C C . HIS A 1 627 ? 16.339 10.913 -17.327 1.00 45.97 627 HIS A C 1
ATOM 4822 O O . HIS A 1 627 ? 16.098 9.751 -17.014 1.00 45.97 627 HIS A O 1
ATOM 4828 N N . GLY A 1 628 ? 17.277 11.622 -16.686 1.00 35.41 628 GLY A N 1
ATOM 4829 C CA . GLY A 1 628 ? 17.919 11.155 -15.447 1.00 35.41 628 GLY A CA 1
ATOM 4830 C C . GLY A 1 628 ? 19.221 10.364 -15.614 1.00 35.41 628 GLY A C 1
ATOM 4831 O O . GLY A 1 628 ? 19.627 9.666 -14.690 1.00 35.41 628 GLY A O 1
ATOM 4832 N N . ALA A 1 629 ? 19.897 10.478 -16.763 1.00 37.59 629 ALA A N 1
ATOM 4833 C CA . ALA A 1 629 ? 21.277 10.013 -16.998 1.00 37.59 629 ALA A CA 1
ATOM 4834 C C . ALA A 1 629 ? 21.574 8.502 -16.826 1.00 37.59 629 ALA A C 1
ATOM 4836 O O . ALA A 1 629 ? 22.707 8.074 -17.058 1.00 37.59 629 ALA A O 1
ATOM 4837 N N . GLY A 1 630 ? 20.567 7.668 -16.563 1.00 39.25 630 GLY A N 1
ATOM 4838 C CA . GLY A 1 630 ? 20.582 6.242 -16.895 1.00 39.25 630 GLY A CA 1
ATOM 4839 C C . GLY A 1 630 ? 20.385 6.016 -18.399 1.00 39.25 630 GLY A C 1
ATOM 4840 O O . GLY A 1 630 ? 19.407 5.392 -18.794 1.00 39.25 630 GLY A O 1
ATOM 4841 N N . ILE A 1 631 ? 21.271 6.556 -19.250 1.00 37.50 631 ILE A N 1
ATOM 4842 C CA . ILE A 1 631 ? 21.148 6.469 -20.718 1.00 37.50 631 ILE A CA 1
ATOM 4843 C C . ILE A 1 631 ? 22.341 5.761 -21.361 1.00 37.50 631 ILE A C 1
ATOM 4845 O O . ILE A 1 631 ? 23.506 6.084 -21.127 1.00 37.50 631 ILE A O 1
ATOM 4849 N N . ALA A 1 632 ? 22.017 4.815 -22.243 1.00 32.56 632 ALA A N 1
ATOM 4850 C CA . ALA A 1 632 ? 22.970 4.061 -23.034 1.00 32.56 632 ALA A CA 1
ATOM 4851 C C . ALA A 1 632 ? 23.496 4.866 -24.236 1.00 32.56 632 ALA A C 1
ATOM 4853 O O . ALA A 1 632 ? 22.889 4.913 -25.304 1.00 32.56 632 ALA A O 1
ATOM 4854 N N . GLN A 1 633 ? 24.709 5.388 -24.093 1.00 30.61 633 GLN A N 1
ATOM 4855 C CA . GLN A 1 633 ? 25.720 5.251 -25.142 1.00 30.61 633 GLN A CA 1
ATOM 4856 C C . GLN A 1 633 ? 26.916 4.489 -24.557 1.00 30.61 633 GLN A C 1
ATOM 4858 O O . GLN A 1 633 ? 27.065 4.468 -23.331 1.00 30.61 633 GLN A O 1
ATOM 4863 N N . PRO A 1 634 ? 27.761 3.835 -25.377 1.00 28.80 634 PRO A N 1
ATOM 4864 C CA . PRO A 1 634 ? 28.959 3.179 -24.874 1.00 28.80 634 PRO A CA 1
ATOM 4865 C C . PRO A 1 634 ? 29.904 4.227 -24.284 1.00 28.80 634 PRO A C 1
ATOM 4867 O O . PRO A 1 634 ? 30.673 4.875 -24.996 1.00 28.80 634 PRO A O 1
ATOM 4870 N N . VAL A 1 635 ? 29.857 4.372 -22.959 1.00 31.83 635 VAL A N 1
ATOM 4871 C CA . VAL A 1 635 ? 30.899 5.044 -22.192 1.00 31.83 635 VAL A CA 1
ATOM 4872 C C . VAL A 1 635 ? 32.170 4.243 -22.430 1.00 31.83 635 VAL A C 1
ATOM 4874 O O . VAL A 1 635 ? 32.384 3.207 -21.805 1.00 31.83 635 VAL A O 1
ATOM 4877 N N . LYS A 1 636 ? 33.021 4.722 -23.345 1.00 31.42 636 LYS A N 1
ATOM 4878 C CA . LYS A 1 636 ? 34.437 4.371 -23.290 1.00 31.42 636 LYS A CA 1
ATOM 4879 C C . LYS A 1 636 ? 34.896 4.737 -21.889 1.00 31.42 636 LYS A C 1
ATOM 4881 O O . LYS A 1 636 ? 34.706 5.878 -21.457 1.00 31.42 636 LYS A O 1
ATOM 4886 N N . GLU A 1 637 ? 35.394 3.741 -21.170 1.00 28.91 637 GLU A N 1
ATOM 4887 C CA . GLU A 1 637 ? 35.835 3.925 -19.799 1.00 28.91 637 GLU A CA 1
ATOM 4888 C C . GLU A 1 637 ? 36.903 5.015 -19.728 1.00 28.91 637 GLU A C 1
ATOM 4890 O O . GLU A 1 637 ? 37.547 5.357 -20.721 1.00 28.91 637 GLU A O 1
ATOM 4895 N N . GLY A 1 638 ? 37.075 5.571 -18.531 1.00 33.22 638 GLY A N 1
ATOM 4896 C CA . GLY A 1 638 ? 38.079 6.589 -18.246 1.00 33.22 638 GLY A CA 1
ATOM 4897 C C . GLY A 1 638 ? 39.505 6.042 -18.231 1.00 33.22 638 GLY A C 1
ATOM 4898 O O . GLY A 1 638 ? 40.237 6.325 -17.281 1.00 33.22 638 GLY A O 1
ATOM 4899 N N . ASP A 1 639 ? 39.901 5.320 -19.283 1.00 28.22 639 ASP A N 1
ATOM 4900 C CA . ASP A 1 639 ? 41.274 5.380 -19.766 1.00 28.22 639 ASP A CA 1
ATOM 4901 C C . ASP A 1 639 ? 41.677 6.855 -19.838 1.00 28.22 639 ASP A C 1
ATOM 4903 O O . ASP A 1 639 ? 40.910 7.732 -20.252 1.00 28.22 639 ASP A O 1
ATOM 4907 N N . SER A 1 640 ? 42.881 7.139 -19.358 1.00 34.66 640 SER A N 1
ATOM 4908 C CA . SER A 1 640 ? 43.396 8.499 -19.275 1.00 34.66 640 SER A CA 1
ATOM 4909 C C . SER A 1 640 ? 43.317 9.192 -20.639 1.00 34.66 640 SER A C 1
ATOM 4911 O O . SER A 1 640 ? 43.851 8.672 -21.617 1.00 34.66 640 SER A O 1
ATOM 4913 N N . TRP A 1 641 ? 42.793 10.424 -20.695 1.00 40.91 641 TRP A N 1
ATOM 4914 C CA . TRP A 1 641 ? 42.985 11.344 -21.834 1.00 40.91 641 TRP A CA 1
ATOM 4915 C C . TRP A 1 641 ? 44.445 11.849 -21.923 1.00 40.91 641 TRP A C 1
ATOM 4917 O O . TRP A 1 641 ? 44.725 12.998 -22.267 1.00 40.91 641 TRP A O 1
ATOM 4927 N N . GLY A 1 642 ? 45.403 10.990 -21.578 1.00 36.19 642 GLY A N 1
ATOM 4928 C CA . GLY A 1 642 ? 46.824 11.241 -21.677 1.00 36.19 642 GLY A CA 1
ATOM 4929 C C . GLY A 1 642 ? 47.273 11.164 -23.129 1.00 36.19 642 GLY A C 1
ATOM 4930 O O . GLY A 1 642 ? 47.223 10.105 -23.741 1.00 36.19 642 GLY A O 1
ATOM 4931 N N . VAL A 1 643 ? 47.802 12.283 -23.629 1.00 42.12 643 VAL A N 1
ATOM 4932 C CA . VAL A 1 643 ? 48.676 12.329 -24.814 1.00 42.12 643 VAL A CA 1
ATOM 4933 C C . VAL A 1 643 ? 48.000 11.814 -26.102 1.00 42.12 643 VAL A C 1
ATOM 4935 O O . VAL A 1 643 ? 48.439 10.838 -26.704 1.00 42.12 643 VAL A O 1
ATOM 4938 N N . GLY A 1 644 ? 46.925 12.490 -26.537 1.00 44.47 644 GLY A N 1
ATOM 4939 C CA . GLY A 1 644 ? 46.147 12.067 -27.716 1.00 44.47 644 GLY A CA 1
ATOM 4940 C C . GLY A 1 644 ? 45.744 13.141 -28.736 1.00 44.47 644 GLY A C 1
ATOM 4941 O O . GLY A 1 644 ? 45.814 12.862 -29.926 1.00 44.47 644 GLY A O 1
ATOM 4942 N N . PHE A 1 645 ? 45.297 14.336 -28.321 1.00 53.06 645 PHE A N 1
ATOM 4943 C CA . PHE A 1 645 ? 44.655 15.299 -29.242 1.00 53.06 645 PHE A CA 1
ATOM 4944 C C . PHE A 1 645 ? 44.877 16.778 -28.858 1.00 53.06 645 PHE A C 1
ATOM 4946 O O . PHE A 1 645 ? 43.940 17.536 -28.604 1.00 53.06 645 PHE A O 1
ATOM 4953 N N . THR A 1 646 ? 46.138 17.215 -28.826 1.00 58.88 646 THR A N 1
ATOM 4954 C CA . THR A 1 646 ? 46.523 18.606 -28.504 1.00 58.88 646 THR A CA 1
ATOM 4955 C C . THR A 1 646 ? 46.000 19.649 -29.496 1.00 58.88 646 THR A C 1
ATOM 4957 O O . THR A 1 646 ? 45.816 20.799 -29.116 1.00 58.88 646 THR A O 1
ATOM 4960 N N . GLU A 1 647 ? 45.743 19.283 -30.755 1.00 67.19 647 GLU A N 1
ATOM 4961 C CA . GLU A 1 647 ? 45.320 20.250 -31.780 1.00 67.19 647 GLU A CA 1
ATOM 4962 C C . GLU A 1 647 ? 43.854 20.697 -31.652 1.00 67.19 647 GLU A C 1
ATOM 4964 O O . GLU A 1 647 ? 43.537 21.829 -32.008 1.00 67.19 647 GLU A O 1
ATOM 4969 N N . CYS A 1 648 ? 42.963 19.857 -31.111 1.00 70.62 648 CYS A N 1
ATOM 4970 C CA . CYS A 1 648 ? 41.521 20.127 -31.066 1.00 70.62 648 CYS A CA 1
ATOM 4971 C C . CYS A 1 648 ? 40.945 20.326 -29.658 1.00 70.62 648 CYS A C 1
ATOM 4973 O O . CYS A 1 648 ? 39.790 20.730 -29.537 1.00 70.62 648 CYS A O 1
ATOM 4975 N N . ILE A 1 649 ? 41.729 20.116 -28.591 1.00 75.25 649 ILE A N 1
ATOM 4976 C CA . ILE A 1 649 ? 41.288 20.325 -27.197 1.00 75.25 649 ILE A CA 1
ATOM 4977 C C . ILE A 1 649 ? 40.720 21.734 -26.947 1.00 75.25 649 ILE A C 1
ATOM 4979 O O . ILE A 1 649 ? 39.815 21.905 -26.136 1.00 75.25 649 ILE A O 1
ATOM 4983 N N . HIS A 1 650 ? 41.187 22.740 -27.692 1.00 78.50 650 HIS A N 1
ATOM 4984 C CA . HIS A 1 650 ? 40.668 24.103 -27.608 1.00 78.50 650 HIS A CA 1
ATOM 4985 C C . HIS A 1 650 ? 39.192 24.211 -28.042 1.00 78.50 650 HIS A C 1
ATOM 4987 O O . HIS A 1 650 ? 38.461 25.025 -27.482 1.00 78.50 650 HIS A O 1
ATOM 4993 N N . LEU A 1 651 ? 38.727 23.384 -28.990 1.00 77.62 651 LEU A N 1
ATOM 4994 C CA . LEU A 1 651 ? 37.342 23.392 -29.484 1.00 77.62 651 LEU A CA 1
ATOM 4995 C C . LEU A 1 651 ? 36.356 22.942 -28.399 1.00 77.62 651 LEU A C 1
ATOM 4997 O O . LEU A 1 651 ? 35.318 23.583 -28.234 1.00 77.62 651 LEU A O 1
ATOM 5001 N N . LEU A 1 652 ? 36.728 21.924 -27.610 1.00 80.06 652 LEU A N 1
ATOM 5002 C CA . LEU A 1 652 ? 35.914 21.353 -26.527 1.00 80.06 652 LEU A CA 1
ATOM 5003 C C . LEU A 1 652 ? 35.398 22.419 -25.546 1.00 80.06 652 LEU A C 1
ATOM 5005 O O . LEU A 1 652 ? 34.264 22.328 -25.085 1.00 80.06 652 LEU A O 1
ATOM 5009 N N . TYR A 1 653 ? 36.216 23.432 -25.254 1.00 84.50 653 TYR A N 1
ATOM 5010 C CA . TYR A 1 653 ? 35.859 24.550 -24.375 1.00 84.50 653 TYR A CA 1
ATOM 5011 C C . TYR A 1 653 ? 35.332 25.765 -25.154 1.00 84.50 653 TYR A C 1
ATOM 5013 O O . TYR A 1 653 ? 34.446 26.472 -24.682 1.00 84.50 653 TYR A O 1
ATOM 5021 N N . ALA A 1 654 ? 35.843 26.006 -26.364 1.00 84.44 654 ALA A N 1
ATOM 5022 C CA . ALA A 1 654 ? 35.555 27.205 -27.149 1.00 84.44 654 ALA A CA 1
ATOM 5023 C C . ALA A 1 654 ? 34.251 27.168 -27.972 1.00 84.44 654 ALA A C 1
ATOM 5025 O O . ALA A 1 654 ? 33.846 28.217 -28.489 1.00 84.44 654 ALA A O 1
ATOM 5026 N N . THR A 1 655 ? 33.640 25.996 -28.168 1.00 81.19 655 THR A N 1
ATOM 5027 C CA . THR A 1 655 ? 32.516 25.793 -29.112 1.00 81.19 655 THR A CA 1
ATOM 5028 C C . THR A 1 655 ? 31.309 25.058 -28.522 1.00 81.19 655 THR A C 1
ATOM 5030 O O . THR A 1 655 ? 30.342 24.820 -29.239 1.00 81.19 655 THR A O 1
ATOM 5033 N N . ASN A 1 656 ? 31.339 24.735 -27.226 1.00 87.81 656 ASN A N 1
ATOM 5034 C CA . ASN A 1 656 ? 30.277 24.012 -26.524 1.00 87.81 656 ASN A CA 1
ATOM 5035 C C . ASN A 1 656 ? 29.633 24.867 -25.427 1.00 87.81 656 ASN A C 1
ATOM 5037 O O . ASN A 1 656 ? 30.257 25.786 -24.888 1.00 87.81 656 ASN A O 1
ATOM 5041 N N . THR A 1 657 ? 28.397 24.518 -25.073 1.00 89.19 657 THR A N 1
ATOM 5042 C CA . THR A 1 657 ? 27.646 25.120 -23.964 1.00 89.19 657 THR A CA 1
ATOM 5043 C C . THR A 1 657 ? 27.697 24.209 -22.750 1.00 89.19 657 THR A C 1
ATOM 5045 O O . THR A 1 657 ? 27.335 23.040 -22.845 1.00 89.19 657 THR A O 1
ATOM 5048 N N . PHE A 1 658 ? 28.125 24.738 -21.608 1.00 90.81 658 PHE A N 1
ATOM 5049 C CA . PHE A 1 658 ? 28.264 23.980 -20.366 1.00 90.81 658 PHE A CA 1
ATOM 5050 C C . PHE A 1 658 ? 27.058 24.236 -19.458 1.00 90.81 658 PHE A C 1
ATOM 5052 O O . PHE A 1 658 ? 26.916 25.331 -18.914 1.00 90.81 658 PHE A O 1
ATOM 5059 N N . GLU A 1 659 ? 26.191 23.237 -19.303 1.00 88.69 659 GLU A N 1
ATOM 5060 C CA . GLU A 1 659 ? 25.034 23.285 -18.405 1.00 88.69 659 GLU A CA 1
ATOM 5061 C C . GLU A 1 659 ? 25.398 22.678 -17.048 1.00 88.69 659 GLU A C 1
ATOM 5063 O O . GLU A 1 659 ? 26.045 21.631 -16.977 1.00 88.69 659 GLU A O 1
ATOM 5068 N N . PHE A 1 660 ? 24.989 23.336 -15.963 1.00 86.56 660 PHE A N 1
ATOM 5069 C CA . PHE A 1 660 ? 25.201 22.858 -14.601 1.00 86.56 660 PHE A CA 1
ATOM 5070 C C . PHE A 1 660 ? 23.881 22.865 -13.820 1.00 86.56 660 PHE A C 1
ATOM 5072 O O . PHE A 1 660 ? 23.390 23.915 -13.394 1.00 86.56 660 PHE A O 1
ATOM 5079 N N . SER A 1 661 ? 23.374 21.664 -13.541 1.00 72.06 661 SER A N 1
ATOM 5080 C CA . SER A 1 661 ? 22.179 21.409 -12.718 1.00 72.06 661 SER A CA 1
ATOM 5081 C C . SER A 1 661 ? 22.392 21.675 -11.228 1.00 72.06 661 SER A C 1
ATOM 5083 O O . SER A 1 661 ? 21.436 21.825 -10.469 1.00 72.06 661 SER A O 1
ATOM 5085 N N . ILE A 1 662 ? 23.653 21.674 -10.790 1.00 69.69 662 ILE A N 1
ATOM 5086 C CA . ILE A 1 662 ? 24.056 21.949 -9.412 1.00 69.69 662 ILE A CA 1
ATOM 5087 C C . ILE A 1 662 ? 25.117 23.056 -9.462 1.00 69.69 662 ILE A C 1
ATOM 5089 O O . ILE A 1 662 ? 26.254 22.775 -9.850 1.00 69.69 662 ILE A O 1
ATOM 5093 N N . PRO A 1 663 ? 24.791 24.300 -9.072 1.00 67.00 663 PRO A N 1
ATOM 5094 C CA . PRO A 1 663 ? 25.604 25.475 -9.397 1.00 67.00 663 PRO A CA 1
ATOM 5095 C C . PRO A 1 663 ? 27.038 25.461 -8.859 1.00 67.00 663 PRO A C 1
ATOM 5097 O O . PRO A 1 663 ? 27.958 25.891 -9.555 1.00 67.00 663 PRO A O 1
ATOM 5100 N N . TRP A 1 664 ? 27.267 24.897 -7.663 1.00 71.69 664 TRP A N 1
ATOM 5101 C CA . TRP A 1 664 ? 28.622 24.777 -7.116 1.00 71.69 664 TRP A CA 1
ATOM 5102 C C . TRP A 1 664 ? 29.527 23.867 -7.961 1.00 71.69 664 TRP A C 1
ATOM 5104 O O . TRP A 1 664 ? 30.740 23.918 -7.802 1.00 71.69 664 TRP A O 1
ATOM 5114 N N . SER A 1 665 ? 28.999 23.084 -8.905 1.00 79.06 665 SER A N 1
ATOM 5115 C CA . SER A 1 665 ? 29.820 22.293 -9.831 1.00 79.06 665 SER A CA 1
ATOM 5116 C C . SER A 1 665 ? 30.750 23.166 -10.687 1.00 79.06 665 SER A C 1
ATOM 5118 O O . SER A 1 665 ? 31.853 22.728 -11.004 1.00 79.06 665 SER A O 1
ATOM 5120 N N . LEU A 1 666 ? 30.368 24.413 -11.002 1.00 85.56 666 LEU A N 1
ATOM 5121 C CA . LEU A 1 666 ? 31.196 25.355 -11.769 1.00 85.56 666 LEU A CA 1
ATOM 5122 C C . LEU A 1 666 ? 32.522 25.710 -11.045 1.00 85.56 666 LEU A C 1
ATOM 5124 O O . LEU A 1 666 ? 33.582 25.430 -11.614 1.00 85.56 666 LEU A O 1
ATOM 5128 N N . PRO A 1 667 ? 32.532 26.233 -9.795 1.00 83.19 667 PRO A N 1
ATOM 5129 C CA . PRO A 1 667 ? 33.775 26.480 -9.051 1.00 83.19 667 PRO A CA 1
ATOM 5130 C C . PRO A 1 667 ? 34.594 25.219 -8.721 1.00 83.19 667 PRO A C 1
ATOM 5132 O O . PRO A 1 667 ? 35.766 25.336 -8.369 1.00 83.19 667 PRO A O 1
ATOM 5135 N N . TYR A 1 668 ? 34.025 24.012 -8.836 1.00 80.12 668 TYR A N 1
ATOM 5136 C CA . TYR A 1 668 ? 34.773 22.752 -8.678 1.00 80.12 668 TYR A CA 1
ATOM 5137 C C . TYR A 1 668 ? 35.331 22.219 -10.001 1.00 80.12 668 TYR A C 1
ATOM 5139 O O . TYR A 1 668 ? 36.352 21.534 -9.987 1.00 80.12 668 TYR A O 1
ATOM 5147 N N . LEU A 1 669 ? 34.714 22.561 -11.135 1.00 83.44 669 LEU A N 1
ATOM 5148 C CA . LEU A 1 669 ? 35.258 22.299 -12.464 1.00 83.44 669 LEU A CA 1
ATOM 5149 C C . LEU A 1 669 ? 36.463 23.214 -12.750 1.00 83.44 669 LEU A C 1
ATOM 5151 O O . LEU A 1 669 ? 37.461 22.745 -13.294 1.00 83.44 669 LEU A O 1
ATOM 5155 N N . GLN A 1 670 ? 36.408 24.478 -12.314 1.00 83.81 670 GLN A N 1
ATOM 5156 C CA . GLN A 1 670 ? 37.462 25.485 -12.511 1.00 83.81 670 GLN A CA 1
ATOM 5157 C C . GLN A 1 670 ? 38.897 24.987 -12.215 1.00 83.81 670 GLN A C 1
ATOM 5159 O O . GLN A 1 670 ? 39.733 25.074 -13.110 1.00 83.81 670 GLN A O 1
ATOM 5164 N N . PRO A 1 671 ? 39.226 24.410 -11.038 1.00 79.19 671 PRO A N 1
ATOM 5165 C CA . PRO A 1 671 ? 40.576 23.907 -10.747 1.00 79.19 671 PRO A CA 1
ATOM 5166 C C . PRO A 1 671 ? 40.948 22.588 -11.456 1.00 79.19 671 PRO A C 1
ATOM 5168 O O . PRO A 1 671 ? 42.055 22.092 -11.250 1.00 79.19 671 PRO A O 1
ATOM 5171 N N . THR A 1 672 ? 40.053 21.991 -12.254 1.00 78.19 672 THR A N 1
ATOM 5172 C CA . THR A 1 672 ? 40.336 20.773 -13.046 1.00 78.19 672 THR A CA 1
ATOM 5173 C C . THR A 1 672 ? 40.685 21.063 -14.506 1.00 78.19 672 THR A C 1
ATOM 5175 O O . THR A 1 672 ? 41.215 20.187 -15.187 1.00 78.19 672 THR A O 1
ATOM 5178 N N . ILE A 1 673 ? 40.419 22.284 -14.981 1.00 80.88 673 ILE A N 1
ATOM 5179 C CA . ILE A 1 673 ? 40.714 22.732 -16.343 1.00 80.88 673 ILE A CA 1
ATOM 5180 C C . ILE A 1 673 ? 41.964 23.631 -16.290 1.00 80.88 673 ILE A C 1
ATOM 5182 O O . ILE A 1 673 ? 41.996 24.563 -15.485 1.00 80.88 673 ILE A O 1
ATOM 5186 N N . PRO A 1 674 ? 42.996 23.396 -17.124 1.00 81.88 674 PRO A N 1
ATOM 5187 C CA . PRO A 1 674 ? 44.153 24.287 -17.195 1.00 81.88 674 PRO A CA 1
ATOM 5188 C C . PRO A 1 674 ? 43.746 25.733 -17.551 1.00 81.88 674 PRO A C 1
ATOM 5190 O O . PRO A 1 674 ? 42.844 25.911 -18.380 1.00 81.88 674 PRO A O 1
ATOM 5193 N N . PRO A 1 675 ? 44.362 26.776 -16.955 1.00 78.19 675 PRO A N 1
ATOM 5194 C CA . PRO A 1 675 ? 43.910 28.164 -17.108 1.00 78.19 675 PRO A CA 1
ATOM 5195 C C . PRO A 1 675 ? 43.784 28.649 -18.561 1.00 78.19 675 PRO A C 1
ATOM 5197 O O . PRO A 1 675 ? 42.872 29.412 -18.881 1.00 78.19 675 PRO A O 1
ATOM 5200 N N . GLU A 1 676 ? 44.660 28.171 -19.446 1.00 79.19 676 GLU A N 1
ATOM 5201 C CA . GLU A 1 676 ? 44.667 28.453 -20.884 1.00 79.19 676 GLU A CA 1
ATOM 5202 C C . GLU A 1 676 ? 43.434 27.915 -21.630 1.00 79.19 676 GLU A C 1
ATOM 5204 O O . GLU A 1 676 ? 43.082 28.450 -22.680 1.00 79.19 676 GLU A O 1
ATOM 5209 N N . TYR A 1 677 ? 42.744 26.908 -21.080 1.00 83.31 677 TYR A N 1
ATOM 5210 C CA . TYR A 1 677 ? 41.489 26.368 -21.617 1.00 83.31 677 TYR A CA 1
ATOM 5211 C C . TYR A 1 677 ? 40.257 26.856 -20.844 1.00 83.31 677 TYR A C 1
ATOM 5213 O O . TYR A 1 677 ? 39.205 27.055 -21.449 1.00 83.31 677 TYR A O 1
ATOM 5221 N N . TRP A 1 678 ? 40.381 27.130 -19.538 1.00 86.62 678 TRP A N 1
ATOM 5222 C CA . TRP A 1 678 ? 39.320 27.780 -18.751 1.00 86.62 678 TRP A CA 1
ATOM 5223 C C . TRP A 1 678 ? 38.951 29.145 -19.348 1.00 86.62 678 TRP A C 1
ATOM 5225 O O . TRP A 1 678 ? 37.775 29.460 -19.523 1.00 86.62 678 TRP A O 1
ATOM 5235 N N . GLY A 1 679 ? 39.963 29.909 -19.776 1.00 85.62 679 GLY A N 1
ATOM 5236 C CA . GLY A 1 679 ? 39.793 31.180 -20.481 1.00 85.62 679 GLY A CA 1
ATOM 5237 C C . GLY A 1 679 ? 39.108 31.099 -21.854 1.00 85.62 679 GLY A C 1
ATOM 5238 O O . GLY A 1 679 ? 38.869 32.145 -22.453 1.00 85.62 679 GLY A O 1
ATOM 5239 N N . LEU A 1 680 ? 38.788 29.902 -22.367 1.00 89.31 680 LEU A N 1
ATOM 5240 C CA . LEU A 1 680 ? 38.123 29.717 -23.661 1.00 89.31 680 LEU A CA 1
ATOM 5241 C C . LEU A 1 680 ? 36.607 29.508 -23.569 1.00 89.31 680 LEU A C 1
ATOM 5243 O O . LEU A 1 680 ? 35.962 29.611 -24.611 1.00 89.31 680 LEU A O 1
ATOM 5247 N N . ILE A 1 681 ? 36.046 29.207 -22.391 1.00 91.19 681 ILE A N 1
ATOM 5248 C CA . ILE A 1 681 ? 34.620 28.860 -22.238 1.00 91.19 681 ILE A CA 1
ATOM 5249 C C . ILE A 1 681 ? 33.733 30.049 -22.632 1.00 91.19 681 ILE A C 1
ATOM 5251 O O . ILE A 1 681 ? 33.906 31.160 -22.129 1.00 91.19 681 ILE A O 1
ATOM 5255 N N . ARG A 1 682 ? 32.779 29.809 -23.548 1.00 92.19 682 ARG A N 1
ATOM 5256 C CA . ARG A 1 682 ? 31.960 30.867 -24.182 1.00 92.19 682 ARG A CA 1
ATOM 5257 C C . ARG A 1 682 ? 30.478 30.845 -23.838 1.00 92.19 682 ARG A C 1
ATOM 5259 O O . ARG A 1 682 ? 29.831 31.876 -23.997 1.00 92.19 682 ARG A O 1
ATOM 5266 N N . ALA A 1 683 ? 29.939 29.715 -23.399 1.00 90.94 683 ALA A N 1
ATOM 5267 C CA . ALA A 1 683 ? 28.523 29.579 -23.086 1.00 90.94 683 ALA A CA 1
ATOM 5268 C C . ALA A 1 683 ? 28.333 28.731 -21.824 1.00 90.94 683 ALA A C 1
ATOM 5270 O O . ALA A 1 683 ? 28.856 27.617 -21.735 1.00 90.94 683 ALA A O 1
ATOM 5271 N N . VAL A 1 684 ? 27.594 29.274 -20.856 1.00 92.56 684 VAL A N 1
ATOM 5272 C CA . VAL A 1 684 ? 27.272 28.613 -19.585 1.00 92.56 684 VAL A CA 1
ATOM 5273 C C . VAL A 1 684 ? 25.776 28.724 -19.315 1.00 92.56 684 VAL A C 1
ATOM 5275 O O . VAL A 1 684 ? 25.197 29.803 -19.413 1.00 92.56 684 VAL A O 1
ATOM 5278 N N . GLU A 1 685 ? 25.166 27.618 -18.914 1.00 90.75 685 GLU A N 1
ATOM 5279 C CA . GLU A 1 685 ? 23.794 27.574 -18.419 1.00 90.75 685 GLU A CA 1
ATOM 5280 C C . GLU A 1 685 ? 23.817 27.102 -16.961 1.00 90.75 685 GLU A C 1
ATOM 5282 O O . GLU A 1 685 ? 24.418 26.076 -16.642 1.00 90.75 685 GLU A O 1
ATOM 5287 N N . LEU A 1 686 ? 23.167 27.837 -16.061 1.00 87.69 686 LEU A N 1
ATOM 5288 C CA . LEU A 1 686 ? 22.969 27.418 -14.675 1.00 87.69 686 LEU A CA 1
ATOM 5289 C C . LEU A 1 686 ? 21.481 27.176 -14.432 1.00 87.69 686 LEU A C 1
ATOM 5291 O O . LEU A 1 686 ? 20.687 28.118 -14.440 1.00 87.69 686 LEU A O 1
ATOM 5295 N N . ARG A 1 687 ? 21.104 25.928 -14.149 1.00 76.25 687 ARG A N 1
ATOM 5296 C CA . ARG A 1 687 ? 19.775 25.602 -13.625 1.00 76.25 687 ARG A CA 1
ATOM 5297 C C . ARG A 1 687 ? 19.835 25.681 -12.104 1.00 76.25 687 ARG A C 1
ATOM 5299 O O . ARG A 1 687 ? 20.418 24.819 -11.451 1.00 76.25 687 ARG A O 1
ATOM 5306 N N . TRP A 1 688 ? 19.268 26.740 -11.529 1.00 66.88 688 TRP A N 1
ATOM 5307 C CA . TRP A 1 688 ? 19.316 26.969 -10.088 1.00 66.88 688 TRP A CA 1
ATOM 5308 C C . TRP A 1 688 ? 18.041 26.464 -9.406 1.00 66.88 688 TRP A C 1
ATOM 5310 O O . TRP A 1 688 ? 16.937 26.924 -9.693 1.00 66.88 688 TRP A O 1
ATOM 5320 N N . SER A 1 689 ? 18.206 25.560 -8.439 1.00 51.31 689 SER A N 1
ATOM 5321 C CA . SER A 1 689 ? 17.154 25.171 -7.497 1.00 51.31 689 SER A CA 1
ATOM 5322 C C . SER A 1 689 ? 17.664 25.320 -6.062 1.00 51.31 689 SER A C 1
ATOM 5324 O O . SER A 1 689 ? 18.736 24.826 -5.711 1.00 51.31 689 SER A O 1
ATOM 5326 N N . PHE A 1 690 ? 16.907 26.025 -5.218 1.00 54.16 690 PHE A N 1
ATOM 5327 C CA . PHE A 1 690 ? 17.163 26.056 -3.779 1.00 54.16 690 PHE A CA 1
ATOM 5328 C C . PHE A 1 690 ? 16.316 25.002 -3.070 1.00 54.16 690 PHE A C 1
ATOM 5330 O O . PHE A 1 690 ? 15.115 24.896 -3.300 1.00 54.16 690 PHE A O 1
ATOM 5337 N N . ARG A 1 691 ? 16.921 24.300 -2.106 1.00 45.16 691 ARG A N 1
ATOM 5338 C CA . ARG A 1 691 ? 16.183 23.661 -1.008 1.00 45.16 691 ARG A CA 1
ATOM 5339 C C . ARG A 1 691 ? 16.126 24.627 0.182 1.00 45.16 691 ARG A C 1
ATOM 5341 O O . ARG A 1 691 ? 16.862 24.455 1.149 1.00 45.16 691 ARG A O 1
ATOM 5348 N N . GLY A 1 692 ? 15.290 25.665 0.086 1.00 48.09 692 GLY A N 1
ATOM 5349 C CA . GLY A 1 692 ? 15.020 26.613 1.178 1.00 48.09 692 GLY A CA 1
ATOM 5350 C C . GLY A 1 692 ? 15.247 28.095 0.848 1.00 48.09 692 GLY A C 1
ATOM 5351 O O . GLY A 1 692 ? 15.362 28.487 -0.308 1.00 48.09 692 GLY A O 1
ATOM 5352 N N . HIS A 1 693 ? 15.277 28.920 1.897 1.00 51.72 693 HIS A N 1
ATOM 5353 C CA . HIS A 1 693 ? 15.339 30.384 1.811 1.00 51.72 693 HIS A CA 1
ATOM 5354 C C . HIS A 1 693 ? 16.704 30.929 1.371 1.00 51.72 693 HIS A C 1
ATOM 5356 O O . HIS A 1 693 ? 17.749 30.380 1.721 1.00 51.72 693 HIS A O 1
ATOM 5362 N N . TRP A 1 694 ? 16.682 32.081 0.693 1.00 56.34 694 TRP A N 1
ATOM 5363 C CA . TRP A 1 694 ? 17.884 32.833 0.310 1.00 56.34 694 TRP A CA 1
ATOM 5364 C C . TRP A 1 694 ? 18.257 33.944 1.307 1.00 56.34 694 TRP A C 1
ATOM 5366 O O . TRP A 1 694 ? 19.436 34.264 1.483 1.00 56.34 694 TRP A O 1
ATOM 5376 N N . LEU A 1 695 ? 17.263 34.578 1.936 1.00 56.41 695 LEU A N 1
ATOM 5377 C CA . LEU A 1 695 ? 17.474 35.838 2.653 1.00 56.41 695 LEU A CA 1
ATOM 5378 C C . LEU A 1 695 ? 17.853 35.677 4.136 1.00 56.41 695 LEU A C 1
ATOM 5380 O O . LEU A 1 695 ? 17.514 34.671 4.764 1.00 56.41 695 LEU A O 1
ATOM 5384 N N . PRO A 1 696 ? 18.518 36.694 4.732 1.00 54.94 696 PRO A N 1
ATOM 5385 C CA . PRO A 1 696 ? 18.814 36.725 6.159 1.00 54.94 696 PRO A CA 1
ATOM 5386 C C . PRO A 1 696 ? 17.560 36.513 7.012 1.00 54.94 696 PRO A C 1
ATOM 5388 O O . PRO A 1 696 ? 16.568 37.231 6.888 1.00 54.94 696 PRO A O 1
ATOM 5391 N N . THR A 1 697 ? 17.637 35.544 7.915 1.00 56.34 697 THR A N 1
ATOM 5392 C CA . THR A 1 697 ? 16.544 35.137 8.799 1.00 56.34 697 THR A CA 1
ATOM 5393 C C . THR A 1 697 ? 16.989 35.188 10.257 1.00 56.34 697 THR A C 1
ATOM 5395 O O . THR A 1 697 ? 18.173 35.051 10.562 1.00 56.34 697 THR A O 1
ATOM 5398 N N . LYS A 1 698 ? 16.030 35.412 11.162 1.00 47.34 698 LYS A N 1
ATOM 5399 C CA . LYS A 1 698 ? 16.248 35.411 12.619 1.00 47.34 698 LYS A CA 1
ATOM 5400 C C . LYS A 1 698 ? 16.159 34.007 13.232 1.00 47.34 698 LYS A C 1
ATOM 5402 O O . LYS A 1 698 ? 16.478 33.841 14.403 1.00 47.34 698 LYS A O 1
ATOM 5407 N N . ASP A 1 699 ? 15.728 33.018 12.451 1.00 56.22 699 ASP A N 1
ATOM 5408 C CA . ASP A 1 699 ? 15.776 31.597 12.799 1.00 56.22 699 ASP A CA 1
ATOM 5409 C C . ASP A 1 699 ? 17.244 31.118 12.732 1.00 56.22 699 ASP A C 1
ATOM 5411 O O . ASP A 1 699 ? 17.831 31.133 11.644 1.00 56.22 699 ASP A O 1
ATOM 5415 N N . PRO A 1 700 ? 17.868 30.712 13.856 1.00 48.03 700 PRO A N 1
ATOM 5416 C CA . PRO A 1 700 ? 19.290 30.371 13.889 1.00 48.03 700 PRO A CA 1
ATOM 5417 C C . PRO A 1 700 ? 19.617 29.070 13.144 1.00 48.03 700 PRO A C 1
ATOM 5419 O O . PRO A 1 700 ? 20.757 28.894 12.721 1.00 48.03 700 PRO A O 1
ATOM 5422 N N . VAL A 1 701 ? 18.641 28.178 12.938 1.00 49.00 701 VAL A N 1
ATOM 5423 C CA . VAL A 1 701 ? 18.829 26.941 12.170 1.00 49.00 701 VAL A CA 1
ATOM 5424 C C . VAL A 1 701 ? 18.776 27.263 10.680 1.00 49.00 701 VAL A C 1
ATOM 5426 O O . VAL A 1 701 ? 19.714 26.948 9.946 1.00 49.00 701 VAL A O 1
ATOM 5429 N N . ARG A 1 702 ? 17.741 27.981 10.221 1.00 53.97 702 ARG A N 1
ATOM 5430 C CA . ARG A 1 702 ? 17.662 28.441 8.823 1.00 53.97 702 ARG A CA 1
ATOM 5431 C C . ARG A 1 702 ? 18.819 29.373 8.459 1.00 53.97 702 ARG A C 1
ATOM 5433 O O . ARG A 1 702 ? 19.273 29.319 7.323 1.00 53.97 702 ARG A O 1
ATOM 5440 N N . ALA A 1 703 ? 19.345 30.171 9.392 1.00 56.47 703 ALA A N 1
ATOM 5441 C CA . ALA A 1 703 ? 20.510 31.028 9.154 1.00 56.47 703 ALA A CA 1
ATOM 5442 C C . ALA A 1 703 ? 21.772 30.241 8.742 1.00 56.47 703 ALA A C 1
ATOM 5444 O O . ALA A 1 703 ? 22.577 30.744 7.954 1.00 56.47 703 ALA A O 1
ATOM 5445 N N . ILE A 1 704 ? 21.936 28.998 9.209 1.00 52.66 704 ILE A N 1
ATOM 5446 C CA . ILE A 1 704 ? 23.041 28.115 8.800 1.00 52.66 704 ILE A CA 1
ATOM 5447 C C . ILE A 1 704 ? 22.847 27.657 7.345 1.00 52.66 704 ILE A C 1
ATOM 5449 O O . ILE A 1 704 ? 23.763 27.786 6.535 1.00 52.66 704 ILE A O 1
ATOM 5453 N N . TYR A 1 705 ? 21.641 27.217 6.970 1.00 51.22 705 TYR A N 1
ATOM 5454 C CA . TYR A 1 705 ? 21.330 26.836 5.583 1.00 51.22 705 TYR A CA 1
ATOM 5455 C C . TYR A 1 705 ? 21.422 28.025 4.611 1.00 51.22 705 TYR A C 1
ATOM 5457 O O . TYR A 1 705 ? 22.052 27.915 3.558 1.00 51.22 705 TYR A O 1
ATOM 5465 N N . VAL A 1 706 ? 20.882 29.183 5.004 1.00 59.62 706 VAL A N 1
ATOM 5466 C CA . VAL A 1 706 ? 20.981 30.459 4.276 1.00 59.62 706 VAL A CA 1
ATOM 5467 C C . VAL A 1 706 ? 22.444 30.856 4.067 1.00 59.62 706 VAL A C 1
ATOM 5469 O O . VAL A 1 706 ? 22.835 31.179 2.950 1.00 59.62 706 VAL A O 1
ATOM 5472 N N . SER A 1 707 ? 23.286 30.816 5.106 1.00 58.41 707 SER A N 1
ATOM 5473 C CA . SER A 1 707 ? 24.699 31.209 4.981 1.00 58.41 707 SER A CA 1
ATOM 5474 C C . SER A 1 707 ? 25.525 30.215 4.156 1.00 58.41 707 SER A C 1
ATOM 5476 O O . SER A 1 707 ? 26.353 30.651 3.353 1.00 58.41 707 SER A O 1
ATOM 5478 N N . ALA A 1 708 ? 25.257 28.909 4.261 1.00 59.03 708 ALA A N 1
ATOM 5479 C CA . ALA A 1 708 ? 25.892 27.887 3.430 1.00 59.03 708 ALA A CA 1
ATOM 5480 C C . ALA A 1 708 ? 25.524 28.034 1.940 1.00 59.03 708 ALA A C 1
ATOM 5482 O O . ALA A 1 708 ? 26.415 28.070 1.088 1.00 59.03 708 ALA A O 1
ATOM 5483 N N . GLY A 1 709 ? 24.233 28.191 1.619 1.00 69.00 709 GLY A N 1
ATOM 5484 C CA . GLY A 1 709 ? 23.770 28.459 0.252 1.00 69.00 709 GLY A CA 1
ATOM 5485 C C . GLY A 1 709 ? 24.293 29.793 -0.292 1.00 69.00 709 GLY A C 1
ATOM 5486 O O . GLY A 1 709 ? 24.728 29.874 -1.443 1.00 69.00 709 GLY A O 1
ATOM 5487 N N . ARG A 1 710 ? 24.351 30.828 0.557 1.00 74.25 710 ARG A N 1
ATOM 5488 C CA . ARG A 1 710 ? 24.885 32.150 0.202 1.00 74.25 710 ARG A CA 1
ATOM 5489 C C . ARG A 1 710 ? 26.369 32.129 -0.120 1.00 74.25 710 ARG A C 1
ATOM 5491 O O . ARG A 1 710 ? 26.761 32.730 -1.116 1.00 74.25 710 ARG A O 1
ATOM 5498 N N . ALA A 1 711 ? 27.181 31.396 0.637 1.00 74.56 711 ALA A N 1
ATOM 5499 C CA . ALA A 1 711 ? 28.587 31.197 0.294 1.00 74.56 711 ALA A CA 1
ATOM 5500 C C . ALA A 1 711 ? 28.752 30.516 -1.081 1.00 74.56 711 ALA A C 1
ATOM 5502 O O . ALA A 1 711 ? 29.582 30.946 -1.880 1.00 74.56 711 ALA A O 1
ATOM 5503 N N . GLN A 1 712 ? 27.929 29.507 -1.391 1.00 75.94 712 GLN A N 1
ATOM 5504 C CA . GLN A 1 712 ? 28.000 28.766 -2.657 1.00 75.94 712 GLN A CA 1
ATOM 5505 C C . GLN A 1 712 ? 27.589 29.607 -3.879 1.00 75.94 712 GLN A C 1
ATOM 5507 O O . GLN A 1 712 ? 28.265 29.541 -4.908 1.00 75.94 712 GLN A O 1
ATOM 5512 N N . TRP A 1 713 ? 26.541 30.437 -3.781 1.00 83.62 713 TRP A N 1
ATOM 5513 C CA . TRP A 1 713 ? 26.181 31.359 -4.872 1.00 83.62 713 TRP A CA 1
ATOM 5514 C C . TRP A 1 713 ? 27.261 32.419 -5.091 1.00 83.62 713 TRP A C 1
ATOM 5516 O O . TRP A 1 713 ? 27.695 32.623 -6.220 1.00 83.62 713 TRP A O 1
ATOM 5526 N N . LEU A 1 714 ? 27.768 33.034 -4.013 1.00 85.00 714 LEU A N 1
ATOM 5527 C CA . LEU A 1 714 ? 28.834 34.039 -4.095 1.00 85.00 714 LEU A CA 1
ATOM 5528 C C . LEU A 1 714 ? 30.121 33.487 -4.736 1.00 85.00 714 LEU A C 1
ATOM 5530 O O . LEU A 1 714 ? 30.791 34.218 -5.464 1.00 85.00 714 LEU A O 1
ATOM 5534 N N . GLU A 1 715 ? 30.454 32.214 -4.503 1.00 83.19 715 GLU A N 1
ATOM 5535 C CA . GLU A 1 715 ? 31.570 31.535 -5.175 1.00 83.19 715 GLU A CA 1
ATOM 5536 C C . GLU A 1 715 ? 31.274 31.281 -6.661 1.00 83.19 715 GLU A C 1
ATOM 5538 O O . GLU A 1 715 ? 32.082 31.612 -7.524 1.00 83.19 715 GLU A O 1
ATOM 5543 N N . THR A 1 716 ? 30.079 30.781 -6.981 1.00 87.75 716 THR A N 1
ATOM 5544 C CA . THR A 1 716 ? 29.655 30.503 -8.366 1.00 87.75 716 THR A CA 1
ATOM 5545 C C . THR A 1 716 ? 29.652 31.779 -9.221 1.00 87.75 716 THR A C 1
ATOM 5547 O O . THR A 1 716 ? 30.199 31.794 -10.324 1.00 87.75 716 THR A O 1
ATOM 5550 N N . CYS A 1 717 ? 29.138 32.890 -8.682 1.00 90.12 717 CYS A N 1
ATOM 5551 C CA . CYS A 1 717 ? 29.182 34.212 -9.314 1.00 90.12 717 CYS A CA 1
ATOM 5552 C C . CYS A 1 717 ? 30.605 34.765 -9.463 1.00 90.12 717 CYS A C 1
ATOM 5554 O O . CYS A 1 717 ? 30.857 35.576 -10.355 1.00 90.12 717 CYS A O 1
ATOM 5556 N N . ARG A 1 718 ? 31.553 34.340 -8.616 1.00 90.12 718 ARG A N 1
ATOM 5557 C CA . ARG A 1 718 ? 32.971 34.688 -8.772 1.00 90.12 718 ARG A CA 1
ATOM 5558 C C . ARG A 1 718 ? 33.604 33.908 -9.922 1.00 90.12 718 ARG A C 1
ATOM 5560 O O . ARG A 1 718 ? 34.275 34.531 -10.738 1.00 90.12 718 ARG A O 1
ATOM 5567 N N . SER A 1 719 ? 33.341 32.604 -10.034 1.00 89.12 719 SER A N 1
ATOM 5568 C CA . SER A 1 719 ? 33.804 31.783 -11.163 1.00 89.12 719 SER A CA 1
ATOM 5569 C C . SER A 1 719 ? 33.243 32.262 -12.504 1.00 89.12 719 SER A C 1
ATOM 5571 O O . SER A 1 719 ? 34.010 32.392 -13.453 1.00 89.12 719 SER A O 1
ATOM 5573 N N . LEU A 1 720 ? 31.949 32.612 -12.580 1.00 90.88 720 LEU A N 1
ATOM 5574 C CA . LEU A 1 720 ? 31.351 33.222 -13.781 1.00 90.88 720 LEU A CA 1
ATOM 5575 C C . LEU A 1 720 ? 32.086 34.505 -14.197 1.00 90.88 720 LEU A C 1
ATOM 5577 O O . LEU A 1 720 ? 32.489 34.646 -15.348 1.00 90.88 720 LEU A O 1
ATOM 5581 N N . LYS A 1 721 ? 32.344 35.414 -13.245 1.00 90.75 721 LYS A N 1
ATOM 5582 C CA . LYS A 1 721 ? 33.078 36.671 -13.493 1.00 90.75 721 LYS A CA 1
ATOM 5583 C C . LYS A 1 721 ? 34.590 36.485 -13.713 1.00 90.75 721 LYS A C 1
ATOM 5585 O O . LYS A 1 721 ? 35.303 37.468 -13.890 1.00 90.75 721 LYS A O 1
ATOM 5590 N N . GLN A 1 722 ? 35.075 35.241 -13.736 1.00 89.06 722 GLN A N 1
ATOM 5591 C CA . GLN A 1 722 ? 36.444 34.850 -14.092 1.00 89.06 722 GLN A CA 1
ATOM 5592 C C . GLN A 1 722 ? 36.521 34.092 -15.434 1.00 89.06 722 GLN A C 1
ATOM 5594 O O . GLN A 1 722 ? 37.543 33.469 -15.722 1.00 89.06 722 GLN A O 1
ATOM 5599 N N . LEU A 1 723 ? 35.472 34.148 -16.265 1.00 89.69 723 LEU A N 1
ATOM 5600 C CA . LEU A 1 723 ? 35.461 33.618 -17.633 1.00 89.69 723 LEU A CA 1
ATOM 5601 C C . LEU A 1 723 ? 35.652 34.758 -18.661 1.00 89.69 723 LEU A C 1
ATOM 5603 O O . LEU A 1 723 ? 34.671 35.350 -19.107 1.00 89.69 723 LEU A O 1
ATOM 5607 N N . PRO A 1 724 ? 36.896 35.087 -19.073 1.00 86.00 724 PRO A N 1
ATOM 5608 C CA . PRO A 1 724 ? 37.202 36.270 -19.893 1.00 86.00 724 PRO A CA 1
ATOM 5609 C C . PRO A 1 724 ? 36.699 36.207 -21.346 1.00 86.00 724 PRO A C 1
ATOM 5611 O O . PRO A 1 724 ? 36.846 37.186 -22.075 1.00 86.00 724 PRO A O 1
ATOM 5614 N N . ALA A 1 725 ? 36.145 35.068 -21.774 1.00 89.12 725 ALA A N 1
ATOM 5615 C CA . ALA A 1 725 ? 35.591 34.845 -23.108 1.00 89.12 725 ALA A CA 1
ATOM 5616 C C . ALA A 1 725 ? 34.098 34.454 -23.096 1.00 89.12 725 ALA A C 1
ATOM 5618 O O . ALA A 1 725 ? 33.582 34.043 -24.141 1.00 89.12 725 ALA A O 1
ATOM 5619 N N . LEU A 1 726 ? 33.418 34.556 -21.944 1.00 91.88 726 LEU A N 1
ATOM 5620 C CA . LEU A 1 726 ? 32.004 34.207 -21.789 1.00 91.88 726 LEU A CA 1
ATOM 5621 C C . LEU A 1 726 ? 31.135 35.140 -22.637 1.00 91.88 726 LEU A C 1
ATOM 5623 O O . LEU A 1 726 ? 31.215 36.356 -22.502 1.00 91.88 726 LEU A O 1
ATOM 5627 N N . ARG A 1 727 ? 30.306 34.576 -23.516 1.00 90.06 727 ARG A N 1
ATOM 5628 C CA . ARG A 1 727 ? 29.452 35.314 -24.464 1.00 90.06 727 ARG A CA 1
ATOM 5629 C C . ARG A 1 727 ? 27.974 35.129 -24.179 1.00 90.06 727 ARG A C 1
ATOM 5631 O O . ARG A 1 727 ? 27.225 36.088 -24.296 1.00 90.06 727 ARG A O 1
ATOM 5638 N N . SER A 1 728 ? 27.586 33.909 -23.816 1.00 90.62 728 SER A N 1
ATOM 5639 C CA . SER A 1 728 ? 26.220 33.557 -23.439 1.00 90.62 728 SER A CA 1
ATOM 5640 C C . SER A 1 728 ? 26.188 33.057 -21.998 1.00 90.62 728 SER A C 1
ATOM 5642 O O . SER A 1 728 ? 26.986 32.195 -21.614 1.00 90.62 728 SER A O 1
ATOM 5644 N N . PHE A 1 729 ? 25.267 33.598 -21.208 1.00 92.38 729 PHE A N 1
ATOM 5645 C CA . PHE A 1 729 ? 24.949 33.111 -19.874 1.00 92.38 729 PHE A CA 1
ATOM 5646 C C . PHE A 1 729 ? 23.432 33.015 -19.700 1.00 92.38 729 PHE A C 1
ATOM 5648 O O . PHE A 1 729 ? 22.726 34.015 -19.817 1.00 92.38 729 PHE A O 1
ATOM 5655 N N . VAL A 1 730 ? 22.939 31.817 -19.386 1.00 91.00 730 VAL A N 1
ATOM 5656 C CA . VAL A 1 730 ? 21.522 31.576 -19.081 1.00 91.00 730 VAL A CA 1
ATOM 5657 C C . VAL A 1 730 ? 21.392 31.153 -17.622 1.00 91.00 730 VAL A C 1
ATOM 5659 O O . VAL A 1 730 ? 22.009 30.174 -17.200 1.00 91.00 730 VAL A O 1
ATOM 5662 N N . LEU A 1 731 ? 20.566 31.858 -16.851 1.00 88.44 731 LEU A N 1
ATOM 5663 C CA . LEU A 1 731 ? 20.165 31.455 -15.505 1.00 88.44 731 LEU A CA 1
ATOM 5664 C C . LEU A 1 731 ? 18.705 31.001 -15.530 1.00 88.44 731 LEU A C 1
ATOM 5666 O O . LEU A 1 731 ? 17.816 31.789 -15.835 1.00 88.44 731 LEU A O 1
ATOM 5670 N N . ILE A 1 732 ? 18.456 29.737 -15.196 1.00 84.44 732 ILE A N 1
ATOM 5671 C CA . ILE A 1 732 ? 17.116 29.145 -15.186 1.00 84.44 732 ILE A CA 1
ATOM 5672 C C . ILE A 1 732 ? 16.645 29.005 -13.738 1.00 84.44 732 ILE A C 1
ATOM 5674 O O . ILE A 1 732 ? 17.225 28.232 -12.971 1.00 84.44 732 ILE A O 1
ATOM 5678 N N . LEU A 1 733 ? 15.586 29.733 -13.378 1.00 78.06 733 LEU A N 1
ATOM 5679 C CA . LEU A 1 733 ? 14.901 29.647 -12.089 1.00 78.06 733 LEU A CA 1
ATOM 5680 C C . LEU A 1 733 ? 13.566 28.918 -12.276 1.00 78.06 733 LEU A C 1
ATOM 5682 O O . LEU A 1 733 ? 12.637 29.439 -12.891 1.00 78.06 733 LEU A O 1
ATOM 5686 N N . GLY A 1 734 ? 13.473 27.695 -11.754 1.00 68.19 734 GLY A N 1
ATOM 5687 C CA . GLY A 1 734 ? 12.227 26.924 -11.767 1.00 68.19 734 GLY A CA 1
ATOM 5688 C C . GLY A 1 734 ? 11.267 27.307 -10.637 1.00 68.19 734 GLY A C 1
ATOM 5689 O O . GLY A 1 734 ? 11.637 28.011 -9.692 1.00 68.19 734 GLY A O 1
ATOM 5690 N N . SER A 1 735 ? 10.058 26.744 -10.680 1.00 56.38 735 SER A N 1
ATOM 5691 C CA . SER A 1 735 ? 8.989 26.901 -9.676 1.00 56.38 735 SER A CA 1
ATOM 5692 C C . SER A 1 735 ? 9.435 26.741 -8.211 1.00 56.38 735 SER A C 1
ATOM 5694 O O . SER A 1 735 ? 8.859 27.367 -7.330 1.00 56.38 735 SER A O 1
ATOM 5696 N N . SER A 1 736 ? 10.530 26.025 -7.927 1.00 52.81 736 SER A N 1
ATOM 5697 C CA . SER A 1 736 ? 11.175 25.980 -6.597 1.00 52.81 736 SER A CA 1
ATOM 5698 C C . SER A 1 736 ? 11.513 27.351 -5.965 1.00 52.81 736 SER A C 1
ATOM 5700 O O . SER A 1 736 ? 11.711 27.422 -4.754 1.00 52.81 736 SER A O 1
ATOM 5702 N N . TRP A 1 737 ? 11.542 28.446 -6.740 1.00 56.03 737 TRP A N 1
ATOM 5703 C CA . TRP A 1 737 ? 11.733 29.815 -6.230 1.00 56.03 737 TRP A CA 1
ATOM 5704 C C . TRP A 1 737 ? 10.609 30.307 -5.286 1.00 56.03 737 TRP A C 1
ATOM 5706 O O . TRP A 1 737 ? 10.839 31.221 -4.496 1.00 56.03 737 TRP A O 1
ATOM 5716 N N . PHE A 1 738 ? 9.427 29.671 -5.300 1.00 44.19 738 PHE A N 1
ATOM 5717 C CA . PHE A 1 738 ? 8.171 30.039 -4.604 1.00 44.19 738 PHE A CA 1
ATOM 5718 C C . PHE A 1 738 ? 8.228 30.341 -3.079 1.00 44.19 738 PHE A C 1
ATOM 5720 O O . PHE A 1 738 ? 7.198 30.628 -2.471 1.00 44.19 738 PHE A O 1
ATOM 5727 N N . SER A 1 739 ? 9.392 30.260 -2.427 1.00 51.91 739 SER A N 1
ATOM 5728 C CA . SER A 1 739 ? 9.581 30.608 -1.006 1.00 51.91 739 SER A CA 1
ATOM 5729 C C . SER A 1 739 ? 9.942 32.082 -0.757 1.00 51.91 739 SER A C 1
ATOM 5731 O O . SER A 1 739 ? 9.950 32.514 0.398 1.00 51.91 739 SER A O 1
ATOM 5733 N N . GLU A 1 740 ? 10.260 32.860 -1.799 1.00 57.66 740 GLU A N 1
ATOM 5734 C CA . GLU A 1 740 ? 10.637 34.276 -1.687 1.00 57.66 740 GLU A CA 1
ATOM 5735 C C . GLU A 1 740 ? 9.832 35.159 -2.671 1.00 57.66 740 GLU A C 1
ATOM 5737 O O . GLU A 1 740 ? 9.907 34.933 -3.879 1.00 57.66 740 GLU A O 1
ATOM 5742 N N . PRO A 1 741 ? 9.107 36.192 -2.185 1.00 63.69 741 PRO A N 1
ATOM 5743 C CA . PRO A 1 741 ? 8.500 37.244 -3.009 1.00 63.69 741 PRO A CA 1
ATOM 5744 C C . PRO A 1 741 ? 9.436 37.835 -4.077 1.00 63.69 741 PRO A C 1
ATOM 5746 O O . PRO A 1 741 ? 10.647 37.955 -3.864 1.00 63.69 741 PRO A O 1
ATOM 5749 N N . VAL A 1 742 ? 8.879 38.181 -5.240 1.00 65.38 742 VAL A N 1
ATOM 5750 C CA . VAL A 1 742 ? 9.644 38.416 -6.476 1.00 65.38 742 VAL A CA 1
ATOM 5751 C C . VAL A 1 742 ? 10.499 39.685 -6.447 1.00 65.38 742 VAL A C 1
ATOM 5753 O O . VAL A 1 742 ? 11.559 39.731 -7.064 1.00 65.38 742 VAL A O 1
ATOM 5756 N N . GLU A 1 743 ? 10.144 40.670 -5.628 1.00 66.62 743 GLU A N 1
ATOM 5757 C CA . GLU A 1 743 ? 10.916 41.898 -5.395 1.00 66.62 743 GLU A CA 1
ATOM 5758 C C . GLU A 1 743 ? 12.327 41.582 -4.852 1.00 66.62 743 GLU A C 1
ATOM 5760 O O . GLU A 1 743 ? 13.288 42.337 -5.040 1.00 66.62 743 GLU A O 1
ATOM 5765 N N . LYS A 1 744 ? 12.478 40.415 -4.210 1.00 73.31 744 LYS A N 1
ATOM 5766 C CA . LYS A 1 744 ? 13.733 39.902 -3.645 1.00 73.31 744 LYS A CA 1
ATOM 5767 C C . LYS A 1 744 ? 14.661 39.271 -4.685 1.00 73.31 744 LYS A C 1
ATOM 5769 O O . LYS A 1 744 ? 15.843 39.090 -4.388 1.00 73.31 744 LYS A O 1
ATOM 5774 N N . LEU A 1 745 ? 14.172 38.978 -5.892 1.00 77.44 745 LEU A N 1
ATOM 5775 C CA . LEU A 1 745 ? 14.976 38.497 -7.022 1.00 77.44 745 LEU A CA 1
ATOM 5776 C C . LEU A 1 745 ? 16.132 39.467 -7.323 1.00 77.44 745 LEU A C 1
ATOM 5778 O O . LEU A 1 745 ? 17.270 39.042 -7.519 1.00 77.44 745 LEU A O 1
ATOM 5782 N N . SER A 1 746 ? 15.873 40.773 -7.203 1.00 76.94 746 SER A N 1
ATOM 5783 C CA . SER A 1 746 ? 16.873 41.843 -7.315 1.00 76.94 746 SER A CA 1
ATOM 5784 C C . SER A 1 746 ? 18.046 41.713 -6.322 1.00 76.94 746 SER A C 1
ATOM 5786 O O . SER A 1 746 ? 19.184 42.022 -6.667 1.00 76.94 746 SER A O 1
ATOM 5788 N N . MET A 1 747 ? 17.803 41.212 -5.104 1.00 77.62 747 MET A N 1
ATOM 5789 C CA . MET A 1 747 ? 18.828 40.956 -4.075 1.00 77.62 747 MET A CA 1
ATOM 5790 C C . MET A 1 747 ? 19.503 39.586 -4.226 1.00 77.62 747 MET A C 1
ATOM 5792 O O . MET A 1 747 ? 20.581 39.358 -3.675 1.00 77.62 747 MET A O 1
ATOM 5796 N N . PHE A 1 748 ? 18.876 38.647 -4.936 1.00 81.06 748 PHE A N 1
ATOM 5797 C CA . PHE A 1 748 ? 19.491 37.367 -5.277 1.00 81.06 748 PHE A CA 1
ATOM 5798 C C . PHE A 1 748 ? 20.435 37.484 -6.469 1.00 81.06 748 PHE A C 1
ATOM 5800 O O . PHE A 1 748 ? 21.498 36.873 -6.441 1.00 81.06 748 PHE A O 1
ATOM 5807 N N . LEU A 1 749 ? 20.102 38.298 -7.472 1.00 86.56 749 LEU A N 1
ATOM 5808 C CA . LEU A 1 749 ? 20.943 38.498 -8.655 1.00 86.56 749 LEU A CA 1
ATOM 5809 C C . LEU A 1 749 ? 22.052 39.549 -8.450 1.00 86.56 749 LEU A C 1
ATOM 5811 O O . LEU A 1 749 ? 23.009 39.570 -9.215 1.00 86.56 749 LEU A O 1
ATOM 5815 N N . GLU A 1 750 ? 22.006 40.346 -7.377 1.00 85.62 750 GLU A N 1
ATOM 5816 C CA . GLU A 1 750 ? 23.034 41.338 -6.999 1.00 85.62 750 GLU A CA 1
ATOM 5817 C C . GLU A 1 750 ? 24.505 40.834 -7.025 1.00 85.62 750 GLU A C 1
ATOM 5819 O O . GLU A 1 750 ? 25.387 41.572 -7.465 1.00 85.62 750 GLU A O 1
ATOM 5824 N N . PRO A 1 751 ? 24.842 39.578 -6.661 1.00 88.81 751 PRO A N 1
ATOM 5825 C CA . PRO A 1 751 ? 26.197 39.048 -6.835 1.00 88.81 751 PRO A CA 1
ATOM 5826 C C . PRO A 1 751 ? 26.680 38.942 -8.289 1.00 88.81 751 PRO A C 1
ATOM 5828 O O . PRO A 1 751 ? 27.889 38.829 -8.511 1.00 88.81 751 PRO A O 1
ATOM 5831 N N . LEU A 1 752 ? 25.779 38.975 -9.275 1.00 89.00 752 LEU A N 1
ATOM 5832 C CA . LEU A 1 752 ? 26.089 38.969 -10.708 1.00 89.00 752 LEU A CA 1
ATOM 5833 C C . LEU A 1 752 ? 26.293 40.381 -11.282 1.00 89.00 752 LEU A C 1
ATOM 5835 O O . LEU A 1 752 ? 26.755 40.490 -12.415 1.00 89.00 752 LEU A O 1
ATOM 5839 N N . CYS A 1 753 ? 26.060 41.456 -10.514 1.00 88.38 753 CYS A N 1
ATOM 5840 C CA . CYS A 1 753 ? 26.428 42.817 -10.919 1.00 88.38 753 CYS A CA 1
ATOM 5841 C C . CYS A 1 753 ? 27.892 42.863 -11.404 1.00 88.38 753 CYS A C 1
ATOM 5843 O O . CYS A 1 753 ? 28.805 42.340 -10.744 1.00 88.38 753 CYS A O 1
ATOM 5845 N N . GLY A 1 754 ? 28.114 43.469 -12.574 1.00 81.38 754 GLY A N 1
ATOM 5846 C CA . GLY A 1 754 ? 29.424 43.509 -13.234 1.00 81.38 754 GLY A CA 1
ATOM 5847 C C . GLY A 1 754 ? 29.864 42.197 -13.903 1.00 81.38 754 GLY A C 1
ATOM 5848 O O . GLY A 1 754 ? 31.064 41.995 -14.093 1.00 81.38 754 GLY A O 1
ATOM 5849 N N . LEU A 1 755 ? 28.940 41.286 -14.233 1.00 86.81 755 LEU A N 1
ATOM 5850 C CA . LEU A 1 755 ? 29.211 40.170 -15.144 1.00 86.81 755 LEU A CA 1
ATOM 5851 C C . LEU A 1 755 ? 29.371 40.699 -16.576 1.00 86.81 755 LEU A C 1
ATOM 5853 O O . LEU A 1 755 ? 28.395 40.947 -17.276 1.00 86.81 755 LEU A O 1
ATOM 5857 N N . ASN A 1 756 ? 30.619 40.876 -17.006 1.00 80.75 756 ASN A N 1
ATOM 5858 C CA . ASN A 1 756 ? 30.936 41.331 -18.356 1.00 80.75 756 ASN A CA 1
ATOM 5859 C C . ASN A 1 756 ? 30.927 40.153 -19.336 1.00 80.75 756 ASN A C 1
ATOM 5861 O O . ASN A 1 756 ? 31.744 39.242 -19.206 1.00 80.75 756 ASN A O 1
ATOM 5865 N N . LEU A 1 757 ? 30.055 40.209 -20.343 1.00 85.56 757 LEU A N 1
ATOM 5866 C CA . LEU A 1 757 ? 30.033 39.256 -21.452 1.00 85.56 757 LEU A CA 1
ATOM 5867 C C . LEU A 1 757 ? 30.789 39.808 -22.671 1.00 85.56 757 LEU A C 1
ATOM 5869 O O . LEU A 1 757 ? 30.635 40.967 -23.059 1.00 85.56 757 LEU A O 1
ATOM 5873 N N . THR A 1 758 ? 31.621 38.976 -23.293 1.00 82.25 758 THR A N 1
ATOM 5874 C CA . THR A 1 758 ? 32.463 39.340 -24.436 1.00 82.25 758 THR A CA 1
ATOM 5875 C C . THR A 1 758 ? 31.659 39.327 -25.737 1.00 82.25 758 THR A C 1
ATOM 5877 O O . THR A 1 758 ? 31.251 38.266 -26.211 1.00 82.25 758 THR A O 1
ATOM 5880 N N . GLN A 1 759 ? 31.498 40.483 -26.386 1.00 72.38 759 GLN A N 1
ATOM 5881 C CA . GLN A 1 759 ? 30.935 40.529 -27.741 1.00 72.38 759 GLN A CA 1
ATOM 5882 C C . GLN A 1 759 ? 31.826 39.778 -28.750 1.00 72.38 759 GLN A C 1
ATOM 5884 O O . GLN A 1 759 ? 33.056 39.740 -28.638 1.00 72.38 759 GLN A O 1
ATOM 5889 N N . GLY A 1 760 ? 31.206 39.149 -29.747 1.00 56.22 760 GLY A N 1
ATOM 5890 C CA . GLY A 1 760 ? 31.899 38.403 -30.787 1.00 56.22 760 GLY A CA 1
ATOM 5891 C C . GLY A 1 760 ? 32.185 39.230 -32.039 1.00 56.22 760 GLY A C 1
ATOM 5892 O O . GLY A 1 760 ? 31.258 39.665 -32.714 1.00 56.22 760 GLY A O 1
ATOM 5893 N N . LYS A 1 761 ? 33.466 39.318 -32.431 1.00 51.41 761 LYS A N 1
ATOM 5894 C CA . LYS A 1 761 ? 33.838 39.519 -33.845 1.00 51.41 761 LYS A CA 1
ATOM 5895 C C . LYS A 1 761 ? 33.126 38.477 -34.725 1.00 51.41 761 LYS A C 1
ATOM 5897 O O . LYS A 1 761 ? 33.062 37.304 -34.331 1.00 51.41 761 LYS A O 1
ATOM 5902 N N . ARG A 1 762 ? 32.639 38.892 -35.899 1.00 45.06 762 ARG A N 1
ATOM 5903 C CA . ARG A 1 762 ? 31.833 38.057 -36.818 1.00 45.06 762 ARG A CA 1
ATOM 5904 C C . ARG A 1 762 ? 32.673 36.964 -37.483 1.00 45.06 762 ARG A C 1
ATOM 5906 O O . ARG A 1 762 ? 33.901 37.076 -37.578 1.00 45.06 762 ARG A O 1
ATOM 5913 N N . ARG A 1 763 ? 32.028 35.911 -38.005 1.00 38.53 763 ARG A N 1
ATOM 5914 C CA . ARG A 1 763 ? 32.717 34.776 -38.659 1.00 38.53 763 ARG A CA 1
ATOM 5915 C C . ARG A 1 763 ? 33.615 35.203 -39.833 1.00 38.53 763 ARG A C 1
ATOM 5917 O O . ARG A 1 763 ? 34.679 34.619 -40.027 1.00 38.53 763 ARG A O 1
ATOM 5924 N N . THR A 1 764 ? 33.239 36.259 -40.555 1.00 37.38 764 THR A N 1
ATOM 5925 C CA . THR A 1 764 ? 34.010 36.851 -41.664 1.00 37.38 764 THR A CA 1
ATOM 5926 C C . THR A 1 764 ? 35.306 37.542 -41.226 1.00 37.38 764 THR A C 1
ATOM 5928 O O . THR A 1 764 ? 36.297 37.481 -41.950 1.00 37.38 764 THR A O 1
ATOM 5931 N N . GLU A 1 765 ? 35.353 38.146 -40.036 1.00 36.62 765 GLU A N 1
ATOM 5932 C CA . GLU A 1 765 ? 36.575 38.772 -39.506 1.00 36.62 765 GLU A CA 1
ATOM 5933 C C . GLU A 1 765 ? 37.597 37.711 -39.082 1.00 36.62 765 GLU A C 1
ATOM 5935 O O . GLU A 1 765 ? 38.782 37.834 -39.375 1.00 36.62 765 GLU A O 1
ATOM 5940 N N . ARG A 1 766 ? 37.133 36.602 -38.487 1.00 38.72 766 ARG A N 1
ATOM 5941 C CA . ARG A 1 766 ? 37.996 35.462 -38.123 1.00 38.72 766 ARG A CA 1
ATOM 5942 C C . ARG A 1 766 ? 38.697 34.809 -39.315 1.00 38.72 766 ARG A C 1
ATOM 5944 O O . ARG A 1 766 ? 39.745 34.200 -39.119 1.00 38.72 766 ARG A O 1
ATOM 5951 N N . LEU A 1 767 ? 38.133 34.899 -40.521 1.00 37.59 767 LEU A N 1
ATOM 5952 C CA . LEU A 1 767 ? 38.772 34.391 -41.738 1.00 37.59 767 LEU A CA 1
ATOM 5953 C C . LEU A 1 767 ? 39.856 35.342 -42.270 1.00 37.59 767 LEU A C 1
ATOM 5955 O O . LEU A 1 767 ? 40.841 34.854 -42.810 1.00 37.59 767 LEU A O 1
ATOM 5959 N N . ARG A 1 768 ? 39.746 36.661 -42.036 1.00 34.84 768 ARG A N 1
ATOM 5960 C CA . ARG A 1 768 ? 40.864 37.601 -42.246 1.00 34.84 768 ARG A CA 1
ATOM 5961 C C . ARG A 1 768 ? 41.983 37.368 -41.236 1.00 34.84 768 ARG A C 1
ATOM 5963 O O . ARG A 1 768 ? 43.100 37.082 -41.652 1.00 34.84 768 ARG A O 1
ATOM 5970 N N . ASP A 1 769 ? 41.663 37.362 -39.939 1.00 36.03 769 ASP A N 1
ATOM 5971 C CA . ASP A 1 769 ? 42.648 37.133 -38.869 1.00 36.03 769 ASP A CA 1
ATOM 5972 C C . ASP A 1 769 ? 43.399 35.781 -39.078 1.00 36.03 769 ASP A C 1
ATOM 5974 O O . ASP A 1 769 ? 44.591 35.678 -38.795 1.00 36.03 769 ASP A O 1
ATOM 5978 N N . LYS A 1 770 ? 42.743 34.748 -39.647 1.00 38.91 770 LYS A N 1
ATOM 5979 C CA . LYS A 1 770 ? 43.373 33.460 -40.027 1.00 38.91 770 LYS A CA 1
ATOM 5980 C C . LYS A 1 770 ? 44.153 33.454 -41.352 1.00 38.91 770 LYS A C 1
ATOM 5982 O O . LYS A 1 770 ? 44.940 32.535 -41.553 1.00 38.91 770 LYS A O 1
ATOM 5987 N N . MET A 1 771 ? 43.952 34.419 -42.250 1.00 32.94 771 MET A N 1
ATOM 5988 C CA . MET A 1 771 ? 44.802 34.588 -43.441 1.00 32.94 771 MET A CA 1
ATOM 5989 C C . MET A 1 771 ? 46.071 35.396 -43.137 1.00 32.94 771 MET A C 1
ATOM 5991 O O . MET A 1 771 ? 47.056 35.255 -43.857 1.00 32.94 771 MET A O 1
ATOM 5995 N N . GLU A 1 772 ? 46.071 36.208 -42.076 1.00 35.28 772 GLU A N 1
ATOM 5996 C CA . GLU A 1 772 ? 47.219 37.042 -41.687 1.00 35.28 772 GLU A CA 1
ATOM 5997 C C . GLU A 1 772 ? 48.157 36.365 -40.666 1.00 35.28 772 GLU A C 1
ATOM 5999 O O . GLU A 1 772 ? 49.343 36.688 -40.620 1.00 35.28 772 GLU A O 1
ATOM 6004 N N . VAL A 1 773 ? 47.685 35.376 -39.895 1.00 34.28 773 VAL A N 1
ATOM 6005 C CA . VAL A 1 773 ? 48.503 34.630 -38.913 1.00 34.28 773 VAL A CA 1
ATOM 6006 C C . VAL A 1 773 ? 48.788 33.207 -39.416 1.00 34.28 773 VAL A C 1
ATOM 6008 O O . VAL A 1 773 ? 48.119 32.255 -39.013 1.00 34.28 773 VAL A O 1
ATOM 6011 N N . GLY A 1 774 ? 49.766 33.062 -40.325 1.00 30.56 774 GLY A N 1
ATOM 6012 C CA . GLY A 1 774 ? 49.968 31.803 -41.070 1.00 30.56 774 GLY A CA 1
ATOM 6013 C C . GLY A 1 774 ? 51.389 31.373 -41.475 1.00 30.56 774 GLY A C 1
ATOM 6014 O O . GLY A 1 774 ? 51.537 30.224 -41.885 1.00 30.56 774 GLY A O 1
ATOM 6015 N N . VAL A 1 775 ? 52.435 32.208 -41.365 1.00 28.06 775 VAL A N 1
ATOM 6016 C CA . VAL A 1 775 ? 53.841 31.786 -41.595 1.00 28.06 775 VAL A CA 1
ATOM 6017 C C . VAL A 1 775 ? 54.799 32.586 -40.706 1.00 28.06 775 VAL A C 1
ATOM 6019 O O . VAL A 1 775 ? 54.740 33.811 -40.706 1.00 28.06 775 VAL A O 1
ATOM 6022 N N . ASP A 1 776 ? 55.722 31.901 -40.027 1.00 27.66 776 ASP A N 1
ATOM 6023 C CA . ASP A 1 776 ? 56.934 32.481 -39.424 1.00 27.66 776 ASP A CA 1
ATOM 6024 C C . ASP A 1 776 ? 58.157 31.773 -40.064 1.00 27.66 776 ASP A C 1
ATOM 6026 O O . ASP A 1 776 ? 58.120 30.541 -40.192 1.00 27.66 776 ASP A O 1
ATOM 6030 N N . PRO A 1 777 ? 59.176 32.479 -40.602 1.00 31.02 777 PRO A N 1
ATOM 6031 C CA . PRO A 1 777 ? 60.022 31.909 -41.653 1.00 31.02 777 PRO A CA 1
ATOM 6032 C C . PRO A 1 777 ? 61.347 31.296 -41.168 1.00 31.02 777 PRO A C 1
ATOM 6034 O O . PRO A 1 777 ? 62.078 31.878 -40.370 1.00 31.02 777 PRO A O 1
ATOM 6037 N N . LEU A 1 778 ? 61.741 30.182 -41.796 1.00 26.45 778 LEU A N 1
ATOM 6038 C CA . LEU A 1 778 ? 63.132 29.714 -41.846 1.00 26.45 778 LEU A CA 1
ATOM 6039 C C . LEU A 1 778 ? 63.656 29.736 -43.292 1.00 26.45 778 LEU A C 1
ATOM 6041 O O . LEU A 1 778 ? 62.907 29.568 -44.252 1.00 26.45 778 LEU A O 1
ATOM 6045 N N . GLU A 1 779 ? 64.946 30.041 -43.436 1.00 27.09 779 GLU A N 1
ATOM 6046 C CA . GLU A 1 779 ? 65.530 30.678 -44.625 1.00 27.09 779 GLU A CA 1
ATOM 6047 C C . GLU A 1 779 ? 65.556 29.853 -45.927 1.00 27.09 779 GLU A C 1
ATOM 6049 O O . GLU A 1 779 ? 66.040 28.722 -45.935 1.00 27.09 779 GLU A O 1
ATOM 6054 N N . TRP A 1 780 ? 65.317 30.520 -47.072 1.00 22.19 780 TRP A N 1
ATOM 6055 C CA . TRP A 1 780 ? 66.226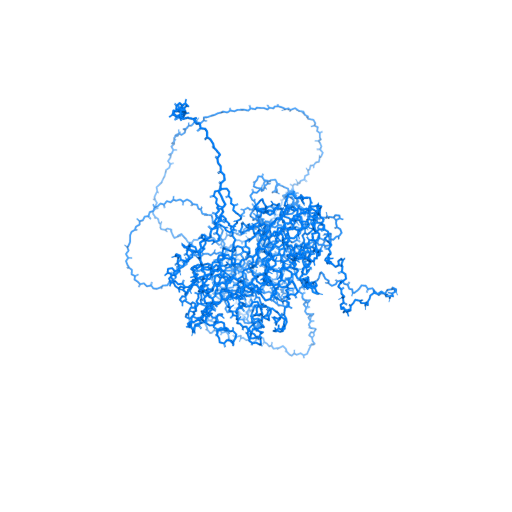 30.400 -48.231 1.00 22.19 780 TRP A CA 1
ATOM 6056 C C . TRP A 1 780 ? 66.199 31.608 -49.201 1.00 22.19 780 TRP A C 1
ATOM 6058 O O . TRP A 1 780 ? 65.333 31.735 -50.058 1.00 22.19 780 TRP A O 1
ATOM 6068 N N . LYS A 1 781 ? 67.251 32.436 -49.122 1.00 25.08 781 LYS A N 1
ATOM 6069 C CA . LYS A 1 781 ? 67.851 33.266 -50.200 1.00 25.08 781 LYS A CA 1
ATOM 6070 C C . LYS A 1 781 ? 67.005 34.299 -50.995 1.00 25.08 781 LYS A C 1
ATOM 6072 O O . LYS A 1 781 ? 66.546 34.035 -52.098 1.00 25.08 781 LYS A O 1
ATOM 6077 N N . ARG A 1 782 ? 67.190 35.565 -50.582 1.00 25.30 782 ARG A N 1
ATOM 6078 C CA . ARG A 1 782 ? 67.896 36.632 -51.350 1.00 25.30 782 ARG A CA 1
ATOM 6079 C C . ARG A 1 782 ? 67.330 37.050 -52.735 1.00 25.30 782 ARG A C 1
ATOM 6081 O O . ARG A 1 782 ? 67.731 36.491 -53.752 1.00 25.30 782 ARG A O 1
ATOM 6088 N N . GLY A 1 783 ? 66.608 38.181 -52.787 1.00 23.62 783 GLY A N 1
ATOM 6089 C CA . GLY A 1 783 ? 66.314 38.935 -54.025 1.00 23.62 783 GLY A CA 1
ATOM 6090 C C . GLY A 1 783 ? 65.779 40.362 -53.780 1.00 23.62 783 GLY A C 1
ATOM 6091 O O . GLY A 1 783 ? 64.770 40.525 -53.113 1.00 23.62 783 GLY A O 1
ATOM 6092 N N . ASN A 1 784 ? 66.479 41.381 -54.295 1.00 26.62 784 ASN A N 1
ATOM 6093 C CA . ASN A 1 784 ? 66.287 42.837 -54.101 1.00 26.62 784 ASN A CA 1
ATOM 6094 C C . ASN A 1 784 ? 64.847 43.405 -54.228 1.00 26.62 784 ASN A C 1
ATOM 6096 O O . ASN A 1 784 ? 64.128 43.025 -55.148 1.00 26.62 784 ASN A O 1
ATOM 6100 N N . GLY A 1 785 ? 64.518 44.464 -53.462 1.00 26.44 785 GLY A N 1
ATOM 6101 C CA . GLY A 1 785 ? 63.372 45.352 -53.754 1.00 26.44 785 GLY A CA 1
ATOM 6102 C C . GLY A 1 785 ? 63.128 46.509 -52.759 1.00 26.44 785 GLY A C 1
ATOM 6103 O O . GLY A 1 785 ? 62.839 46.278 -51.594 1.00 26.44 785 GLY A O 1
ATOM 6104 N N . SER A 1 786 ? 63.227 47.751 -53.241 1.00 27.22 786 SER A N 1
ATOM 6105 C CA . SER A 1 786 ? 62.779 49.039 -52.651 1.00 27.22 786 SER A CA 1
ATOM 6106 C C . SER A 1 786 ? 61.252 49.112 -52.396 1.00 27.22 786 SER A C 1
ATOM 6108 O O . SER A 1 786 ? 60.527 48.415 -53.097 1.00 27.22 786 SER A O 1
ATOM 6110 N N . SER A 1 787 ? 60.661 49.971 -51.540 1.00 27.20 787 SER A N 1
ATOM 6111 C CA . SER A 1 787 ? 61.143 51.033 -50.611 1.00 27.20 787 SER A CA 1
ATOM 6112 C C . SER A 1 787 ? 59.973 51.625 -49.775 1.00 27.20 787 SER A C 1
ATOM 6114 O O . SER A 1 787 ? 58.832 51.462 -50.187 1.00 27.20 787 SER A O 1
ATOM 6116 N N . THR A 1 788 ? 60.277 52.420 -48.722 1.00 27.64 788 THR A N 1
ATOM 6117 C CA . THR A 1 788 ? 59.427 53.452 -48.030 1.00 27.64 788 THR A CA 1
ATOM 6118 C C . THR A 1 788 ? 58.098 52.994 -47.362 1.00 27.64 788 THR A C 1
ATOM 6120 O O . THR A 1 788 ? 57.303 52.339 -48.016 1.00 27.64 788 THR A O 1
ATOM 6123 N N . SER A 1 789 ? 57.762 53.210 -46.069 1.00 26.28 789 SER A N 1
ATOM 6124 C CA . SER A 1 789 ? 57.862 54.374 -45.131 1.00 26.28 789 SER A CA 1
ATOM 6125 C C . SER A 1 789 ? 56.810 55.475 -45.429 1.00 26.28 789 SER A C 1
ATOM 6127 O O . SER A 1 789 ? 56.796 55.916 -46.574 1.00 26.28 789 SER A O 1
ATOM 6129 N N . LEU A 1 790 ? 55.962 56.023 -44.533 1.00 24.86 790 LEU A N 1
ATOM 6130 C CA . LEU A 1 790 ? 55.808 56.025 -43.050 1.00 24.86 790 LEU A CA 1
ATOM 6131 C C . LEU A 1 790 ? 54.387 56.558 -42.644 1.00 24.86 790 LEU A C 1
ATOM 6133 O O . LEU A 1 790 ? 53.773 57.215 -43.478 1.00 24.86 790 LEU A O 1
ATOM 6137 N N . ASP A 1 791 ? 53.960 56.339 -41.380 1.00 25.72 791 ASP A N 1
ATOM 6138 C CA . ASP A 1 791 ? 53.190 57.245 -40.460 1.00 25.72 791 ASP A CA 1
ATOM 6139 C C . ASP A 1 791 ? 51.798 57.847 -40.845 1.00 25.72 791 ASP A C 1
ATOM 6141 O O . ASP A 1 791 ? 51.416 57.857 -42.009 1.00 25.72 791 ASP A O 1
ATOM 6145 N N . GLU A 1 792 ? 50.950 58.426 -39.962 1.00 27.00 792 GLU A N 1
ATOM 6146 C CA . GLU A 1 792 ? 50.635 58.286 -38.507 1.00 27.00 792 GLU A CA 1
ATOM 6147 C C . GLU A 1 792 ? 49.266 58.974 -38.182 1.00 27.00 792 GLU A C 1
ATOM 6149 O O . GLU A 1 792 ? 48.760 59.737 -39.000 1.00 27.00 792 GLU A O 1
ATOM 6154 N N . ALA A 1 793 ? 48.742 58.772 -36.952 1.00 24.73 793 ALA A N 1
ATOM 6155 C CA . ALA A 1 793 ? 47.735 59.574 -36.202 1.00 24.73 793 ALA A CA 1
ATOM 6156 C C . ALA A 1 793 ? 46.305 59.771 -36.795 1.00 24.73 793 ALA A C 1
ATOM 6158 O O . ALA A 1 793 ? 46.113 59.905 -37.994 1.00 24.73 793 ALA A O 1
ATOM 6159 N N . MET A 1 794 ? 45.173 59.761 -36.066 1.00 25.02 794 MET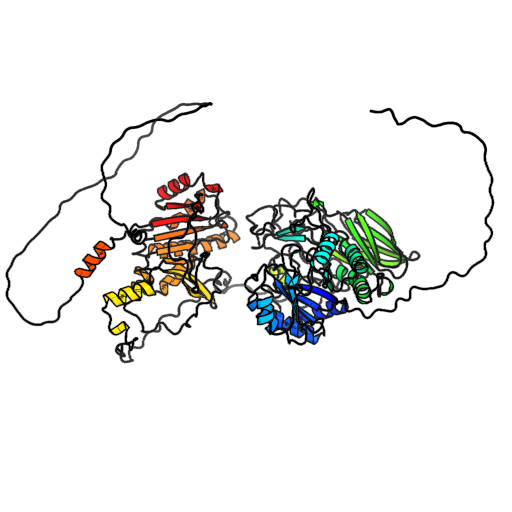 A N 1
ATOM 6160 C CA . MET A 1 794 ? 44.758 59.981 -34.654 1.00 25.02 794 MET A CA 1
ATOM 6161 C C . MET A 1 794 ? 44.504 61.427 -34.165 1.00 25.02 794 MET A C 1
ATOM 6163 O O . MET A 1 794 ? 45.427 62.168 -33.849 1.00 25.02 794 MET A O 1
ATOM 6167 N N . SER A 1 795 ? 43.219 61.740 -33.929 1.00 25.47 795 SER A N 1
ATOM 6168 C CA . SER A 1 795 ? 42.665 62.623 -32.873 1.00 25.47 795 SER A CA 1
ATOM 6169 C C . SER A 1 795 ? 41.143 62.329 -32.794 1.00 25.47 795 SER A C 1
ATOM 6171 O O . SER A 1 795 ? 40.538 62.175 -33.849 1.00 25.47 795 SER A O 1
ATOM 6173 N N . SER A 1 796 ? 40.456 62.022 -31.679 1.00 25.67 796 SER A N 1
ATOM 6174 C CA . SER A 1 796 ? 40.342 62.629 -30.328 1.00 25.67 796 SER A CA 1
ATOM 6175 C C . SER A 1 796 ? 39.534 63.948 -30.298 1.00 25.67 796 SER A C 1
ATOM 6177 O O . SER A 1 796 ? 39.637 64.710 -31.253 1.00 25.67 796 SER A O 1
ATOM 6179 N N . SER A 1 797 ? 38.748 64.362 -29.283 1.00 26.50 797 SER A N 1
ATOM 6180 C CA . SER A 1 797 ? 37.979 63.761 -28.148 1.00 26.50 797 SER A CA 1
ATOM 6181 C C . SER A 1 797 ? 37.059 64.908 -27.582 1.00 26.50 797 SER A C 1
ATOM 6183 O O . SER A 1 797 ? 37.003 65.957 -28.214 1.00 26.50 797 SER A O 1
ATOM 6185 N N . ALA A 1 798 ? 36.295 64.904 -26.468 1.00 27.41 798 ALA A N 1
ATOM 6186 C CA . ALA A 1 798 ? 36.066 64.000 -25.325 1.00 27.41 798 ALA A CA 1
ATOM 6187 C C . ALA A 1 798 ? 34.741 64.341 -24.570 1.00 27.41 798 ALA A C 1
ATOM 6189 O O . ALA A 1 798 ? 34.444 65.522 -24.404 1.00 27.41 798 ALA A O 1
ATOM 6190 N N . SER A 1 799 ? 34.118 63.361 -23.883 1.00 25.16 799 SER A N 1
ATOM 6191 C CA . SER A 1 799 ? 33.359 63.542 -22.603 1.00 25.16 799 SER A CA 1
ATOM 6192 C C . SER A 1 799 ? 32.017 64.342 -22.624 1.00 25.16 799 SER A C 1
ATOM 6194 O O . SER A 1 799 ? 31.635 64.838 -23.673 1.00 25.16 799 SER A O 1
ATOM 6196 N N . ARG A 1 800 ? 31.202 64.483 -21.551 1.00 26.09 800 ARG A N 1
ATOM 6197 C CA . ARG A 1 800 ? 31.261 64.062 -20.120 1.00 26.09 800 ARG A CA 1
ATOM 6198 C C . ARG A 1 800 ? 29.839 63.995 -19.500 1.00 26.09 800 ARG A C 1
ATOM 6200 O O . ARG A 1 800 ? 28.930 64.632 -20.017 1.00 26.09 800 ARG A O 1
ATOM 6207 N N . VAL A 1 801 ? 29.672 63.324 -18.353 1.00 24.22 801 VAL A N 1
ATOM 6208 C CA . VAL A 1 801 ? 28.455 63.379 -17.501 1.00 24.22 801 VAL A CA 1
ATOM 6209 C C . VAL A 1 801 ? 28.700 64.266 -16.274 1.00 24.22 801 VAL A C 1
ATOM 6211 O O . VAL A 1 801 ? 29.768 64.145 -15.679 1.00 24.22 801 VAL A O 1
ATOM 6214 N N . SER A 1 802 ? 27.708 65.084 -15.888 1.00 23.59 802 SER A N 1
ATOM 6215 C CA . SER A 1 802 ? 27.513 65.679 -14.546 1.00 23.59 802 SER A CA 1
ATOM 6216 C C . SER A 1 802 ? 26.104 66.283 -14.426 1.00 23.59 802 SER A C 1
ATOM 6218 O O . SER A 1 802 ? 25.722 67.045 -15.309 1.00 23.59 802 SER A O 1
ATOM 6220 N N . PHE A 1 803 ? 25.376 66.038 -13.327 1.00 27.39 803 PHE A N 1
ATOM 6221 C CA . PHE A 1 803 ? 24.312 66.934 -12.830 1.00 27.39 803 PHE A CA 1
ATOM 6222 C C . PHE A 1 803 ? 23.977 66.647 -11.356 1.00 27.39 803 PHE A C 1
ATOM 6224 O O . PHE A 1 803 ? 24.067 65.502 -10.920 1.00 27.39 803 PHE A O 1
ATOM 6231 N N . GLU A 1 804 ? 23.582 67.673 -10.597 1.00 24.67 804 GLU A N 1
ATOM 6232 C CA . GLU A 1 804 ? 23.203 67.571 -9.179 1.00 24.67 804 GLU A CA 1
ATOM 6233 C C . GLU A 1 804 ? 22.168 68.657 -8.806 1.00 24.67 804 GLU A C 1
ATOM 6235 O O . GLU A 1 804 ? 22.177 69.745 -9.383 1.00 24.67 804 GLU A O 1
ATOM 6240 N N . SER A 1 805 ? 21.347 68.383 -7.780 1.00 25.55 805 SER A N 1
ATOM 6241 C CA . SER A 1 805 ? 20.434 69.310 -7.073 1.00 25.55 805 SER A CA 1
ATOM 6242 C C . SER A 1 805 ? 19.171 69.810 -7.811 1.00 25.55 805 SER A C 1
ATOM 6244 O O . SER A 1 805 ? 19.080 69.779 -9.033 1.00 25.55 805 SER A O 1
ATOM 6246 N N . GLY A 1 806 ? 18.193 70.307 -7.031 1.00 23.88 806 GLY A N 1
ATOM 6247 C CA . GLY A 1 806 ? 17.079 71.138 -7.522 1.00 23.88 806 GLY A CA 1
ATOM 6248 C C . GLY A 1 806 ? 15.667 70.567 -7.330 1.00 23.88 806 GLY A C 1
ATOM 6249 O O . GLY A 1 806 ? 15.062 70.075 -8.276 1.00 23.88 806 GLY A O 1
ATOM 6250 N N . SER A 1 807 ? 15.091 70.682 -6.129 1.00 24.48 807 SER A N 1
ATOM 6251 C CA . SER A 1 807 ? 13.680 70.347 -5.870 1.00 24.48 807 SER A CA 1
ATOM 6252 C C . SER A 1 807 ? 12.764 71.579 -5.903 1.00 24.48 807 SER A C 1
ATOM 6254 O O . SER A 1 807 ? 13.125 72.632 -5.386 1.00 24.48 807 SER A O 1
ATOM 6256 N N . SER A 1 808 ? 11.541 71.444 -6.437 1.00 25.78 808 SER A N 1
ATOM 6257 C CA . SER A 1 808 ? 10.338 72.108 -5.889 1.00 25.78 808 SER A CA 1
ATOM 6258 C C . SER A 1 808 ? 9.022 71.629 -6.536 1.00 25.78 808 SER A C 1
ATOM 6260 O O . SER A 1 808 ? 8.987 71.228 -7.690 1.00 25.78 808 SER A O 1
ATOM 6262 N N . SER A 1 809 ? 7.961 71.659 -5.720 1.00 25.28 809 SER A N 1
ATOM 6263 C CA . SER A 1 809 ? 6.543 71.984 -5.984 1.00 25.28 809 SER A CA 1
ATOM 6264 C C . SER A 1 809 ? 5.906 71.874 -7.393 1.00 25.28 809 SER A C 1
ATOM 6266 O O . SER A 1 809 ? 6.445 72.382 -8.361 1.00 25.28 809 SER A O 1
ATOM 6268 N N . SER A 1 810 ? 4.638 71.446 -7.556 1.00 25.50 810 SER A N 1
ATOM 6269 C CA . SER A 1 810 ? 3.669 70.859 -6.600 1.00 25.50 810 SER A CA 1
ATOM 6270 C C . SER A 1 810 ? 2.319 70.482 -7.262 1.00 25.50 810 SER A C 1
ATOM 6272 O O . SER A 1 810 ? 1.945 71.120 -8.237 1.00 25.50 810 SER A O 1
ATOM 6274 N N . ARG A 1 811 ? 1.520 69.652 -6.556 1.00 26.59 811 ARG A N 1
ATOM 6275 C CA . ARG A 1 811 ? 0.028 69.660 -6.470 1.00 26.59 811 ARG A CA 1
ATOM 6276 C C . ARG A 1 811 ? -0.845 69.156 -7.645 1.00 26.59 811 ARG A C 1
ATOM 6278 O O . ARG A 1 811 ? -0.770 69.674 -8.744 1.00 26.59 811 ARG A O 1
ATOM 6285 N N . LEU A 1 812 ? -1.868 68.374 -7.238 1.00 26.17 812 LEU A N 1
ATOM 6286 C CA . LEU A 1 812 ? -3.214 68.197 -7.842 1.00 26.17 812 LEU A CA 1
ATOM 6287 C C . LEU A 1 812 ? -3.282 67.448 -9.202 1.00 26.17 812 LEU A C 1
ATOM 6289 O O . LEU A 1 812 ? -2.400 67.591 -10.028 1.00 26.17 812 LEU A O 1
ATOM 6293 N N . ALA A 1 813 ? -4.319 66.657 -9.521 1.00 25.72 813 ALA A N 1
ATOM 6294 C CA . ALA A 1 813 ? -5.369 66.026 -8.701 1.00 25.72 813 ALA A CA 1
ATOM 6295 C C . ALA A 1 813 ? -6.078 64.882 -9.477 1.00 25.72 813 ALA A C 1
ATOM 6297 O O . ALA A 1 813 ? -5.811 64.657 -10.650 1.00 25.72 813 ALA A O 1
ATOM 6298 N N . ARG A 1 814 ? -7.003 64.201 -8.776 1.00 26.38 814 ARG A N 1
ATOM 6299 C CA . ARG A 1 814 ? -8.306 63.642 -9.224 1.00 26.38 814 ARG A CA 1
ATOM 6300 C C . ARG A 1 814 ? -8.722 63.853 -10.699 1.00 26.38 814 ARG A C 1
ATOM 6302 O O . ARG A 1 814 ? -8.566 64.950 -11.214 1.00 26.38 814 ARG A O 1
ATOM 6309 N N . SER A 1 815 ? -9.488 62.962 -11.332 1.00 25.84 815 SER A N 1
ATOM 6310 C CA . SER A 1 815 ? -9.979 61.601 -11.008 1.00 25.84 815 SER A CA 1
ATOM 6311 C C . SER A 1 815 ? -10.865 61.124 -12.172 1.00 25.84 815 SER A C 1
ATOM 6313 O O . SER A 1 815 ? -11.311 61.968 -12.946 1.00 25.84 815 SER A O 1
ATOM 6315 N N . SER A 1 816 ? -11.301 59.851 -12.149 1.00 25.77 816 SER A N 1
ATOM 6316 C CA . SER A 1 816 ? -12.524 59.344 -12.824 1.00 25.77 816 SER A CA 1
ATOM 6317 C C . SER A 1 816 ? -12.576 59.447 -14.366 1.00 25.77 816 SER A C 1
ATOM 6319 O O . SER A 1 816 ? -11.849 60.212 -14.975 1.00 25.77 816 SER A O 1
ATOM 6321 N N . ALA A 1 817 ? -13.457 58.745 -15.080 1.00 26.56 817 ALA A N 1
ATOM 6322 C CA . ALA A 1 817 ? -14.060 57.412 -14.910 1.00 26.56 817 ALA A CA 1
ATOM 6323 C C . ALA A 1 817 ? -14.866 57.117 -16.190 1.00 26.56 817 ALA A C 1
ATOM 6325 O O . ALA A 1 817 ? -15.394 58.062 -16.774 1.00 26.56 817 ALA A O 1
ATOM 6326 N N . SER A 1 818 ? -15.097 55.835 -16.516 1.00 25.67 818 SER A N 1
ATOM 6327 C CA . SER A 1 818 ? -16.067 55.388 -17.546 1.00 25.67 818 SER A CA 1
ATOM 6328 C C . SER A 1 818 ? -15.699 55.800 -18.998 1.00 25.67 818 SER A C 1
ATOM 6330 O O . SER A 1 818 ? -14.860 56.669 -19.190 1.00 25.67 818 SER A O 1
ATOM 6332 N N . SER A 1 819 ? -16.271 55.263 -20.083 1.00 24.64 819 SER A N 1
ATOM 6333 C CA . SER A 1 819 ? -16.927 53.972 -20.397 1.00 24.64 819 SER A CA 1
ATOM 6334 C C . SER A 1 819 ? -17.337 54.016 -21.888 1.00 24.64 819 SER A C 1
ATOM 6336 O O . SER A 1 819 ? -17.472 55.120 -22.409 1.00 24.64 819 SER A O 1
ATOM 6338 N N . LEU A 1 820 ? -17.637 52.862 -22.522 1.00 23.92 820 LEU A N 1
ATOM 6339 C CA . LEU A 1 820 ? -18.281 52.732 -23.859 1.00 23.92 820 LEU A CA 1
ATOM 6340 C C . LEU A 1 820 ? -17.421 53.236 -25.059 1.00 23.92 820 LEU A C 1
ATOM 6342 O O . LEU A 1 820 ? -16.567 54.092 -24.886 1.00 23.92 820 LEU A O 1
ATOM 6346 N N . ARG A 1 821 ? -17.581 52.792 -26.321 1.00 25.77 821 ARG A N 1
ATOM 6347 C CA . ARG A 1 821 ? -18.066 51.534 -26.959 1.00 25.77 821 ARG A CA 1
ATOM 6348 C C . ARG A 1 821 ? -17.691 51.591 -28.468 1.00 25.77 821 ARG A C 1
ATOM 6350 O O . ARG A 1 821 ? -17.153 52.609 -28.895 1.00 25.77 821 ARG A O 1
ATOM 6357 N N . SER A 1 822 ? -18.131 50.601 -29.266 1.00 23.28 822 SER A N 1
ATOM 6358 C CA . SER A 1 822 ? -18.154 50.581 -30.760 1.00 23.28 822 SER A CA 1
ATOM 6359 C C . SER A 1 822 ? -16.763 50.511 -31.436 1.00 23.28 822 SER A C 1
ATOM 6361 O O . SER A 1 822 ? -15.812 51.115 -30.963 1.00 23.28 822 SER A O 1
ATOM 6363 N N . GLU A 1 823 ? -16.500 49.610 -32.395 1.00 25.50 823 GLU A N 1
ATOM 6364 C CA . GLU A 1 823 ? -16.989 49.561 -33.799 1.00 25.50 823 GLU A CA 1
ATOM 6365 C C . GLU A 1 823 ? -16.530 50.789 -34.619 1.00 25.50 823 GLU A C 1
ATOM 6367 O O . GLU A 1 823 ? -16.720 51.915 -34.177 1.00 25.50 823 GLU A O 1
ATOM 6372 N N . GLY A 1 824 ? -15.958 50.670 -35.825 1.00 23.91 824 GLY A N 1
ATOM 6373 C CA . GLY A 1 824 ? -15.607 49.496 -36.646 1.00 23.91 824 GLY A CA 1
ATOM 6374 C C . GLY A 1 824 ? -15.314 49.916 -38.108 1.00 23.91 824 GLY A C 1
ATOM 6375 O O . GLY A 1 824 ? -15.592 51.056 -38.459 1.00 23.91 824 GLY A O 1
ATOM 6376 N N . SER A 1 825 ? -14.824 48.998 -38.964 1.00 23.30 825 SER A N 1
ATOM 6377 C CA . SER A 1 825 ? -14.449 49.218 -40.394 1.00 23.30 825 SER A CA 1
ATOM 6378 C C . SER A 1 825 ? -13.233 50.158 -40.607 1.00 23.30 825 SER A C 1
ATOM 6380 O O . SER A 1 825 ? -13.194 51.239 -40.039 1.00 23.30 825 SER A O 1
ATOM 6382 N N . ALA A 1 826 ? -12.129 49.839 -41.301 1.00 25.92 826 ALA A N 1
ATOM 6383 C CA . ALA A 1 826 ? -11.826 49.083 -42.537 1.00 25.92 826 ALA A CA 1
ATOM 6384 C C . ALA A 1 826 ? -11.882 49.920 -43.842 1.00 25.92 826 ALA A C 1
ATOM 6386 O O . ALA A 1 826 ? -12.749 50.781 -43.976 1.00 25.92 826 ALA A O 1
ATOM 6387 N N . CYS A 1 827 ? -10.977 49.587 -44.789 1.00 22.20 827 CYS A N 1
ATOM 6388 C CA . CYS A 1 827 ? -10.699 50.209 -46.111 1.00 22.20 827 CYS A CA 1
ATOM 6389 C C . CYS A 1 827 ? -9.914 51.553 -46.104 1.00 22.20 827 CYS A C 1
ATOM 6391 O O . CYS A 1 827 ? -10.086 52.352 -45.194 1.00 22.20 827 CYS A O 1
ATOM 6393 N N . SER A 1 828 ? -9.044 51.883 -47.085 1.00 24.03 828 SER A N 1
ATOM 6394 C CA . SER A 1 828 ? -8.481 51.109 -48.231 1.00 24.03 828 SER A CA 1
ATOM 6395 C C . SER A 1 828 ? -7.394 51.884 -49.023 1.00 24.03 828 SER A C 1
ATOM 6397 O O . SER A 1 828 ? -7.616 53.066 -49.253 1.00 24.03 828 SER A O 1
ATOM 6399 N N . CYS A 1 829 ? -6.373 51.175 -49.559 1.00 23.00 829 CYS A N 1
ATOM 6400 C CA . CYS A 1 829 ? -5.541 51.452 -50.775 1.00 23.00 829 CYS A CA 1
ATOM 6401 C C . CYS A 1 829 ? -4.793 52.818 -50.884 1.00 23.00 829 CYS A C 1
ATOM 6403 O O . CYS A 1 829 ? -5.226 53.816 -50.331 1.00 23.00 829 CYS A O 1
ATOM 6405 N N . PHE A 1 830 ? -3.633 52.987 -51.538 1.00 23.48 830 PHE A N 1
ATOM 6406 C CA . PHE A 1 830 ? -3.044 52.477 -52.803 1.00 23.48 830 PHE A CA 1
ATOM 6407 C C . PHE A 1 830 ? -1.527 52.151 -52.588 1.00 23.48 830 PHE A C 1
ATOM 6409 O O . PHE A 1 830 ? -0.938 52.694 -51.659 1.00 23.48 830 PHE A O 1
ATOM 6416 N N . ASP A 1 831 ? -0.896 51.142 -53.218 1.00 23.42 831 ASP A N 1
ATOM 6417 C CA . ASP A 1 831 ? -0.366 51.077 -54.614 1.00 23.42 831 ASP A CA 1
ATOM 6418 C C . ASP A 1 831 ? 0.815 52.059 -54.855 1.00 23.42 831 ASP A C 1
ATOM 6420 O O . ASP A 1 831 ? 0.745 53.192 -54.392 1.00 23.42 831 ASP A O 1
ATOM 6424 N N . SER A 1 832 ? 1.942 51.778 -55.528 1.00 24.12 832 SER A N 1
ATOM 6425 C CA . SER A 1 832 ? 2.491 50.667 -56.354 1.00 24.12 832 SER A CA 1
ATOM 6426 C C . SER A 1 832 ? 4.036 50.637 -56.140 1.00 24.12 832 SER A C 1
ATOM 6428 O O . SER A 1 832 ? 4.561 51.532 -55.483 1.00 24.12 832 SER A O 1
ATOM 6430 N N . GLY A 1 833 ? 4.895 49.719 -56.608 1.00 22.23 833 GLY A N 1
ATOM 6431 C CA . GLY A 1 833 ? 4.809 48.522 -57.459 1.00 22.23 833 GLY A CA 1
ATOM 6432 C C . GLY A 1 833 ? 6.097 48.398 -58.311 1.00 22.23 833 GLY A C 1
ATOM 6433 O O . GLY A 1 833 ? 6.602 49.416 -58.770 1.00 22.23 833 GLY A O 1
ATOM 6434 N N . LEU A 1 834 ? 6.658 47.194 -58.515 1.00 25.05 834 LEU A N 1
ATOM 6435 C CA . LEU A 1 834 ? 7.678 46.879 -59.547 1.00 25.05 834 LEU A CA 1
ATOM 6436 C C . LEU A 1 834 ? 7.874 45.351 -59.679 1.00 25.05 834 LEU A C 1
ATOM 6438 O O . LEU A 1 834 ? 7.364 44.596 -58.854 1.00 25.05 834 LEU A O 1
ATOM 6442 N N . ALA A 1 835 ? 8.535 44.885 -60.747 1.00 23.02 835 ALA A N 1
ATOM 6443 C CA . ALA A 1 835 ? 8.337 43.529 -61.274 1.00 23.02 835 ALA A CA 1
ATOM 6444 C C . ALA A 1 835 ? 9.546 42.5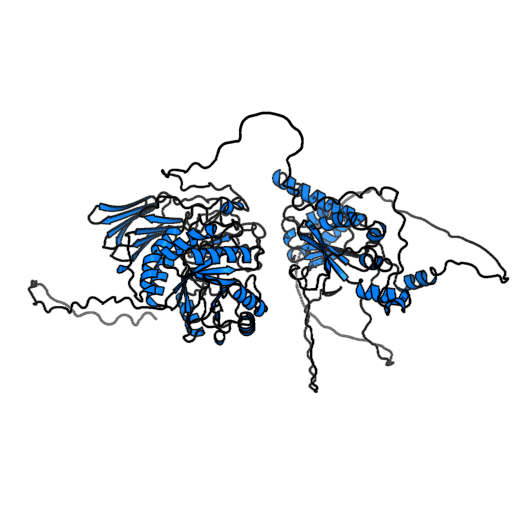71 -61.198 1.00 23.02 835 ALA A C 1
ATOM 6446 O O . ALA A 1 835 ? 10.682 42.956 -61.453 1.00 23.02 835 ALA A O 1
ATOM 6447 N N . LEU A 1 836 ? 9.216 41.300 -60.932 1.00 23.30 836 LEU A N 1
ATOM 6448 C CA . LEU A 1 836 ? 9.809 40.049 -61.438 1.00 23.30 836 LEU A CA 1
ATOM 6449 C C . LEU A 1 836 ? 11.262 40.058 -61.965 1.00 23.30 836 LEU A C 1
ATOM 6451 O O . LEU A 1 836 ? 11.527 40.472 -63.092 1.00 23.30 836 LEU A O 1
ATOM 6455 N N . SER A 1 837 ? 12.119 39.311 -61.267 1.00 21.41 837 SER A N 1
ATOM 6456 C CA . SER A 1 837 ? 12.863 38.217 -61.909 1.00 21.41 837 SER A CA 1
ATOM 6457 C C . SER A 1 837 ? 12.683 36.944 -61.082 1.00 21.41 837 SER A C 1
ATOM 6459 O O . SER A 1 837 ? 12.569 37.015 -59.860 1.00 21.41 837 SER A O 1
ATOM 6461 N N . MET A 1 838 ? 12.636 35.789 -61.744 1.00 25.70 838 MET A N 1
ATOM 6462 C CA . MET A 1 838 ? 12.778 34.490 -61.084 1.00 25.70 838 MET A CA 1
ATOM 6463 C C . MET A 1 838 ? 14.255 34.241 -60.788 1.00 25.70 838 MET A C 1
ATOM 6465 O O . MET A 1 838 ? 15.073 34.424 -61.683 1.00 25.70 838 MET A O 1
ATOM 6469 N N . ASP A 1 839 ? 14.554 33.746 -59.591 1.00 21.16 839 ASP A N 1
ATOM 6470 C CA . ASP A 1 839 ? 15.666 32.825 -59.354 1.00 21.16 839 ASP A CA 1
ATOM 6471 C C . ASP A 1 839 ? 15.364 31.967 -58.115 1.00 21.16 839 ASP A C 1
ATOM 6473 O O . ASP A 1 839 ? 14.520 32.319 -57.287 1.00 21.16 839 ASP A O 1
ATOM 6477 N N . ILE A 1 840 ? 15.989 30.793 -58.041 1.00 29.06 840 ILE A N 1
ATOM 6478 C CA . ILE A 1 840 ? 15.687 29.759 -57.042 1.00 29.06 840 ILE A CA 1
ATOM 6479 C C . ILE A 1 840 ? 16.469 30.048 -55.754 1.00 29.06 840 ILE A C 1
ATOM 6481 O O . ILE A 1 840 ? 17.689 30.189 -55.795 1.00 29.06 840 ILE A O 1
ATOM 6485 N N . MET A 1 841 ? 15.780 30.102 -54.610 1.00 22.88 841 MET A N 1
ATOM 6486 C CA . MET A 1 841 ? 16.410 30.178 -53.287 1.00 22.88 841 MET A CA 1
ATOM 6487 C C . MET A 1 841 ? 16.309 28.837 -52.556 1.00 22.88 841 MET A C 1
ATOM 6489 O O . MET A 1 841 ? 15.208 28.383 -52.249 1.00 22.88 841 MET A O 1
ATOM 6493 N N . ASP A 1 842 ? 17.462 28.244 -52.244 1.00 24.11 842 ASP A N 1
ATOM 6494 C CA . ASP A 1 842 ? 17.585 27.169 -51.258 1.00 24.11 842 ASP A CA 1
ATOM 6495 C C . ASP A 1 842 ? 17.408 27.742 -49.840 1.00 24.11 842 ASP A C 1
ATOM 6497 O O . ASP A 1 842 ? 18.161 28.621 -49.413 1.00 24.11 842 ASP A O 1
ATOM 6501 N N . ASP A 1 843 ? 16.424 27.241 -49.091 1.00 23.61 843 ASP A N 1
ATOM 6502 C CA . ASP A 1 843 ? 16.091 27.726 -47.742 1.00 23.61 843 ASP A CA 1
ATOM 6503 C C . ASP A 1 843 ? 16.919 26.990 -46.668 1.00 23.61 843 ASP A C 1
ATOM 6505 O O . ASP A 1 843 ? 16.421 26.136 -45.929 1.00 23.61 843 ASP A O 1
ATOM 6509 N N . HIS A 1 844 ? 18.236 27.238 -46.666 1.00 26.84 844 HIS A N 1
ATOM 6510 C CA . HIS A 1 844 ? 19.214 26.450 -45.898 1.00 26.84 844 HIS A CA 1
ATOM 6511 C C . HIS A 1 844 ? 20.383 27.252 -45.282 1.00 26.84 844 HIS A C 1
ATOM 6513 O O . HIS A 1 844 ? 21.495 26.739 -45.171 1.00 26.84 844 HIS A O 1
ATOM 6519 N N . ASP A 1 845 ? 20.146 28.490 -44.823 1.00 26.56 845 ASP A N 1
ATOM 6520 C CA . ASP A 1 845 ? 21.112 29.194 -43.950 1.00 26.56 845 ASP A CA 1
ATOM 6521 C C . ASP A 1 845 ? 20.448 30.168 -42.949 1.00 26.56 845 ASP A C 1
ATOM 6523 O O . ASP A 1 845 ? 20.572 31.394 -43.036 1.00 26.56 845 ASP A O 1
ATOM 6527 N N . ARG A 1 846 ? 19.713 29.618 -41.970 1.00 29.06 846 ARG A N 1
ATOM 6528 C CA . ARG A 1 846 ? 19.368 30.324 -40.724 1.00 29.06 846 ARG A CA 1
ATOM 6529 C C . ARG A 1 846 ? 19.751 29.482 -39.507 1.00 29.06 846 ARG A C 1
ATOM 6531 O O . ARG A 1 846 ? 19.231 28.386 -39.339 1.00 29.06 846 ARG A O 1
ATOM 6538 N N . ASP A 1 847 ? 20.641 30.071 -38.700 1.00 32.88 847 ASP A N 1
ATOM 6539 C CA . ASP A 1 847 ? 20.934 29.817 -37.272 1.00 32.88 847 ASP A CA 1
ATOM 6540 C C . ASP A 1 847 ? 22.376 29.409 -36.890 1.00 32.88 847 ASP A C 1
ATOM 6542 O O . ASP A 1 847 ? 22.586 28.627 -35.965 1.00 32.88 847 ASP A O 1
ATOM 6546 N N . VAL A 1 848 ? 23.411 30.015 -37.513 1.00 36.53 848 VAL A N 1
ATOM 6547 C CA . VAL A 1 848 ? 24.809 29.923 -37.003 1.00 36.53 848 VAL A CA 1
ATOM 6548 C C . VAL A 1 848 ? 25.674 31.214 -37.081 1.00 36.53 848 VAL A C 1
ATOM 6550 O O . VAL A 1 848 ? 26.895 31.115 -37.221 1.00 36.53 848 VAL A O 1
ATOM 6553 N N . ASP A 1 849 ? 25.125 32.436 -36.954 1.00 40.06 849 ASP A N 1
ATOM 6554 C CA . ASP A 1 849 ? 25.953 33.620 -36.576 1.00 40.06 849 ASP A CA 1
ATOM 6555 C C . ASP A 1 849 ? 25.173 34.768 -35.886 1.00 40.06 849 ASP A C 1
ATOM 6557 O O . ASP A 1 849 ? 24.910 35.821 -36.469 1.00 40.06 849 ASP A O 1
ATOM 6561 N N . SER A 1 850 ? 24.844 34.600 -34.601 1.00 39.16 850 SER A N 1
ATOM 6562 C CA . SER A 1 850 ? 24.421 35.690 -33.706 1.00 39.16 850 SER A CA 1
ATOM 6563 C C . SER A 1 850 ? 25.532 36.034 -32.703 1.00 39.16 850 SER A C 1
ATOM 6565 O O . SER A 1 850 ? 25.418 35.809 -31.504 1.00 39.16 850 SER A O 1
ATOM 6567 N N . GLY A 1 851 ? 26.638 36.615 -33.187 1.00 49.84 851 GLY A N 1
ATOM 6568 C CA . GLY A 1 851 ? 27.819 36.994 -32.384 1.00 49.84 851 GLY A CA 1
ATOM 6569 C C . GLY A 1 851 ? 27.619 38.047 -31.271 1.00 49.84 851 GLY A C 1
ATOM 6570 O O . GLY A 1 851 ? 28.603 38.599 -30.773 1.00 49.84 851 GLY A O 1
ATOM 6571 N N . LEU A 1 852 ? 26.379 38.344 -30.882 1.00 60.81 852 LEU A N 1
ATOM 6572 C CA . LEU A 1 852 ? 26.038 39.219 -29.764 1.00 60.81 852 LEU A CA 1
ATOM 6573 C C . LEU A 1 852 ? 26.313 38.522 -28.423 1.00 60.81 852 LEU A C 1
ATOM 6575 O O . LEU A 1 852 ? 26.242 37.302 -28.305 1.00 60.81 852 LEU A O 1
ATOM 6579 N N . ALA A 1 853 ? 26.630 39.318 -27.406 1.00 78.56 853 ALA A N 1
ATOM 6580 C CA . ALA A 1 853 ? 26.665 38.843 -26.030 1.00 78.56 853 ALA A CA 1
ATOM 6581 C C . ALA A 1 853 ? 25.230 38.754 -25.483 1.00 78.56 853 ALA A C 1
ATOM 6583 O O . ALA A 1 853 ? 24.451 39.684 -25.690 1.00 78.56 853 ALA A O 1
ATOM 6584 N N . SER A 1 854 ? 24.885 37.668 -24.789 1.00 85.94 854 SER A N 1
ATOM 6585 C CA . SER A 1 854 ? 23.534 37.413 -24.277 1.00 85.94 854 SER A CA 1
ATOM 6586 C C . SER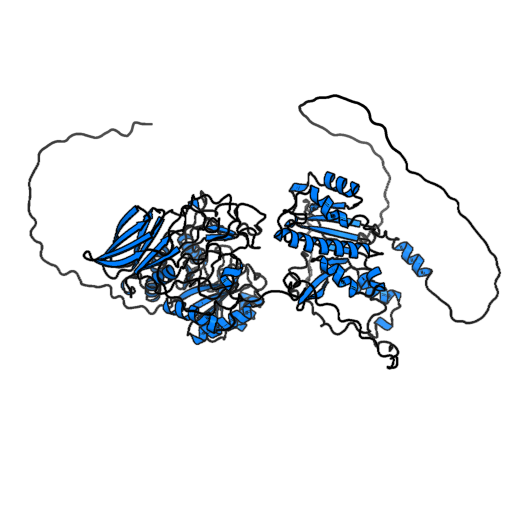 A 1 854 ? 23.544 36.968 -22.813 1.00 85.94 854 SER A C 1
ATOM 6588 O O . SER A 1 854 ? 24.136 35.951 -22.453 1.00 85.94 854 SER A O 1
ATOM 6590 N N . TRP A 1 855 ? 22.839 37.712 -21.961 1.00 89.12 855 TRP A N 1
ATOM 6591 C CA . TRP A 1 855 ? 22.465 37.259 -20.623 1.00 89.12 855 TRP A CA 1
ATOM 6592 C C . TRP A 1 855 ? 20.951 37.059 -20.583 1.00 89.12 855 TRP A C 1
ATOM 6594 O O . TRP A 1 855 ? 20.196 38.006 -20.799 1.00 89.12 855 TRP A O 1
ATOM 6604 N N . GLU A 1 856 ? 20.516 35.830 -20.317 1.00 89.19 856 GLU A N 1
ATOM 6605 C CA . GLU A 1 856 ? 19.112 35.458 -20.158 1.00 89.19 856 GLU A CA 1
ATOM 6606 C C . GLU A 1 856 ? 18.805 35.000 -18.720 1.00 89.19 856 GLU A C 1
ATOM 6608 O O . GLU A 1 856 ? 19.579 34.269 -18.095 1.00 89.19 856 GLU A O 1
ATOM 6613 N N . LEU A 1 857 ? 17.635 35.396 -18.219 1.00 86.62 857 LEU A N 1
ATOM 6614 C CA . LEU A 1 857 ? 17.001 34.902 -17.003 1.00 86.62 857 LEU A CA 1
ATOM 6615 C C . LEU A 1 857 ? 15.684 34.203 -17.374 1.00 86.62 857 LEU A C 1
ATOM 6617 O O . LEU A 1 857 ? 14.700 34.875 -17.680 1.00 86.62 857 LEU A O 1
ATOM 6621 N N . ARG A 1 858 ? 15.648 32.866 -17.317 1.00 85.12 858 ARG A N 1
ATOM 6622 C CA . ARG A 1 858 ? 14.433 32.073 -17.575 1.00 85.12 858 ARG A CA 1
ATOM 6623 C C . ARG A 1 858 ? 13.664 31.831 -16.282 1.00 85.12 858 ARG A C 1
ATOM 6625 O O . ARG A 1 858 ? 14.214 31.244 -15.348 1.00 85.12 858 ARG A O 1
ATOM 6632 N N . LEU A 1 859 ? 12.392 32.211 -16.243 1.00 77.50 859 LEU A N 1
ATOM 6633 C CA . LEU A 1 859 ? 11.468 31.931 -15.142 1.00 77.50 859 LEU A CA 1
ATOM 6634 C C . LEU A 1 859 ? 10.510 30.806 -15.565 1.00 77.50 859 LEU A C 1
ATOM 6636 O O . LEU A 1 859 ? 9.554 31.059 -16.296 1.00 77.50 859 LEU A O 1
ATOM 6640 N N . GLN A 1 860 ? 10.775 29.564 -15.138 1.00 71.56 860 GLN A N 1
ATOM 6641 C CA . GLN A 1 860 ? 10.000 28.399 -15.591 1.00 71.56 860 GLN A CA 1
ATOM 6642 C C . GLN A 1 860 ? 8.787 28.093 -14.697 1.00 71.56 860 GLN A C 1
ATOM 6644 O O . GLN A 1 860 ? 8.935 27.914 -13.483 1.00 71.56 860 GLN A O 1
ATOM 6649 N N . GLY A 1 861 ? 7.605 27.962 -15.308 1.00 58.91 861 GLY A N 1
ATOM 6650 C CA . GLY A 1 861 ? 6.348 27.566 -14.663 1.00 58.91 861 GLY A CA 1
ATOM 6651 C C . GLY A 1 861 ? 5.682 28.663 -13.824 1.00 58.91 861 GLY A C 1
ATOM 6652 O O . GLY A 1 861 ? 5.065 28.357 -12.805 1.00 58.91 861 GLY A O 1
ATOM 6653 N N . GLN A 1 862 ? 5.841 29.938 -14.201 1.00 57.41 862 GLN A N 1
ATOM 6654 C CA . GLN A 1 862 ? 5.520 31.103 -13.360 1.00 57.41 862 GLN A CA 1
ATOM 6655 C C . GLN A 1 862 ? 4.462 32.044 -13.968 1.00 57.41 862 GLN A C 1
ATOM 6657 O O . GLN A 1 862 ? 4.744 33.193 -14.301 1.00 57.41 862 GLN A O 1
ATOM 6662 N N . SER A 1 863 ? 3.208 31.591 -14.070 1.00 53.12 863 SER A N 1
ATOM 6663 C CA . SER A 1 863 ? 2.102 32.410 -14.608 1.00 53.12 863 SER A CA 1
ATOM 6664 C C . SER A 1 863 ? 1.787 33.673 -13.783 1.00 53.12 863 SER A C 1
ATOM 6666 O O . SER A 1 863 ? 1.324 34.672 -14.340 1.00 53.12 863 SER A O 1
ATOM 6668 N N . TYR A 1 864 ? 2.075 33.656 -12.476 1.00 50.72 864 TYR A N 1
ATOM 6669 C CA . TYR A 1 864 ? 1.760 34.739 -11.535 1.00 50.72 864 TYR A CA 1
ATOM 6670 C C . TYR A 1 864 ? 2.525 36.049 -11.787 1.00 50.72 864 TYR A C 1
ATOM 6672 O O . TYR A 1 864 ? 1.959 37.118 -11.576 1.00 50.72 864 TYR A O 1
ATOM 6680 N N . TYR A 1 865 ? 3.777 35.995 -12.259 1.00 56.78 865 TYR A N 1
ATOM 6681 C CA . TYR A 1 865 ? 4.632 37.190 -12.390 1.00 56.78 865 TYR A CA 1
ATOM 6682 C C . TYR A 1 865 ? 4.525 37.895 -13.748 1.00 56.78 865 TYR A C 1
ATOM 6684 O O . TYR A 1 865 ? 5.192 38.902 -13.974 1.00 56.78 865 TYR A O 1
ATOM 6692 N N . SER A 1 866 ? 3.668 37.409 -14.648 1.00 60.84 866 SER A N 1
ATOM 6693 C CA . SER A 1 866 ? 3.499 37.938 -16.011 1.00 60.84 866 SER A CA 1
ATOM 6694 C C . SER A 1 866 ? 3.154 39.435 -16.074 1.00 60.84 866 SER A C 1
ATOM 6696 O O . SER A 1 866 ? 3.546 40.116 -17.020 1.00 60.84 866 SER A O 1
ATOM 6698 N N . HIS A 1 867 ? 2.495 39.972 -15.044 1.00 60.44 867 HIS A N 1
ATOM 6699 C CA . HIS A 1 867 ? 2.195 41.402 -14.908 1.00 60.44 867 HIS A CA 1
ATOM 6700 C C . HIS A 1 867 ? 3.329 42.235 -14.274 1.00 60.44 867 HIS A C 1
ATOM 6702 O O . HIS A 1 867 ? 3.267 43.461 -14.304 1.00 60.44 867 HIS A O 1
ATOM 6708 N N . GLU A 1 868 ? 4.363 41.594 -13.722 1.00 67.12 868 GLU A N 1
ATOM 6709 C CA . GLU A 1 868 ? 5.422 42.223 -12.915 1.00 67.12 868 GLU A CA 1
ATOM 6710 C C . GLU A 1 868 ? 6.813 42.160 -13.579 1.00 67.12 868 GLU A C 1
ATOM 6712 O O . GLU A 1 868 ? 7.696 42.931 -13.204 1.00 67.12 868 GLU A O 1
ATOM 6717 N N . VAL A 1 869 ? 7.015 41.326 -14.615 1.00 72.56 869 VAL A N 1
ATOM 6718 C CA . VAL A 1 869 ? 8.295 41.191 -15.357 1.00 72.56 869 VAL A CA 1
ATOM 6719 C C . VAL A 1 869 ? 8.895 42.534 -15.789 1.00 72.56 869 VAL A C 1
ATOM 6721 O O . VAL A 1 869 ? 10.107 42.715 -15.683 1.00 72.56 869 VAL A O 1
ATOM 6724 N N . GLY A 1 870 ? 8.074 43.498 -16.218 1.00 71.94 870 GLY A N 1
ATOM 6725 C CA . GLY A 1 870 ? 8.554 44.836 -16.582 1.00 71.94 870 GLY A CA 1
ATOM 6726 C C . GLY A 1 870 ? 9.198 45.586 -15.409 1.00 71.94 870 GLY A C 1
ATOM 6727 O O . GLY A 1 870 ? 10.270 46.163 -15.564 1.00 71.94 870 GLY A O 1
ATOM 6728 N N . GLN A 1 871 ? 8.596 45.520 -14.217 1.00 77.38 871 GLN A N 1
ATOM 6729 C CA . GLN A 1 871 ? 9.154 46.129 -13.005 1.00 77.38 871 GLN A CA 1
ATOM 6730 C C . GLN A 1 871 ? 10.416 45.391 -12.531 1.00 77.38 871 GLN A C 1
ATOM 6732 O O . GLN A 1 871 ? 11.368 46.028 -12.086 1.00 77.38 871 GLN A O 1
ATOM 6737 N N . ILE A 1 872 ? 10.447 44.061 -12.667 1.00 77.19 872 ILE A N 1
ATOM 6738 C CA . ILE A 1 872 ? 11.622 43.239 -12.346 1.00 77.19 872 ILE A CA 1
ATOM 6739 C C . ILE A 1 872 ? 12.805 43.624 -13.248 1.00 77.19 872 ILE A C 1
ATOM 6741 O O . ILE A 1 872 ? 13.908 43.821 -12.742 1.00 77.19 872 ILE A O 1
ATOM 6745 N N . GLY A 1 873 ? 12.580 43.780 -14.558 1.00 79.94 873 GLY A N 1
ATOM 6746 C CA . GLY A 1 873 ? 13.598 44.252 -15.502 1.00 79.94 873 GLY A CA 1
ATOM 6747 C C . GLY A 1 873 ? 14.136 45.635 -15.130 1.00 79.94 873 GLY A C 1
ATOM 6748 O O . GLY A 1 873 ? 15.348 45.819 -15.039 1.00 79.94 873 GLY A O 1
ATOM 6749 N N . ASP A 1 874 ? 13.242 46.573 -14.814 1.00 80.25 874 ASP A N 1
ATOM 6750 C CA . ASP A 1 874 ? 13.583 47.917 -14.335 1.00 80.25 874 ASP A CA 1
ATOM 6751 C C . ASP A 1 874 ? 14.457 47.893 -13.061 1.00 80.25 874 ASP A C 1
ATOM 6753 O O . ASP A 1 874 ? 15.478 48.580 -12.993 1.00 80.25 874 ASP A O 1
ATOM 6757 N N . ASP A 1 875 ? 14.091 47.103 -12.045 1.00 81.31 875 ASP A N 1
ATOM 6758 C CA . ASP A 1 875 ? 14.825 47.024 -10.771 1.00 81.31 875 ASP A CA 1
ATOM 6759 C C . ASP A 1 875 ? 16.157 46.261 -10.872 1.00 81.31 875 ASP A C 1
ATOM 6761 O O . ASP A 1 875 ? 17.100 46.560 -10.130 1.00 81.31 875 ASP A O 1
ATOM 6765 N N . LEU A 1 876 ? 16.279 45.324 -11.816 1.00 82.62 876 LEU A N 1
ATOM 6766 C CA . LEU A 1 876 ? 17.551 44.691 -12.167 1.00 82.62 876 LEU A CA 1
ATOM 6767 C C . LEU A 1 876 ? 18.466 45.665 -12.925 1.00 82.62 876 LEU A C 1
ATOM 6769 O O . LEU A 1 876 ? 19.619 45.857 -12.528 1.00 82.62 876 LEU A O 1
ATOM 6773 N N . TRP A 1 877 ? 17.942 46.373 -13.927 1.00 83.00 877 TRP A N 1
ATOM 6774 C CA . TRP A 1 877 ? 18.696 47.373 -14.683 1.00 83.00 877 TRP A CA 1
ATOM 6775 C C . TRP A 1 877 ? 19.224 48.495 -13.773 1.00 83.00 877 TRP A C 1
ATOM 6777 O O . TRP A 1 877 ? 20.407 48.836 -13.825 1.00 83.00 877 TRP A O 1
ATOM 6787 N N . ARG A 1 878 ? 18.404 48.979 -12.824 1.00 81.19 878 ARG A N 1
ATOM 6788 C CA . ARG A 1 878 ? 18.808 49.946 -11.776 1.00 81.19 878 ARG A CA 1
ATOM 6789 C C . ARG A 1 878 ? 19.946 49.445 -10.872 1.00 81.19 878 ARG A C 1
ATOM 6791 O O . ARG A 1 878 ? 20.656 50.265 -10.293 1.00 81.19 878 ARG A O 1
ATOM 6798 N N . LYS A 1 879 ? 20.144 48.126 -10.747 1.00 78.19 879 LYS A N 1
ATOM 6799 C CA . LYS A 1 879 ? 21.276 47.500 -10.033 1.00 78.19 879 LYS A CA 1
ATOM 6800 C C . LYS A 1 879 ? 22.498 47.225 -10.922 1.00 78.19 879 LYS A C 1
ATOM 6802 O O . LYS A 1 879 ? 23.503 46.724 -10.418 1.00 78.19 879 LYS A O 1
ATOM 6807 N N . GLY A 1 880 ? 22.453 47.533 -12.219 1.00 80.25 880 GLY A N 1
ATOM 6808 C CA . GLY A 1 880 ? 23.507 47.153 -13.165 1.00 80.25 880 GLY A CA 1
ATOM 6809 C C . GLY A 1 880 ? 23.495 45.657 -13.499 1.00 80.25 880 GLY A C 1
ATOM 6810 O O . GLY A 1 880 ? 24.556 45.046 -13.648 1.00 80.25 880 GLY A O 1
ATOM 6811 N N . ILE A 1 881 ? 22.297 45.068 -13.563 1.00 83.75 881 ILE A N 1
ATOM 6812 C CA . ILE A 1 881 ? 22.028 43.719 -14.065 1.00 83.75 881 ILE A CA 1
ATOM 6813 C C . ILE A 1 881 ? 21.273 43.880 -15.384 1.00 83.75 881 ILE A C 1
ATOM 6815 O O . ILE A 1 881 ? 20.084 44.187 -15.393 1.00 83.75 881 ILE A O 1
ATOM 6819 N N . ASP A 1 882 ? 21.994 43.721 -16.491 1.00 80.38 882 ASP A N 1
ATOM 6820 C CA . ASP A 1 882 ? 21.470 43.874 -17.848 1.00 80.38 882 ASP A CA 1
ATOM 6821 C C . ASP A 1 882 ? 21.234 42.481 -18.449 1.00 80.38 882 ASP A C 1
ATOM 6823 O O . ASP A 1 882 ? 22.128 41.878 -19.046 1.00 80.38 882 ASP A O 1
ATOM 6827 N N . CYS A 1 883 ? 20.050 41.921 -18.186 1.00 86.25 883 CYS A N 1
ATOM 6828 C CA . CYS A 1 883 ? 19.638 40.601 -18.661 1.00 86.25 883 CYS A CA 1
ATOM 6829 C C . CYS A 1 883 ? 18.252 40.647 -19.308 1.00 86.25 883 CYS A C 1
ATOM 6831 O O . CYS A 1 883 ? 17.329 41.281 -18.792 1.00 86.25 883 CYS A O 1
ATOM 6833 N N . TRP A 1 884 ? 18.077 39.903 -20.397 1.00 85.00 884 TRP A N 1
ATOM 6834 C CA . TRP A 1 884 ? 16.751 39.618 -20.932 1.00 85.00 884 TRP A CA 1
ATOM 6835 C C . TRP A 1 884 ? 16.026 38.621 -20.019 1.00 85.00 884 TRP A C 1
ATOM 6837 O O . TRP A 1 884 ? 16.631 37.655 -19.555 1.00 85.00 884 TRP A O 1
ATOM 6847 N N . ILE A 1 885 ? 14.738 38.848 -19.755 1.00 83.06 885 ILE A N 1
ATOM 6848 C CA . ILE A 1 885 ? 13.903 37.958 -18.940 1.00 83.06 885 ILE A CA 1
ATOM 6849 C C . ILE A 1 885 ? 12.933 37.222 -19.863 1.00 83.06 885 ILE A C 1
ATOM 6851 O O . ILE A 1 885 ? 12.188 37.860 -20.609 1.00 83.06 885 ILE A O 1
ATOM 6855 N N . SER A 1 886 ? 12.908 35.894 -19.769 1.00 79.75 886 SER A N 1
ATOM 6856 C CA . SER A 1 886 ? 11.949 35.031 -20.458 1.00 79.75 886 SER A CA 1
ATOM 6857 C C . SER A 1 886 ? 11.090 34.254 -19.454 1.00 79.75 886 SER A C 1
ATOM 6859 O O . SER A 1 886 ? 11.518 33.942 -18.339 1.00 79.75 886 SER A O 1
ATOM 6861 N N . MET A 1 887 ? 9.849 33.963 -19.839 1.00 70.00 887 MET A N 1
ATOM 6862 C CA . MET A 1 887 ? 8.931 33.084 -19.107 1.00 70.00 887 MET A CA 1
ATOM 6863 C C . MET A 1 887 ? 8.638 31.871 -19.987 1.00 70.00 887 MET A C 1
ATOM 6865 O O . MET A 1 887 ? 8.429 32.048 -21.186 1.00 70.00 887 MET A O 1
ATOM 6869 N N . VAL A 1 888 ? 8.656 30.670 -19.398 1.00 57.22 888 VAL A N 1
ATOM 6870 C CA . VAL A 1 888 ? 8.501 29.374 -20.093 1.00 57.22 888 VAL A CA 1
ATOM 6871 C C . VAL A 1 888 ? 7.661 28.420 -19.249 1.00 57.22 888 VAL A C 1
ATOM 6873 O O . VAL A 1 888 ? 7.912 28.371 -18.024 1.00 57.22 888 VAL A O 1
#

Organism: Penicillium brasilianum (NCBI:txid104259)

Radius of gyration: 38.3 Å; chains: 1; bounding box: 137×108×96 Å

pLDDT: mean 73.37, std 28.23, range [21.16, 98.94]